Protein 2IJX (pdb70)

Foldseek 3Di:
DKFKAQFLLLVLLQLLLVLLFDQKWKWKQDDFWIWTWDAGPVNQKIKIKTGGSQRTPDHDDDPTAIFMDGSVVVNVVSVVDDDRWMWMWDDPDNQWIKIWTDDVDIDIDIDGRDDDDDDDDDDDDFDFQKKFKFFLVLVLVLLVQLVVPAQKWKWWDDPFWIWIANPPPRPRIRIQGVVNPGTDGMDGRDTAIFIFTSSSVNSNSSVSVQDRIWMWGHHHQGWIKTWDAHPSGIIMMMTGGTDD/DKFKAFFLVLVLLVLQLVLLFDFKWKWKQAPFWIWTWDAGPVNQKIKIKTGGSQNTPDHDDDHIAIAMDGSVVVSVVSPVDPDGWMWMWDDPDNQWIWIWTGDPDTDIDIDGGDDDDDDDDDDDDDDFQKKFKFFLVQVLQLLVVLLVPDQKWKWWDDPFWIFIDRPPDPDTSGITGVVRPGTDDMDGRDTAMFIFTSVSVNSNSSLSVFDRIWMWTHHHQGWIKTWGAHPRGMIMIMTGGTDD/DKWKAFFLLLVLLLLLLVLVFDQKWKWKQADFWIWTWDQGPVNFKIKIKTGTSQNTPDHDDDGMAIAMDGSVVVNVVSPPDPDTWMWMWDDPDNQWIWIWTDDPPTDIDIDTRDDDDDDDRDDDDPPFQKKFKFFLVLVLVLLVVLVVPDQKWKWWDDPFWIKIDHPDDPGRIDITGVVVPGTDDMDGRDTFMFIFTSVSVVSNSSLSVFARIWMWTHHHQGWIKTKGAHPSGMIMIMTGGTDD/DKWKAFFLLLVLLVLLLVLVFDQKWKWKAAPFWIWTWDQGPVNQKIKIKTGTSQNTPDRDADGIAIAMDGSVVVNVVSPPDPDTWMWMWDDPDNQWIWIFTGDPSGDIDIDTGDDDDDDDDDPDDADFQKKFKWFLVLVLVLLVQLVVPDQKWKWWDDPFWIKIHHPDDPPRIDIAGVVVPGTDDMDGRDTFMFIFTSVSVVSNSSLSVFARIWMWTHHHQGWIKIWGAGDSGMIMIMTGGTDD

InterPro domains:
  IPR000730 Proliferating cell nuclear antigen, PCNA [MF_00317] (1-244)
  IPR000730 Proliferating cell nuclear antigen, PCNA [PR00339] (9-28)
  IPR000730 Proliferating cell nuclear antigen, PCNA [PR00339] (33-51)
  IPR000730 Proliferating cell nuclear antigen, PCNA [PR00339] (55-79)
  IPR000730 Proliferating cell nuclear antigen, PCNA [PR00339] (230-244)
  IPR000730 Proliferating cell nuclear antigen, PCNA [PTHR11352] (9-243)
  IPR000730 Proliferating cell nuclear antigen, PCNA [TIGR00590] (8-244)
  IPR022648 Proliferating cell nuclear antigen, PCNA, N-terminal [PF00705] (7-108)
  IPR022649 Proliferating cell nuclear antigen, PCNA, C-terminal [PF02747] (126-243)
  IPR022659 Proliferating cell nuclear antigen, PCNA, conserved site [PS01251] (33-56)
  IPR046938 DNA clamp superfamily [SSF55979] (1-126)
  IPR046938 DNA clamp superfamily [SSF55979] (121-244)

CATH classification: 3.70.10.10

Secondary structure (DSSP, 8-state):
-EEEES-HHHHHHHHHHHHHH-SEEEEEE-SSEEEEEEE-TTSSEEEEEEEEGGG-SEEE-SS-EEEEEEHHHHHHHHTT--SS-EEEEEEEETTEEEEEEEESEEEEEEEEPP------PPP-----SEEEEEEHHHHHHHHHHHTTT-SEEEEEEETTEEEEEETT-TTSEEEEETTTT-EEEEEESS-EEEEEEHHHHHHTGGGGGG-SEEEEEEETTEEEEEEEE-GGG-EEEEEEPPP-/-EEEES-HHHHHHHHHHHHHH-SEEEEEE-SSEEEEEEE-TTSSEEEEEEEEGGG-SEEE-SS-EEEEEEHHHHHHHHTT-SS--EEEEEEEETTEEEEEEESSSEEEEEEEPB--PPPP--------SEEEEEEHHHHHHHHHHHHTT-SEEEEEEETTEEEEEETT-SS-SEEESTTTT-EEEEEESS-EEEEEEHHHHHHTGGGGGG-SEEEEEEETTEEEEEEEEPGGG-EEEEEEPPP-/-EEEES-HHHHHHHHHHHHTT-SEEEEEE-SSEEEEEEE-TTSSEEEEEEEEGGG-SEEE-SS-EEEEEEHHHHHHHHTS-SS--EEEEEEEETTEEEEEEESSS-EEEEEE-----PPPPP-B----SEEEEEEHHHHHHHHHHHHHH-SEEEEEE-SS-EEEEESSTT--EEEESTTTT-EEEEEESS-EEEEEEHHHHHTTGGGGGS-SEEEEEE-TT--EEEEEE-GGG-EEEEEEPPP-/-EEEES-HHHHHHHHHHHHTT-SEEEEEE-SSEEEEEEE-TTSSEEEEEEEEGGGSSEEE--S-EEEEEEHHHHHHHHHS-SS--EEEEEEEETTEEEEEEESTT-EEEEEEPP-----PPP-B----SEEEEEEHHHHHHHHHHHHTT-SEEEEEE-SSEEEEEESSTT--EEEEETTTT-EEEEEESS-EEEEEEHHHHHHTGGGGGS-SEEEEEEETTEEEEEEEE-TTS-EEEEEEPPP-

Sequence (976 aa):
MKVVYDDVRVLKDIIQALARLVDEAVLKFKQDSVELVALDRAHISLISVNLPREMFKEYDVNDEFKFGFNTQYLMKILKVAKRKEAIEIASESPDSVIINIIGSTNREFNVRNLEVSEQEIPEINNLQFDISATISSDGFKSAISEVSTVTDNVVVEGHEDRILIKAEGESEVEVEFSKDTGGLQDLEFSKESKNSYSAEYLDDVLSLTKLSSDYVKISFGNQKPLQLFFNMEGGGKKVTYLLAPKVMKVVYDDVRVLKDIIQALARLVDEAVLKFKQDSVELVALDRAHISLISVNLPREMFKEYDVNDEFKFGFNTQYLMKILKVAKRKEAIEIASESPDSVIINIIGSTNREFNVRNLEVSEQEIPEINLQFDISATISSDGFKKSAISSEVSTVTDNVVVEGHEDRILIKAEGESEVEVEFSKDTGGLQDLEFSKESSKNSYSAEYLDDVLSLTKLSDYVKISFGNQKPLQLFFNMEGGGKVTYLLAPKVMKVVYDDVRVLKDIIQALARLVDEAVLKFKQDSVELVALDRAHISLISVNLPREMMFKEYDVNDEFKFGFNTQYLMKILKVAKRKEAIEIASESPDSVIINIIGSTNREFNVRNLEVSEQEIPEINLQFDISATTISSDGFKSAISEVSTVTDNVVVEGHEDRILIKAEGESEVEVEFSKDTGGLQDLEFSKESKNSYSAEEYLDDVLSLTKLSDYVKISFGNQKPLQLFFNMEGGGKVTYLLAPKVMKVVYDDVRVLKDIIQALARLVDEAVLKFKQDSVELVALDRAHISLISVNLPREMFKEYDVNDEFKFGFNTQYLMKILKVAKRKEAIEIASESPDSVIINIIGSTNREFNVRNLEVSEQEIPEINLQFDISATISSDGFKSAISEVSTVTDNVVVEGHEDRILIKAEGESEVEVEFSKDTGGLQDLEFSKESKNSYSAEYLDDVLSLTKLSDYVKISFGNQKPLQLFFNMEGGGKVTYLLAPKV

Radius of gyration: 31.29 Å; Cα contacts (8 Å, |Δi|>4): 2439; chains: 4; bounding box: 83×84×73 Å

Solvent-accessible surface area: 43805 Å² total; per-residue (Å²): 38,82,4,6,30,66,12,0,108,30,18,26,17,5,0,58,0,0,36,145,16,28,109,64,4,15,5,57,2,72,91,108,12,3,60,3,73,11,30,4,210,35,23,42,0,10,0,35,4,49,11,19,96,124,17,26,135,79,25,83,12,118,127,86,29,91,1,1,8,51,3,142,102,7,32,118,4,0,132,43,1,152,114,136,15,14,4,24,10,6,6,150,46,110,89,30,0,23,0,13,5,66,31,97,104,78,114,108,50,108,16,177,24,39,183,25,115,104,87,150,49,97,165,42,116,23,43,29,3,2,20,2,28,0,26,2,95,18,0,64,52,0,0,55,94,0,36,110,85,21,111,9,0,8,0,14,0,27,54,26,72,0,28,0,22,0,28,73,57,49,165,14,88,38,69,3,6,94,132,79,63,9,11,102,48,32,26,64,24,40,94,3,94,14,16,0,12,4,122,36,0,39,15,1,22,19,0,11,140,20,29,118,102,0,88,0,1,0,0,62,12,35,3,1,33,2,40,0,80,17,168,43,30,0,90,0,33,0,6,1,10,3,23,22,46,78,3,10,22,65,16,0,83,33,15,32,16,3,1,47,0,0,25,127,2,24,89,77,5,11,6,39,3,66,117,108,11,4,51,2,56,10,22,1,137,39,28,34,0,16,0,34,7,51,12,25,94,142,22,28,157,76,24,81,10,125,122,84,25,102,3,0,9,60,1,118,107,4,12,115,6,0,88,43,1,170,179,120,37,26,3,35,8,7,7,148,49,104,74,26,0,26,0,16,1,64,29,130,86,90,117,105,43,107,13,163,3,56,141,31,118,85,85,166,57,100,160,56,84,46,54,45,15,2,15,3,26,0,22,4,120,16,1,76,62,0,0,37,96,3,30,98,115,33,37,24,0,7,1,21,0,12,4,28,36,0,11,0,23,6,38,75,84,98,122,68,72,35,63,2,7,144,154,68,52,9,11,86,80,7,52,10,61,85,70,2,117,12,12,0,10,0,105,47,0,46,31,1,10,12,0,11,124,24,23,123,77,0,45,1,3,0,0,78,22,44,0,1,44,1,39,0,85,12,147,38,41,0,105,0,39,0,11,1,7,3,12,19,32,75,2,6,6,64,16,0,85,23,20,32,18,5,6,66,0,2,13,134,2,12,98,78,6,33,18,57,3,48,101,95,11,2,40,4,72,4,13,3,130,46,89,52,3,28,1,36,7,12,7,32,96,123,15,25,151,66,37,86,14,141,120,80,30,105,2,0,10,61,0,112,94,7,14,95,2,3,101,23,2,149,184,120,14,21,2,33,11,17,8,174,47,111,94,39,0,55,0,32,0,67,38,123,57,101,99,106,10,94,26,186,29,49,161,26,95,131,74,83,55,49,44,36,12,24,101,31,9,2,16,0,21,0,24,3,118,17,2,90,56,0,0,49,77,0,46,112,85,31,55,44,0,5,2,29,0,29,128,78,84,0,20,0,55,6,86,55,175,59,153,29,87,30,65,2,9,138,148,90,52,10,12,102,67,37,72,82,79,122,94,4,126,29,23,0,10,2,81,40,0,63,16,1,18,10,0,14,126,20,20,122,83,0,32,1,1,0,0,59,73,22,12,1,12,0,44,1,59,13,128,40,31,0,28,1,38,0,14,0,38,31,61,105,47,73,3,8,15,54,15,0,84,19,20,36,12,5,6,72,0,0,18,145,2,12,96,79,5,17,20,45,4,51,104,47,4,3,40,2,24,6,21,3,121,32,76,69,4,15,0,18,2,13,6,0,105,90,22,23,140,72,32,77,20,126,92,87,29,93,1,2,5,60,0,113,87,7,14,105,1,3,99,27,3,147,181,123,16,19,2,34,13,17,9,174,46,106,108,46,1,71,0,43,2,83,29,106,48,123,103,108,11,101,23,178,26,47,175,25,100,71,64,61,68,37,50,69,51,32,69,50,13,1,18,2,26,0,27,1,104,21,3,76,55,0,0,49,79,0,41,111,85,29,58,39,0,12,1,18,0,34,126,91,78,0,12,0,53,5,85,56,177,57,155,40,88,30,68,3,8,141,145,74,62,9,13,94,73,36,82,80,87,103,90,6,128,22,21,0,12,0,93,42,0,54,19,2,18,11,0,3,129,6,20,123,97,0,34,1,2,0,0,46,84,26,28,1,34,0,13,1,56,10,102,52,12,0,11,0,26,0,39,1,40,32,68,133

Structure (mmCIF, N/CA/C/O backbone):
data_2IJX
#
_entry.id   2IJX
#
_cell.length_a   85.773
_cell.length_b   85.773
_cell.length_c   264.210
_cell.angle_alpha   90.00
_cell.angle_beta   90.00
_cell.angle_gamma   90.00
#
_symmetry.space_group_name_H-M   'P 41 21 2'
#
loop_
_entity.id
_entity.type
_entity.pdbx_description
1 polymer 'DNA polymerase sliding clamp A'
2 non-polymer 1,2-ETHANEDIOL
3 water water
#
loop_
_atom_site.group_PDB
_atom_site.id
_atom_site.type_symbol
_atom_site.label_atom_id
_atom_site.label_alt_id
_atom_site.label_comp_id
_atom_site.label_asym_id
_atom_site.label_entity_id
_atom_site.label_seq_id
_atom_site.pdbx_PDB_ins_code
_atom_site.Cartn_x
_atom_site.Cartn_y
_atom_site.Cartn_z
_atom_site.occupancy
_atom_site.B_iso_or_equiv
_atom_site.auth_seq_id
_atom_site.auth_comp_id
_atom_site.auth_asym_id
_atom_site.auth_atom_id
_atom_site.pdbx_PDB_model_num
ATOM 1 N N . MET A 1 1 ? 78.684 64.202 -410.651 1.00 40.24 1 MET A N 1
ATOM 2 C CA . MET A 1 1 ? 78.554 62.890 -411.356 1.00 40.55 1 MET A CA 1
ATOM 3 C C . MET A 1 1 ? 77.665 62.943 -412.572 1.00 39.64 1 MET A C 1
ATOM 4 O O . MET A 1 1 ? 76.862 63.848 -412.733 1.00 40.43 1 MET A O 1
ATOM 9 N N . LYS A 1 2 ? 77.850 61.971 -413.437 1.00 39.42 2 LYS A N 1
ATOM 10 C CA . LYS A 1 2 ? 77.174 61.944 -414.724 1.00 39.96 2 LYS A CA 1
ATOM 11 C C . LYS A 1 2 ? 77.244 60.540 -415.285 1.00 38.61 2 LYS A C 1
ATOM 12 O O . LYS A 1 2 ? 78.312 59.915 -415.323 1.00 37.98 2 LYS A O 1
ATOM 18 N N . VAL A 1 3 ? 76.081 59.993 -415.628 1.00 37.79 3 VAL A N 1
ATOM 19 C CA . VAL A 1 3 ? 76.049 58.777 -416.373 1.00 36.91 3 VAL A CA 1
ATOM 20 C C . VAL A 1 3 ? 75.117 58.970 -417.535 1.00 36.92 3 VAL A C 1
ATOM 21 O O . VAL A 1 3 ? 74.138 59.725 -417.506 1.00 36.15 3 VAL A O 1
ATOM 25 N N . VAL A 1 4 ? 75.488 58.321 -418.608 1.00 37.41 4 VAL A N 1
ATOM 26 C CA . VAL A 1 4 ? 74.655 58.310 -419.780 1.00 37.48 4 VAL A CA 1
ATOM 27 C C . VAL A 1 4 ? 74.391 56.869 -420.152 1.00 37.42 4 VAL A C 1
ATOM 28 O O . VAL A 1 4 ? 75.325 56.065 -420.373 1.00 36.32 4 VAL A O 1
ATOM 32 N N . TYR A 1 5 ? 73.109 56.532 -420.226 1.00 37.16 5 TYR A N 1
ATOM 33 C CA . TYR A 1 5 ? 72.702 55.203 -420.685 1.00 37.71 5 TYR A CA 1
ATOM 34 C C . TYR A 1 5 ? 71.926 55.338 -422.014 1.00 37.62 5 TYR A C 1
ATOM 35 O O . TYR A 1 5 ? 71.135 56.236 -422.225 1.00 36.49 5 TYR A O 1
ATOM 44 N N . ASP A 1 6 ? 72.188 54.419 -422.926 1.00 38.92 6 ASP A N 1
ATOM 45 C CA . ASP A 1 6 ? 71.678 54.532 -424.297 1.00 39.26 6 ASP A CA 1
ATOM 46 C C . ASP A 1 6 ? 70.224 54.116 -424.516 1.00 39.10 6 ASP A C 1
ATOM 47 O O . ASP A 1 6 ? 69.674 54.337 -425.583 1.00 38.14 6 ASP A O 1
ATOM 52 N N . ASP A 1 7 ? 69.558 53.549 -423.515 1.00 38.00 7 ASP A N 1
ATOM 53 C CA . ASP A 1 7 ? 68.134 53.216 -423.688 1.00 38.56 7 ASP A CA 1
ATOM 54 C C . ASP A 1 7 ? 67.327 53.459 -422.415 1.00 38.41 7 ASP A C 1
ATOM 55 O O . ASP A 1 7 ? 67.326 52.604 -421.542 1.00 36.06 7 ASP A O 1
ATOM 60 N N . VAL A 1 8 ? 66.662 54.607 -422.332 1.00 38.89 8 VAL A N 1
ATOM 61 C CA . VAL A 1 8 ? 65.872 54.956 -421.157 1.00 39.15 8 VAL A CA 1
ATOM 62 C C . VAL A 1 8 ? 64.817 53.898 -420.796 1.00 39.35 8 VAL A C 1
ATOM 63 O O . VAL A 1 8 ? 64.441 53.764 -419.632 1.00 39.48 8 VAL A O 1
ATOM 67 N N . ARG A 1 9 ? 64.319 53.161 -421.791 1.00 39.06 9 ARG A N 1
ATOM 68 C CA . ARG A 1 9 ? 63.235 52.195 -421.550 1.00 39.92 9 ARG A CA 1
ATOM 69 C C . ARG A 1 9 ? 63.665 51.119 -420.562 1.00 40.18 9 ARG A C 1
ATOM 70 O O . ARG A 1 9 ? 62.858 50.601 -419.766 1.00 39.58 9 ARG A O 1
ATOM 78 N N . VAL A 1 10 ? 64.952 50.789 -420.581 1.00 40.24 10 VAL A N 1
ATOM 79 C CA . VAL A 1 10 ? 65.491 49.779 -419.658 1.00 40.66 10 VAL A CA 1
ATOM 80 C C . VAL A 1 10 ? 65.356 50.247 -418.210 1.00 40.76 10 VAL A C 1
ATOM 81 O O . VAL A 1 10 ? 64.850 49.547 -417.318 1.00 41.19 10 VAL A O 1
ATOM 85 N N . LEU A 1 11 ? 65.788 51.464 -417.948 1.00 40.95 11 LEU A N 1
ATOM 86 C CA . LEU A 1 11 ? 65.583 52.044 -416.652 1.00 41.64 11 LEU A CA 1
ATOM 87 C C . LEU A 1 11 ? 64.099 52.220 -416.307 1.00 40.76 11 LEU A C 1
ATOM 88 O O . LEU A 1 11 ? 63.694 52.004 -415.159 1.00 41.11 11 LEU A O 1
ATOM 93 N N . LYS A 1 12 ? 63.283 52.614 -417.277 1.00 40.90 12 LYS A N 1
ATOM 94 C CA . LYS A 1 12 ? 61.825 52.690 -417.059 1.00 40.86 12 LYS A CA 1
ATOM 95 C C . LYS A 1 12 ? 61.282 51.336 -416.581 1.00 41.04 12 LYS A C 1
ATOM 96 O O . LYS A 1 12 ? 60.458 51.297 -415.658 1.00 40.36 12 LYS A O 1
ATOM 102 N N . ASP A 1 13 ? 61.697 50.244 -417.224 1.00 40.63 13 ASP A N 1
ATOM 103 C CA . ASP A 1 13 ? 61.219 48.919 -416.838 1.00 40.70 13 ASP A CA 1
ATOM 104 C C . ASP A 1 13 ? 61.499 48.612 -415.370 1.00 41.08 13 ASP A C 1
ATOM 105 O O . ASP A 1 13 ? 60.688 47.958 -414.713 1.00 41.21 13 ASP A O 1
ATOM 110 N N . ILE A 1 14 ? 62.676 49.020 -414.882 1.00 40.81 14 ILE A N 1
ATOM 111 C CA . ILE A 1 14 ? 63.059 48.779 -413.519 1.00 40.96 14 ILE A CA 1
ATOM 112 C C . ILE A 1 14 ? 62.254 49.717 -412.587 1.00 40.38 14 ILE A C 1
ATOM 113 O O . ILE A 1 14 ? 61.698 49.363 -411.538 1.00 40.33 14 ILE A O 1
ATOM 118 N N . ILE A 1 15 ? 62.230 50.983 -412.951 1.00 39.88 15 ILE A N 1
ATOM 119 C CA . ILE A 1 15 ? 61.519 51.961 -412.140 1.00 40.49 15 ILE A CA 1
ATOM 120 C C . ILE A 1 15 ? 60.005 51.707 -412.089 1.00 40.16 15 ILE A C 1
ATOM 121 O O . ILE A 1 15 ? 59.360 51.941 -411.060 1.00 39.84 15 ILE A O 1
ATOM 126 N N . GLN A 1 16 ? 59.441 51.182 -413.173 1.00 39.90 16 GLN A N 1
ATOM 127 C CA . GLN A 1 16 ? 58.047 50.779 -413.168 1.00 40.75 16 GLN A CA 1
ATOM 128 C C . GLN A 1 16 ? 57.721 49.740 -412.070 1.00 40.41 16 GLN A C 1
ATOM 129 O O . GLN A 1 16 ? 56.684 49.905 -411.399 1.00 39.63 16 GLN A O 1
ATOM 135 N N . ALA A 1 17 ? 58.573 48.720 -411.896 1.00 40.31 17 ALA A N 1
ATOM 136 C CA . ALA A 1 17 ? 58.460 47.733 -410.806 1.00 40.63 17 ALA A CA 1
ATOM 137 C C . ALA A 1 17 ? 58.557 48.436 -409.450 1.00 41.54 17 ALA A C 1
ATOM 138 O O . ALA A 1 17 ? 57.733 48.236 -408.575 1.00 41.09 17 ALA A O 1
ATOM 140 N N . LEU A 1 18 ? 59.567 49.276 -409.275 1.00 40.89 18 LEU A N 1
ATOM 141 C CA . LEU A 1 18 ? 59.757 49.943 -407.996 1.00 42.03 18 LEU A CA 1
ATOM 142 C C . LEU A 1 18 ? 58.552 50.795 -407.609 1.00 41.90 18 LEU A C 1
ATOM 143 O O . LEU A 1 18 ? 58.104 50.858 -406.441 1.00 42.16 18 LEU A O 1
ATOM 148 N N . ALA A 1 19 ? 57.963 51.453 -408.607 1.00 41.22 19 ALA A N 1
ATOM 149 C CA . ALA A 1 19 ? 56.843 52.362 -408.342 1.00 40.85 19 ALA A CA 1
ATOM 150 C C . ALA A 1 19 ? 55.587 51.653 -407.819 1.00 40.63 19 ALA A C 1
ATOM 151 O O . ALA A 1 19 ? 54.805 52.213 -407.082 1.00 38.34 19 ALA A O 1
ATOM 153 N N . ARG A 1 20 ? 55.408 50.395 -408.168 1.00 39.89 20 ARG A N 1
ATOM 154 C CA . ARG A 1 20 ? 54.363 49.601 -407.566 1.00 41.72 20 ARG A CA 1
ATOM 155 C C . ARG A 1 20 ? 54.688 49.072 -406.157 1.00 41.64 20 ARG A C 1
ATOM 156 O O . ARG A 1 20 ? 53.765 48.641 -405.455 1.00 42.64 20 ARG A O 1
ATOM 164 N N . LEU A 1 21 ? 55.947 49.127 -405.728 1.00 42.40 21 LEU A N 1
ATOM 165 C CA . LEU A 1 21 ? 56.403 48.539 -404.460 1.00 42.47 21 LEU A CA 1
ATOM 166 C C . LEU A 1 21 ? 56.697 49.495 -403.318 1.00 42.37 21 LEU A C 1
ATOM 167 O O . LEU A 1 21 ? 56.402 49.143 -402.165 1.00 40.94 21 LEU A O 1
ATOM 172 N N . VAL A 1 22 ? 57.228 50.680 -403.616 1.00 40.90 22 VAL A N 1
ATOM 173 C CA . VAL A 1 22 ? 57.720 51.559 -402.578 1.00 41.55 22 VAL A CA 1
ATOM 174 C C . VAL A 1 22 ? 57.525 53.025 -403.010 1.00 40.96 22 VAL A C 1
ATOM 175 O O . VAL A 1 22 ? 57.509 53.300 -404.220 1.00 39.82 22 VAL A O 1
ATOM 179 N N . ASP A 1 23 ? 57.318 53.924 -402.044 1.00 39.96 23 ASP A N 1
ATOM 180 C CA . ASP A 1 23 ? 57.089 55.338 -402.308 1.00 41.01 23 ASP A CA 1
ATOM 181 C C . ASP A 1 23 ? 58.359 56.052 -402.744 1.00 40.34 23 ASP A C 1
ATOM 182 O O . ASP A 1 23 ? 58.299 56.921 -403.595 1.00 39.87 23 ASP A O 1
ATOM 187 N N . GLU A 1 24 ? 59.493 55.685 -402.127 1.00 40.51 24 GLU A N 1
ATOM 188 C CA . GLU A 1 24 ? 60.772 56.362 -402.342 1.00 40.75 24 GLU A CA 1
ATOM 189 C C . GLU A 1 24 ? 61.883 55.326 -402.341 1.00 40.91 24 GLU A C 1
ATOM 190 O O . GLU A 1 24 ? 61.755 54.260 -401.710 1.00 40.35 24 GLU A O 1
ATOM 196 N N . ALA A 1 25 ? 62.956 55.621 -403.067 1.00 40.23 25 ALA A N 1
ATOM 197 C CA . ALA A 1 25 ? 64.079 54.702 -403.217 1.00 40.32 25 ALA A CA 1
ATOM 198 C C . ALA A 1 25 ? 65.344 55.493 -403.518 1.00 40.15 25 ALA A C 1
ATOM 199 O O . ALA A 1 25 ? 65.277 56.686 -403.724 1.00 40.15 25 ALA A O 1
ATOM 201 N N . VAL A 1 26 ? 66.493 54.809 -403.471 1.00 40.13 26 VAL A N 1
ATOM 202 C CA . VAL A 1 26 ? 67.790 55.450 -403.619 1.00 40.31 26 VAL A CA 1
ATOM 203 C C . VAL A 1 26 ? 68.603 54.680 -404.646 1.00 39.87 26 VAL A C 1
ATOM 204 O O . VAL A 1 26 ? 68.763 53.459 -404.517 1.00 40.63 26 VAL A O 1
ATOM 208 N N . LEU A 1 27 ? 69.086 55.377 -405.681 1.00 40.63 27 LEU A N 1
ATOM 209 C CA . LEU A 1 27 ? 70.098 54.875 -406.596 1.00 40.18 27 LEU A CA 1
ATOM 210 C C . LEU A 1 27 ? 71.466 55.360 -406.069 1.00 40.73 27 LEU A C 1
ATOM 211 O O . LEU A 1 27 ? 71.670 56.568 -405.874 1.00 39.47 27 LEU A O 1
ATOM 216 N N . LYS A 1 28 ? 72.355 54.406 -405.784 1.00 40.51 28 LYS A N 1
ATOM 217 C CA . LYS A 1 28 ? 73.684 54.659 -405.252 1.00 40.96 28 LYS A CA 1
ATOM 218 C C . LYS A 1 28 ? 74.710 54.504 -406.371 1.00 41.14 28 LYS A C 1
ATOM 219 O O . LYS A 1 28 ? 74.965 53.403 -406.844 1.00 41.23 28 LYS A O 1
ATOM 225 N N . PHE A 1 29 ? 75.258 55.627 -406.826 1.00 40.65 29 PHE A N 1
ATOM 226 C CA . PHE A 1 29 ? 76.249 55.618 -407.883 1.00 40.66 29 PHE A CA 1
ATOM 227 C C . PHE A 1 29 ? 77.602 55.418 -407.227 1.00 40.87 29 PHE A C 1
ATOM 228 O O . PHE A 1 29 ? 78.051 56.259 -406.431 1.00 41.03 29 PHE A O 1
ATOM 236 N N . LYS A 1 30 ? 78.254 54.313 -407.547 1.00 40.61 30 LYS A N 1
ATOM 237 C CA . LYS A 1 30 ? 79.585 54.037 -407.002 1.00 41.62 30 LYS A CA 1
ATOM 238 C C . LYS A 1 30 ? 80.598 53.986 -408.134 1.00 41.28 30 LYS A C 1
ATOM 239 O O . LYS A 1 30 ? 80.237 54.100 -409.317 1.00 40.84 30 LYS A O 1
ATOM 245 N N . GLN A 1 31 ? 81.876 53.839 -407.786 1.00 41.37 31 GLN A N 1
ATOM 246 C CA . GLN A 1 31 ? 82.915 53.862 -408.804 1.00 41.76 31 GLN A CA 1
ATOM 247 C C . GLN A 1 31 ? 82.707 52.828 -409.906 1.00 41.02 31 GLN A C 1
ATOM 248 O O . GLN A 1 31 ? 82.899 53.143 -411.068 1.00 41.14 31 GLN A O 1
ATOM 254 N N . ASP A 1 32 ? 82.330 51.609 -409.542 1.00 40.95 32 ASP A N 1
ATOM 255 C CA . ASP A 1 32 ? 82.296 50.475 -410.490 1.00 41.41 32 ASP A CA 1
ATOM 256 C C . ASP A 1 32 ? 80.890 50.148 -410.990 1.00 40.65 32 ASP A C 1
ATOM 257 O O . ASP A 1 32 ? 80.769 49.406 -411.952 1.00 39.77 32 ASP A O 1
ATOM 262 N N . SER A 1 33 ? 79.843 50.673 -410.340 1.00 40.38 33 SER A N 1
ATOM 263 C CA . SER A 1 33 ? 78.447 50.327 -410.659 1.00 40.82 33 SER A CA 1
ATOM 264 C C . SER A 1 33 ? 77.431 51.260 -409.992 1.00 40.31 33 SER A C 1
ATOM 265 O O . SER A 1 33 ? 77.760 51.968 -409.048 1.00 39.39 33 SER A O 1
ATOM 268 N N . VAL A 1 34 ? 76.177 51.195 -410.452 1.00 40.81 34 VAL A N 1
ATOM 269 C CA . VAL A 1 34 ? 75.044 51.846 -409.782 1.00 41.27 34 VAL A CA 1
ATOM 270 C C . VAL A 1 34 ? 74.247 50.734 -409.085 1.00 41.47 34 VAL A C 1
ATOM 271 O O . VAL A 1 34 ? 73.949 49.725 -409.700 1.00 40.83 34 VAL A O 1
ATOM 275 N N . GLU A 1 35 ? 73.932 50.934 -407.795 1.00 40.93 35 GLU A N 1
ATOM 276 C CA . GLU A 1 35 ? 73.265 49.949 -406.952 1.00 41.56 35 GLU A CA 1
ATOM 277 C C . GLU A 1 35 ? 71.921 50.460 -406.423 1.00 40.91 35 GLU A C 1
ATOM 278 O O . GLU A 1 35 ? 71.756 51.645 -406.145 1.00 40.39 35 GLU A O 1
ATOM 284 N N . LEU A 1 36 ? 70.940 49.564 -406.296 1.00 40.76 36 LEU A N 1
ATOM 285 C CA . LEU A 1 36 ? 69.712 49.926 -405.604 1.00 40.56 36 LEU A CA 1
ATOM 286 C C . LEU A 1 36 ? 69.225 48.697 -404.865 1.00 40.59 36 LEU A C 1
ATOM 287 O O . LEU A 1 36 ? 69.294 47.573 -405.383 1.00 39.90 36 LEU A O 1
ATOM 292 N N . VAL A 1 37 ? 68.771 48.915 -403.634 1.00 40.35 37 VAL A N 1
ATOM 293 C CA . VAL A 1 37 ? 68.013 47.912 -402.873 1.00 40.74 37 VAL A CA 1
ATOM 294 C C . VAL A 1 37 ? 66.800 48.582 -402.277 1.00 40.86 37 VAL A C 1
ATOM 295 O O . VAL A 1 37 ? 66.912 49.642 -401.663 1.00 39.99 37 VAL A O 1
ATOM 299 N N . ALA A 1 38 ? 65.633 47.989 -402.488 1.00 40.35 38 ALA A N 1
ATOM 300 C CA . ALA A 1 38 ? 64.380 48.496 -401.929 1.00 40.99 38 ALA A CA 1
ATOM 301 C C . ALA A 1 38 ? 63.453 47.387 -401.445 1.00 40.69 38 ALA A C 1
ATOM 302 O O . ALA A 1 38 ? 63.260 46.396 -402.130 1.00 39.99 38 ALA A O 1
ATOM 304 N N . LEU A 1 39 ? 62.876 47.588 -400.262 1.00 40.97 39 LEU A N 1
ATOM 305 C CA . LEU A 1 39 ? 61.890 46.691 -399.691 1.00 41.39 39 LEU A CA 1
ATOM 306 C C . LEU A 1 39 ? 60.569 47.346 -399.867 1.00 41.80 39 LEU A C 1
ATOM 307 O O . LEU A 1 39 ? 60.448 48.589 -399.667 1.00 41.66 39 LEU A O 1
ATOM 312 N N . ASP A 1 40 ? 59.547 46.555 -400.141 1.00 41.18 40 ASP A N 1
ATOM 313 C CA . ASP A 1 40 ? 58.214 47.130 -400.137 1.00 41.71 40 ASP A CA 1
ATOM 314 C C . ASP A 1 40 ? 57.819 47.533 -398.728 1.00 41.85 40 ASP A C 1
ATOM 315 O O . ASP A 1 40 ? 58.443 47.143 -397.727 1.00 39.46 40 ASP A O 1
ATOM 320 N N . ARG A 1 41 ? 56.753 48.326 -398.634 1.00 42.52 41 ARG A N 1
ATOM 321 C CA . ARG A 1 41 ? 56.350 48.816 -397.359 1.00 42.46 41 ARG A CA 1
ATOM 322 C C . ARG A 1 41 ? 56.076 47.712 -396.337 1.00 42.39 41 ARG A C 1
ATOM 323 O O . ARG A 1 41 ? 56.368 47.834 -395.151 1.00 41.50 41 ARG A O 1
ATOM 331 N N . ALA A 1 42 ? 55.486 46.605 -396.769 1.00 41.46 42 ALA A N 1
ATOM 332 C CA . ALA A 1 42 ? 55.205 45.567 -395.810 1.00 40.99 42 ALA A CA 1
ATOM 333 C C . ALA A 1 42 ? 56.435 44.630 -395.583 1.00 40.59 42 ALA A C 1
ATOM 334 O O . ALA A 1 42 ? 56.386 43.687 -394.815 1.00 40.21 42 ALA A O 1
ATOM 336 N N . HIS A 1 43 ? 57.527 44.893 -396.272 1.00 40.10 43 HIS A N 1
ATOM 337 C CA . HIS A 1 43 ? 58.730 44.036 -396.224 1.00 40.76 43 HIS A CA 1
ATOM 338 C C . HIS A 1 43 ? 58.402 42.598 -396.672 1.00 40.33 43 HIS A C 1
ATOM 339 O O . HIS A 1 43 ? 58.970 41.621 -396.155 1.00 41.48 43 HIS A O 1
ATOM 346 N N . ILE A 1 44 ? 57.462 42.467 -397.594 1.00 39.55 44 ILE A N 1
ATOM 347 C CA . ILE A 1 44 ? 57.085 41.174 -398.152 1.00 39.64 44 ILE A CA 1
ATOM 348 C C . ILE A 1 44 ? 58.031 40.830 -399.321 1.00 39.01 44 ILE A C 1
ATOM 349 O O . ILE A 1 44 ? 58.194 39.698 -399.696 1.00 37.48 44 ILE A O 1
ATOM 354 N N . SER A 1 45 ? 58.643 41.846 -399.902 1.00 38.19 45 SER A N 1
ATOM 355 C CA . SER A 1 45 ? 59.513 41.624 -401.054 1.00 38.88 45 SER A CA 1
ATOM 356 C C . SER A 1 45 ? 60.622 42.660 -401.128 1.00 38.74 45 SER A C 1
ATOM 357 O O . SER A 1 45 ? 60.567 43.717 -400.511 1.00 38.17 45 SER A O 1
ATOM 360 N N . LEU A 1 46 ? 61.603 42.340 -401.944 1.00 39.97 46 LEU A N 1
ATOM 361 C CA . LEU A 1 46 ? 62.838 43.082 -402.012 1.00 40.12 46 LEU A CA 1
ATOM 362 C C . LEU A 1 46 ? 63.310 43.078 -403.475 1.00 40.02 46 LEU A C 1
ATOM 363 O O . LEU A 1 46 ? 63.407 42.027 -404.095 1.00 39.25 46 LEU A O 1
ATOM 368 N N . ILE A 1 47 ? 63.620 44.260 -404.008 1.00 40.14 47 ILE A N 1
ATOM 369 C CA . ILE A 1 47 ? 64.229 44.356 -405.335 1.00 40.34 47 ILE A CA 1
ATOM 370 C C . ILE A 1 47 ? 65.673 44.822 -405.161 1.00 40.16 47 ILE A C 1
ATOM 371 O O . ILE A 1 47 ? 65.933 45.741 -404.364 1.00 40.75 47 ILE A O 1
ATOM 376 N N . SER A 1 48 ? 66.609 44.186 -405.884 1.00 40.22 48 SER A N 1
ATOM 377 C CA . SER A 1 48 ? 68.019 44.551 -405.843 1.00 40.53 48 SER A CA 1
ATOM 378 C C . SER A 1 48 ? 68.536 44.716 -407.277 1.00 40.34 48 SER A C 1
ATOM 379 O O . SER A 1 48 ? 68.287 43.884 -408.132 1.00 40.28 48 SER A O 1
ATOM 382 N N . VAL A 1 49 ? 69.265 45.802 -407.519 1.00 40.49 49 VAL A N 1
ATOM 383 C CA . VAL A 1 49 ? 69.720 46.141 -408.849 1.00 40.86 49 VAL A CA 1
ATOM 384 C C . VAL A 1 49 ? 71.208 46.447 -408.812 1.00 40.58 49 VAL A C 1
ATOM 385 O O . VAL A 1 49 ? 71.673 47.139 -407.886 1.00 39.65 49 VAL A O 1
ATOM 389 N N . ASN A 1 50 ? 71.959 45.905 -409.776 1.00 40.79 50 ASN A N 1
ATOM 390 C CA . ASN A 1 50 ? 73.369 46.280 -409.926 1.00 40.69 50 ASN A CA 1
ATOM 391 C C . ASN A 1 50 ? 73.654 46.534 -411.386 1.00 40.65 50 ASN A C 1
ATOM 392 O O . ASN A 1 50 ? 73.502 45.647 -412.205 1.00 41.09 50 ASN A O 1
ATOM 397 N N . LEU A 1 51 ? 74.057 47.753 -411.712 1.00 40.23 51 LEU A N 1
ATOM 398 C CA . LEU A 1 51 ? 74.328 48.111 -413.093 1.00 40.02 51 LEU A CA 1
ATOM 399 C C . LEU A 1 51 ? 75.814 48.487 -413.241 1.00 40.30 51 LEU A C 1
ATOM 400 O O . LEU A 1 51 ? 76.194 49.600 -412.860 1.00 39.68 51 LEU A O 1
ATOM 405 N N . PRO A 1 52 ? 76.665 47.547 -413.724 1.00 39.88 52 PRO A N 1
ATOM 406 C CA . PRO A 1 52 ? 78.070 47.858 -413.910 1.00 39.99 52 PRO A CA 1
ATOM 407 C C . PRO A 1 52 ? 78.393 49.038 -414.839 1.00 39.65 52 PRO A C 1
ATOM 408 O O . PRO A 1 52 ? 77.714 49.261 -415.826 1.00 38.70 52 PRO A O 1
ATOM 412 N N . ARG A 1 53 ? 79.466 49.757 -414.518 1.00 39.79 53 ARG A N 1
ATOM 413 C CA . ARG A 1 53 ? 79.846 50.939 -415.290 1.00 40.82 53 ARG A CA 1
ATOM 414 C C . ARG A 1 53 ? 79.977 50.642 -416.789 1.00 40.41 53 ARG A C 1
ATOM 415 O O . ARG A 1 53 ? 79.778 51.516 -417.641 1.00 40.08 53 ARG A O 1
ATOM 423 N N . GLU A 1 54 ? 80.326 49.404 -417.116 1.00 40.74 54 GLU A N 1
ATOM 424 C CA . GLU A 1 54 ? 80.506 49.005 -418.513 1.00 41.70 54 GLU A CA 1
ATOM 425 C C . GLU A 1 54 ? 79.239 49.051 -419.374 1.00 41.67 54 GLU A C 1
ATOM 426 O O . GLU A 1 54 ? 79.344 49.072 -420.595 1.00 42.01 54 GLU A O 1
ATOM 432 N N . MET A 1 55 ? 78.071 49.099 -418.746 1.00 41.72 55 MET A N 1
ATOM 433 C CA . MET A 1 55 ? 76.784 49.235 -419.431 1.00 42.73 55 MET A CA 1
ATOM 434 C C . MET A 1 55 ? 76.557 50.643 -420.018 1.00 41.76 55 MET A C 1
ATOM 435 O O . MET A 1 55 ? 75.733 50.822 -420.918 1.00 41.85 55 MET A O 1
ATOM 440 N N . PHE A 1 56 ? 77.287 51.625 -419.479 1.00 40.87 56 PHE A N 1
ATOM 441 C CA . PHE A 1 56 ? 77.030 53.041 -419.704 1.00 40.64 56 PHE A CA 1
ATOM 442 C C . PHE A 1 56 ? 77.937 53.624 -420.803 1.00 40.78 56 PHE A C 1
ATOM 443 O O . PHE A 1 56 ? 79.117 53.272 -420.902 1.00 39.70 56 PHE A O 1
ATOM 451 N N . LYS A 1 57 ? 77.353 54.498 -421.617 1.00 40.76 57 LYS A N 1
ATOM 452 C CA . LYS A 1 57 ? 78.049 55.263 -422.637 1.00 41.48 57 LYS A CA 1
ATOM 453 C C . LYS A 1 57 ? 79.048 56.234 -421.994 1.00 41.08 57 LYS A C 1
ATOM 454 O O . LYS A 1 57 ? 80.164 56.423 -422.509 1.00 40.12 57 LYS A O 1
ATOM 460 N N . GLU A 1 58 ? 78.657 56.850 -420.882 1.00 40.88 58 GLU A N 1
ATOM 461 C CA . GLU A 1 58 ? 79.549 57.714 -420.108 1.00 41.61 58 GLU A CA 1
ATOM 462 C C . GLU A 1 58 ? 79.309 57.442 -418.643 1.00 40.78 58 GLU A C 1
ATOM 463 O O . GLU A 1 58 ? 78.177 57.229 -418.242 1.00 39.99 58 GLU A O 1
ATOM 469 N N . TYR A 1 59 ? 80.370 57.433 -417.850 1.00 40.23 59 TYR A N 1
ATOM 470 C CA . TYR A 1 59 ? 80.224 57.110 -416.430 1.00 40.56 59 TYR A CA 1
ATOM 471 C C . TYR A 1 59 ? 81.290 57.844 -415.656 1.00 40.73 59 TYR A C 1
ATOM 472 O O . TYR A 1 59 ? 82.464 57.467 -415.686 1.00 41.50 59 TYR A O 1
ATOM 481 N N . ASP A 1 60 ? 80.875 58.904 -414.983 1.00 41.23 60 ASP A N 1
ATOM 482 C CA . ASP A 1 60 ? 81.788 59.782 -414.265 1.00 40.89 60 ASP A CA 1
ATOM 483 C C . ASP A 1 60 ? 81.262 59.869 -412.857 1.00 39.74 60 ASP A C 1
ATOM 484 O O . ASP A 1 60 ? 80.300 60.554 -412.610 1.00 39.79 60 ASP A O 1
ATOM 489 N N . VAL A 1 61 ? 81.874 59.133 -411.950 1.00 40.46 61 VAL A N 1
ATOM 490 C CA . VAL A 1 61 ? 81.558 59.201 -410.531 1.00 41.57 61 VAL A CA 1
ATOM 491 C C . VAL A 1 61 ? 82.864 59.456 -409.773 1.00 42.23 61 VAL A C 1
ATOM 492 O O . VAL A 1 61 ? 83.844 58.756 -409.989 1.00 42.32 61 VAL A O 1
ATOM 496 N N . ASN A 1 62 ? 82.876 60.449 -408.896 1.00 43.55 62 ASN A N 1
ATOM 497 C CA . ASN A 1 62 ? 83.998 60.616 -407.970 1.00 44.51 62 ASN A CA 1
ATOM 498 C C . ASN A 1 62 ? 83.572 60.157 -406.567 1.00 45.23 62 ASN A C 1
ATOM 499 O O . ASN A 1 62 ? 83.710 58.981 -406.258 1.00 45.07 62 ASN A O 1
ATOM 504 N N . ASP A 1 63 ? 83.018 61.025 -405.728 1.00 45.65 63 ASP A N 1
ATOM 505 C CA . ASP A 1 63 ? 82.388 60.512 -404.505 1.00 45.72 63 ASP A CA 1
ATOM 506 C C . ASP A 1 63 ? 81.111 59.694 -404.853 1.00 44.87 63 ASP A C 1
ATOM 507 O O . ASP A 1 63 ? 80.370 60.054 -405.767 1.00 45.31 63 ASP A O 1
ATOM 512 N N . GLU A 1 64 ? 80.851 58.626 -404.093 1.00 43.74 64 GLU A N 1
ATOM 513 C CA . GLU A 1 64 ? 79.596 57.893 -404.143 1.00 43.12 64 GLU A CA 1
ATOM 514 C C . GLU A 1 64 ? 78.487 58.925 -404.008 1.00 41.95 64 GLU A C 1
ATOM 515 O O . GLU A 1 64 ? 78.590 59.843 -403.181 1.00 41.29 64 GLU A O 1
ATOM 521 N N . PHE A 1 65 ? 77.464 58.806 -404.837 1.00 41.23 65 PHE A N 1
ATOM 522 C CA . PHE A 1 65 ? 76.352 59.738 -404.832 1.00 41.61 65 PHE A CA 1
ATOM 523 C C . PHE A 1 65 ? 75.051 58.987 -404.682 1.00 40.99 65 PHE A C 1
ATOM 524 O O . PHE A 1 65 ? 74.782 58.080 -405.464 1.00 40.85 65 PHE A O 1
ATOM 532 N N . LYS A 1 66 ? 74.266 59.355 -403.668 1.00 40.90 66 LYS A N 1
ATOM 533 C CA . LYS A 1 66 ? 72.954 58.764 -403.452 1.00 40.89 66 LYS A CA 1
ATOM 534 C C . LYS A 1 66 ? 71.838 59.690 -403.991 1.00 41.04 66 LYS A C 1
ATOM 535 O O . LYS A 1 66 ? 71.680 60.821 -403.542 1.00 40.80 66 LYS A O 1
ATOM 541 N N . PHE A 1 67 ? 71.117 59.215 -404.996 1.00 41.35 67 PHE A N 1
ATOM 542 C CA . PHE A 1 67 ? 69.977 59.913 -405.592 1.00 41.31 67 PHE A CA 1
ATOM 543 C C . PHE A 1 67 ? 68.741 59.290 -404.954 1.00 41.06 67 PHE A C 1
ATOM 544 O O . PHE A 1 67 ? 68.395 58.182 -405.276 1.00 41.20 67 PHE A O 1
ATOM 552 N N . GLY A 1 68 ? 68.131 59.992 -404.014 1.00 40.26 68 GLY A N 1
ATOM 553 C CA . GLY A 1 68 ? 66.883 59.552 -403.430 1.00 40.96 68 GLY A CA 1
ATOM 554 C C . GLY A 1 68 ? 65.743 60.173 -404.213 1.00 40.94 68 GLY A C 1
ATOM 555 O O . GLY A 1 68 ? 65.785 61.354 -404.551 1.00 40.13 68 GLY A O 1
ATOM 556 N N . PHE A 1 69 ? 64.690 59.384 -404.443 1.00 41.27 69 PHE A N 1
ATOM 557 C CA . PHE A 1 69 ? 63.572 59.848 -405.259 1.00 41.12 69 PHE A CA 1
ATOM 558 C C . PHE A 1 69 ? 62.238 59.205 -404.903 1.00 41.61 69 PHE A C 1
ATOM 559 O O . PHE A 1 69 ? 62.161 58.126 -404.300 1.00 40.60 69 PHE A O 1
ATOM 567 N N . ASN A 1 70 ? 61.198 59.951 -405.209 1.00 40.58 70 ASN A N 1
ATOM 568 C CA . ASN A 1 70 ? 59.830 59.481 -405.147 1.00 41.43 70 ASN A CA 1
ATOM 569 C C . ASN A 1 70 ? 59.562 58.678 -406.417 1.00 40.56 70 ASN A C 1
ATOM 570 O O . ASN A 1 70 ? 59.755 59.163 -407.510 1.00 41.48 70 ASN A O 1
ATOM 575 N N . THR A 1 71 ? 59.134 57.434 -406.266 1.00 41.14 71 THR A N 1
ATOM 576 C CA . THR A 1 71 ? 59.027 56.532 -407.405 1.00 40.67 71 THR A CA 1
ATOM 577 C C . THR A 1 71 ? 57.925 56.937 -408.376 1.00 40.55 71 THR A C 1
ATOM 578 O O . THR A 1 71 ? 58.087 56.863 -409.596 1.00 40.80 71 THR A O 1
ATOM 582 N N . GLN A 1 72 ? 56.814 57.440 -407.841 1.00 40.98 72 GLN A N 1
ATOM 583 C CA . GLN A 1 72 ? 55.693 57.957 -408.676 1.00 40.48 72 GLN A CA 1
ATOM 584 C C . GLN A 1 72 ? 56.180 59.120 -409.557 1.00 40.74 72 GLN A C 1
ATOM 585 O O . GLN A 1 72 ? 55.873 59.191 -410.730 1.00 41.19 72 GLN A O 1
ATOM 591 N N . TYR A 1 73 ? 56.928 60.039 -408.953 1.00 40.70 73 TYR A N 1
ATOM 592 C CA . TYR A 1 73 ? 57.403 61.220 -409.662 1.00 39.44 73 TYR A CA 1
ATOM 593 C C . TYR A 1 73 ? 58.438 60.837 -410.739 1.00 37.97 73 TYR A C 1
ATOM 594 O O . TYR A 1 73 ? 58.366 61.352 -411.864 1.00 38.73 73 TYR A O 1
ATOM 603 N N . LEU A 1 74 ? 59.398 59.984 -410.419 1.00 34.16 74 LEU A N 1
ATOM 604 C CA . LEU A 1 74 ? 60.347 59.570 -411.442 1.00 34.35 74 LEU A CA 1
ATOM 605 C C . LEU A 1 74 ? 59.598 58.849 -412.563 1.00 34.66 74 LEU A C 1
ATOM 606 O O . LEU A 1 74 ? 59.953 58.989 -413.727 1.00 31.79 74 LEU A O 1
ATOM 611 N N . MET A 1 75 ? 58.563 58.069 -412.222 1.00 34.38 75 MET A N 1
ATOM 612 C CA . MET A 1 75 ? 57.664 57.539 -413.281 1.00 36.71 75 MET A CA 1
ATOM 613 C C . MET A 1 75 ? 56.912 58.604 -414.089 1.00 36.72 75 MET A C 1
ATOM 614 O O . MET A 1 75 ? 56.730 58.404 -415.278 1.00 39.82 75 MET A O 1
ATOM 619 N N . LYS A 1 76 ? 56.465 59.699 -413.475 1.00 37.86 76 LYS A N 1
ATOM 620 C CA . LYS A 1 76 ? 55.803 60.809 -414.181 1.00 38.48 76 LYS A CA 1
ATOM 621 C C . LYS A 1 76 ? 56.755 61.317 -415.288 1.00 38.68 76 LYS A C 1
ATOM 622 O O . LYS A 1 76 ? 56.332 61.601 -416.424 1.00 37.44 76 LYS A O 1
ATOM 628 N N . ILE A 1 77 ? 58.043 61.346 -414.949 1.00 37.30 77 ILE A N 1
ATOM 629 C CA . ILE A 1 77 ? 59.092 61.779 -415.873 1.00 38.72 77 ILE A CA 1
ATOM 630 C C . ILE A 1 77 ? 59.396 60.750 -416.948 1.00 39.41 77 ILE A C 1
ATOM 631 O O . ILE A 1 77 ? 59.392 61.081 -418.129 1.00 40.03 77 ILE A O 1
ATOM 636 N N . LEU A 1 78 ? 59.677 59.514 -416.543 1.00 40.78 78 LEU A N 1
ATOM 637 C CA . LEU A 1 78 ? 60.088 58.478 -417.491 1.00 42.80 78 LEU A CA 1
ATOM 638 C C . LEU A 1 78 ? 58.937 58.032 -418.396 1.00 44.26 78 LEU A C 1
ATOM 639 O O . LEU A 1 78 ? 59.180 57.442 -419.438 1.00 45.69 78 LEU A O 1
ATOM 644 N N . LYS A 1 79 ? 57.705 58.339 -418.020 1.00 46.14 79 LYS A N 1
ATOM 645 C CA . LYS A 1 79 ? 56.563 58.040 -418.892 1.00 47.62 79 LYS A CA 1
ATOM 646 C C . LYS A 1 79 ? 56.541 58.897 -420.170 1.00 47.87 79 LYS A C 1
ATOM 647 O O . LYS A 1 79 ? 55.859 58.543 -421.123 1.00 48.01 79 LYS A O 1
ATOM 653 N N . VAL A 1 80 ? 57.298 59.999 -420.209 1.00 48.35 80 VAL A N 1
ATOM 654 C CA . VAL A 1 80 ? 57.369 60.807 -421.431 1.00 48.62 80 VAL A CA 1
ATOM 655 C C . VAL A 1 80 ? 58.240 60.104 -422.491 1.00 49.57 80 VAL A C 1
ATOM 656 O O . VAL A 1 80 ? 58.138 60.395 -423.692 1.00 49.56 80 VAL A O 1
ATOM 660 N N . ALA A 1 81 ? 59.050 59.149 -422.037 1.00 49.45 81 ALA A N 1
ATOM 661 C CA . ALA A 1 81 ? 59.949 58.382 -422.890 1.00 49.91 81 ALA A CA 1
ATOM 662 C C . ALA A 1 81 ? 59.242 57.138 -423.410 1.00 50.24 81 ALA A C 1
ATOM 663 O O . ALA A 1 81 ? 58.952 56.222 -422.644 1.00 51.08 81 ALA A O 1
ATOM 665 N N . LYS A 1 82 ? 58.968 57.124 -424.707 1.00 50.62 82 LYS A N 1
ATOM 666 C CA . LYS A 1 82 ? 58.301 56.003 -425.381 1.00 50.85 82 LYS A CA 1
ATOM 667 C C . LYS A 1 82 ? 59.237 55.167 -426.271 1.00 50.60 82 LYS A C 1
ATOM 668 O O . LYS A 1 82 ? 58.890 54.042 -426.648 1.00 51.58 82 LYS A O 1
ATOM 674 N N . ARG A 1 83 ? 60.426 55.689 -426.586 1.00 49.40 83 ARG A N 1
ATOM 675 C CA . ARG A 1 83 ? 61.282 55.100 -427.629 1.00 47.96 83 ARG A CA 1
ATOM 676 C C . ARG A 1 83 ? 62.642 54.641 -427.132 1.00 45.45 83 ARG A C 1
ATOM 677 O O . ARG A 1 83 ? 63.002 54.982 -425.971 1.00 45.79 83 ARG A O 1
ATOM 685 N N . LYS A 1 84 ? 63.422 53.909 -427.963 1.00 41.03 84 LYS A N 1
ATOM 686 C CA . LYS A 1 84 ? 64.801 53.719 -427.595 1.00 41.64 84 LYS A CA 1
ATOM 687 C C . LYS A 1 84 ? 65.467 55.092 -427.650 1.00 40.88 84 LYS A C 1
ATOM 688 O O . LYS A 1 84 ? 65.698 55.642 -428.724 1.00 41.00 84 LYS A O 1
ATOM 694 N N . GLU A 1 85 ? 65.750 55.640 -426.477 1.00 41.52 85 GLU A N 1
ATOM 695 C CA . GLU A 1 85 ? 66.311 56.980 -426.355 1.00 41.60 85 GLU A CA 1
ATOM 696 C C . GLU A 1 85 ? 67.267 56.960 -425.192 1.00 41.26 85 GLU A C 1
ATOM 697 O O . GLU A 1 85 ? 67.043 56.255 -424.212 1.00 41.53 85 GLU A O 1
ATOM 703 N N . ALA A 1 86 ? 68.346 57.725 -425.293 1.00 40.22 86 ALA A N 1
ATOM 704 C CA . ALA A 1 86 ? 69.325 57.710 -424.218 1.00 40.57 86 ALA A CA 1
ATOM 705 C C . ALA A 1 86 ? 68.804 58.509 -423.031 1.00 40.38 86 ALA A C 1
ATOM 706 O O . ALA A 1 86 ? 67.970 59.393 -423.186 1.00 39.76 86 ALA A O 1
ATOM 708 N N . ILE A 1 87 ? 69.291 58.162 -421.851 1.00 40.85 87 ILE A N 1
ATOM 709 C CA . ILE A 1 87 ? 68.988 58.907 -420.651 1.00 41.01 87 ILE A CA 1
ATOM 710 C C . ILE A 1 87 ? 70.316 59.302 -419.992 1.00 41.03 87 ILE A C 1
ATOM 711 O O . ILE A 1 87 ? 71.242 58.485 -419.915 1.00 40.08 87 ILE A O 1
ATOM 716 N N . GLU A 1 88 ? 70.379 60.564 -419.546 1.00 40.51 88 GLU A N 1
ATOM 717 C CA . GLU A 1 88 ? 71.481 61.077 -418.776 1.00 41.57 88 GLU A CA 1
ATOM 718 C C . GLU A 1 88 ? 70.970 61.359 -417.380 1.00 40.91 88 GLU A C 1
ATOM 719 O O . GLU A 1 88 ? 69.871 61.896 -417.212 1.00 42.12 88 GLU A O 1
ATOM 725 N N . ILE A 1 89 ? 71.706 60.911 -416.377 1.00 40.87 89 ILE A N 1
ATOM 726 C CA . ILE A 1 89 ? 71.456 61.323 -415.013 1.00 41.30 89 ILE A CA 1
ATOM 727 C C . ILE A 1 89 ? 72.713 61.961 -414.457 1.00 40.41 89 ILE A C 1
ATOM 728 O O . ILE A 1 89 ? 73.775 61.352 -414.490 1.00 40.03 89 ILE A O 1
ATOM 733 N N . ALA A 1 90 ? 72.594 63.203 -413.966 1.00 40.57 90 ALA A N 1
ATOM 734 C CA . ALA A 1 90 ? 73.755 63.975 -413.529 1.00 40.34 90 ALA A CA 1
ATOM 735 C C . ALA A 1 90 ? 73.462 64.765 -412.266 1.00 40.69 90 ALA A C 1
ATOM 736 O O . ALA A 1 90 ? 72.307 64.981 -411.925 1.00 41.42 90 ALA A O 1
ATOM 738 N N . SER A 1 91 ? 74.518 65.188 -411.578 1.00 40.44 91 SER A N 1
ATOM 739 C CA . SER A 1 91 ? 74.396 66.077 -410.408 1.00 40.30 91 SER A CA 1
ATOM 740 C C . SER A 1 91 ? 75.688 66.830 -410.183 1.00 40.37 91 SER A C 1
ATOM 741 O O . SER A 1 91 ? 76.753 66.230 -410.162 1.00 39.43 91 SER A O 1
ATOM 744 N N . GLU A 1 92 ? 75.574 68.154 -410.038 1.00 40.82 92 GLU A N 1
ATOM 745 C CA . GLU A 1 92 ? 76.699 69.009 -409.676 1.00 41.43 92 GLU A CA 1
ATOM 746 C C . GLU A 1 92 ? 76.493 69.609 -408.294 1.00 41.44 92 GLU A C 1
ATOM 747 O O . GLU A 1 92 ? 77.347 70.299 -407.801 1.00 41.30 92 GLU A O 1
ATOM 753 N N . SER A 1 93 ? 75.343 69.325 -407.674 1.00 41.65 93 SER A N 1
ATOM 754 C CA . SER A 1 93 ? 75.077 69.745 -406.311 1.00 42.30 93 SER A CA 1
ATOM 755 C C . SER A 1 93 ? 74.337 68.610 -405.622 1.00 41.98 93 SER A C 1
ATOM 756 O O . SER A 1 93 ? 73.455 68.027 -406.221 1.00 43.10 93 SER A O 1
ATOM 759 N N . PRO A 1 94 ? 74.686 68.304 -404.369 1.00 42.13 94 PRO A N 1
ATOM 760 C CA . PRO A 1 94 ? 74.037 67.196 -403.657 1.00 41.88 94 PRO A CA 1
ATOM 761 C C . PRO A 1 94 ? 72.512 67.302 -403.609 1.00 41.44 94 PRO A C 1
ATOM 762 O O . PRO A 1 94 ? 71.834 66.288 -403.573 1.00 42.35 94 PRO A O 1
ATOM 766 N N . ASP A 1 95 ? 71.969 68.521 -403.620 1.00 41.43 95 ASP A N 1
ATOM 767 C CA . ASP A 1 95 ? 70.507 68.717 -403.469 1.00 41.07 95 ASP A CA 1
ATOM 768 C C . ASP A 1 95 ? 69.690 68.643 -404.756 1.00 40.79 95 ASP A C 1
ATOM 769 O O . ASP A 1 95 ? 68.453 68.717 -404.693 1.00 39.63 95 ASP A O 1
ATOM 774 N N . SER A 1 96 ? 70.361 68.488 -405.899 1.00 40.41 96 SER A N 1
ATOM 775 C CA . SER A 1 96 ? 69.707 68.504 -407.212 1.00 40.84 96 SER A CA 1
ATOM 776 C C . SER A 1 96 ? 70.226 67.395 -408.110 1.00 40.70 96 SER A C 1
ATOM 777 O O . SER A 1 96 ? 71.410 67.087 -408.121 1.00 41.87 96 SER A O 1
ATOM 780 N N . VAL A 1 97 ? 69.321 66.801 -408.877 1.00 40.90 97 VAL A N 1
ATOM 781 C CA . VAL A 1 97 ? 69.671 65.791 -409.851 1.00 39.99 97 VAL A CA 1
ATOM 782 C C . VAL A 1 97 ? 68.979 66.189 -411.156 1.00 39.47 97 VAL A C 1
ATOM 783 O O . VAL A 1 97 ? 67.860 66.639 -411.128 1.00 38.97 97 VAL A O 1
ATOM 787 N N . ILE A 1 98 ? 69.715 66.101 -412.261 1.00 38.67 98 ILE A N 1
ATOM 788 C CA . ILE A 1 98 ? 69.246 66.447 -413.588 1.00 38.12 98 ILE A CA 1
ATOM 789 C C . ILE A 1 98 ? 69.021 65.143 -414.329 1.00 37.90 98 ILE A C 1
ATOM 790 O O . ILE A 1 98 ? 69.922 64.282 -414.363 1.00 37.14 98 ILE A O 1
ATOM 795 N N . ILE A 1 99 ? 67.855 65.002 -414.947 1.00 36.59 99 ILE A N 1
ATOM 796 C CA . ILE A 1 99 ? 67.569 63.850 -415.787 1.00 36.42 99 ILE A CA 1
ATOM 797 C C . ILE A 1 99 ? 67.210 64.383 -417.151 1.00 35.72 99 ILE A C 1
ATOM 798 O O . ILE A 1 99 ? 66.345 65.220 -417.263 1.00 34.41 99 ILE A O 1
ATOM 803 N N . ASN A 1 100 ? 67.870 63.852 -418.157 1.00 35.73 100 ASN A N 1
ATOM 804 C CA . ASN A 1 100 ? 67.795 64.347 -419.526 1.00 36.83 100 ASN A CA 1
ATOM 805 C C . ASN A 1 100 ? 67.414 63.141 -420.361 1.00 35.65 100 ASN A C 1
ATOM 806 O O . ASN A 1 100 ? 68.126 62.148 -420.322 1.00 34.74 100 ASN A O 1
ATOM 811 N N . ILE A 1 101 ? 66.275 63.211 -421.048 1.00 35.51 101 ILE A N 1
ATOM 812 C CA . ILE A 1 101 ? 65.862 62.207 -422.015 1.00 38.15 101 ILE A CA 1
ATOM 813 C C . ILE A 1 101 ? 66.135 62.844 -423.389 1.00 38.84 101 ILE A C 1
ATOM 814 O O . ILE A 1 101 ? 65.552 63.860 -423.718 1.00 37.57 101 ILE A O 1
ATOM 819 N N . ILE A 1 102 ? 67.036 62.255 -424.147 1.00 41.95 102 ILE A N 1
ATOM 820 C CA . ILE A 1 102 ? 67.598 62.916 -425.308 1.00 44.27 102 ILE A CA 1
ATOM 821 C C . ILE A 1 102 ? 67.011 62.236 -426.513 1.00 45.90 102 ILE A C 1
ATOM 822 O O . ILE A 1 102 ? 67.613 61.342 -427.044 1.00 47.79 102 ILE A O 1
ATOM 827 N N . GLY A 1 103 ? 65.815 62.635 -426.926 1.00 47.51 103 GLY A N 1
ATOM 828 C CA . GLY A 1 103 ? 65.225 62.079 -428.147 1.00 48.76 103 GLY A CA 1
ATOM 829 C C . GLY A 1 103 ? 65.085 63.117 -429.253 1.00 50.56 103 GLY A C 1
ATOM 830 O O . GLY A 1 103 ? 65.980 63.952 -429.487 1.00 50.87 103 GLY A O 1
ATOM 831 N N . SER A 1 104 ? 63.970 63.002 -429.958 1.00 52.01 104 SER A N 1
ATOM 832 C CA . SER A 1 104 ? 63.293 64.142 -430.543 1.00 52.87 104 SER A CA 1
ATOM 833 C C . SER A 1 104 ? 62.775 64.929 -429.372 1.00 52.52 104 SER A C 1
ATOM 834 O O . SER A 1 104 ? 62.117 64.371 -428.497 1.00 54.70 104 SER A O 1
ATOM 837 N N . THR A 1 105 ? 63.073 66.229 -429.385 1.00 51.55 105 THR A N 1
ATOM 838 C CA . THR A 1 105 ? 63.167 67.093 -428.216 1.00 50.17 105 THR A CA 1
ATOM 839 C C . THR A 1 105 ? 63.895 66.476 -427.017 1.00 47.67 105 THR A C 1
ATOM 840 O O . THR A 1 105 ? 63.529 65.440 -426.461 1.00 47.70 105 THR A O 1
ATOM 844 N N . ASN A 1 106 ? 64.970 67.149 -426.665 1.00 44.67 106 ASN A N 1
ATOM 845 C CA . ASN A 1 106 ? 65.713 66.839 -425.499 1.00 41.38 106 ASN A CA 1
ATOM 846 C C . ASN A 1 106 ? 64.848 67.410 -424.359 1.00 39.54 106 ASN A C 1
ATOM 847 O O . ASN A 1 106 ? 64.486 68.598 -424.395 1.00 37.61 106 ASN A O 1
ATOM 852 N N . ARG A 1 107 ? 64.431 66.575 -423.390 1.00 36.02 107 ARG A N 1
ATOM 853 C CA . ARG A 1 107 ? 63.664 67.101 -422.281 1.00 35.04 107 ARG A CA 1
ATOM 854 C C . ARG A 1 107 ? 64.437 66.833 -421.001 1.00 32.63 107 ARG A C 1
ATOM 855 O O . ARG A 1 107 ? 64.796 65.683 -420.735 1.00 31.30 107 ARG A O 1
ATOM 863 N N . GLU A 1 108 ? 64.663 67.898 -420.233 1.00 30.85 108 GLU A N 1
ATOM 864 C CA . GLU A 1 108 ? 65.430 67.856 -419.007 1.00 31.36 108 GLU A CA 1
ATOM 865 C C . GLU A 1 108 ? 64.531 68.221 -417.816 1.00 30.74 108 GLU A C 1
ATOM 866 O O . GLU A 1 108 ? 63.616 69.054 -417.909 1.00 27.42 108 GLU A O 1
ATOM 872 N N . PHE A 1 109 ? 64.799 67.556 -416.690 1.00 30.93 109 PHE A N 1
ATOM 873 C CA . PHE A 1 109 ? 64.103 67.769 -415.481 1.00 31.00 109 PHE A CA 1
ATOM 874 C C . PHE A 1 109 ? 65.169 67.980 -414.389 1.00 30.48 109 PHE A C 1
ATOM 875 O O . PHE A 1 109 ? 66.118 67.198 -414.284 1.00 31.23 109 PHE A O 1
ATOM 883 N N . ASN A 1 110 ? 65.049 69.061 -413.641 1.00 31.34 110 ASN A N 1
ATOM 884 C CA . ASN A 1 110 ? 65.962 69.337 -412.513 1.00 31.32 110 ASN A CA 1
ATOM 885 C C . ASN A 1 110 ? 65.155 69.028 -411.246 1.00 30.82 110 ASN A C 1
ATOM 886 O O . ASN A 1 110 ? 64.272 69.818 -410.863 1.00 30.51 110 ASN A O 1
ATOM 891 N N . VAL A 1 111 ? 65.403 67.878 -410.627 1.00 33.11 111 VAL A N 1
ATOM 892 C CA . VAL A 1 111 ? 64.561 67.467 -409.465 1.00 33.66 111 VAL A CA 1
ATOM 893 C C . VAL A 1 111 ? 65.300 67.618 -408.131 1.00 34.26 111 VAL A C 1
ATOM 894 O O . VAL A 1 111 ? 66.514 67.501 -408.080 1.00 32.94 111 VAL A O 1
ATOM 898 N N . ARG A 1 112 ? 64.551 67.871 -407.062 1.00 34.75 112 ARG A N 1
ATOM 899 C CA . ARG A 1 112 ? 65.176 67.959 -405.739 1.00 35.22 112 ARG A CA 1
ATOM 900 C C . ARG A 1 112 ? 65.589 66.582 -405.323 1.00 33.97 112 ARG A C 1
ATOM 901 O O . ARG A 1 112 ? 64.781 65.647 -405.414 1.00 33.47 112 ARG A O 1
ATOM 909 N N . ASN A 1 113 ? 66.841 66.449 -404.905 1.00 33.83 113 ASN A N 1
ATOM 910 C CA . ASN A 1 113 ? 67.356 65.176 -404.383 1.00 34.47 113 ASN A CA 1
ATOM 911 C C . ASN A 1 113 ? 66.731 64.996 -402.980 1.00 35.11 113 ASN A C 1
ATOM 912 O O . ASN A 1 113 ? 66.754 65.920 -402.168 1.00 33.75 113 ASN A O 1
ATOM 917 N N . LEU A 1 114 ? 66.140 63.830 -402.729 1.00 35.85 114 LEU A N 1
ATOM 918 C CA . LEU A 1 114 ? 65.508 63.533 -401.428 1.00 36.47 114 LEU A CA 1
ATOM 919 C C . LEU A 1 114 ? 66.417 62.766 -400.517 1.00 37.82 114 LEU A C 1
ATOM 920 O O . LEU A 1 114 ? 67.192 61.922 -400.955 1.00 36.05 114 LEU A O 1
ATOM 925 N N . GLU A 1 115 ? 66.302 63.041 -399.219 1.00 40.37 115 GLU A N 1
ATOM 926 C CA . GLU A 1 115 ? 66.911 62.151 -398.235 1.00 43.27 115 GLU A CA 1
ATOM 927 C C . GLU A 1 115 ? 65.883 61.091 -397.837 1.00 43.23 115 GLU A C 1
ATOM 928 O O . GLU A 1 115 ? 64.843 61.395 -397.264 1.00 44.19 115 GLU A O 1
ATOM 934 N N . VAL A 1 116 ? 66.180 59.860 -398.206 1.00 43.68 116 VAL A N 1
ATOM 935 C CA . VAL A 1 116 ? 65.278 58.761 -398.050 1.00 44.61 116 VAL A CA 1
ATOM 936 C C . VAL A 1 116 ? 65.892 57.905 -396.971 1.00 45.42 116 VAL A C 1
ATOM 937 O O . VAL A 1 116 ? 67.087 57.737 -396.945 1.00 44.46 116 VAL A O 1
ATOM 941 N N . SER A 1 117 ? 65.047 57.326 -396.131 1.00 47.56 117 SER A N 1
ATOM 942 C CA . SER A 1 117 ? 65.501 56.493 -395.013 1.00 49.64 117 SER A CA 1
ATOM 943 C C . SER A 1 117 ? 65.945 55.154 -395.543 1.00 50.64 117 SER A C 1
ATOM 944 O O . SER A 1 117 ? 65.225 54.520 -396.313 1.00 51.86 117 SER A O 1
ATOM 947 N N . GLU A 1 118 ? 67.137 54.731 -395.160 1.00 52.08 118 GLU A N 1
ATOM 948 C CA . GLU A 1 118 ? 67.676 53.459 -395.605 1.00 53.71 118 GLU A CA 1
ATOM 949 C C . GLU A 1 118 ? 67.872 52.529 -394.405 1.00 55.52 118 GLU A C 1
ATOM 950 O O . GLU A 1 118 ? 67.799 52.973 -393.258 1.00 55.63 118 GLU A O 1
ATOM 956 N N . GLN A 1 119 ? 68.140 51.256 -394.683 1.00 57.44 119 GLN A N 1
ATOM 957 C CA . GLN A 1 119 ? 68.269 50.231 -393.650 1.00 58.84 119 GLN A CA 1
ATOM 958 C C . GLN A 1 119 ? 69.352 49.213 -394.030 1.00 60.15 119 GLN A C 1
ATOM 959 O O . GLN A 1 119 ? 69.537 48.925 -395.227 1.00 59.91 119 GLN A O 1
ATOM 965 N N . GLU A 1 120 ? 70.098 48.728 -393.019 1.00 61.69 120 GLU A N 1
ATOM 966 C CA . GLU A 1 120 ? 70.834 47.440 -393.074 1.00 62.69 120 GLU A CA 1
ATOM 967 C C . GLU A 1 120 ? 69.707 46.537 -393.483 1.00 63.14 120 GLU A C 1
ATOM 968 O O . GLU A 1 120 ? 68.907 46.120 -392.654 1.00 64.27 120 GLU A O 1
ATOM 974 N N . ILE A 1 121 ? 69.649 46.173 -394.748 1.00 63.64 121 ILE A N 1
ATOM 975 C CA . ILE A 1 121 ? 70.011 44.871 -395.311 1.00 63.72 121 ILE A CA 1
ATOM 976 C C . ILE A 1 121 ? 71.438 44.387 -395.630 1.00 63.98 121 ILE A C 1
ATOM 977 O O . ILE A 1 121 ? 72.171 45.025 -396.405 1.00 64.46 121 ILE A O 1
ATOM 982 N N . PRO A 1 122 ? 71.801 43.206 -395.080 1.00 63.76 122 PRO A N 1
ATOM 983 C CA . PRO A 1 122 ? 73.031 42.477 -395.401 1.00 63.53 122 PRO A CA 1
ATOM 984 C C . PRO A 1 122 ? 72.810 41.442 -396.514 1.00 63.33 122 PRO A C 1
ATOM 985 O O . PRO A 1 122 ? 71.658 41.128 -396.856 1.00 63.40 122 PRO A O 1
ATOM 989 N N . GLU A 1 123 ? 73.906 40.919 -397.065 1.00 62.90 123 GLU A N 1
ATOM 990 C CA . GLU A 1 123 ? 73.837 39.861 -398.084 1.00 62.49 123 GLU A CA 1
ATOM 991 C C . GLU A 1 123 ? 73.030 38.660 -397.589 1.00 61.87 123 GLU A C 1
ATOM 992 O O . GLU A 1 123 ? 73.193 38.219 -396.448 1.00 62.17 123 GLU A O 1
ATOM 998 N N . ILE A 1 124 ? 72.178 38.135 -398.466 1.00 60.89 124 ILE A N 1
ATOM 999 C CA . ILE A 1 124 ? 71.285 37.028 -398.134 1.00 60.34 124 ILE A CA 1
ATOM 1000 C C . ILE A 1 124 ? 71.740 35.764 -398.852 1.00 59.70 124 ILE A C 1
ATOM 1001 O O . ILE A 1 124 ? 71.712 35.702 -400.083 1.00 60.09 124 ILE A O 1
ATOM 1006 N N . ASN A 1 125 ? 72.166 34.771 -398.074 1.00 59.27 125 ASN A N 1
ATOM 1007 C CA A ASN A 1 125 ? 72.450 33.436 -398.602 0.50 58.66 125 ASN A CA 1
ATOM 1008 C CA B ASN A 1 125 ? 72.450 33.456 -398.608 0.50 58.78 125 ASN A CA 1
ATOM 1009 C C . ASN A 1 125 ? 71.154 32.652 -398.600 1.00 58.26 125 ASN A C 1
ATOM 1010 O O . ASN A 1 125 ? 70.623 32.314 -397.545 1.00 58.77 125 ASN A O 1
ATOM 1019 N N . LEU A 1 126 ? 70.633 32.388 -399.784 1.00 56.99 126 LEU A N 1
ATOM 1020 C CA . LEU A 1 126 ? 69.369 31.709 -399.922 1.00 55.78 126 LEU A CA 1
ATOM 1021 C C . LEU A 1 126 ? 69.653 30.308 -400.395 1.00 54.08 126 LEU A C 1
ATOM 1022 O O . LEU A 1 126 ? 70.510 30.116 -401.252 1.00 52.93 126 LEU A O 1
ATOM 1027 N N . GLN A 1 127 ? 68.909 29.348 -399.855 1.00 52.51 127 GLN A N 1
ATOM 1028 C CA . GLN A 1 127 ? 68.867 27.999 -400.398 1.00 51.62 127 GLN A CA 1
ATOM 1029 C C . GLN A 1 127 ? 67.499 27.706 -400.970 1.00 48.66 127 GLN A C 1
ATOM 1030 O O . GLN A 1 127 ? 66.447 28.126 -400.451 1.00 49.36 127 GLN A O 1
ATOM 1036 N N . PHE A 1 128 ? 67.524 27.032 -402.098 1.00 43.94 128 PHE A N 1
ATOM 1037 C CA . PHE A 1 128 ? 66.324 26.678 -402.813 1.00 42.21 128 PHE A CA 1
ATOM 1038 C C . PHE A 1 128 ? 66.257 25.192 -403.128 1.00 41.46 128 PHE A C 1
ATOM 1039 O O . PHE A 1 128 ? 67.277 24.506 -403.148 1.00 41.45 128 PHE A O 1
ATOM 1047 N N . ASP A 1 129 ? 65.041 24.709 -403.363 1.00 40.88 129 ASP A N 1
ATOM 1048 C CA . ASP A 1 129 ? 64.785 23.321 -403.732 1.00 41.50 129 ASP A CA 1
ATOM 1049 C C . ASP A 1 129 ? 64.902 23.162 -405.232 1.00 41.00 129 ASP A C 1
ATOM 1050 O O . ASP A 1 129 ? 65.298 22.100 -405.726 1.00 40.05 129 ASP A O 1
ATOM 1055 N N . ILE A 1 130 ? 64.522 24.225 -405.948 1.00 40.84 130 ILE A N 1
ATOM 1056 C CA . ILE A 1 130 ? 64.537 24.248 -407.397 1.00 41.55 130 ILE A CA 1
ATOM 1057 C C . ILE A 1 130 ? 65.075 25.594 -407.899 1.00 41.42 130 ILE A C 1
ATOM 1058 O O . ILE A 1 130 ? 64.710 26.652 -407.361 1.00 40.07 130 ILE A O 1
ATOM 1063 N N . SER A 1 131 ? 65.903 25.555 -408.949 1.00 41.31 131 SER A N 1
ATOM 1064 C CA . SER A 1 131 ? 66.172 26.753 -409.769 1.00 41.75 131 SER A CA 1
ATOM 1065 C C . SER A 1 131 ? 66.016 26.387 -411.234 1.00 41.56 131 SER A C 1
ATOM 1066 O O . SER A 1 131 ? 66.388 25.303 -411.657 1.00 42.29 131 SER A O 1
ATOM 1069 N N . ALA A 1 132 ? 65.498 27.314 -412.017 1.00 41.11 132 ALA A N 1
ATOM 1070 C CA . ALA A 1 132 ? 65.278 27.048 -413.428 1.00 41.13 132 ALA A CA 1
ATOM 1071 C C . ALA A 1 132 ? 65.360 28.330 -414.191 1.00 40.79 132 ALA A C 1
ATOM 1072 O O . ALA A 1 132 ? 64.963 29.381 -413.681 1.00 41.26 132 ALA A O 1
ATOM 1074 N N . THR A 1 133 ? 65.863 28.248 -415.418 1.00 40.84 133 THR A N 1
ATOM 1075 C CA . THR A 1 133 ? 65.847 29.369 -416.322 1.00 40.88 133 THR A CA 1
ATOM 1076 C C . THR A 1 133 ? 64.738 29.118 -417.322 1.00 40.89 133 THR A C 1
ATOM 1077 O O . THR A 1 133 ? 64.737 28.104 -418.033 1.00 41.00 133 THR A O 1
ATOM 1081 N N . ILE A 1 134 ? 63.793 30.046 -417.361 1.00 40.75 134 ILE A N 1
ATOM 1082 C CA . ILE A 1 134 ? 62.629 29.945 -418.211 1.00 40.98 134 ILE A CA 1
ATOM 1083 C C . ILE A 1 134 ? 62.400 31.190 -419.048 1.00 40.77 134 ILE A C 1
ATOM 1084 O O . ILE A 1 134 ? 62.952 32.254 -418.769 1.00 41.12 134 ILE A O 1
ATOM 1089 N N . SER A 1 135 ? 61.570 31.041 -420.076 1.00 41.14 135 SER A N 1
ATOM 1090 C CA . SER A 1 135 ? 61.174 32.161 -420.932 1.00 40.71 135 SER A CA 1
ATOM 1091 C C . SER A 1 135 ? 60.527 33.301 -420.145 1.00 40.52 135 SER A C 1
ATOM 1092 O O . SER A 1 135 ? 59.542 33.066 -419.457 1.00 40.93 135 SER A O 1
ATOM 1095 N N . SER A 1 136 ? 61.035 34.523 -420.302 1.00 40.60 136 SER A N 1
ATOM 1096 C CA . SER A 1 136 ? 60.462 35.707 -419.623 1.00 41.16 136 SER A CA 1
ATOM 1097 C C . SER A 1 136 ? 59.080 36.048 -420.149 1.00 40.96 136 SER A C 1
ATOM 1098 O O . SER A 1 136 ? 58.224 36.460 -419.376 1.00 40.85 136 SER A O 1
ATOM 1101 N N . ASP A 1 137 ? 58.866 35.878 -421.448 1.00 41.07 137 ASP A N 1
ATOM 1102 C CA . ASP A 1 137 ? 57.551 36.104 -422.018 1.00 41.32 137 ASP A CA 1
ATOM 1103 C C . ASP A 1 137 ? 56.547 35.063 -421.538 1.00 41.28 137 ASP A C 1
ATOM 1104 O O . ASP A 1 137 ? 55.399 35.405 -421.235 1.00 41.57 137 ASP A O 1
ATOM 1109 N N . GLY A 1 138 ? 56.967 33.799 -421.486 1.00 41.13 138 GLY A N 1
ATOM 1110 C CA . GLY A 1 138 ? 56.116 32.745 -420.987 1.00 40.98 138 GLY A CA 1
ATOM 1111 C C . GLY A 1 138 ? 55.724 33.050 -419.561 1.00 40.93 138 GLY A C 1
ATOM 1112 O O . GLY A 1 138 ? 54.565 32.911 -419.206 1.00 41.35 138 GLY A O 1
ATOM 1113 N N . PHE A 1 139 ? 56.694 33.482 -418.756 1.00 41.02 139 PHE A N 1
ATOM 1114 C CA . PHE A 1 139 ? 56.461 33.804 -417.340 1.00 41.35 139 PHE A CA 1
ATOM 1115 C C . PHE A 1 139 ? 55.493 34.981 -417.183 1.00 41.20 139 PHE A C 1
ATOM 1116 O O . PHE A 1 139 ? 54.529 34.900 -416.426 1.00 40.43 139 PHE A O 1
ATOM 1124 N N . LYS A 1 140 ? 55.725 36.052 -417.931 1.00 40.84 140 LYS A N 1
ATOM 1125 C CA . LYS A 1 140 ? 54.818 37.185 -417.904 1.00 41.29 140 LYS A CA 1
ATOM 1126 C C . LYS A 1 140 ? 53.393 36.766 -418.286 1.00 40.91 140 LYS A C 1
ATOM 1127 O O . LYS A 1 140 ? 52.437 37.166 -417.637 1.00 40.63 140 LYS A O 1
ATOM 1133 N N . SER A 1 141 ? 53.252 35.983 -419.350 1.00 41.11 141 SER A N 1
ATOM 1134 C CA . SER A 1 141 ? 51.941 35.504 -419.786 1.00 41.12 141 SER A CA 1
ATOM 1135 C C . SER A 1 141 ? 51.244 34.660 -418.707 1.00 40.82 141 SER A C 1
ATOM 1136 O O . SER A 1 141 ? 50.050 34.827 -418.446 1.00 40.45 141 SER A O 1
ATOM 1139 N N . ALA A 1 142 ? 52.005 33.783 -418.068 1.00 40.95 142 ALA A N 1
ATOM 1140 C CA . ALA A 1 142 ? 51.478 32.919 -417.005 1.00 41.34 142 ALA A CA 1
ATOM 1141 C C . ALA A 1 142 ? 50.961 33.742 -415.838 1.00 40.99 142 ALA A C 1
ATOM 1142 O O . ALA A 1 142 ? 49.866 33.508 -415.354 1.00 41.23 142 ALA A O 1
ATOM 1144 N N . ILE A 1 143 ? 51.743 34.721 -415.398 1.00 41.46 143 ILE A N 1
ATOM 1145 C CA . ILE A 1 143 ? 51.365 35.507 -414.228 1.00 41.12 143 ILE A CA 1
ATOM 1146 C C . ILE A 1 143 ? 50.152 36.354 -414.575 1.00 41.30 143 ILE A C 1
ATOM 1147 O O . ILE A 1 143 ? 49.192 36.395 -413.822 1.00 41.31 143 ILE A O 1
ATOM 1152 N N . SER A 1 144 ? 50.165 36.989 -415.747 1.00 41.41 144 SER A N 1
ATOM 1153 C CA . SER A 1 144 ? 49.026 37.768 -416.157 1.00 42.77 144 SER A CA 1
ATOM 1154 C C . SER A 1 144 ? 47.778 36.891 -416.251 1.00 42.23 144 SER A C 1
ATOM 1155 O O . SER A 1 144 ? 46.708 37.322 -415.831 1.00 41.48 144 SER A O 1
ATOM 1158 N N . GLU A 1 145 ? 47.924 35.655 -416.758 1.00 46.39 145 GLU A N 1
ATOM 1159 C CA . GLU A 1 145 ? 46.766 34.738 -416.925 1.00 47.35 145 GLU A CA 1
ATOM 1160 C C . GLU A 1 145 ? 46.234 34.243 -415.561 1.00 48.11 145 GLU A C 1
ATOM 1161 O O . GLU A 1 145 ? 45.045 34.405 -415.240 1.00 47.97 145 GLU A O 1
ATOM 1167 N N . VAL A 1 146 ? 47.130 33.677 -414.748 1.00 47.94 146 VAL A N 1
ATOM 1168 C CA . VAL A 1 146 ? 46.756 33.186 -413.409 1.00 47.20 146 VAL A CA 1
ATOM 1169 C C . VAL A 1 146 ? 46.165 34.301 -412.553 1.00 46.57 146 VAL A C 1
ATOM 1170 O O . VAL A 1 146 ? 45.208 34.075 -411.809 1.00 46.06 146 VAL A O 1
ATOM 1174 N N . SER A 1 147 ? 46.701 35.513 -412.681 1.00 45.84 147 SER A N 1
ATOM 1175 C CA . SER A 1 147 ? 46.249 36.625 -411.858 1.00 45.43 147 SER A CA 1
ATOM 1176 C C . SER A 1 147 ? 44.814 37.075 -412.134 1.00 44.87 147 SER A C 1
ATOM 1177 O O . SER A 1 147 ? 44.260 37.863 -411.361 1.00 44.11 147 SER A O 1
ATOM 1180 N N . THR A 1 148 ? 44.229 36.610 -413.228 1.00 43.78 148 THR A N 1
ATOM 1181 C CA . THR A 1 148 ? 42.850 36.984 -413.558 1.00 43.83 148 THR A CA 1
ATOM 1182 C C . THR A 1 148 ? 41.797 36.043 -412.941 1.00 43.43 148 THR A C 1
ATOM 1183 O O . THR A 1 148 ? 40.599 36.316 -413.030 1.00 43.06 148 THR A O 1
ATOM 1187 N N . VAL A 1 149 ? 42.244 34.943 -412.321 1.00 43.25 149 VAL A N 1
ATOM 1188 C CA . VAL A 1 149 ? 41.325 33.971 -411.692 1.00 42.92 149 VAL A CA 1
ATOM 1189 C C . VAL A 1 149 ? 41.629 33.727 -410.195 1.00 42.81 149 VAL A C 1
ATOM 1190 O O . VAL A 1 149 ? 40.732 33.345 -409.433 1.00 42.74 149 VAL A O 1
ATOM 1194 N N . THR A 1 150 ? 42.877 33.951 -409.776 1.00 42.06 150 THR A N 1
ATOM 1195 C CA . THR A 1 150 ? 43.263 33.770 -408.368 1.00 42.22 150 THR A CA 1
ATOM 1196 C C . THR A 1 150 ? 44.227 34.834 -407.858 1.00 41.76 150 THR A C 1
ATOM 1197 O O . THR A 1 150 ? 44.961 35.444 -408.628 1.00 41.62 150 THR A O 1
ATOM 1201 N N . ASP A 1 151 ? 44.210 35.025 -406.540 1.00 41.12 151 ASP A N 1
ATOM 1202 C CA . ASP A 1 151 ? 45.229 35.791 -405.818 1.00 40.79 151 ASP A CA 1
ATOM 1203 C C . ASP A 1 151 ? 46.546 35.031 -405.561 1.00 39.77 151 ASP A C 1
ATOM 1204 O O . ASP A 1 151 ? 47.543 35.639 -405.225 1.00 38.81 151 ASP A O 1
ATOM 1209 N N . ASN A 1 152 ? 46.524 33.711 -405.669 1.00 39.39 152 ASN A N 1
ATOM 1210 C CA . ASN A 1 152 ? 47.684 32.881 -405.352 1.00 39.50 152 ASN A CA 1
ATOM 1211 C C . ASN A 1 152 ? 48.185 32.070 -406.511 1.00 39.78 152 ASN A C 1
ATOM 1212 O O . ASN A 1 152 ? 47.465 31.226 -407.050 1.00 40.25 152 ASN A O 1
ATOM 1217 N N . VAL A 1 153 ? 49.432 32.344 -406.880 1.00 37.58 153 VAL A N 1
ATOM 1218 C CA . VAL A 1 153 ? 50.097 31.631 -407.922 1.00 38.94 153 VAL A CA 1
ATOM 1219 C C . VAL A 1 153 ? 50.845 30.459 -407.275 1.00 37.99 153 VAL A C 1
ATOM 1220 O O . VAL A 1 153 ? 51.610 30.651 -406.320 1.00 37.51 153 VAL A O 1
ATOM 1224 N N . VAL A 1 154 ? 50.581 29.256 -407.779 1.00 38.08 154 VAL A N 1
ATOM 1225 C CA . VAL A 1 154 ? 51.256 28.059 -407.336 1.00 37.87 154 VAL A CA 1
ATOM 1226 C C . VAL A 1 154 ? 52.432 27.913 -408.254 1.00 38.10 154 VAL A C 1
ATOM 1227 O O . VAL A 1 154 ? 52.257 27.868 -409.460 1.00 37.67 154 VAL A O 1
ATOM 1231 N N . VAL A 1 155 ? 53.632 27.805 -407.703 1.00 38.33 155 VAL A N 1
ATOM 1232 C CA . VAL A 1 155 ? 54.781 27.425 -408.540 1.00 39.69 155 VAL A CA 1
ATOM 1233 C C . VAL A 1 155 ? 55.206 26.021 -408.112 1.00 39.62 155 VAL A C 1
ATOM 1234 O O . VAL A 1 155 ? 55.363 25.746 -406.922 1.00 39.81 155 VAL A O 1
ATOM 1238 N N . GLU A 1 156 ? 55.317 25.104 -409.061 1.00 40.68 156 GLU A N 1
ATOM 1239 C CA . GLU A 1 156 ? 55.849 23.780 -408.738 1.00 41.02 156 GLU A CA 1
ATOM 1240 C C . GLU A 1 156 ? 56.965 23.323 -409.663 1.00 41.85 156 GLU A C 1
ATOM 1241 O O . GLU A 1 156 ? 56.959 23.620 -410.848 1.00 41.81 156 GLU A O 1
ATOM 1247 N N . GLY A 1 157 ? 57.940 22.650 -409.069 1.00 40.85 157 GLY A N 1
ATOM 1248 C CA . GLY A 1 157 ? 59.114 22.198 -409.775 1.00 41.27 157 GLY A CA 1
ATOM 1249 C C . GLY A 1 157 ? 59.122 20.693 -409.697 1.00 41.32 157 GLY A C 1
ATOM 1250 O O . GLY A 1 157 ? 58.758 20.106 -408.671 1.00 39.96 157 GLY A O 1
ATOM 1251 N N . HIS A 1 158 ? 59.470 20.089 -410.818 1.00 42.03 158 HIS A N 1
ATOM 1252 C CA . HIS A 1 158 ? 59.756 18.675 -410.900 1.00 43.02 158 HIS A CA 1
ATOM 1253 C C . HIS A 1 158 ? 61.083 18.579 -411.630 1.00 43.29 158 HIS A C 1
ATOM 1254 O O . HIS A 1 158 ? 61.669 19.597 -412.002 1.00 44.04 158 HIS A O 1
ATOM 1261 N N . GLU A 1 159 ? 61.539 17.357 -411.872 1.00 43.56 159 GLU A N 1
ATOM 1262 C CA . GLU A 1 159 ? 62.872 17.123 -412.421 1.00 43.37 159 GLU A CA 1
ATOM 1263 C C . GLU A 1 159 ? 63.006 17.660 -413.837 1.00 42.88 159 GLU A C 1
ATOM 1264 O O . GLU A 1 159 ? 64.099 18.079 -414.238 1.00 43.09 159 GLU A O 1
ATOM 1270 N N . ASP A 1 160 ? 61.906 17.640 -414.594 1.00 42.60 160 ASP A N 1
ATOM 1271 C CA . ASP A 1 160 ? 61.944 18.016 -416.015 1.00 42.76 160 ASP A CA 1
ATOM 1272 C C . ASP A 1 160 ? 60.990 19.154 -416.399 1.00 42.52 160 ASP A C 1
ATOM 1273 O O . ASP A 1 160 ? 60.795 19.400 -417.591 1.00 41.99 160 ASP A O 1
ATOM 1278 N N . ARG A 1 161 ? 60.397 19.841 -415.416 1.00 42.05 161 ARG A N 1
ATOM 1279 C CA . ARG A 1 161 ? 59.433 20.898 -415.728 1.00 42.43 161 ARG A CA 1
ATOM 1280 C C . ARG A 1 161 ? 59.133 21.859 -414.586 1.00 42.21 161 ARG A C 1
ATOM 1281 O O . ARG A 1 161 ? 59.280 21.521 -413.413 1.00 41.86 161 ARG A O 1
ATOM 1289 N N . ILE A 1 162 ? 58.684 23.049 -414.974 1.00 41.94 162 ILE A N 1
ATOM 1290 C CA . ILE A 1 162 ? 58.159 24.061 -414.058 1.00 41.65 162 ILE A CA 1
ATOM 1291 C C . ILE A 1 162 ? 56.696 24.294 -414.452 1.00 41.32 162 ILE A C 1
ATOM 1292 O O . ILE A 1 162 ? 56.386 24.498 -415.639 1.00 39.51 162 ILE A O 1
ATOM 1297 N N . LEU A 1 163 ? 55.795 24.230 -413.467 1.00 40.96 163 LEU A N 1
ATOM 1298 C CA . LEU A 1 163 ? 54.397 24.526 -413.713 1.00 41.94 163 LEU A CA 1
ATOM 1299 C C . LEU A 1 163 ? 54.011 25.787 -412.965 1.00 42.14 163 LEU A C 1
ATOM 1300 O O . LEU A 1 163 ? 54.325 25.929 -411.793 1.00 42.23 163 LEU A O 1
ATOM 1305 N N . ILE A 1 164 ? 53.289 26.670 -413.635 1.00 42.51 164 ILE A N 1
ATOM 1306 C CA . ILE A 1 164 ? 52.713 27.829 -412.984 1.00 42.47 164 ILE A CA 1
ATOM 1307 C C . ILE A 1 164 ? 51.234 27.694 -413.147 1.00 42.30 164 ILE A C 1
ATOM 1308 O O . ILE A 1 164 ? 50.723 27.507 -414.262 1.00 42.33 164 ILE A O 1
ATOM 1313 N N . LYS A 1 165 ? 50.530 27.717 -412.029 1.00 42.37 165 LYS A N 1
ATOM 1314 C CA . LYS A 1 165 ? 49.101 27.523 -412.092 1.00 42.81 165 LYS A CA 1
ATOM 1315 C C . LYS A 1 165 ? 48.344 28.268 -411.053 1.00 42.28 165 LYS A C 1
ATOM 1316 O O . LYS A 1 165 ? 48.889 28.662 -410.030 1.00 40.58 165 LYS A O 1
ATOM 1322 N N . ALA A 1 166 ? 47.063 28.433 -411.338 1.00 42.76 166 ALA A N 1
ATOM 1323 C CA . ALA A 1 166 ? 46.171 29.105 -410.442 1.00 43.45 166 ALA A CA 1
ATOM 1324 C C . ALA A 1 166 ? 45.904 28.170 -409.292 1.00 43.89 166 ALA A C 1
ATOM 1325 O O . ALA A 1 166 ? 45.473 27.037 -409.488 1.00 42.33 166 ALA A O 1
ATOM 1327 N N . GLU A 1 167 ? 46.177 28.645 -408.080 1.00 45.04 167 GLU A N 1
ATOM 1328 C CA . GLU A 1 167 ? 45.908 27.859 -406.905 1.00 46.35 167 GLU A CA 1
ATOM 1329 C C . GLU A 1 167 ? 44.465 27.411 -406.893 1.00 47.47 167 GLU A C 1
ATOM 1330 O O . GLU A 1 167 ? 43.593 28.118 -407.385 1.00 47.42 167 GLU A O 1
ATOM 1336 N N . GLY A 1 168 ? 44.251 26.260 -406.259 1.00 49.46 168 GLY A N 1
ATOM 1337 C CA . GLY A 1 168 ? 42.979 25.490 -406.252 1.00 50.76 168 GLY A CA 1
ATOM 1338 C C . GLY A 1 168 ? 42.047 25.480 -407.469 1.00 53.46 168 GLY A C 1
ATOM 1339 O O . GLY A 1 168 ? 40.944 24.921 -407.394 1.00 53.59 168 GLY A O 1
ATOM 1340 N N . GLU A 1 169 ? 42.470 26.063 -408.588 1.00 56.02 169 GLU A N 1
ATOM 1341 C CA . GLU A 1 169 ? 41.792 25.807 -409.843 1.00 58.44 169 GLU A CA 1
ATOM 1342 C C . GLU A 1 169 ? 42.823 25.732 -410.937 1.00 59.83 169 GLU A C 1
ATOM 1343 O O . GLU A 1 169 ? 43.305 26.727 -411.457 1.00 60.00 169 GLU A O 1
ATOM 1349 N N . SER A 1 170 ? 43.145 24.509 -411.299 1.00 61.92 170 SER A N 1
ATOM 1350 C CA . SER A 1 170 ? 44.376 24.252 -411.985 1.00 63.24 170 SER A CA 1
ATOM 1351 C C . SER A 1 170 ? 44.085 23.934 -413.446 1.00 63.49 170 SER A C 1
ATOM 1352 O O . SER A 1 170 ? 44.764 23.126 -414.080 1.00 64.37 170 SER A O 1
ATOM 1355 N N . GLU A 1 171 ? 43.052 24.612 -413.959 1.00 63.64 171 GLU A N 1
ATOM 1356 C CA . GLU A 1 171 ? 42.754 24.695 -415.386 1.00 62.89 171 GLU A CA 1
ATOM 1357 C C . GLU A 1 171 ? 43.412 25.958 -415.979 1.00 62.15 171 GLU A C 1
ATOM 1358 O O . GLU A 1 171 ? 43.297 26.247 -417.181 1.00 62.71 171 GLU A O 1
ATOM 1364 N N . VAL A 1 172 ? 44.091 26.718 -415.127 1.00 60.53 172 VAL A N 1
ATOM 1365 C CA . VAL A 1 172 ? 45.050 27.705 -415.601 1.00 59.00 172 VAL A CA 1
ATOM 1366 C C . VAL A 1 172 ? 46.435 27.153 -415.259 1.00 57.30 172 VAL A C 1
ATOM 1367 O O . VAL A 1 172 ? 46.806 27.078 -414.095 1.00 57.77 172 VAL A O 1
ATOM 1371 N N . GLU A 1 173 ? 47.174 26.716 -416.276 1.00 54.75 173 GLU A N 1
ATOM 1372 C CA . GLU A 1 173 ? 48.461 26.059 -416.058 1.00 52.40 173 GLU A CA 1
ATOM 1373 C C . GLU A 1 173 ? 49.375 26.264 -417.248 1.00 49.56 173 GLU A C 1
ATOM 1374 O O . GLU A 1 173 ? 49.077 25.782 -418.363 1.00 49.82 173 GLU A O 1
ATOM 1380 N N . VAL A 1 174 ? 50.465 26.982 -417.015 1.00 43.19 174 VAL A N 1
ATOM 1381 C CA . VAL A 1 174 ? 51.488 27.127 -418.021 1.00 42.74 174 VAL A CA 1
ATOM 1382 C C . VAL A 1 174 ? 52.625 26.191 -417.622 1.00 40.96 174 VAL A C 1
ATOM 1383 O O . VAL A 1 174 ? 53.080 26.216 -416.491 1.00 40.19 174 VAL A O 1
ATOM 1387 N N . GLU A 1 175 ? 53.029 25.325 -418.551 1.00 40.98 175 GLU A N 1
ATOM 1388 C CA . GLU A 1 175 ? 54.137 24.391 -418.331 1.00 41.14 175 GLU A CA 1
ATOM 1389 C C . GLU A 1 175 ? 55.373 24.932 -419.039 1.00 40.96 175 GLU A C 1
ATOM 1390 O O . GLU A 1 175 ? 55.286 25.360 -420.190 1.00 40.46 175 GLU A O 1
ATOM 1396 N N . PHE A 1 176 ? 56.508 24.925 -418.341 1.00 40.39 176 PHE A N 1
ATOM 1397 C CA . PHE A 1 176 ? 57.809 25.193 -418.935 1.00 40.35 176 PHE A CA 1
ATOM 1398 C C . PHE A 1 176 ? 58.619 23.907 -418.924 1.00 40.34 176 PHE A C 1
ATOM 1399 O O . PHE A 1 176 ? 58.967 23.397 -417.864 1.00 39.61 176 PHE A O 1
ATOM 1407 N N . SER A 1 177 ? 58.902 23.380 -420.113 1.00 40.30 177 SER A N 1
ATOM 1408 C CA . SER A 1 177 ? 59.630 22.129 -420.259 1.00 40.86 177 SER A CA 1
ATOM 1409 C C . SER A 1 177 ? 60.342 22.157 -421.599 1.00 41.21 177 SER A C 1
ATOM 1410 O O . SER A 1 177 ? 60.163 23.080 -422.380 1.00 41.20 177 SER A O 1
ATOM 1413 N N . LYS A 1 178 ? 61.143 21.146 -421.868 1.00 41.92 178 LYS A N 1
ATOM 1414 C CA . LYS A 1 178 ? 61.801 21.076 -423.163 1.00 42.68 178 LYS A CA 1
ATOM 1415 C C . LYS A 1 178 ? 60.768 20.789 -424.252 1.00 42.73 178 LYS A C 1
ATOM 1416 O O . LYS A 1 178 ? 60.888 21.295 -425.360 1.00 43.48 178 LYS A O 1
ATOM 1422 N N . ASP A 1 179 ? 59.726 20.037 -423.901 1.00 42.84 179 ASP A N 1
ATOM 1423 C CA . ASP A 1 179 ? 58.584 19.760 -424.790 1.00 43.27 179 ASP A CA 1
ATOM 1424 C C . ASP A 1 179 ? 57.855 21.051 -425.204 1.00 43.06 179 ASP A C 1
ATOM 1425 O O . ASP A 1 179 ? 57.525 21.256 -426.368 1.00 43.51 179 ASP A O 1
ATOM 1430 N N . THR A 1 180 ? 57.614 21.915 -424.231 1.00 43.43 180 THR A N 1
ATOM 1431 C CA . THR A 1 180 ? 56.959 23.212 -424.453 1.00 43.58 180 THR A CA 1
ATOM 1432 C C . THR A 1 180 ? 57.916 24.282 -425.003 1.00 43.89 180 THR A C 1
ATOM 1433 O O . THR A 1 180 ? 57.473 25.250 -425.635 1.00 44.89 180 THR A O 1
ATOM 1437 N N . GLY A 1 181 ? 59.217 24.122 -424.749 1.00 43.83 181 GLY A N 1
ATOM 1438 C CA . GLY A 1 181 ? 60.235 25.051 -425.240 1.00 43.24 181 GLY A CA 1
ATOM 1439 C C . GLY A 1 181 ? 60.457 26.276 -424.387 1.00 43.31 181 GLY A C 1
ATOM 1440 O O . GLY A 1 181 ? 61.215 27.171 -424.791 1.00 44.59 181 GLY A O 1
ATOM 1441 N N . GLY A 1 182 ? 59.814 26.313 -423.214 1.00 42.41 182 GLY A N 1
ATOM 1442 C CA . GLY A 1 182 ? 59.914 27.407 -422.277 1.00 42.10 182 GLY A CA 1
ATOM 1443 C C . GLY A 1 182 ? 60.997 27.272 -421.216 1.00 41.31 182 GLY A C 1
ATOM 1444 O O . GLY A 1 182 ? 61.210 28.217 -420.449 1.00 41.25 182 GLY A O 1
ATOM 1445 N N . LEU A 1 183 ? 61.707 26.139 -421.227 1.00 40.99 183 LEU A N 1
ATOM 1446 C CA . LEU A 1 183 ? 62.661 25.750 -420.187 1.00 41.20 183 LEU A CA 1
ATOM 1447 C C . LEU A 1 183 ? 64.068 25.640 -420.773 1.00 40.80 183 LEU A C 1
ATOM 1448 O O . LEU A 1 183 ? 64.327 24.798 -421.633 1.00 40.23 183 LEU A O 1
ATOM 1453 N N . GLN A 1 184 ? 64.978 26.485 -420.309 1.00 41.40 184 GLN A N 1
ATOM 1454 C CA . GLN A 1 184 ? 66.339 26.520 -420.839 1.00 42.03 184 GLN A CA 1
ATOM 1455 C C . GLN A 1 184 ? 67.270 25.665 -419.990 1.00 41.77 184 GLN A C 1
ATOM 1456 O O . GLN A 1 184 ? 68.178 25.039 -420.513 1.00 42.54 184 GLN A O 1
ATOM 1462 N N . ASP A 1 185 ? 67.026 25.619 -418.688 1.00 41.96 185 ASP A N 1
ATOM 1463 C CA . ASP A 1 185 ? 67.918 24.946 -417.755 1.00 42.23 185 ASP A CA 1
ATOM 1464 C C . ASP A 1 185 ? 67.142 24.669 -416.461 1.00 41.76 185 ASP A C 1
ATOM 1465 O O . ASP A 1 185 ? 66.305 25.480 -416.087 1.00 40.65 185 ASP A O 1
ATOM 1470 N N . LEU A 1 186 ? 67.382 23.532 -415.798 1.00 41.61 186 LEU A N 1
ATOM 1471 C CA . LEU A 1 186 ? 66.701 23.258 -414.513 1.00 41.48 186 LEU A CA 1
ATOM 1472 C C . LEU A 1 186 ? 67.635 22.547 -413.528 1.00 41.14 186 LEU A C 1
ATOM 1473 O O . LEU A 1 186 ? 68.212 21.513 -413.847 1.00 40.49 186 LEU A O 1
ATOM 1478 N N . GLU A 1 187 ? 67.818 23.135 -412.346 1.00 40.88 187 GLU A N 1
ATOM 1479 C CA . GLU A 1 187 ? 68.604 22.508 -411.276 1.00 41.42 187 GLU A CA 1
ATOM 1480 C C . GLU A 1 187 ? 67.646 21.991 -410.203 1.00 41.17 187 GLU A C 1
ATOM 1481 O O . GLU A 1 187 ? 66.891 22.777 -409.599 1.00 39.64 187 GLU A O 1
ATOM 1487 N N . PHE A 1 188 ? 67.692 20.687 -409.962 1.00 40.48 188 PHE A N 1
ATOM 1488 C CA . PHE A 1 188 ? 66.695 20.025 -409.114 1.00 40.74 188 PHE A CA 1
ATOM 1489 C C . PHE A 1 188 ? 67.332 19.467 -407.846 1.00 40.83 188 PHE A C 1
ATOM 1490 O O . PHE A 1 188 ? 68.197 18.592 -407.903 1.00 39.65 188 PHE A O 1
ATOM 1498 N N . SER A 1 189 ? 66.896 19.965 -406.693 1.00 40.63 189 SER A N 1
ATOM 1499 C CA . SER A 1 189 ? 67.333 19.408 -405.406 1.00 41.37 189 SER A CA 1
ATOM 1500 C C . SER A 1 189 ? 66.229 18.539 -404.798 1.00 41.38 189 SER A C 1
ATOM 1501 O O . SER A 1 189 ? 66.468 17.420 -404.338 1.00 40.84 189 SER A O 1
ATOM 1504 N N . LYS A 1 190 ? 65.012 19.078 -404.780 1.00 41.45 190 LYS A N 1
ATOM 1505 C CA . LYS A 1 190 ? 63.854 18.332 -404.302 1.00 42.08 190 LYS A CA 1
ATOM 1506 C C . LYS A 1 190 ? 62.576 18.862 -404.903 1.00 41.55 190 LYS A C 1
ATOM 1507 O O . LYS A 1 190 ? 62.460 20.054 -405.226 1.00 41.12 190 LYS A O 1
ATOM 1513 N N . GLU A 1 191 ? 61.612 17.969 -405.048 1.00 41.60 191 GLU A N 1
ATOM 1514 C CA . GLU A 1 191 ? 60.270 18.313 -405.491 1.00 42.27 191 GLU A CA 1
ATOM 1515 C C . GLU A 1 191 ? 59.701 19.461 -404.652 1.00 41.95 191 GLU A C 1
ATOM 1516 O O . GLU A 1 191 ? 59.766 19.409 -403.428 1.00 41.51 191 GLU A O 1
ATOM 1522 N N . SER A 1 192 ? 59.137 20.474 -405.295 1.00 41.59 192 SER A N 1
ATOM 1523 C CA . SER A 1 192 ? 58.614 21.632 -404.585 1.00 42.81 192 SER A CA 1
ATOM 1524 C C . SER A 1 192 ? 57.326 22.141 -405.169 1.00 42.08 192 SER A C 1
ATOM 1525 O O . SER A 1 192 ? 57.112 22.092 -406.375 1.00 41.94 192 SER A O 1
ATOM 1528 N N . LYS A 1 193 ? 56.506 22.693 -404.284 1.00 42.00 193 LYS A N 1
ATOM 1529 C CA . LYS A 1 193 ? 55.265 23.312 -404.635 1.00 41.60 193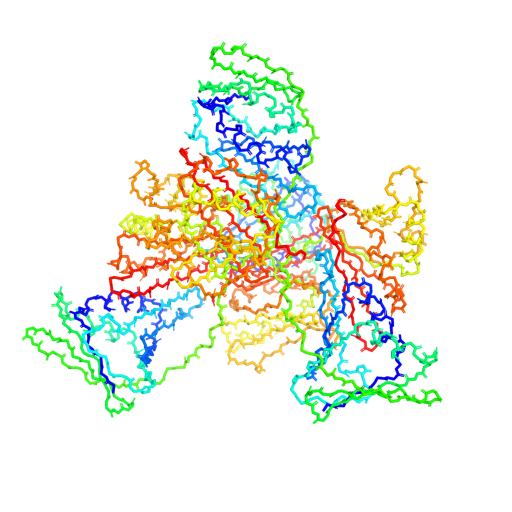 LYS A CA 1
ATOM 1530 C C . LYS A 1 193 ? 54.984 24.341 -403.546 1.00 41.94 193 LYS A C 1
ATOM 1531 O O . LYS A 1 193 ? 54.850 23.977 -402.369 1.00 41.33 193 LYS A O 1
ATOM 1537 N N . ASN A 1 194 ? 54.898 25.612 -403.923 1.00 40.99 194 ASN A N 1
ATOM 1538 C CA . ASN A 1 194 ? 54.564 26.649 -402.960 1.00 40.07 194 ASN A CA 1
ATOM 1539 C C . ASN A 1 194 ? 53.754 27.726 -403.642 1.00 40.36 194 ASN A C 1
ATOM 1540 O O . ASN A 1 194 ? 53.867 27.906 -404.877 1.00 40.02 194 ASN A O 1
ATOM 1545 N N . SER A 1 195 ? 52.932 28.428 -402.871 1.00 39.33 195 SER A N 1
ATOM 1546 C CA . SER A 1 195 ? 52.186 29.578 -403.416 1.00 39.76 195 SER A CA 1
ATOM 1547 C C . SER A 1 195 ? 52.851 30.902 -403.090 1.00 39.57 195 SER A C 1
ATOM 1548 O O . SER A 1 195 ? 53.541 31.023 -402.054 1.00 38.37 195 SER A O 1
ATOM 1551 N N . TYR A 1 196 ? 52.609 31.886 -403.973 1.00 39.00 196 TYR A N 1
ATOM 1552 C CA . TYR A 1 196 ? 53.155 33.236 -403.887 1.00 38.91 196 TYR A CA 1
ATOM 1553 C C . TYR A 1 196 ? 52.076 34.239 -404.345 1.00 39.38 196 TYR A C 1
ATOM 1554 O O . TYR A 1 196 ? 51.120 33.865 -405.023 1.00 38.23 196 TYR A O 1
ATOM 1563 N N . SER A 1 197 ? 52.196 35.483 -403.898 1.00 39.78 197 SER A N 1
ATOM 1564 C CA . SER A 1 197 ? 51.165 36.469 -404.197 1.00 39.50 197 SER A CA 1
ATOM 1565 C C . SER A 1 197 ? 51.183 36.860 -405.675 1.00 39.65 197 SER A C 1
ATOM 1566 O O . SER A 1 197 ? 52.175 37.375 -406.150 1.00 38.70 197 SER A O 1
ATOM 1569 N N . ALA A 1 198 ? 50.047 36.699 -406.355 1.00 40.52 198 ALA A N 1
ATOM 1570 C CA . ALA A 1 198 ? 49.912 37.159 -407.747 1.00 40.69 198 ALA A CA 1
ATOM 1571 C C . ALA A 1 198 ? 49.965 38.675 -407.836 1.00 41.00 198 ALA A C 1
ATOM 1572 O O . ALA A 1 198 ? 50.489 39.201 -408.807 1.00 41.14 198 ALA A O 1
ATOM 1574 N N . GLU A 1 199 ? 49.426 39.370 -406.828 1.00 41.18 199 GLU A N 1
ATOM 1575 C CA . GLU A 1 199 ? 49.498 40.845 -406.740 1.00 42.02 199 GLU A CA 1
ATOM 1576 C C . GLU A 1 199 ? 50.917 41.370 -406.863 1.00 41.20 199 GLU A C 1
ATOM 1577 O O . GLU A 1 199 ? 51.202 42.270 -407.656 1.00 40.15 199 GLU A O 1
ATOM 1583 N N . TYR A 1 200 ? 51.787 40.826 -406.017 1.00 40.20 200 TYR A N 1
ATOM 1584 C CA . TYR A 1 200 ? 53.196 41.216 -405.960 1.00 40.87 200 TYR A CA 1
ATOM 1585 C C . TYR A 1 200 ? 53.965 40.843 -407.225 1.00 41.05 200 TYR A C 1
ATOM 1586 O O . TYR A 1 200 ? 54.803 41.622 -407.708 1.00 41.26 200 TYR A O 1
ATOM 1595 N N . LEU A 1 201 ? 53.636 39.715 -407.820 1.00 39.62 201 LEU A N 1
ATOM 1596 C CA . LEU A 1 201 ? 54.329 39.291 -409.044 1.00 40.43 201 LEU A CA 1
ATOM 1597 C C . LEU A 1 201 ? 53.858 40.162 -410.206 1.00 40.29 201 LEU A C 1
ATOM 1598 O O . LEU A 1 201 ? 54.662 40.577 -411.059 1.00 40.83 201 LEU A O 1
ATOM 1603 N N . ASP A 1 202 ? 52.566 40.471 -410.219 1.00 40.98 202 ASP A N 1
ATOM 1604 C CA . ASP A 1 202 ? 52.030 41.443 -411.188 1.00 41.51 202 ASP A CA 1
ATOM 1605 C C . ASP A 1 202 ? 52.677 42.815 -411.116 1.00 41.53 202 ASP A C 1
ATOM 1606 O O . ASP A 1 202 ? 52.944 43.419 -412.132 1.00 41.36 202 ASP A O 1
ATOM 1611 N N . ASP A 1 203 ? 52.970 43.262 -409.913 1.00 41.63 203 ASP A N 1
ATOM 1612 C CA . ASP A 1 203 ? 53.687 44.508 -409.665 1.00 41.71 203 ASP A CA 1
ATOM 1613 C C . ASP A 1 203 ? 55.021 44.633 -410.386 1.00 41.32 203 ASP A C 1
ATOM 1614 O O . ASP A 1 203 ? 55.424 45.737 -410.726 1.00 41.72 203 ASP A O 1
ATOM 1619 N N . VAL A 1 204 ? 55.723 43.528 -410.581 1.00 41.00 204 VAL A N 1
ATOM 1620 C CA . VAL A 1 204 ? 57.076 43.574 -411.129 1.00 41.55 204 VAL A CA 1
ATOM 1621 C C . VAL A 1 204 ? 57.202 42.996 -412.528 1.00 41.62 204 VAL A C 1
ATOM 1622 O O . VAL A 1 204 ? 58.308 42.681 -412.983 1.00 41.97 204 VAL A O 1
ATOM 1626 N N . LEU A 1 205 ? 56.091 42.806 -413.219 1.00 41.34 205 LEU A N 1
ATOM 1627 C CA . LEU A 1 205 ? 56.198 42.179 -414.555 1.00 40.93 205 LEU A CA 1
ATOM 1628 C C . LEU A 1 205 ? 56.936 43.036 -415.564 1.00 40.89 205 LEU A C 1
ATOM 1629 O O . LEU A 1 205 ? 57.369 42.525 -416.616 1.00 41.05 205 LEU A O 1
ATOM 1634 N N . SER A 1 206 ? 57.093 44.332 -415.308 1.00 39.58 206 SER A N 1
ATOM 1635 C CA . SER A 1 206 ? 57.926 45.117 -416.229 1.00 40.31 206 SER A CA 1
ATOM 1636 C C . SER A 1 206 ? 59.379 44.614 -416.247 1.00 40.01 206 SER A C 1
ATOM 1637 O O . SER A 1 206 ? 60.094 44.876 -417.208 1.00 39.57 206 SER A O 1
ATOM 1640 N N . LEU A 1 207 ? 59.801 43.916 -415.194 1.00 40.25 207 LEU A N 1
ATOM 1641 C CA . LEU A 1 207 ? 61.160 43.349 -415.140 1.00 40.78 207 LEU A CA 1
ATOM 1642 C C . LEU A 1 207 ? 61.403 42.286 -416.201 1.00 40.90 207 LEU A C 1
ATOM 1643 O O . LEU A 1 207 ? 62.542 42.145 -416.695 1.00 41.22 207 LEU A O 1
ATOM 1648 N N . THR A 1 208 ? 60.325 41.647 -416.665 1.00 41.09 208 THR A N 1
ATOM 1649 C CA . THR A 1 208 ? 60.416 40.624 -417.744 1.00 40.82 208 THR A CA 1
ATOM 1650 C C . THR A 1 208 ? 60.871 41.186 -419.065 1.00 40.43 208 THR A C 1
ATOM 1651 O O . THR A 1 208 ? 61.300 40.426 -419.964 1.00 40.34 208 THR A O 1
ATOM 1655 N N . LYS A 1 209 ? 60.808 42.510 -419.204 1.00 40.36 209 LYS A N 1
ATOM 1656 C CA . LYS A 1 209 ? 61.260 43.186 -420.423 1.00 40.84 209 LYS A CA 1
ATOM 1657 C C . LYS A 1 209 ? 62.775 43.332 -420.472 1.00 40.17 209 LYS A C 1
ATOM 1658 O O . LYS A 1 209 ? 63.356 43.725 -421.498 1.00 40.08 209 LYS A O 1
ATOM 1664 N N . LEU A 1 210 ? 63.426 43.003 -419.369 1.00 39.59 210 LEU A N 1
ATOM 1665 C CA . LEU A 1 210 ? 64.861 43.165 -419.235 1.00 40.40 210 LEU A CA 1
ATOM 1666 C C . LEU A 1 210 ? 65.685 42.064 -419.901 1.00 40.38 210 LEU A C 1
ATOM 1667 O O . LEU A 1 210 ? 66.814 42.314 -420.273 1.00 40.49 210 LEU A O 1
ATOM 1672 N N . SER A 1 211 ? 65.123 40.869 -420.036 1.00 40.25 211 SER A N 1
ATOM 1673 C CA A SER A 1 211 ? 65.846 39.732 -420.622 0.50 40.62 211 SER A CA 1
ATOM 1674 C CA B SER A 1 211 ? 65.838 39.776 -420.676 0.50 40.62 211 SER A CA 1
ATOM 1675 C C . SER A 1 211 ? 64.855 38.716 -421.161 1.00 40.37 211 SER A C 1
ATOM 1676 O O . SER A 1 211 ? 63.724 38.667 -420.719 1.00 40.21 211 SER A O 1
ATOM 1681 N N . ASP A 1 212 ? 65.306 37.889 -422.103 1.00 40.42 212 ASP A N 1
ATOM 1682 C CA . ASP A 1 212 ? 64.441 36.891 -422.734 1.00 40.89 212 ASP A CA 1
ATOM 1683 C C . ASP A 1 212 ? 64.105 35.746 -421.800 1.00 40.59 212 ASP A C 1
ATOM 1684 O O . ASP A 1 212 ? 63.114 35.033 -422.016 1.00 40.36 212 ASP A O 1
ATOM 1689 N N . TYR A 1 213 ? 64.976 35.551 -420.807 1.00 40.39 213 TYR A N 1
ATOM 1690 C CA . TYR A 1 213 ? 64.848 34.507 -419.812 1.00 40.88 213 TYR A CA 1
ATOM 1691 C C . TYR A 1 213 ? 64.904 35.074 -418.413 1.00 40.73 213 TYR A C 1
ATOM 1692 O O . TYR A 1 213 ? 65.541 36.117 -418.185 1.00 40.95 213 TYR A O 1
ATOM 1701 N N . VAL A 1 214 ? 64.235 34.390 -417.482 1.00 40.18 214 VAL A N 1
ATOM 1702 C CA . VAL A 1 214 ? 64.286 34.729 -416.092 1.00 40.46 214 VAL A CA 1
ATOM 1703 C C . VAL A 1 214 ? 64.748 33.477 -415.335 1.00 40.96 214 VAL A C 1
ATOM 1704 O O . VAL A 1 214 ? 64.298 32.363 -415.623 1.00 41.43 214 VAL A O 1
ATOM 1708 N N . LYS A 1 215 ? 65.689 33.620 -414.408 1.00 41.10 215 LYS A N 1
ATOM 1709 C CA . LYS A 1 215 ? 66.005 32.475 -413.524 1.00 41.67 215 LYS A CA 1
ATOM 1710 C C . LYS A 1 215 ? 65.102 32.592 -412.275 1.00 41.15 215 LYS A C 1
ATOM 1711 O O . LYS A 1 215 ? 65.077 33.625 -411.598 1.00 40.67 215 LYS A O 1
ATOM 1717 N N . ILE A 1 216 ? 64.338 31.539 -412.018 1.00 40.93 216 ILE A N 1
ATOM 1718 C CA . ILE A 1 216 ? 63.401 31.463 -410.903 1.00 42.12 216 ILE A CA 1
ATOM 1719 C C . ILE A 1 216 ? 63.877 30.391 -409.927 1.00 41.77 216 ILE A C 1
ATOM 1720 O O . ILE A 1 216 ? 64.316 29.299 -410.345 1.00 41.29 216 ILE A O 1
ATOM 1725 N N . SER A 1 217 ? 63.878 30.731 -408.651 1.00 41.24 217 SER A N 1
ATOM 1726 C CA . SER A 1 217 ? 64.334 29.849 -407.602 1.00 40.72 217 SER A CA 1
ATOM 1727 C C . SER A 1 217 ? 63.292 29.889 -406.473 1.00 40.65 217 SER A C 1
ATOM 1728 O O . SER A 1 217 ? 62.743 30.959 -406.173 1.00 39.63 217 SER A O 1
ATOM 1731 N N . PHE A 1 218 ? 62.990 28.732 -405.887 1.00 40.27 218 PHE A N 1
ATOM 1732 C CA . PHE A 1 218 ? 61.946 28.608 -404.876 1.00 40.41 218 PHE A CA 1
ATOM 1733 C C . PHE A 1 218 ? 62.083 27.300 -404.106 1.00 40.41 218 PHE A C 1
ATOM 1734 O O . PHE A 1 218 ? 62.999 26.509 -404.333 1.00 40.23 218 PHE A O 1
ATOM 1742 N N . GLY A 1 219 ? 61.186 27.083 -403.159 1.00 40.59 219 GLY A N 1
ATOM 1743 C CA . GLY A 1 219 ? 61.147 25.837 -402.460 1.00 40.16 219 GLY A CA 1
ATOM 1744 C C . GLY A 1 219 ? 59.978 25.859 -401.510 1.00 40.50 219 GLY A C 1
ATOM 1745 O O . GLY A 1 219 ? 59.337 26.924 -401.341 1.00 39.43 219 GLY A O 1
ATOM 1746 N N . ASN A 1 220 ? 59.724 24.706 -400.889 1.00 40.80 220 ASN A N 1
ATOM 1747 C CA . ASN A 1 220 ? 58.650 24.603 -399.931 1.00 41.48 220 ASN A CA 1
ATOM 1748 C C . ASN A 1 220 ? 58.945 25.488 -398.719 1.00 41.56 220 ASN A C 1
ATOM 1749 O O . ASN A 1 220 ? 59.972 25.351 -398.070 1.00 40.28 220 ASN A O 1
ATOM 1754 N N . GLN A 1 221 ? 58.013 26.404 -398.451 1.00 41.72 221 GLN A N 1
ATOM 1755 C CA . GLN A 1 221 ? 58.095 27.392 -397.362 1.00 41.55 221 GLN A CA 1
ATOM 1756 C C . GLN A 1 221 ? 59.315 28.305 -397.496 1.00 41.54 221 GLN A C 1
ATOM 1757 O O . GLN A 1 221 ? 59.816 28.852 -396.493 1.00 40.97 221 GLN A O 1
ATOM 1763 N N . LYS A 1 222 ? 59.774 28.467 -398.737 1.00 40.49 222 LYS A N 1
ATOM 1764 C CA . LYS A 1 222 ? 60.885 29.342 -399.044 1.00 41.08 222 LYS A CA 1
ATOM 1765 C C . LYS A 1 222 ? 60.456 30.478 -399.957 1.00 40.14 222 LYS A C 1
ATOM 1766 O O . LYS A 1 222 ? 59.556 30.330 -400.781 1.00 40.12 222 LYS A O 1
ATOM 1772 N N . PRO A 1 223 ? 61.155 31.607 -399.866 1.00 40.38 223 PRO A N 1
ATOM 1773 C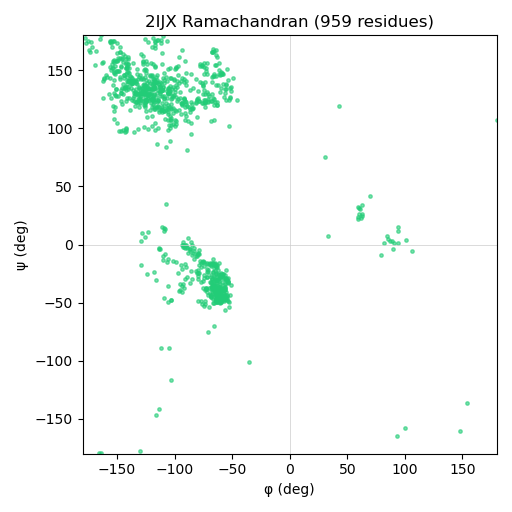 CA . PRO A 1 223 ? 60.847 32.713 -400.770 1.00 40.17 223 PRO A CA 1
ATOM 1774 C C . PRO A 1 223 ? 61.114 32.320 -402.203 1.00 40.50 223 PRO A C 1
ATOM 1775 O O . PRO A 1 223 ? 61.874 31.383 -402.454 1.00 40.32 223 PRO A O 1
ATOM 1779 N N . LEU A 1 224 ? 60.520 33.071 -403.111 1.00 40.54 224 LEU A N 1
ATOM 1780 C CA . LEU A 1 224 ? 60.712 32.919 -404.537 1.00 40.24 224 LEU A CA 1
ATOM 1781 C C . LEU A 1 224 ? 61.625 34.055 -404.994 1.00 40.71 224 LEU A C 1
ATOM 1782 O O . LEU A 1 224 ? 61.413 35.211 -404.644 1.00 41.26 224 LEU A O 1
ATOM 1787 N N . GLN A 1 225 ? 62.663 33.697 -405.738 1.00 40.11 225 GLN A N 1
ATOM 1788 C CA . GLN A 1 225 ? 63.558 34.665 -406.333 1.00 40.73 225 GLN A CA 1
ATOM 1789 C C . GLN A 1 225 ? 63.419 34.670 -407.858 1.00 40.53 225 GLN A C 1
ATOM 1790 O O . GLN A 1 225 ? 63.466 33.639 -408.503 1.00 40.08 225 GLN A O 1
ATOM 1796 N N . LEU A 1 226 ? 63.287 35.875 -408.421 1.00 40.55 226 LEU A N 1
ATOM 1797 C CA . LEU A 1 226 ? 63.469 36.100 -409.847 1.00 40.27 226 LEU A CA 1
ATOM 1798 C C . LEU A 1 226 ? 64.799 36.804 -410.090 1.00 40.49 226 LEU A C 1
ATOM 1799 O O . LEU A 1 226 ? 65.154 37.761 -409.388 1.00 40.77 226 LEU A O 1
ATOM 1804 N N . PHE A 1 227 ? 65.553 36.332 -411.081 1.00 40.07 227 PHE A N 1
ATOM 1805 C CA . PHE A 1 227 ? 66.846 36.954 -411.410 1.00 40.00 227 PHE A CA 1
ATOM 1806 C C . PHE A 1 227 ? 66.900 37.222 -412.890 1.00 39.88 227 PHE A C 1
ATOM 1807 O O . PHE A 1 227 ? 66.678 36.298 -413.693 1.00 39.56 227 PHE A O 1
ATOM 1815 N N . PHE A 1 228 ? 67.246 38.463 -413.260 1.00 39.61 228 PHE A N 1
ATOM 1816 C CA . PHE A 1 228 ? 67.405 38.848 -414.648 1.00 39.52 228 PHE A CA 1
ATOM 1817 C C . PHE A 1 228 ? 68.850 39.299 -414.906 1.00 39.81 228 PHE A C 1
ATOM 1818 O O . PHE A 1 228 ? 69.358 40.179 -414.228 1.00 38.46 228 PHE A O 1
ATOM 1826 N N . ASN A 1 229 ? 69.541 38.616 -415.832 1.00 40.58 229 ASN A N 1
ATOM 1827 C CA . ASN A 1 229 ? 70.843 39.088 -416.350 1.00 42.27 229 ASN A CA 1
ATOM 1828 C C . ASN A 1 229 ? 70.619 40.040 -417.504 1.00 42.50 229 ASN A C 1
ATOM 1829 O O . ASN A 1 229 ? 69.868 39.723 -418.415 1.00 42.53 229 ASN A O 1
ATOM 1834 N N . MET A 1 230 ? 71.306 41.173 -417.494 1.00 42.33 230 MET A N 1
ATOM 1835 C CA . MET A 1 230 ? 71.189 42.154 -418.575 1.00 43.95 230 MET A CA 1
ATOM 1836 C C . MET A 1 230 ? 72.471 42.233 -419.392 1.00 44.34 230 MET A C 1
ATOM 1837 O O . MET A 1 230 ? 73.543 41.876 -418.896 1.00 44.61 230 MET A O 1
ATOM 1842 N N . GLU A 1 231 ? 72.354 42.673 -420.651 1.00 44.40 231 GLU A N 1
ATOM 1843 C CA . GLU A 1 231 ? 73.521 42.999 -421.486 1.00 44.90 231 GLU A CA 1
ATOM 1844 C C . GLU A 1 231 ? 74.415 43.992 -420.756 1.00 45.07 231 GLU A C 1
ATOM 1845 O O . GLU A 1 231 ? 73.901 44.892 -420.072 1.00 46.55 231 GLU A O 1
ATOM 1851 N N . GLY A 1 232 ? 75.733 43.820 -420.890 1.00 44.69 232 GLY A N 1
ATOM 1852 C CA . GLY A 1 232 ? 76.721 44.630 -420.166 1.00 44.15 232 GLY A CA 1
ATOM 1853 C C . GLY A 1 232 ? 77.004 44.200 -418.733 1.00 44.18 232 GLY A C 1
ATOM 1854 O O . GLY A 1 232 ? 77.790 44.831 -418.032 1.00 44.73 232 GLY A O 1
ATOM 1855 N N . GLY A 1 233 ? 76.361 43.132 -418.275 1.00 43.81 233 GLY A N 1
ATOM 1856 C CA . GLY A 1 233 ? 76.622 42.594 -416.930 1.00 43.23 233 GLY A CA 1
ATOM 1857 C C . GLY A 1 233 ? 75.688 43.113 -415.863 1.00 42.44 233 GLY A C 1
ATOM 1858 O O . GLY A 1 233 ? 75.916 42.894 -414.665 1.00 42.87 233 GLY A O 1
ATOM 1859 N N . GLY A 1 234 ? 74.621 43.789 -416.276 1.00 41.72 234 GLY A N 1
ATOM 1860 C CA . GLY A 1 234 ? 73.606 44.239 -415.332 1.00 41.04 234 GLY A CA 1
ATOM 1861 C C . GLY A 1 234 ? 72.869 43.086 -414.681 1.00 40.90 234 GLY A C 1
ATOM 1862 O O . GLY A 1 234 ? 72.649 42.042 -415.308 1.00 39.37 234 GLY A O 1
ATOM 1863 N N . LYS A 1 235 ? 72.511 43.263 -413.415 1.00 40.23 235 LYS A N 1
ATOM 1864 C CA A LYS A 1 235 ? 71.788 42.222 -412.685 0.50 40.61 235 LYS A CA 1
ATOM 1865 C CA B LYS A 1 235 ? 71.783 42.224 -412.692 0.50 40.64 235 LYS A CA 1
ATOM 1866 C C . LYS A 1 235 ? 70.627 42.830 -411.898 1.00 40.14 235 LYS A C 1
ATOM 1867 O O . LYS A 1 235 ? 70.779 43.857 -411.218 1.00 40.10 235 LYS A O 1
ATOM 1878 N N . VAL A 1 236 ? 69.465 42.183 -411.971 1.00 40.34 236 VAL A N 1
ATOM 1879 C CA . VAL A 1 236 ? 68.310 42.581 -411.173 1.00 40.50 236 VAL A CA 1
ATOM 1880 C C . VAL A 1 236 ? 67.686 41.335 -410.549 1.00 41.24 236 VAL A C 1
ATOM 1881 O O . VAL A 1 236 ? 67.483 40.306 -411.228 1.00 40.21 236 VAL A O 1
ATOM 1885 N N . THR A 1 237 ? 67.429 41.418 -409.238 1.00 42.15 237 THR A N 1
ATOM 1886 C CA . THR A 1 237 ? 66.796 40.318 -408.528 1.00 42.37 237 THR A CA 1
ATOM 1887 C C . THR A 1 237 ? 65.550 40.887 -407.823 1.00 42.49 237 THR A C 1
ATOM 1888 O O . THR A 1 237 ? 65.511 42.047 -407.404 1.00 42.98 237 THR A O 1
ATOM 1892 N N . TYR A 1 238 ? 64.512 40.052 -407.784 1.00 42.12 238 TYR A N 1
ATOM 1893 C CA . TYR A 1 238 ? 63.335 40.260 -406.975 1.00 41.21 238 TYR A CA 1
ATOM 1894 C C . TYR A 1 238 ? 63.127 39.045 -406.056 1.00 41.04 238 TYR A C 1
ATOM 1895 O O . TYR A 1 238 ? 63.102 37.914 -406.514 1.00 41.78 238 TYR A O 1
ATOM 1904 N N . LEU A 1 239 ? 62.948 39.292 -404.750 1.00 42.41 239 LEU A N 1
ATOM 1905 C CA . LEU A 1 239 ? 62.755 38.218 -403.769 1.00 41.51 239 LEU A CA 1
ATOM 1906 C C . LEU A 1 239 ? 61.404 38.451 -403.064 1.00 40.92 239 LEU A C 1
ATOM 1907 O O . LEU A 1 239 ? 61.130 39.552 -402.595 1.00 41.30 239 LEU A O 1
ATOM 1912 N N . LEU A 1 240 ? 60.578 37.407 -403.012 1.00 41.44 240 LEU A N 1
ATOM 1913 C CA . LEU A 1 240 ? 59.162 37.505 -402.603 1.00 40.77 240 LEU A CA 1
ATOM 1914 C C . LEU A 1 240 ? 58.903 36.446 -401.526 1.00 40.59 240 LEU A C 1
ATOM 1915 O O . LEU A 1 240 ? 59.178 35.269 -401.707 1.00 39.94 240 LEU A O 1
ATOM 1920 N N . ALA A 1 241 ? 58.419 36.873 -400.376 1.00 40.96 241 ALA A N 1
ATOM 1921 C CA . ALA A 1 241 ? 58.171 35.968 -399.257 1.00 40.22 241 ALA A CA 1
ATOM 1922 C C . ALA A 1 241 ? 57.160 34.858 -399.643 1.00 39.98 241 ALA A C 1
ATOM 1923 O O . ALA A 1 241 ? 56.252 35.104 -400.442 1.00 40.03 241 ALA A O 1
ATOM 1925 N N . PRO A 1 242 ? 57.293 33.669 -399.061 1.00 40.19 242 PRO A N 1
ATOM 1926 C CA . PRO A 1 242 ? 56.337 32.594 -399.396 1.00 39.92 242 PRO A CA 1
ATOM 1927 C C . PRO A 1 242 ? 54.975 32.758 -398.720 1.00 40.15 242 PRO A C 1
ATOM 1928 O O . PRO A 1 242 ? 54.873 33.360 -397.645 1.00 40.22 242 PRO A O 1
ATOM 1932 N N . LYS A 1 243 ? 53.933 32.213 -399.337 1.00 39.93 243 LYS A N 1
ATOM 1933 C CA . LYS A 1 243 ? 52.733 31.843 -398.582 1.00 40.62 243 LYS A CA 1
ATOM 1934 C C . LYS A 1 243 ? 53.045 30.570 -397.791 1.00 40.98 243 LYS A C 1
ATOM 1935 O O . LYS A 1 243 ? 53.825 29.739 -398.252 1.00 40.00 243 LYS A O 1
ATOM 1941 N N . VAL A 1 244 ? 52.454 30.418 -396.612 1.00 42.96 244 VAL A N 1
ATOM 1942 C CA . VAL A 1 244 ? 52.573 29.165 -395.846 1.00 44.74 244 VAL A CA 1
ATOM 1943 C C . VAL A 1 244 ? 51.637 28.061 -396.331 1.00 46.20 244 VAL A C 1
ATOM 1944 O O . VAL A 1 244 ? 50.840 28.234 -397.247 1.00 48.03 244 VAL A O 1
ATOM 1949 N N . MET B 1 1 ? 26.805 13.280 -381.913 1.00 38.61 1 MET B N 1
ATOM 1950 C CA . MET B 1 1 ? 28.130 13.647 -381.309 1.00 38.54 1 MET B CA 1
ATOM 1951 C C . MET B 1 1 ? 27.918 14.615 -380.131 1.00 36.66 1 MET B C 1
ATOM 1952 O O . MET B 1 1 ? 26.979 15.419 -380.134 1.00 33.93 1 MET B O 1
ATOM 1957 N N . LYS B 1 2 ? 28.751 14.498 -379.090 1.00 36.27 2 LYS B N 1
ATOM 1958 C CA . LYS B 1 2 ? 28.640 15.363 -377.921 1.00 35.85 2 LYS B CA 1
ATOM 1959 C C . LYS B 1 2 ? 29.993 15.439 -377.216 1.00 34.64 2 LYS B C 1
ATOM 1960 O O . LYS B 1 2 ? 30.593 14.403 -376.946 1.00 33.64 2 LYS B O 1
ATOM 1966 N N . VAL B 1 3 ? 30.490 16.645 -376.998 1.00 33.76 3 VAL B N 1
ATOM 1967 C CA . VAL B 1 3 ? 31.643 16.813 -376.125 1.00 34.07 3 VAL B CA 1
ATOM 1968 C C . VAL B 1 3 ? 31.294 17.847 -375.072 1.00 34.16 3 VAL B C 1
ATOM 1969 O O . VAL B 1 3 ? 30.515 18.789 -375.317 1.00 32.00 3 VAL B O 1
ATOM 1973 N N . VAL B 1 4 ? 31.911 17.696 -373.898 1.00 36.04 4 VAL B N 1
ATOM 1974 C CA . VAL B 1 4 ? 31.791 18.663 -372.820 1.00 36.00 4 VAL B CA 1
ATOM 1975 C C . VAL B 1 4 ? 33.190 19.012 -372.311 1.00 36.26 4 VAL B C 1
ATOM 1976 O O . VAL B 1 4 ? 33.972 18.122 -371.967 1.00 34.15 4 VAL B O 1
ATOM 1980 N N . TYR B 1 5 ? 33.486 20.298 -372.306 1.00 35.13 5 TYR B N 1
ATOM 1981 C CA . TYR B 1 5 ? 34.770 20.787 -371.810 1.00 36.23 5 TYR B CA 1
ATOM 1982 C C . TYR B 1 5 ? 34.499 21.708 -370.622 1.00 36.65 5 TYR B C 1
ATOM 1983 O O . TYR B 1 5 ? 33.595 22.530 -370.644 1.00 33.92 5 TYR B O 1
ATOM 1992 N N . ASP B 1 6 ? 35.294 21.559 -369.579 1.00 37.58 6 ASP B N 1
ATOM 1993 C CA . ASP B 1 6 ? 34.985 22.227 -368.317 1.00 37.94 6 ASP B CA 1
ATOM 1994 C C . ASP B 1 6 ? 35.337 23.717 -368.206 1.00 37.88 6 ASP B C 1
ATOM 1995 O O . ASP B 1 6 ? 34.969 24.332 -367.223 1.00 36.07 6 ASP B O 1
ATOM 2000 N N . ASP B 1 7 ? 35.991 24.306 -369.209 1.00 36.53 7 ASP B N 1
ATOM 2001 C CA . ASP B 1 7 ? 36.262 25.756 -369.167 1.00 37.06 7 ASP B CA 1
ATOM 2002 C C . ASP B 1 7 ? 36.199 26.426 -370.548 1.00 37.22 7 ASP B C 1
ATOM 2003 O O . ASP B 1 7 ? 37.135 26.385 -371.303 1.00 34.12 7 ASP B O 1
ATOM 2008 N N . VAL B 1 8 ? 35.068 27.050 -370.838 1.00 38.57 8 VAL B N 1
ATOM 2009 C CA . VAL B 1 8 ? 34.821 27.655 -372.141 1.00 38.58 8 VAL B CA 1
ATOM 2010 C C . VAL B 1 8 ? 35.877 28.742 -372.450 1.00 39.31 8 VAL B C 1
ATOM 2011 O O . VAL B 1 8 ? 36.109 29.076 -373.612 1.00 39.53 8 VAL B O 1
ATOM 2015 N N . ARG B 1 9 ? 36.474 29.326 -371.413 1.00 38.39 9 ARG B N 1
ATOM 2016 C CA . ARG B 1 9 ? 37.442 30.411 -371.657 1.00 39.14 9 ARG B CA 1
ATOM 2017 C C . ARG B 1 9 ? 38.644 29.953 -372.446 1.00 40.09 9 ARG B C 1
ATOM 2018 O O . ARG B 1 9 ? 39.273 30.746 -373.178 1.00 38.80 9 ARG B O 1
ATOM 2026 N N . VAL B 1 10 ? 38.984 28.675 -372.286 1.00 39.22 10 VAL B N 1
ATOM 2027 C CA . VAL B 1 10 ? 40.118 28.114 -372.956 1.00 40.33 10 VAL B CA 1
ATOM 2028 C C . VAL B 1 10 ? 39.870 28.115 -374.451 1.00 40.87 10 VAL B C 1
ATOM 2029 O O . VAL B 1 10 ? 40.705 28.566 -375.208 1.00 40.45 10 VAL B O 1
ATOM 2033 N N . LEU B 1 11 ? 38.703 27.596 -374.851 1.00 40.83 11 LEU B N 1
ATOM 2034 C CA . LEU B 1 11 ? 38.329 27.604 -376.255 1.00 41.96 11 LEU B CA 1
ATOM 2035 C C . LEU B 1 11 ? 38.171 29.042 -376.792 1.00 40.84 11 LEU B C 1
ATOM 2036 O O . LEU B 1 11 ? 38.565 29.339 -377.941 1.00 40.83 11 LEU B O 1
ATOM 2041 N N . LYS B 1 12 ? 37.620 29.925 -375.967 1.00 40.76 12 LYS B N 1
ATOM 2042 C CA . LYS B 1 12 ? 37.531 31.343 -376.319 1.00 40.76 12 LYS B CA 1
ATOM 2043 C C . LYS B 1 12 ? 38.894 31.905 -376.689 1.00 40.85 12 LYS B C 1
ATOM 2044 O O . LYS B 1 12 ? 39.010 32.653 -377.684 1.00 41.23 12 LYS B O 1
ATOM 2050 N N . ASP B 1 13 ? 39.925 31.583 -375.905 1.00 40.67 13 ASP B N 1
ATOM 2051 C CA . ASP B 1 13 ? 41.271 32.118 -376.176 1.00 41.33 13 ASP B CA 1
ATOM 2052 C C . ASP B 1 13 ? 41.798 31.632 -377.537 1.00 41.08 13 ASP B C 1
ATOM 2053 O O . ASP B 1 13 ? 42.502 32.376 -378.236 1.00 41.39 13 ASP B O 1
ATOM 2058 N N . ILE B 1 14 ? 41.427 30.420 -377.922 1.00 41.06 14 ILE B N 1
ATOM 2059 C CA . ILE B 1 14 ? 41.872 29.859 -379.186 1.00 41.57 14 ILE B CA 1
ATOM 2060 C C . ILE B 1 14 ? 41.068 30.489 -380.330 1.00 41.11 14 ILE B C 1
ATOM 2061 O O . ILE B 1 14 ? 41.610 30.945 -381.330 1.00 41.19 14 ILE B O 1
ATOM 2066 N N . ILE B 1 15 ? 39.764 30.523 -380.173 1.00 40.66 15 ILE B N 1
ATOM 2067 C CA . ILE B 1 15 ? 38.906 31.036 -381.210 1.00 41.12 15 ILE B CA 1
ATOM 2068 C C . ILE B 1 15 ? 39.092 32.542 -381.417 1.00 40.42 15 ILE B C 1
ATOM 2069 O O . ILE B 1 15 ? 38.964 33.029 -382.551 1.00 41.02 15 ILE B O 1
ATOM 2074 N N . GLN B 1 16 ? 39.456 33.272 -380.367 1.00 40.39 16 GLN B N 1
ATOM 2075 C CA . GLN B 1 16 ? 39.747 34.682 -380.498 1.00 40.97 16 GLN B CA 1
ATOM 2076 C C . GLN B 1 16 ? 40.912 34.976 -381.466 1.00 40.62 16 GLN B C 1
ATOM 2077 O O . GLN B 1 16 ? 40.789 35.904 -382.260 1.00 39.52 16 GLN B O 1
ATOM 2083 N N . ALA B 1 17 ? 41.984 34.189 -381.407 1.00 40.29 17 ALA B N 1
ATOM 2084 C CA . ALA B 1 17 ? 43.083 34.278 -382.366 1.00 40.82 17 ALA B CA 1
ATOM 2085 C C . ALA B 1 17 ? 42.579 33.922 -383.780 1.00 41.53 17 ALA B C 1
ATOM 2086 O O . ALA B 1 17 ? 42.858 34.632 -384.730 1.00 41.30 17 ALA B O 1
ATOM 2088 N N . LEU B 1 18 ? 41.820 32.841 -383.911 1.00 41.25 18 LEU B N 1
ATOM 2089 C CA . LEU B 1 18 ? 41.339 32.374 -385.206 1.00 42.15 18 LEU B CA 1
ATOM 2090 C C . LEU B 1 18 ? 40.470 33.417 -385.879 1.00 41.46 18 LEU B C 1
ATOM 2091 O O . LEU B 1 18 ? 40.600 33.630 -387.093 1.00 41.51 18 LEU B O 1
ATOM 2096 N N . ALA B 1 19 ? 39.665 34.119 -385.091 1.00 41.53 19 ALA B N 1
ATOM 2097 C CA . ALA B 1 19 ? 38.714 35.120 -385.586 1.00 40.92 19 ALA B CA 1
ATOM 2098 C C . ALA B 1 19 ? 39.387 36.329 -386.263 1.00 41.09 19 ALA B C 1
ATOM 2099 O O . ALA B 1 19 ? 38.819 36.940 -387.175 1.00 38.32 19 ALA B O 1
ATOM 2101 N N . ARG B 1 20 ? 40.582 36.680 -385.814 1.00 40.41 20 ARG B N 1
ATOM 2102 C CA . ARG B 1 20 ? 41.370 37.731 -386.471 1.00 41.37 20 ARG B CA 1
ATOM 2103 C C . ARG B 1 20 ? 42.035 37.254 -387.757 1.00 41.50 20 ARG B C 1
ATOM 2104 O O . ARG B 1 20 ? 42.487 38.052 -388.580 1.00 42.25 20 ARG B O 1
ATOM 2112 N N . LEU B 1 21 ? 42.103 35.949 -387.946 1.00 41.73 21 LEU B N 1
ATOM 2113 C CA . LEU B 1 21 ? 42.814 35.376 -389.069 1.00 41.94 21 LEU B CA 1
ATOM 2114 C C . LEU B 1 21 ? 41.956 35.025 -390.281 1.00 41.72 21 LEU B C 1
ATOM 2115 O O . LEU B 1 21 ? 42.428 35.210 -391.405 1.00 40.63 21 LEU B O 1
ATOM 2120 N N . VAL B 1 22 ? 40.752 34.484 -390.067 1.00 40.72 22 VAL B N 1
ATOM 2121 C CA . VAL B 1 22 ? 39.966 33.910 -391.130 1.00 41.61 22 VAL B CA 1
ATOM 2122 C C . VAL B 1 22 ? 38.479 34.042 -390.785 1.00 40.92 22 VAL B C 1
ATOM 2123 O O . VAL B 1 22 ? 38.155 34.030 -389.595 1.00 40.26 22 VAL B O 1
ATOM 2127 N N . ASP B 1 23 ? 37.612 34.175 -391.796 1.00 39.96 23 ASP B N 1
ATOM 2128 C CA . ASP B 1 23 ? 36.162 34.391 -391.568 1.00 41.05 23 ASP B CA 1
ATOM 2129 C C . ASP B 1 23 ? 35.391 33.116 -391.156 1.00 40.34 23 ASP B C 1
ATOM 2130 O O . ASP B 1 23 ? 34.400 33.205 -390.436 1.00 39.78 23 ASP B O 1
ATOM 2135 N N . GLU B 1 24 ? 35.825 31.963 -391.656 1.00 40.81 24 GLU B N 1
ATOM 2136 C CA . GLU B 1 24 ? 35.169 30.695 -391.421 1.00 41.02 24 GLU B CA 1
ATOM 2137 C C . GLU B 1 24 ? 36.224 29.612 -391.192 1.00 40.91 24 GLU B C 1
ATOM 2138 O O . GLU B 1 24 ? 37.325 29.663 -391.787 1.00 41.07 24 GLU B O 1
ATOM 2144 N N . ALA B 1 25 ? 35.891 28.633 -390.365 1.00 40.26 25 ALA B N 1
ATOM 2145 C CA . ALA B 1 25 ? 36.808 27.541 -390.048 1.00 40.31 25 ALA B CA 1
ATOM 2146 C C . ALA B 1 25 ? 36.023 26.288 -389.732 1.00 39.98 25 ALA B C 1
ATOM 2147 O O . ALA B 1 25 ? 34.799 26.316 -389.658 1.00 40.08 25 ALA B O 1
ATOM 2149 N N . VAL B 1 26 ? 36.733 25.183 -389.551 1.00 40.36 26 VAL B N 1
ATOM 2150 C CA . VAL B 1 26 ? 36.135 23.895 -389.268 1.00 40.51 26 VAL B CA 1
ATOM 2151 C C . VAL B 1 26 ? 36.836 23.230 -388.068 1.00 39.89 26 VAL B C 1
ATOM 2152 O O . VAL B 1 26 ? 38.033 23.033 -388.083 1.00 41.03 26 VAL B O 1
ATOM 2156 N N . LEU B 1 27 ? 36.063 22.859 -387.058 1.00 40.69 27 LEU B N 1
ATOM 2157 C CA . LEU B 1 27 ? 36.479 21.940 -386.019 1.00 40.81 27 LEU B CA 1
ATOM 2158 C C . LEU B 1 27 ? 36.113 20.525 -386.453 1.00 40.85 27 LEU B C 1
ATOM 2159 O O . LEU B 1 27 ? 34.913 20.229 -386.715 1.00 40.07 27 LEU B O 1
ATOM 2164 N N . LYS B 1 28 ? 37.120 19.644 -386.520 1.00 40.47 28 LYS B N 1
ATOM 2165 C CA . LYS B 1 28 ? 36.899 18.242 -386.895 1.00 41.82 28 LYS B CA 1
ATOM 2166 C C . LYS B 1 28 ? 36.959 17.375 -385.637 1.00 41.30 28 LYS B C 1
ATOM 2167 O O . LYS B 1 28 ? 38.018 17.255 -385.000 1.00 41.63 28 LYS B O 1
ATOM 2173 N N . PHE B 1 29 ? 35.819 16.833 -385.246 1.00 40.46 29 PHE B N 1
ATOM 2174 C CA . PHE B 1 29 ? 35.700 15.954 -384.095 1.00 40.78 29 PHE B CA 1
ATOM 2175 C C . PHE B 1 29 ? 35.999 14.541 -384.576 1.00 41.02 29 PHE B C 1
ATOM 2176 O O . PHE B 1 29 ? 35.273 14.009 -385.431 1.00 40.75 29 PHE B O 1
ATOM 2184 N N . LYS B 1 30 ? 37.100 13.964 -384.103 1.00 40.45 30 LYS B N 1
ATOM 2185 C CA . LYS B 1 30 ? 37.460 12.603 -384.485 1.00 41.67 30 LYS B CA 1
ATOM 2186 C C . LYS B 1 30 ? 37.417 11.726 -383.251 1.00 41.23 30 LYS B C 1
ATOM 2187 O O . LYS B 1 30 ? 37.186 12.221 -382.127 1.00 40.13 30 LYS B O 1
ATOM 2193 N N . GLN B 1 31 ? 37.645 10.437 -383.448 1.00 41.03 31 GLN B N 1
ATOM 2194 C CA . GLN B 1 31 ? 37.534 9.478 -382.338 1.00 41.79 31 GLN B CA 1
ATOM 2195 C C . GLN B 1 31 ? 38.471 9.798 -381.160 1.00 40.82 31 GLN B C 1
ATOM 2196 O O . GLN B 1 31 ? 38.073 9.637 -380.026 1.00 41.13 31 GLN B O 1
ATOM 2202 N N . ASP B 1 32 ? 39.687 10.263 -381.439 1.00 40.57 32 ASP B N 1
ATOM 2203 C CA . ASP B 1 32 ? 40.728 10.444 -380.417 1.00 41.33 32 ASP B CA 1
ATOM 2204 C C . ASP B 1 32 ? 40.978 11.911 -380.035 1.00 40.72 32 ASP B C 1
ATOM 2205 O O . ASP B 1 32 ? 41.672 12.204 -379.040 1.00 39.66 32 ASP B O 1
ATOM 2210 N N . SER B 1 33 ? 40.445 12.842 -380.819 1.00 39.76 33 SER B N 1
ATOM 2211 C CA . SER B 1 33 ? 40.725 14.250 -380.591 1.00 40.61 33 SER B CA 1
ATOM 2212 C C . SER B 1 33 ? 39.901 15.146 -381.519 1.00 40.40 33 SER B C 1
ATOM 2213 O O . SER B 1 33 ? 39.328 14.685 -382.523 1.00 39.14 33 SER B O 1
ATOM 2216 N N . VAL B 1 34 ? 39.908 16.430 -381.185 1.00 40.30 34 VAL B N 1
ATOM 2217 C CA . VAL B 1 34 ? 39.323 17.460 -382.003 1.00 41.05 34 VAL B CA 1
ATOM 2218 C C . VAL B 1 34 ? 40.464 18.233 -382.655 1.00 41.04 34 VAL B C 1
ATOM 2219 O O . VAL B 1 34 ? 41.419 18.648 -381.972 1.00 40.34 34 VAL B O 1
ATOM 2223 N N . GLU B 1 35 ? 40.374 18.411 -383.971 1.00 41.00 35 GLU B N 1
ATOM 2224 C CA . GLU B 1 35 ? 41.440 19.042 -384.761 1.00 41.57 35 GLU B CA 1
ATOM 2225 C C . GLU B 1 35 ? 40.927 20.292 -385.487 1.00 40.69 35 GLU B C 1
ATOM 2226 O O . GLU B 1 35 ? 39.789 20.331 -385.938 1.00 39.84 35 GLU B O 1
ATOM 2232 N N . LEU B 1 36 ? 41.784 21.291 -385.640 1.00 40.50 36 LEU B N 1
ATOM 2233 C CA . LEU B 1 36 ? 41.480 22.438 -386.505 1.00 40.44 36 LEU B CA 1
ATOM 2234 C C . LEU B 1 36 ? 42.751 22.866 -387.186 1.00 40.64 36 LEU B C 1
ATOM 2235 O O . LEU B 1 36 ? 43.810 22.952 -386.571 1.00 40.57 36 LEU B O 1
ATOM 2240 N N . VAL B 1 37 ? 42.655 23.131 -388.475 1.00 40.11 37 VAL B N 1
ATOM 2241 C CA . VAL B 1 37 ? 43.770 23.775 -389.191 1.00 40.52 37 VAL B CA 1
ATOM 2242 C C . VAL B 1 37 ? 43.195 24.893 -390.051 1.00 40.80 37 VAL B C 1
ATOM 2243 O O . VAL B 1 37 ? 42.213 24.661 -390.759 1.00 40.14 37 VAL B O 1
ATOM 2247 N N . ALA B 1 38 ? 43.756 26.109 -389.963 1.00 40.54 38 ALA B N 1
ATOM 2248 C CA . ALA B 1 38 ? 43.258 27.230 -390.778 1.00 40.99 38 ALA B CA 1
ATOM 2249 C C . ALA B 1 38 ? 44.354 28.142 -391.241 1.00 40.80 38 ALA B C 1
ATOM 2250 O O . ALA B 1 38 ? 45.183 28.526 -390.470 1.00 40.04 38 ALA B O 1
ATOM 2252 N N . LEU B 1 39 ? 44.301 28.506 -392.535 1.00 40.96 39 LEU B N 1
ATOM 2253 C CA . LEU B 1 39 ? 45.225 29.488 -393.113 1.00 41.45 39 LEU B CA 1
ATOM 2254 C C . LEU B 1 39 ? 44.512 30.795 -392.964 1.00 41.44 39 LEU B C 1
ATOM 2255 O O . LEU B 1 39 ? 43.272 30.848 -393.121 1.00 41.93 39 LEU B O 1
ATOM 2260 N N . ASP B 1 40 ? 45.226 31.862 -392.662 1.00 40.88 40 ASP B N 1
ATOM 2261 C CA . ASP B 1 40 ? 44.593 33.144 -392.725 1.00 41.90 40 ASP B CA 1
ATOM 2262 C C . ASP B 1 40 ? 44.219 33.456 -394.157 1.00 41.28 40 ASP B C 1
ATOM 2263 O O . ASP B 1 40 ? 44.654 32.790 -395.117 1.00 39.81 40 ASP B O 1
ATOM 2268 N N . ARG B 1 41 ? 43.384 34.477 -394.331 1.00 42.92 41 ARG B N 1
ATOM 2269 C CA . ARG B 1 41 ? 42.896 34.835 -395.646 1.00 42.70 41 ARG B CA 1
ATOM 2270 C C . ARG B 1 41 ? 43.965 35.129 -396.707 1.00 42.52 41 ARG B C 1
ATOM 2271 O O . ARG B 1 41 ? 43.753 34.807 -397.866 1.00 41.24 41 ARG B O 1
ATOM 2279 N N . ALA B 1 42 ? 45.121 35.709 -396.322 1.00 41.49 42 ALA B N 1
ATOM 2280 C CA . ALA B 1 42 ? 46.198 35.996 -397.270 1.00 40.78 42 ALA B CA 1
ATOM 2281 C C . ALA B 1 42 ? 47.198 34.835 -397.363 1.00 40.39 42 ALA B C 1
ATOM 2282 O O . ALA B 1 42 ? 48.146 34.922 -398.119 1.00 39.83 42 ALA B O 1
ATOM 2284 N N . HIS B 1 43 ? 46.965 33.762 -396.589 1.00 39.62 43 HIS B N 1
ATOM 2285 C CA . HIS B 1 43 ? 47.844 32.574 -396.559 1.00 40.98 43 HIS B CA 1
ATOM 2286 C C . HIS B 1 43 ? 49.280 32.930 -396.122 1.00 40.30 43 HIS B C 1
ATOM 2287 O O . HIS B 1 43 ? 50.258 32.276 -396.518 1.00 42.20 43 HIS B O 1
ATOM 2294 N N . ILE B 1 44 ? 49.403 33.946 -395.267 1.00 40.04 44 ILE B N 1
ATOM 2295 C CA . ILE B 1 44 ? 50.696 34.375 -394.680 1.00 40.00 44 ILE B CA 1
ATOM 2296 C C . ILE B 1 44 ? 50.930 33.618 -393.368 1.00 39.24 44 ILE B C 1
ATOM 2297 O O . ILE B 1 44 ? 52.072 33.523 -392.888 1.00 37.60 44 ILE B O 1
ATOM 2302 N N . SER B 1 45 ? 49.850 33.075 -392.792 1.00 38.68 45 SER B N 1
ATOM 2303 C CA . SER B 1 45 ? 49.967 32.327 -391.551 1.00 39.07 45 SER B CA 1
ATOM 2304 C C . SER B 1 45 ? 48.952 31.174 -391.440 1.00 38.78 45 SER B C 1
ATOM 2305 O O . SER B 1 45 ? 48.004 31.085 -392.232 1.00 38.26 45 SER B O 1
ATOM 2308 N N . LEU B 1 46 ? 49.220 30.297 -390.475 1.00 39.69 46 LEU B N 1
ATOM 2309 C CA . LEU B 1 46 ? 48.524 29.008 -390.316 1.00 40.17 46 LEU B CA 1
ATOM 2310 C C . LEU B 1 46 ? 48.450 28.704 -388.822 1.00 39.81 46 LEU B C 1
ATOM 2311 O O . LEU B 1 46 ? 49.444 28.738 -388.120 1.00 39.58 46 LEU B O 1
ATOM 2316 N N . ILE B 1 47 ? 47.263 28.368 -388.362 1.00 40.24 47 ILE B N 1
ATOM 2317 C CA . ILE B 1 47 ? 47.060 27.956 -387.020 1.00 40.13 47 ILE B CA 1
ATOM 2318 C C . ILE B 1 47 ? 46.590 26.500 -387.031 1.00 40.25 47 ILE B C 1
ATOM 2319 O O . ILE B 1 47 ? 45.793 26.104 -387.887 1.00 40.35 47 ILE B O 1
ATOM 2324 N N . SER B 1 48 ? 47.124 25.705 -386.103 1.00 40.42 48 SER B N 1
ATOM 2325 C CA . SER B 1 48 ? 46.805 24.282 -385.996 1.00 40.60 48 SER B CA 1
ATOM 2326 C C . SER B 1 48 ? 46.526 23.928 -384.536 1.00 40.26 48 SER B C 1
ATOM 2327 O O . SER B 1 48 ? 47.292 24.281 -383.642 1.00 40.19 48 SER B O 1
ATOM 2330 N N . VAL B 1 49 ? 45.409 23.254 -384.297 1.00 40.51 49 VAL B N 1
ATOM 2331 C CA . VAL B 1 49 ? 44.971 22.903 -382.929 1.00 40.72 49 VAL B CA 1
ATOM 2332 C C . VAL B 1 49 ? 44.668 21.404 -382.838 1.00 40.07 49 VAL B C 1
ATOM 2333 O O . VAL B 1 49 ? 43.997 20.824 -383.719 1.00 39.90 49 VAL B O 1
ATOM 2337 N N . ASN B 1 50 ? 45.158 20.769 -381.775 1.00 40.38 50 ASN B N 1
ATOM 2338 C CA . ASN B 1 50 ? 44.756 19.395 -381.478 1.00 40.07 50 ASN B CA 1
ATOM 2339 C C . ASN B 1 50 ? 44.376 19.277 -380.014 1.00 40.47 50 ASN B C 1
ATOM 2340 O O . ASN B 1 50 ? 45.191 19.562 -379.126 1.00 40.43 50 ASN B O 1
ATOM 2345 N N . LEU B 1 51 ? 43.147 18.847 -379.776 1.00 39.40 51 LEU B N 1
ATOM 2346 C CA . LEU B 1 51 ? 42.616 18.711 -378.423 1.00 39.64 51 LEU B CA 1
ATOM 2347 C C . LEU B 1 51 ? 42.256 17.252 -378.206 1.00 39.93 51 LEU B C 1
ATOM 2348 O O . LEU B 1 51 ? 41.190 16.781 -378.673 1.00 39.10 51 LEU B O 1
ATOM 2353 N N . PRO B 1 52 ? 43.110 16.523 -377.496 1.00 40.17 52 PRO B N 1
ATOM 2354 C CA . PRO B 1 52 ? 42.871 15.114 -377.190 1.00 39.93 52 PRO B CA 1
ATOM 2355 C C . PRO B 1 52 ? 41.603 14.844 -376.409 1.00 39.54 52 PRO B C 1
ATOM 2356 O O . PRO B 1 52 ? 41.217 15.618 -375.520 1.00 39.05 52 PRO B O 1
ATOM 2360 N N . ARG B 1 53 ? 40.989 13.706 -376.673 1.00 39.35 53 ARG B N 1
ATOM 2361 C CA . ARG B 1 53 ? 39.750 13.371 -375.977 1.00 40.68 53 ARG B CA 1
ATOM 2362 C C . ARG B 1 53 ? 39.915 13.385 -374.461 1.00 40.08 53 ARG B C 1
ATOM 2363 O O . ARG B 1 53 ? 39.001 13.717 -373.713 1.00 39.38 53 ARG B O 1
ATOM 2371 N N . GLU B 1 54 ? 41.112 13.080 -373.996 1.00 40.35 54 GLU B N 1
ATOM 2372 C CA . GLU B 1 54 ? 41.368 13.051 -372.552 1.00 41.44 54 GLU B CA 1
ATOM 2373 C C . GLU B 1 54 ? 41.209 14.385 -371.805 1.00 41.49 54 GLU B C 1
ATOM 2374 O O . GLU B 1 54 ? 41.037 14.389 -370.582 1.00 41.67 54 GLU B O 1
ATOM 2380 N N . MET B 1 55 ? 41.238 15.512 -372.507 1.00 41.35 55 MET B N 1
ATOM 2381 C CA . MET B 1 55 ? 40.998 16.794 -371.831 1.00 42.67 55 MET B CA 1
ATOM 2382 C C . MET B 1 55 ? 39.507 17.128 -371.595 1.00 41.57 55 MET B C 1
ATOM 2383 O O . MET B 1 55 ? 39.201 18.087 -370.878 1.00 42.07 55 MET B O 1
ATOM 2388 N N . PHE B 1 56 ? 38.603 16.330 -372.156 1.00 40.92 56 PHE B N 1
ATOM 2389 C CA . PHE B 1 56 ? 37.155 16.547 -372.061 1.00 40.10 56 PHE B CA 1
ATOM 2390 C C . PHE B 1 56 ? 36.518 15.792 -370.909 1.00 40.48 56 PHE B C 1
ATOM 2391 O O . PHE B 1 56 ? 36.915 14.666 -370.581 1.00 39.99 56 PHE B O 1
ATOM 2399 N N . LYS B 1 57 ? 35.536 16.418 -370.282 1.00 40.52 57 LYS B N 1
ATOM 2400 C CA . LYS B 1 57 ? 34.709 15.760 -369.267 1.00 41.70 57 LYS B CA 1
ATOM 2401 C C . LYS B 1 57 ? 33.836 14.638 -369.883 1.00 41.24 57 LYS B C 1
ATOM 2402 O O . LYS B 1 57 ? 33.635 13.583 -369.252 1.00 40.05 57 LYS B O 1
ATOM 2408 N N . GLU B 1 58 ? 33.306 14.891 -371.085 1.00 41.12 58 GLU B N 1
ATOM 2409 C CA . GLU B 1 58 ? 32.532 13.899 -371.856 1.00 41.61 58 GLU B CA 1
ATOM 2410 C C . GLU B 1 58 ? 32.987 14.000 -373.299 1.00 40.90 58 GLU B C 1
ATOM 2411 O O . GLU B 1 58 ? 33.264 15.088 -373.778 1.00 39.91 58 GLU B O 1
ATOM 2417 N N . TYR B 1 59 ? 33.058 12.863 -373.980 1.00 40.28 59 TYR B N 1
ATOM 2418 C CA . TYR B 1 59 ? 33.480 12.853 -375.370 1.00 40.45 59 TYR B CA 1
ATOM 2419 C C . TYR B 1 59 ? 32.844 11.665 -376.044 1.00 40.89 59 TYR B C 1
ATOM 2420 O O . TYR B 1 59 ? 33.223 10.520 -375.780 1.00 40.76 59 TYR B O 1
ATOM 2429 N N . ASP B 1 60 ? 31.872 11.957 -376.898 1.00 40.83 60 ASP B N 1
ATOM 2430 C CA . ASP B 1 60 ? 31.141 10.924 -377.582 1.00 41.23 60 ASP B CA 1
ATOM 2431 C C . ASP B 1 60 ? 31.084 11.299 -379.065 1.00 40.62 60 ASP B C 1
ATOM 2432 O O . ASP B 1 60 ? 30.296 12.132 -379.442 1.00 37.47 60 ASP B O 1
ATOM 2437 N N . VAL B 1 61 ? 31.971 10.693 -379.847 1.00 41.97 61 VAL B N 1
ATOM 2438 C CA . VAL B 1 61 ? 32.104 10.946 -381.290 1.00 44.08 61 VAL B CA 1
ATOM 2439 C C . VAL B 1 61 ? 32.234 9.593 -382.028 1.00 46.19 61 VAL B C 1
ATOM 2440 O O . VAL B 1 61 ? 33.345 9.032 -382.102 1.00 48.01 61 VAL B O 1
ATOM 2444 N N . ASN B 1 62 ? 31.125 9.077 -382.561 1.00 47.04 62 ASN B N 1
ATOM 2445 C CA . ASN B 1 62 ? 31.155 7.787 -383.285 1.00 48.16 62 ASN B CA 1
ATOM 2446 C C . ASN B 1 62 ? 31.983 7.893 -384.572 1.00 48.87 62 ASN B C 1
ATOM 2447 O O . ASN B 1 62 ? 33.091 7.355 -384.642 1.00 51.43 62 ASN B O 1
ATOM 2452 N N . ASP B 1 63 ? 31.485 8.606 -385.576 1.00 48.48 63 ASP B N 1
ATOM 2453 C CA . ASP B 1 63 ? 32.300 8.876 -386.768 1.00 47.54 63 ASP B CA 1
ATOM 2454 C C . ASP B 1 63 ? 32.545 10.371 -386.932 1.00 45.85 63 ASP B C 1
ATOM 2455 O O . ASP B 1 63 ? 31.930 11.185 -386.259 1.00 45.27 63 ASP B O 1
ATOM 2460 N N . GLU B 1 64 ? 33.401 10.721 -387.873 1.00 43.74 64 GLU B N 1
ATOM 2461 C CA . GLU B 1 64 ? 33.970 12.060 -387.899 1.00 43.35 64 GLU B CA 1
ATOM 2462 C C . GLU B 1 64 ? 32.861 13.082 -388.129 1.00 42.14 64 GLU B C 1
ATOM 2463 O O . GLU B 1 64 ? 31.956 12.844 -388.904 1.00 41.05 64 GLU B O 1
ATOM 2469 N N . PHE B 1 65 ? 32.899 14.183 -387.390 1.00 41.25 65 PHE B N 1
ATOM 2470 C CA . PHE B 1 65 ? 31.912 15.260 -387.571 1.00 41.32 65 PHE B CA 1
ATOM 2471 C C . PHE B 1 65 ? 32.636 16.555 -387.837 1.00 40.82 65 PHE B C 1
ATOM 2472 O O . PHE B 1 65 ? 33.486 16.954 -387.052 1.00 40.85 65 PHE B O 1
ATOM 2480 N N . LYS B 1 66 ? 32.305 17.206 -388.947 1.00 40.69 66 LYS B N 1
ATOM 2481 C CA . LYS B 1 66 ? 32.881 18.513 -389.261 1.00 40.84 66 LYS B CA 1
ATOM 2482 C C . LYS B 1 66 ? 31.929 19.648 -388.891 1.00 41.14 66 LYS B C 1
ATOM 2483 O O . LYS B 1 66 ? 30.834 19.750 -389.430 1.00 41.13 66 LYS B O 1
ATOM 2489 N N . PHE B 1 67 ? 32.348 20.460 -387.933 1.00 41.20 67 PHE B N 1
ATOM 2490 C CA . PHE B 1 67 ? 31.603 21.644 -387.524 1.00 41.09 67 PHE B CA 1
ATOM 2491 C C . PHE B 1 67 ? 32.218 22.850 -388.202 1.00 41.32 67 PHE B C 1
ATOM 2492 O O . PHE B 1 67 ? 33.283 23.325 -387.832 1.00 41.71 67 PHE B O 1
ATOM 2500 N N . GLY B 1 68 ? 31.516 23.361 -389.187 1.00 40.96 68 GLY B N 1
ATOM 2501 C CA . GLY B 1 68 ? 31.961 24.524 -389.936 1.00 41.58 68 GLY B CA 1
ATOM 2502 C C . GLY B 1 68 ? 31.269 25.727 -389.354 1.00 40.89 68 GLY B C 1
ATOM 2503 O O . GLY B 1 68 ? 30.047 25.709 -389.173 1.00 41.94 68 GLY B O 1
ATOM 2504 N N . PHE B 1 69 ? 32.010 26.795 -389.153 1.00 41.07 69 PHE B N 1
ATOM 2505 C CA . PHE B 1 69 ? 31.460 27.990 -388.525 1.00 41.63 69 PHE B CA 1
ATOM 2506 C C . PHE B 1 69 ? 32.065 29.318 -388.969 1.00 41.31 69 PHE B C 1
ATOM 2507 O O . PHE B 1 69 ? 33.185 29.397 -389.437 1.00 40.77 69 PHE B O 1
ATOM 2515 N N . ASN B 1 70 ? 31.289 30.379 -388.749 1.00 41.43 70 ASN B N 1
ATOM 2516 C CA . ASN B 1 70 ? 31.752 31.749 -388.870 1.00 41.16 70 ASN B CA 1
ATOM 2517 C C . ASN B 1 70 ? 32.514 32.049 -387.598 1.00 41.37 70 ASN B C 1
ATOM 2518 O O . ASN B 1 70 ? 31.938 31.932 -386.505 1.00 41.59 70 ASN B O 1
ATOM 2523 N N . THR B 1 71 ? 33.775 32.451 -387.736 1.00 40.50 71 THR B N 1
ATOM 2524 C CA . THR B 1 71 ? 34.652 32.620 -386.567 1.00 40.83 71 THR B CA 1
ATOM 2525 C C . THR B 1 71 ? 34.210 33.770 -385.644 1.00 40.09 71 THR B C 1
ATOM 2526 O O . THR B 1 71 ? 34.274 33.624 -384.428 1.00 41.10 71 THR B O 1
ATOM 2530 N N . GLN B 1 72 ? 33.736 34.874 -386.200 1.00 40.99 72 GLN B N 1
ATOM 2531 C CA . GLN B 1 72 ? 33.254 35.997 -385.378 1.00 40.60 72 GLN B CA 1
ATOM 2532 C C . GLN B 1 72 ? 31.992 35.610 -384.599 1.00 40.55 72 GLN B C 1
ATOM 2533 O O . GLN B 1 72 ? 31.784 36.050 -383.443 1.00 41.17 72 GLN B O 1
ATOM 2539 N N . TYR B 1 73 ? 31.116 34.837 -385.232 1.00 40.17 73 TYR B N 1
ATOM 2540 C CA . TYR B 1 73 ? 29.893 34.402 -384.568 1.00 39.60 73 TYR B CA 1
ATOM 2541 C C . TYR B 1 73 ? 30.249 33.470 -383.416 1.00 37.87 73 TYR B C 1
ATOM 2542 O O . TYR B 1 73 ? 29.736 33.648 -382.301 1.00 39.18 73 TYR B O 1
ATOM 2551 N N . LEU B 1 74 ? 31.072 32.461 -383.670 1.00 35.15 74 LEU B N 1
ATOM 2552 C CA . LEU B 1 74 ? 31.466 31.545 -382.587 1.00 34.83 74 LEU B CA 1
ATOM 2553 C C . LEU B 1 74 ? 32.136 32.338 -381.456 1.00 35.22 74 LEU B C 1
ATOM 2554 O O . LEU B 1 74 ? 31.824 32.155 -380.250 1.00 32.55 74 LEU B O 1
ATOM 2559 N N . MET B 1 75 ? 33.037 33.261 -381.831 1.00 34.75 75 MET B N 1
ATOM 2560 C CA . MET B 1 75 ? 33.708 34.048 -380.825 1.00 35.69 75 MET B CA 1
ATOM 2561 C C . MET B 1 75 ? 32.758 34.746 -379.905 1.00 36.31 75 MET B C 1
ATOM 2562 O O . MET B 1 75 ? 32.970 34.749 -378.682 1.00 36.54 75 MET B O 1
ATOM 2570 N N . LYS B 1 76 ? 31.732 35.367 -380.483 1.00 36.75 76 LYS B N 1
ATOM 2571 C CA . LYS B 1 76 ? 30.754 36.119 -379.749 1.00 37.48 76 LYS B CA 1
ATOM 2572 C C . LYS B 1 76 ? 29.955 35.229 -378.743 1.00 37.47 76 LYS B C 1
ATOM 2573 O O . LYS B 1 76 ? 29.668 35.655 -377.628 1.00 39.07 76 LYS B O 1
ATOM 2579 N N . ILE B 1 77 ? 29.635 34.011 -379.150 1.00 36.28 77 ILE B N 1
ATOM 2580 C CA . ILE B 1 77 ? 28.989 33.038 -378.248 1.00 36.08 77 ILE B CA 1
ATOM 2581 C C . ILE B 1 77 ? 29.934 32.654 -377.079 1.00 36.29 77 ILE B C 1
ATOM 2582 O O . ILE B 1 77 ? 29.538 32.615 -375.882 1.00 36.70 77 ILE B O 1
ATOM 2587 N N . LEU B 1 78 ? 31.178 32.347 -377.422 1.00 35.17 78 LEU B N 1
ATOM 2588 C CA . LEU B 1 78 ? 32.171 31.902 -376.405 1.00 35.92 78 LEU B CA 1
ATOM 2589 C C . LEU B 1 78 ? 32.539 32.985 -375.425 1.00 35.69 78 LEU B C 1
ATOM 2590 O O . LEU B 1 78 ? 32.950 32.698 -374.293 1.00 36.31 78 LEU B O 1
ATOM 2595 N N . LYS B 1 79 ? 32.372 34.233 -375.833 1.00 36.39 79 LYS B N 1
ATOM 2596 C CA . LYS B 1 79 ? 32.754 35.358 -375.014 1.00 38.86 79 LYS B CA 1
ATOM 2597 C C . LYS B 1 79 ? 31.759 35.748 -373.936 1.00 39.02 79 LYS B C 1
ATOM 2598 O O . LYS B 1 79 ? 32.087 36.553 -373.081 1.00 40.26 79 LYS B O 1
ATOM 2604 N N . VAL B 1 80 ? 30.564 35.171 -373.964 1.00 38.85 80 VAL B N 1
ATOM 2605 C CA . VAL B 1 80 ? 29.538 35.418 -372.923 1.00 39.48 80 VAL B CA 1
ATOM 2606 C C . VAL B 1 80 ? 29.993 34.998 -371.498 1.00 39.33 80 VAL B C 1
ATOM 2607 O O . VAL B 1 80 ? 29.507 35.571 -370.520 1.00 40.93 80 VAL B O 1
ATOM 2611 N N . ALA B 1 81 ? 30.891 34.018 -371.390 1.00 38.28 81 ALA B N 1
ATOM 2612 C CA . ALA B 1 81 ? 31.441 33.569 -370.087 1.00 37.72 81 ALA B CA 1
ATOM 2613 C C . ALA B 1 81 ? 32.678 34.384 -369.666 1.00 37.29 81 ALA B C 1
ATOM 2614 O O . ALA B 1 81 ? 33.706 34.395 -370.356 1.00 36.45 81 ALA B O 1
ATOM 2616 N N . LYS B 1 82 ? 32.580 35.066 -368.537 1.00 37.48 82 LYS B N 1
ATOM 2617 C CA . LYS B 1 82 ? 33.735 35.756 -367.962 1.00 38.41 82 LYS B CA 1
ATOM 2618 C C . LYS B 1 82 ? 34.386 34.938 -366.834 1.00 38.41 82 LYS B C 1
ATOM 2619 O O . LYS B 1 82 ? 35.549 35.172 -366.471 1.00 38.69 82 LYS B O 1
ATOM 2625 N N . ARG B 1 83 ? 33.674 33.935 -366.335 1.00 36.57 83 ARG B N 1
ATOM 2626 C CA . ARG B 1 83 ? 34.204 33.040 -365.333 1.00 36.94 83 ARG B CA 1
ATOM 2627 C C . ARG B 1 83 ? 34.269 31.632 -365.856 1.00 37.74 83 ARG B C 1
ATOM 2628 O O . ARG B 1 83 ? 33.758 31.350 -366.936 1.00 35.37 83 ARG B O 1
ATOM 2636 N N . LYS B 1 84 ? 34.863 30.731 -365.062 1.00 39.38 84 LYS B N 1
ATOM 2637 C CA . LYS B 1 84 ? 34.949 29.330 -365.476 1.00 40.63 84 LYS B CA 1
ATOM 2638 C C . LYS B 1 84 ? 33.563 28.711 -365.606 1.00 41.06 84 LYS B C 1
ATOM 2639 O O . LYS B 1 84 ? 32.802 28.691 -364.624 1.00 41.37 84 LYS B O 1
ATOM 2645 N N . GLU B 1 85 ? 33.230 28.235 -366.817 1.00 41.49 85 GLU B N 1
ATOM 2646 C CA . GLU B 1 85 ? 31.915 27.650 -367.111 1.00 41.39 85 GLU B CA 1
ATOM 2647 C C . GLU B 1 85 ? 32.128 26.580 -368.131 1.00 40.70 85 GLU B C 1
ATOM 2648 O O . GLU B 1 85 ? 32.961 26.762 -369.027 1.00 41.25 85 GLU B O 1
ATOM 2654 N N . ALA B 1 86 ? 31.392 25.468 -368.028 1.00 40.28 86 ALA B N 1
ATOM 2655 C CA . ALA B 1 86 ? 31.536 24.392 -368.999 1.00 40.39 86 ALA B CA 1
ATOM 2656 C C . ALA B 1 86 ? 30.936 24.806 -370.346 1.00 41.08 86 ALA B C 1
ATOM 2657 O O . ALA B 1 86 ? 30.006 25.630 -370.410 1.00 39.91 86 ALA B O 1
ATOM 2659 N N . ILE B 1 87 ? 31.420 24.173 -371.399 1.00 41.24 87 ILE B N 1
ATOM 2660 C CA . ILE B 1 87 ? 30.757 24.287 -372.714 1.00 41.70 87 ILE B CA 1
ATOM 2661 C C . ILE B 1 87 ? 30.426 22.886 -373.207 1.00 41.36 87 ILE B C 1
ATOM 2662 O O . ILE B 1 87 ? 31.244 21.959 -373.088 1.00 40.81 87 ILE B O 1
ATOM 2667 N N . GLU B 1 88 ? 29.212 22.714 -373.723 1.00 40.87 88 GLU B N 1
ATOM 2668 C CA . GLU B 1 88 ? 28.852 21.480 -374.389 1.00 41.29 88 GLU B CA 1
ATOM 2669 C C . GLU B 1 88 ? 28.714 21.828 -375.860 1.00 40.88 88 GLU B C 1
ATOM 2670 O O . GLU B 1 88 ? 28.069 22.829 -376.203 1.00 41.38 88 GLU B O 1
ATOM 2676 N N . ILE B 1 89 ? 29.302 21.025 -376.721 1.00 40.88 89 ILE B N 1
ATOM 2677 C CA . ILE B 1 89 ? 28.996 21.083 -378.176 1.00 41.02 89 ILE B CA 1
ATOM 2678 C C . ILE B 1 89 ? 28.437 19.740 -378.634 1.00 40.65 89 ILE B C 1
ATOM 2679 O O . ILE B 1 89 ? 29.075 18.687 -378.407 1.00 40.00 89 ILE B O 1
ATOM 2684 N N . ALA B 1 90 ? 27.256 19.768 -379.270 1.00 40.33 90 ALA B N 1
ATOM 2685 C CA . ALA B 1 90 ? 26.569 18.569 -379.692 1.00 40.28 90 ALA B CA 1
ATOM 2686 C C . ALA B 1 90 ? 25.866 18.727 -381.051 1.00 40.32 90 ALA B C 1
ATOM 2687 O O . ALA B 1 90 ? 25.585 19.835 -381.497 1.00 40.13 90 ALA B O 1
ATOM 2689 N N . SER B 1 91 ? 25.599 17.591 -381.682 1.00 39.70 91 SER B N 1
ATOM 2690 C CA . SER B 1 91 ? 24.832 17.568 -382.932 1.00 40.07 91 SER B CA 1
ATOM 2691 C C . SER B 1 91 ? 24.124 16.236 -383.069 1.00 40.28 91 SER B C 1
ATOM 2692 O O . SER B 1 91 ? 24.739 15.193 -382.930 1.00 39.35 91 SER B O 1
ATOM 2695 N N . GLU B 1 92 ? 22.821 16.293 -383.358 1.00 41.08 92 GLU B N 1
ATOM 2696 C CA . GLU B 1 92 ? 22.038 15.121 -383.697 1.00 41.61 92 GLU B CA 1
ATOM 2697 C C . GLU B 1 92 ? 21.663 15.110 -385.170 1.00 41.57 92 GLU B C 1
ATOM 2698 O O . GLU B 1 92 ? 21.125 14.120 -385.655 1.00 41.95 92 GLU B O 1
ATOM 2704 N N . SER B 1 93 ? 21.939 16.203 -385.888 1.00 41.80 93 SER B N 1
ATOM 2705 C CA . SER B 1 93 ? 21.702 16.282 -387.332 1.00 42.56 93 SER B CA 1
ATOM 2706 C C . SER B 1 93 ? 22.857 17.033 -387.968 1.00 42.20 93 SER B C 1
ATOM 2707 O O . SER B 1 93 ? 23.365 18.001 -387.385 1.00 43.33 93 SER B O 1
ATOM 2710 N N . PRO B 1 94 ? 23.305 16.597 -389.159 1.00 42.15 94 PRO B N 1
ATOM 2711 C CA . PRO B 1 94 ? 24.526 17.218 -389.690 1.00 41.89 94 PRO B CA 1
ATOM 2712 C C . PRO B 1 94 ? 24.362 18.718 -389.995 1.00 41.65 94 PRO B C 1
ATOM 2713 O O . PRO B 1 94 ? 25.364 19.435 -390.052 1.00 42.26 94 PRO B O 1
ATOM 2717 N N . ASP B 1 95 ? 23.121 19.197 -390.116 1.00 41.20 95 ASP B N 1
ATOM 2718 C CA . ASP B 1 95 ? 22.867 20.611 -390.409 1.00 41.31 95 ASP B CA 1
ATOM 2719 C C . ASP B 1 95 ? 22.855 21.549 -389.200 1.00 40.36 95 ASP B C 1
ATOM 2720 O O . ASP B 1 95 ? 22.815 22.761 -389.368 1.00 39.46 95 ASP B O 1
ATOM 2725 N N . SER B 1 96 ? 22.885 21.004 -387.994 1.00 40.47 96 SER B N 1
ATOM 2726 C CA . SER B 1 96 ? 22.727 21.818 -386.773 1.00 40.92 96 SER B CA 1
ATOM 2727 C C . SER B 1 96 ? 23.714 21.440 -385.659 1.00 40.93 96 SER B C 1
ATOM 2728 O O . SER B 1 96 ? 24.027 20.259 -385.435 1.00 41.77 96 SER B O 1
ATOM 2731 N N . VAL B 1 97 ? 24.243 22.450 -384.984 1.00 40.56 97 VAL B N 1
ATOM 2732 C CA . VAL B 1 97 ? 25.142 22.242 -383.864 1.00 40.12 97 VAL B CA 1
ATOM 2733 C C . VAL B 1 97 ? 24.582 23.039 -382.690 1.00 39.75 97 VAL B C 1
ATOM 2734 O O . VAL B 1 97 ? 24.128 24.161 -382.874 1.00 39.42 97 VAL B O 1
ATOM 2738 N N . ILE B 1 98 ? 24.508 22.384 -381.538 1.00 38.59 98 ILE B N 1
ATOM 2739 C CA . ILE B 1 98 ? 23.932 22.935 -380.346 1.00 38.15 98 ILE B CA 1
ATOM 2740 C C . ILE B 1 98 ? 25.122 23.251 -379.444 1.00 37.77 98 ILE B C 1
ATOM 2741 O O . ILE B 1 98 ? 25.964 22.360 -379.159 1.00 37.01 98 ILE B O 1
ATOM 2746 N N . ILE B 1 99 ? 25.196 24.480 -378.984 1.00 36.55 99 ILE B N 1
ATOM 2747 C CA . ILE B 1 99 ? 26.243 24.854 -378.036 1.00 36.28 99 ILE B CA 1
ATOM 2748 C C . ILE B 1 99 ? 25.596 25.356 -376.773 1.00 35.33 99 ILE B C 1
ATOM 2749 O O . ILE B 1 99 ? 24.789 26.263 -376.848 1.00 34.58 99 ILE B O 1
ATOM 2754 N N . ASN B 1 100 ? 26.021 24.836 -375.621 1.00 33.31 100 ASN B N 1
ATOM 2755 C CA . ASN B 1 100 ? 25.507 25.284 -374.346 1.00 32.93 100 ASN B CA 1
ATOM 2756 C C . ASN B 1 100 ? 26.668 25.858 -373.522 1.00 31.75 100 ASN B C 1
ATOM 2757 O O . ASN B 1 100 ? 27.708 25.183 -373.391 1.00 30.81 100 ASN B O 1
ATOM 2762 N N . ILE B 1 101 ? 26.492 27.067 -373.022 1.00 31.13 101 ILE B N 1
ATOM 2763 C CA . ILE B 1 101 ? 27.447 27.692 -372.096 1.00 32.65 101 ILE B CA 1
ATOM 2764 C C . ILE B 1 101 ? 26.771 27.617 -370.737 1.00 33.11 101 ILE B C 1
ATOM 2765 O O . ILE B 1 101 ? 25.760 28.276 -370.503 1.00 32.61 101 ILE B O 1
ATOM 2770 N N . ILE B 1 102 ? 27.331 26.812 -369.842 1.00 35.25 102 ILE B N 1
ATOM 2771 C CA . ILE B 1 102 ? 26.605 26.379 -368.686 1.00 37.21 102 ILE B CA 1
ATOM 2772 C C . ILE B 1 102 ? 27.116 27.173 -367.498 1.00 37.90 102 ILE B C 1
ATOM 2773 O O . ILE B 1 102 ? 28.125 26.811 -366.869 1.00 37.58 102 ILE B O 1
ATOM 2778 N N . GLY B 1 103 ? 26.467 28.317 -367.300 1.00 38.64 103 GLY B N 1
ATOM 2779 C CA . GLY B 1 103 ? 26.773 29.254 -366.231 1.00 40.40 103 GLY B CA 1
ATOM 2780 C C . GLY B 1 103 ? 25.614 29.390 -365.268 1.00 41.31 103 GLY B C 1
ATOM 2781 O O . GLY B 1 103 ? 24.883 28.412 -365.022 1.00 41.34 103 GLY B O 1
ATOM 2782 N N . SER B 1 104 ? 25.451 30.596 -364.711 1.00 42.81 104 SER B N 1
ATOM 2783 C CA . SER B 1 104 ? 24.296 30.908 -363.834 1.00 43.11 104 SER B CA 1
ATOM 2784 C C . SER B 1 104 ? 23.000 30.659 -364.584 1.00 43.60 104 SER B C 1
ATOM 2785 O O . SER B 1 104 ? 21.987 30.227 -363.999 1.00 44.03 104 SER B O 1
ATOM 2788 N N . THR B 1 105 ? 23.036 30.929 -365.889 1.00 42.33 105 THR B N 1
ATOM 2789 C CA . THR B 1 105 ? 22.005 30.476 -366.800 1.00 42.78 105 THR B CA 1
ATOM 2790 C C . THR B 1 105 ? 22.729 29.531 -367.712 1.00 40.85 105 THR B C 1
ATOM 2791 O O . THR B 1 105 ? 23.918 29.716 -368.001 1.00 41.42 105 THR B O 1
ATOM 2795 N N . ASN B 1 106 ? 22.036 28.513 -368.140 1.00 38.77 106 ASN B N 1
ATOM 2796 C CA . ASN B 1 106 ? 22.496 27.678 -369.210 1.00 37.46 106 ASN B CA 1
ATOM 2797 C C . ASN B 1 106 ? 22.050 28.333 -370.530 1.00 37.53 106 ASN B C 1
ATOM 2798 O O . ASN B 1 106 ? 20.856 28.277 -370.878 1.00 37.44 106 ASN B O 1
ATOM 2803 N N . ARG B 1 107 ? 22.987 28.967 -371.248 1.00 34.39 107 ARG B N 1
ATOM 2804 C CA . ARG B 1 107 ? 22.680 29.628 -372.514 1.00 34.56 107 ARG B CA 1
ATOM 2805 C C . ARG B 1 107 ? 22.962 28.681 -373.673 1.00 32.94 107 ARG B C 1
ATOM 2806 O O . ARG B 1 107 ? 24.079 28.170 -373.835 1.00 30.21 107 ARG B O 1
ATOM 2814 N N . GLU B 1 108 ? 21.927 28.408 -374.478 1.00 31.60 108 GLU B N 1
ATOM 2815 C CA . GLU B 1 108 ? 22.048 27.460 -375.563 1.00 32.12 108 GLU B CA 1
ATOM 2816 C C . GLU B 1 108 ? 21.866 28.208 -376.888 1.00 31.61 108 GLU B C 1
ATOM 2817 O O . GLU B 1 108 ? 21.063 29.122 -376.979 1.00 30.99 108 GLU B O 1
ATOM 2823 N N . PHE B 1 109 ? 22.647 27.802 -377.871 1.00 31.21 109 PHE B N 1
ATOM 2824 C CA . PHE B 1 109 ? 22.599 28.352 -379.211 1.00 32.66 109 PHE B CA 1
ATOM 2825 C C . PHE B 1 109 ? 22.444 27.207 -380.168 1.00 32.63 109 PHE B C 1
ATOM 2826 O O . PHE B 1 109 ? 23.266 26.308 -380.155 1.00 35.65 109 PHE B O 1
ATOM 2834 N N . ASN B 1 110 ? 21.399 27.207 -381.008 1.00 33.11 110 ASN B N 1
ATOM 2835 C CA . ASN B 1 110 ? 21.247 26.173 -382.017 1.00 32.89 110 ASN B CA 1
ATOM 2836 C C . ASN B 1 110 ? 21.742 26.759 -383.363 1.00 34.19 110 ASN B C 1
ATOM 2837 O O . ASN B 1 110 ? 21.018 27.499 -383.987 1.00 32.84 110 ASN B O 1
ATOM 2842 N N . VAL B 1 111 ? 22.967 26.409 -383.794 1.00 33.76 111 VAL B N 1
ATOM 2843 C CA . VAL B 1 111 ? 23.591 27.095 -384.938 1.00 34.86 111 VAL B CA 1
ATOM 2844 C C . VAL B 1 111 ? 23.523 26.260 -386.212 1.00 34.50 111 VAL B C 1
ATOM 2845 O O . VAL B 1 111 ? 23.650 25.043 -386.169 1.00 35.04 111 VAL B O 1
ATOM 2849 N N . ARG B 1 112 ? 23.334 26.912 -387.352 1.00 36.73 112 ARG B N 1
ATOM 2850 C CA . ARG B 1 112 ? 23.402 26.216 -388.621 1.00 37.64 112 ARG B CA 1
ATOM 2851 C C . ARG B 1 112 ? 24.834 25.775 -388.865 1.00 36.87 112 ARG B C 1
ATOM 2852 O O . ARG B 1 112 ? 25.733 26.607 -388.840 1.00 37.59 112 ARG B O 1
ATOM 2860 N N . ASN B 1 113 ? 25.033 24.480 -389.070 1.00 36.96 113 ASN B N 1
ATOM 2861 C CA . ASN B 1 113 ? 26.336 23.932 -389.396 1.00 37.58 113 ASN B CA 1
ATOM 2862 C C . ASN B 1 113 ? 26.698 24.259 -390.840 1.00 39.29 113 ASN B C 1
ATOM 2863 O O . ASN B 1 113 ? 25.938 23.917 -391.776 1.00 39.59 113 ASN B O 1
ATOM 2868 N N . LEU B 1 114 ? 27.845 24.896 -391.021 1.00 39.59 114 LEU B N 1
ATOM 2869 C CA . LEU B 1 114 ? 28.338 25.260 -392.340 1.00 40.23 114 LEU B CA 1
ATOM 2870 C C . LEU B 1 114 ? 29.200 24.176 -392.945 1.00 42.63 114 LEU B C 1
ATOM 2871 O O . LEU B 1 114 ? 29.967 23.469 -392.271 1.00 41.43 114 LEU B O 1
ATOM 2876 N N . GLU B 1 115 ? 29.010 23.993 -394.245 1.00 45.40 115 GLU B N 1
ATOM 2877 C CA . GLU B 1 115 ? 29.895 23.169 -395.020 1.00 47.83 115 GLU B CA 1
ATOM 2878 C C . GLU B 1 115 ? 30.885 24.200 -395.576 1.00 48.65 115 GLU B C 1
ATOM 2879 O O . GLU B 1 115 ? 30.494 25.091 -396.360 1.00 49.25 115 GLU B O 1
ATOM 2885 N N . VAL B 1 116 ? 32.145 24.118 -395.116 1.00 48.54 116 VAL B N 1
ATOM 2886 C CA . VAL B 1 116 ? 33.188 25.126 -395.375 1.00 49.16 116 VAL B CA 1
ATOM 2887 C C . VAL B 1 116 ? 34.219 24.429 -396.269 1.00 50.07 116 VAL B C 1
ATOM 2888 O O . VAL B 1 116 ? 34.607 23.297 -395.997 1.00 49.57 116 VAL B O 1
ATOM 2892 N N . SER B 1 117 ? 34.629 25.071 -397.356 1.00 52.01 117 SER B N 1
ATOM 2893 C CA . SER B 1 117 ? 35.511 24.393 -398.333 1.00 53.01 117 SER B CA 1
ATOM 2894 C C . SER B 1 117 ? 36.911 24.465 -397.795 1.00 54.18 117 SER B C 1
ATOM 2895 O O . SER B 1 117 ? 37.388 25.551 -397.480 1.00 54.64 117 SER B O 1
ATOM 2898 N N . GLU B 1 118 ? 37.545 23.300 -397.676 1.00 55.21 118 GLU B N 1
ATOM 2899 C CA . GLU B 1 118 ? 38.825 23.153 -396.985 1.00 56.01 118 GLU B CA 1
ATOM 2900 C C . GLU B 1 118 ? 39.975 23.093 -397.991 1.00 57.01 118 GLU B C 1
ATOM 2901 O O . GLU B 1 118 ? 39.821 22.544 -399.080 1.00 56.98 118 GLU B O 1
ATOM 2907 N N . GLN B 1 119 ? 41.107 23.698 -397.649 1.00 57.74 119 GLN B N 1
ATOM 2908 C CA . GLN B 1 119 ? 42.323 23.531 -398.433 1.00 59.09 119 GLN B CA 1
ATOM 2909 C C . GLN B 1 119 ? 43.019 22.229 -398.051 1.00 59.59 119 GLN B C 1
ATOM 2910 O O . GLN B 1 119 ? 43.058 21.831 -396.891 1.00 58.44 119 GLN B O 1
ATOM 2916 N N . GLU B 1 120 ? 43.587 21.580 -399.056 1.00 60.59 120 GLU B N 1
ATOM 2917 C CA . GLU B 1 120 ? 44.470 20.455 -398.838 1.00 61.26 120 GLU B CA 1
ATOM 2918 C C . GLU B 1 120 ? 45.710 21.141 -398.328 1.00 61.77 120 GLU B C 1
ATOM 2919 O O . GLU B 1 120 ? 46.237 22.035 -398.995 1.00 62.31 120 GLU B O 1
ATOM 2925 N N . ILE B 1 121 ? 46.152 20.793 -397.130 1.00 62.07 121 ILE B N 1
ATOM 2926 C CA . ILE B 1 121 ? 47.344 21.441 -396.576 1.00 62.01 121 ILE B CA 1
ATOM 2927 C C . ILE B 1 121 ? 48.438 20.397 -396.474 1.00 62.14 121 ILE B C 1
ATOM 2928 O O . ILE B 1 121 ? 48.330 19.458 -395.686 1.00 62.08 121 ILE B O 1
ATOM 2933 N N . PRO B 1 122 ? 49.519 20.568 -397.256 1.00 62.57 122 PRO B N 1
ATOM 2934 C CA . PRO B 1 122 ? 50.511 19.502 -397.339 1.00 62.48 122 PRO B CA 1
ATOM 2935 C C . PRO B 1 122 ? 51.408 19.508 -396.106 1.00 62.54 122 PRO B C 1
ATOM 2936 O O . PRO B 1 122 ? 51.577 20.552 -395.461 1.00 62.26 122 PRO B O 1
ATOM 2940 N N . GLU B 1 123 ? 51.959 18.347 -395.766 1.00 62.44 123 GLU B N 1
ATOM 2941 C CA . GLU B 1 123 ? 52.612 18.174 -394.469 1.00 62.11 123 GLU B CA 1
ATOM 2942 C C . GLU B 1 123 ? 53.901 18.996 -394.403 1.00 61.61 123 GLU B C 1
ATOM 2943 O O . GLU B 1 123 ? 54.910 18.646 -395.024 1.00 62.03 123 GLU B O 1
ATOM 2949 N N . ILE B 1 124 ? 53.843 20.091 -393.641 1.00 60.24 124 ILE B N 1
ATOM 2950 C CA . ILE B 1 124 ? 54.964 21.012 -393.491 1.00 59.37 124 ILE B CA 1
ATOM 2951 C C . ILE B 1 124 ? 56.081 20.385 -392.653 1.00 58.83 124 ILE B C 1
ATOM 2952 O O . ILE B 1 124 ? 55.859 19.948 -391.517 1.00 58.60 124 ILE B O 1
ATOM 2957 N N . ASN B 1 125 ? 57.276 20.360 -393.231 1.00 57.96 125 ASN B N 1
ATOM 2958 C CA . ASN B 1 125 ? 58.460 19.852 -392.572 1.00 57.38 125 ASN B CA 1
ATOM 2959 C C . ASN B 1 125 ? 59.498 20.960 -392.597 1.00 56.53 125 ASN B C 1
ATOM 2960 O O . ASN B 1 125 ? 60.012 21.286 -393.681 1.00 57.25 125 ASN B O 1
ATOM 2965 N N . LEU B 1 126 ? 59.818 21.559 -391.455 1.00 54.78 126 LEU B N 1
ATOM 2966 C CA . LEU B 1 126 ? 60.829 22.621 -391.489 1.00 54.18 126 LEU B CA 1
ATOM 2967 C C . LEU B 1 126 ? 61.985 22.414 -390.555 1.00 51.82 126 LEU B C 1
ATOM 2968 O O . LEU B 1 126 ? 61.827 21.840 -389.466 1.00 51.17 126 LEU B O 1
ATOM 2973 N N . GLN B 1 127 ? 63.153 22.894 -390.993 1.00 49.61 127 GLN B N 1
ATOM 2974 C CA . GLN B 1 127 ? 64.313 22.988 -390.123 1.00 48.18 127 GLN B CA 1
ATOM 2975 C C . GLN B 1 127 ? 64.548 24.458 -389.792 1.00 46.08 127 GLN B C 1
ATOM 2976 O O . GLN B 1 127 ? 64.732 25.307 -390.652 1.00 47.23 127 GLN B O 1
ATOM 2982 N N . PHE B 1 128 ? 64.529 24.728 -388.511 1.00 43.54 128 PHE B N 1
ATOM 2983 C CA . PHE B 1 128 ? 64.760 26.056 -387.992 1.00 42.38 128 PHE B CA 1
ATOM 2984 C C . PHE B 1 128 ? 66.207 26.224 -387.582 1.00 41.34 128 PHE B C 1
ATOM 2985 O O . PHE B 1 128 ? 66.912 25.254 -387.358 1.00 41.37 128 PHE B O 1
ATOM 2993 N N . ASP B 1 129 ? 66.631 27.474 -387.464 1.00 40.66 129 ASP B N 1
ATOM 2994 C CA . ASP B 1 129 ? 68.012 27.790 -387.049 1.00 40.89 129 ASP B CA 1
ATOM 2995 C C . ASP B 1 129 ? 68.116 27.951 -385.541 1.00 40.46 129 ASP B C 1
ATOM 2996 O O . ASP B 1 129 ? 69.198 27.724 -384.984 1.00 39.97 129 ASP B O 1
ATOM 3001 N N . ILE B 1 130 ? 67.023 28.393 -384.909 1.00 40.66 130 ILE B N 1
ATOM 3002 C CA . ILE B 1 130 ? 66.920 28.586 -383.474 1.00 41.42 130 ILE B CA 1
ATOM 3003 C C . ILE B 1 130 ? 65.551 28.090 -382.964 1.00 41.16 130 ILE B C 1
ATOM 3004 O O . ILE B 1 130 ? 64.513 28.241 -383.646 1.00 40.20 130 ILE B O 1
ATOM 3009 N N . SER B 1 131 ? 65.567 27.464 -381.793 1.00 40.74 131 SER B N 1
ATOM 3010 C CA . SER B 1 131 ? 64.361 27.281 -380.992 1.00 41.64 131 SER B CA 1
ATOM 3011 C C . SER B 1 131 ? 64.654 27.659 -379.558 1.00 41.14 131 SER B C 1
ATOM 3012 O O . SER B 1 131 ? 65.736 27.457 -379.084 1.00 42.44 131 SER B O 1
ATOM 3015 N N . ALA B 1 132 ? 63.662 28.192 -378.882 1.00 40.67 132 ALA B N 1
ATOM 3016 C CA . ALA B 1 132 ? 63.795 28.626 -377.514 1.00 40.70 132 ALA B CA 1
ATOM 3017 C C . ALA B 1 132 ? 62.455 28.545 -376.828 1.00 40.84 132 ALA B C 1
ATOM 3018 O O . ALA B 1 132 ? 61.414 28.781 -377.461 1.00 41.83 132 ALA B O 1
ATOM 3020 N N . THR B 1 133 ? 62.472 28.267 -375.531 1.00 40.43 133 THR B N 1
ATOM 3021 C CA . THR B 1 133 ? 61.252 28.327 -374.736 1.00 41.30 133 THR B CA 1
ATOM 3022 C C . THR B 1 133 ? 61.387 29.595 -373.861 1.00 40.88 133 THR B C 1
ATOM 3023 O O . THR B 1 133 ? 62.312 29.715 -373.062 1.00 40.65 133 THR B O 1
ATOM 3027 N N . ILE B 1 134 ? 60.492 30.553 -374.102 1.00 40.24 134 ILE B N 1
ATOM 3028 C CA . ILE B 1 134 ? 60.559 31.909 -373.491 1.00 40.96 134 ILE B CA 1
ATOM 3029 C C . ILE B 1 134 ? 59.283 32.274 -372.758 1.00 41.14 134 ILE B C 1
ATOM 3030 O O . ILE B 1 134 ? 58.194 31.681 -373.009 1.00 40.35 134 ILE B O 1
ATOM 3035 N N . SER B 1 135 ? 59.411 33.220 -371.823 1.00 41.14 135 SER B N 1
ATOM 3036 C CA . SER B 1 135 ? 58.271 33.745 -371.071 1.00 40.99 135 SER B CA 1
ATOM 3037 C C . SER B 1 135 ? 57.131 34.243 -371.939 1.00 40.79 135 SER B C 1
ATOM 3038 O O . SER B 1 135 ? 57.343 35.161 -372.749 1.00 41.15 135 SER B O 1
ATOM 3041 N N . SER B 1 136 ? 55.923 33.718 -371.729 1.00 40.47 136 SER B N 1
ATOM 3042 C CA . SER B 1 136 ? 54.773 34.179 -372.501 1.00 40.59 136 SER B CA 1
ATOM 3043 C C . SER B 1 136 ? 54.400 35.629 -372.134 1.00 40.42 136 SER B C 1
ATOM 3044 O O . SER B 1 136 ? 53.993 36.384 -372.983 1.00 41.08 136 SER B O 1
ATOM 3049 N N . ASP B 1 137 ? 54.619 36.012 -370.880 1.00 41.01 137 ASP B N 1
ATOM 3050 C CA . ASP B 1 137 ? 54.414 37.380 -370.402 1.00 41.57 137 ASP B CA 1
ATOM 3051 C C . ASP B 1 137 ? 55.324 38.345 -371.113 1.00 41.40 137 ASP B C 1
ATOM 3052 O O . ASP B 1 137 ? 54.921 39.435 -371.573 1.00 41.78 137 ASP B O 1
ATOM 3057 N N . GLY B 1 138 ? 56.589 37.930 -371.195 1.00 41.21 138 GLY B N 1
ATOM 3058 C CA . GLY B 1 138 ? 57.633 38.709 -371.839 1.00 41.39 138 GLY B CA 1
ATOM 3059 C C . GLY B 1 138 ? 57.344 38.856 -373.335 1.00 40.99 138 GLY B C 1
ATOM 3060 O O . GLY B 1 138 ? 57.448 39.951 -373.886 1.00 40.96 138 GLY B O 1
ATOM 3061 N N . PHE B 1 139 ? 56.936 37.767 -373.966 1.00 41.11 139 PHE B N 1
ATOM 3062 C CA . PHE B 1 139 ? 56.617 37.769 -375.390 1.00 40.98 139 PHE B CA 1
ATOM 3063 C C . PHE B 1 139 ? 55.396 38.683 -375.695 1.00 41.05 139 PHE B C 1
ATOM 3064 O O . PHE B 1 139 ? 55.469 39.558 -376.600 1.00 40.69 139 PHE B O 1
ATOM 3072 N N . LYS B 1 140 ? 54.309 38.517 -374.947 1.00 40.90 140 LYS B N 1
ATOM 3073 C CA A LYS B 1 140 ? 53.113 39.351 -375.123 0.50 41.08 140 LYS B CA 1
ATOM 3074 C CA B LYS B 1 140 ? 53.098 39.377 -375.088 0.50 41.04 140 LYS B CA 1
ATOM 3075 C C . LYS B 1 140 ? 53.436 40.840 -374.935 1.00 41.00 140 LYS B C 1
ATOM 3076 O O . LYS B 1 140 ? 53.028 41.671 -375.746 1.00 40.27 140 LYS B O 1
ATOM 3087 N N . SER B 1 141 ? 54.187 41.165 -373.881 1.00 41.13 141 SER B N 1
ATOM 3088 C CA . SER B 1 141 ? 54.652 42.530 -373.652 1.00 41.56 141 SER B CA 1
ATOM 3089 C C . SER B 1 141 ? 55.415 43.129 -374.827 1.00 40.89 141 SER B C 1
ATOM 3090 O O . SER B 1 141 ? 55.109 44.253 -375.257 1.00 40.61 141 SER B O 1
ATOM 3093 N N . ALA B 1 142 ? 56.356 42.367 -375.355 1.00 40.90 142 ALA B N 1
ATOM 3094 C CA . ALA B 1 142 ? 57.200 42.806 -376.452 1.00 41.38 142 ALA B CA 1
ATOM 3095 C C . ALA B 1 142 ? 56.374 43.045 -377.714 1.00 40.51 142 ALA B C 1
ATOM 3096 O O . ALA B 1 142 ? 56.489 44.077 -378.374 1.00 40.35 142 ALA B O 1
ATOM 3098 N N . ILE B 1 143 ? 55.519 42.103 -378.046 1.00 41.36 143 ILE B N 1
ATOM 3099 C CA . ILE B 1 143 ? 54.766 42.197 -379.286 1.00 41.24 143 ILE B CA 1
ATOM 3100 C C . ILE B 1 143 ? 53.741 43.335 -379.186 1.00 40.70 143 ILE B C 1
ATOM 3101 O O . ILE B 1 143 ? 53.566 44.127 -380.118 1.00 41.94 143 ILE B O 1
ATOM 3106 N N . SER B 1 144 ? 53.062 43.432 -378.044 1.00 40.50 144 SER B N 1
ATOM 3107 C CA A SER B 1 144 ? 52.043 44.453 -377.883 0.50 39.89 144 SER B CA 1
ATOM 3108 C CA B SER B 1 144 ? 52.046 44.457 -377.853 0.50 39.58 144 SER B CA 1
ATOM 3109 C C . SER B 1 144 ? 52.698 45.839 -377.981 1.00 40.15 144 SER B C 1
ATOM 3110 O O . SER B 1 144 ? 52.207 46.732 -378.711 1.00 40.00 144 SER B O 1
ATOM 3115 N N . GLU B 1 145 ? 53.782 46.051 -377.269 1.00 37.58 145 GLU B N 1
ATOM 3116 C CA . GLU B 1 145 ? 54.461 47.333 -377.381 1.00 37.00 145 GLU B CA 1
ATOM 3117 C C . GLU B 1 145 ? 54.946 47.686 -378.785 1.00 35.35 145 GLU B C 1
ATOM 3118 O O . GLU B 1 145 ? 54.667 48.789 -379.295 1.00 34.12 145 GLU B O 1
ATOM 3124 N N . VAL B 1 146 ? 55.643 46.752 -379.422 1.00 33.44 146 VAL B N 1
ATOM 3125 C CA . VAL B 1 146 ? 56.189 46.991 -380.746 1.00 33.26 146 VAL B CA 1
ATOM 3126 C C . VAL B 1 146 ? 55.071 47.260 -381.749 1.00 33.53 146 VAL B C 1
ATOM 3127 O O . VAL B 1 146 ? 55.190 48.182 -382.555 1.00 32.93 146 VAL B O 1
ATOM 3131 N N . SER B 1 147 ? 53.989 46.478 -381.685 1.00 33.71 147 SER B N 1
ATOM 3132 C CA . SER B 1 147 ? 52.878 46.611 -382.639 1.00 34.59 147 SER B CA 1
ATOM 3133 C C . SER B 1 147 ? 52.176 47.992 -382.608 1.00 35.75 147 SER B C 1
ATOM 3134 O O . SER B 1 147 ? 51.466 48.288 -383.546 1.00 35.61 147 SER B O 1
ATOM 3137 N N . THR B 1 148 ? 52.378 48.800 -381.555 1.00 37.28 148 THR B N 1
ATOM 3138 C CA . THR B 1 148 ? 51.800 50.137 -381.429 1.00 39.81 148 THR B CA 1
ATOM 3139 C C . THR B 1 148 ? 52.572 51.220 -382.192 1.00 41.28 148 THR B C 1
ATOM 3140 O O . THR B 1 148 ? 52.096 52.327 -382.346 1.00 41.48 148 THR B O 1
ATOM 3144 N N . VAL B 1 149 ? 53.767 50.899 -382.708 1.00 41.36 149 VAL B N 1
ATOM 3145 C CA . VAL B 1 149 ? 54.522 51.875 -383.510 1.00 40.85 149 VAL B CA 1
ATOM 3146 C C . VAL B 1 149 ? 55.012 51.327 -384.862 1.00 40.19 149 VAL B C 1
ATOM 3147 O O . VAL B 1 149 ? 55.367 52.106 -385.722 1.00 40.61 149 VAL B O 1
ATOM 3151 N N . THR B 1 150 ? 55.047 50.006 -385.030 1.00 39.89 150 THR B N 1
ATOM 3152 C CA . THR B 1 150 ? 55.464 49.373 -386.303 1.00 39.96 150 THR B CA 1
ATOM 3153 C C . THR B 1 150 ? 54.878 47.984 -386.538 1.00 39.77 150 THR B C 1
ATOM 3154 O O . THR B 1 150 ? 54.580 47.248 -385.588 1.00 40.36 150 THR B O 1
ATOM 3158 N N . ASP B 1 151 ? 54.716 47.609 -387.812 1.00 40.52 151 ASP B N 1
ATOM 3159 C CA . ASP B 1 151 ? 54.445 46.218 -388.167 1.00 40.09 151 ASP B CA 1
ATOM 3160 C C . ASP B 1 151 ? 55.714 45.337 -388.260 1.00 39.94 151 ASP B C 1
ATOM 3161 O O . ASP B 1 151 ? 55.589 44.148 -388.483 1.00 41.92 151 ASP B O 1
ATOM 3166 N N . ASN B 1 152 ? 56.901 45.902 -388.088 1.00 39.82 152 ASN B N 1
ATOM 3167 C CA . ASN B 1 152 ? 58.169 45.168 -388.300 1.00 40.09 152 ASN B CA 1
ATOM 3168 C C . ASN B 1 152 ? 58.785 44.843 -386.955 1.00 39.36 152 ASN B C 1
ATOM 3169 O O . ASN B 1 152 ? 59.431 45.702 -386.341 1.00 39.03 152 ASN B O 1
ATOM 3174 N N . VAL B 1 153 ? 58.588 43.622 -386.464 1.00 38.43 153 VAL B N 1
ATOM 3175 C CA . VAL B 1 153 ? 59.235 43.200 -385.236 1.00 39.35 153 VAL B CA 1
ATOM 3176 C C . VAL B 1 153 ? 60.390 42.251 -385.596 1.00 39.98 153 VAL B C 1
ATOM 3177 O O . VAL B 1 153 ? 60.255 41.368 -386.433 1.00 38.69 153 VAL B O 1
ATOM 3181 N N . VAL B 1 154 ? 61.531 42.487 -384.960 1.00 39.97 154 VAL B N 1
ATOM 3182 C CA . VAL B 1 154 ? 62.726 41.731 -385.232 1.00 39.98 154 VAL B CA 1
ATOM 3183 C C . VAL B 1 154 ? 62.864 40.741 -384.114 1.00 39.93 154 VAL B C 1
ATOM 3184 O O . VAL B 1 154 ? 62.819 41.144 -382.950 1.00 40.67 154 VAL B O 1
ATOM 3188 N N . VAL B 1 155 ? 63.021 39.473 -384.473 1.00 39.66 155 VAL B N 1
ATOM 3189 C CA . VAL B 1 155 ? 63.415 38.412 -383.538 1.00 41.01 155 VAL B CA 1
ATOM 3190 C C . VAL B 1 155 ? 64.866 37.974 -383.853 1.00 40.75 155 VAL B C 1
ATOM 3191 O O . VAL B 1 155 ? 65.217 37.582 -384.998 1.00 39.48 155 VAL B O 1
ATOM 3195 N N . GLU B 1 156 ? 65.704 38.033 -382.823 1.00 40.44 156 GLU B N 1
ATOM 3196 C CA . GLU B 1 156 ? 67.118 37.761 -382.931 1.00 40.73 156 GLU B CA 1
ATOM 3197 C C . GLU B 1 156 ? 67.463 36.596 -381.964 1.00 39.73 156 GLU B C 1
ATOM 3198 O O . GLU B 1 156 ? 67.055 36.593 -380.771 1.00 41.03 156 GLU B O 1
ATOM 3204 N N . GLY B 1 157 ? 68.142 35.604 -382.506 1.00 38.07 157 GLY B N 1
ATOM 3205 C CA . GLY B 1 157 ? 68.684 34.471 -381.746 1.00 38.70 157 GLY B CA 1
ATOM 3206 C C . GLY B 1 157 ? 70.212 34.356 -381.734 1.00 37.83 157 GLY B C 1
ATOM 3207 O O . GLY B 1 157 ? 70.873 34.191 -382.771 1.00 36.53 157 GLY B O 1
ATOM 3208 N N . HIS B 1 158 ? 70.767 34.451 -380.536 1.00 38.63 158 HIS B N 1
ATOM 3209 C CA . HIS B 1 158 ? 72.191 34.293 -380.272 1.00 39.03 158 HIS B CA 1
ATOM 3210 C C . HIS B 1 158 ? 72.403 33.007 -379.471 1.00 38.77 158 HIS B C 1
ATOM 3211 O O . HIS B 1 158 ? 71.418 32.404 -379.083 1.00 38.57 158 HIS B O 1
ATOM 3218 N N . GLU B 1 159 ? 73.654 32.608 -379.234 1.00 38.90 159 GLU B N 1
ATOM 3219 C CA . GLU B 1 159 ? 74.001 31.412 -378.410 1.00 39.71 159 GLU B CA 1
ATOM 3220 C C . GLU B 1 159 ? 73.315 31.376 -377.046 1.00 40.00 159 GLU B C 1
ATOM 3221 O O . GLU B 1 159 ? 72.967 30.299 -376.532 1.00 41.81 159 GLU B O 1
ATOM 3227 N N . ASP B 1 160 ? 73.123 32.537 -376.444 1.00 39.09 160 ASP B N 1
ATOM 3228 C CA . ASP B 1 160 ? 72.719 32.619 -375.047 1.00 39.55 160 ASP B CA 1
ATOM 3229 C C . ASP B 1 160 ? 71.480 33.491 -374.731 1.00 39.75 160 ASP B C 1
ATOM 3230 O O . ASP B 1 160 ? 71.195 33.732 -373.571 1.00 39.17 160 ASP B O 1
ATOM 3235 N N . ARG B 1 161 ? 70.743 33.949 -375.745 1.00 39.87 161 ARG B N 1
ATOM 3236 C CA . ARG B 1 161 ? 69.638 34.865 -375.524 1.00 40.09 161 ARG B CA 1
ATOM 3237 C C . ARG B 1 161 ? 68.815 35.019 -376.775 1.00 39.94 161 ARG B C 1
ATOM 3238 O O . ARG B 1 161 ? 69.311 34.802 -377.885 1.00 40.21 161 ARG B O 1
ATOM 3246 N N . ILE B 1 162 ? 67.553 35.375 -376.557 1.00 39.92 162 ILE B N 1
ATOM 3247 C CA . ILE B 1 162 ? 66.653 35.822 -377.612 1.00 39.52 162 ILE B CA 1
ATOM 3248 C C . ILE B 1 162 ? 66.374 37.280 -377.342 1.00 39.32 162 ILE B C 1
ATOM 3249 O O . ILE B 1 162 ? 66.141 37.664 -376.173 1.00 39.17 162 ILE B O 1
ATOM 3254 N N . LEU B 1 163 ? 66.397 38.098 -378.396 1.00 40.19 163 LEU B N 1
ATOM 3255 C CA . LEU B 1 163 ? 66.094 39.510 -378.289 1.00 40.44 163 LEU B CA 1
ATOM 3256 C C . LEU B 1 163 ? 64.891 39.809 -379.161 1.00 41.20 163 LEU B C 1
ATOM 3257 O O . LEU B 1 163 ? 64.768 39.307 -380.281 1.00 42.03 163 LEU B O 1
ATOM 3262 N N . ILE B 1 164 ? 63.984 40.627 -378.660 1.00 40.92 164 ILE B N 1
ATOM 3263 C CA . ILE B 1 164 ? 62.936 41.132 -379.535 1.00 42.01 164 ILE B CA 1
ATOM 3264 C C . ILE B 1 164 ? 63.076 42.648 -379.621 1.00 41.07 164 ILE B C 1
ATOM 3265 O O . ILE B 1 164 ? 63.286 43.322 -378.628 1.00 42.73 164 ILE B O 1
ATOM 3270 N N . LYS B 1 165 ? 62.997 43.184 -380.813 1.00 41.28 165 LYS B N 1
ATOM 3271 C CA . LYS B 1 165 ? 62.962 44.626 -380.929 1.00 41.82 165 LYS B CA 1
ATOM 3272 C C . LYS B 1 165 ? 62.160 45.138 -382.072 1.00 41.26 165 LYS B C 1
ATOM 3273 O O . LYS B 1 165 ? 61.777 44.404 -382.981 1.00 40.78 165 LYS B O 1
ATOM 3279 N N . ALA B 1 166 ? 61.959 46.437 -382.038 1.00 40.83 166 ALA B N 1
ATOM 3280 C CA . ALA B 1 166 ? 61.309 47.114 -383.139 1.00 42.26 166 ALA B CA 1
ATOM 3281 C C . ALA B 1 166 ? 62.370 47.295 -384.223 1.00 43.31 166 ALA B C 1
ATOM 3282 O O . ALA B 1 166 ? 63.511 47.698 -383.941 1.00 42.82 166 ALA B O 1
ATOM 3284 N N . GLU B 1 167 ? 62.023 46.947 -385.451 1.00 44.32 167 GLU B N 1
ATOM 3285 C CA . GLU B 1 167 ? 62.933 47.157 -386.560 1.00 45.12 167 GLU B CA 1
ATOM 3286 C C . GLU B 1 167 ? 63.390 48.622 -386.699 1.00 44.79 167 GLU B C 1
ATOM 3287 O O . GLU B 1 167 ? 62.574 49.543 -386.692 1.00 45.46 167 GLU B O 1
ATOM 3293 N N . GLY B 1 168 ? 64.695 48.808 -386.819 1.00 44.23 168 GLY B N 1
ATOM 3294 C CA . GLY B 1 168 ? 65.298 50.126 -386.969 1.00 43.89 168 GLY B CA 1
ATOM 3295 C C . GLY B 1 168 ? 65.759 50.750 -385.659 1.00 43.11 168 GLY B C 1
ATOM 3296 O O . GLY B 1 168 ? 66.243 51.875 -385.656 1.00 42.55 168 GLY B O 1
ATOM 3297 N N . GLU B 1 169 ? 65.590 50.028 -384.547 1.00 41.47 169 GLU B N 1
ATOM 3298 C CA . GLU B 1 169 ? 66.078 50.492 -383.248 1.00 41.67 169 GLU B CA 1
ATOM 3299 C C . GLU B 1 169 ? 67.217 49.597 -382.789 1.00 41.02 169 GLU B C 1
ATOM 3300 O O . GLU B 1 169 ? 67.122 48.372 -382.890 1.00 41.23 169 GLU B O 1
ATOM 3306 N N . SER B 1 170 ? 68.255 50.189 -382.226 1.00 40.41 170 SER B N 1
ATOM 3307 C CA . SER B 1 170 ? 69.287 49.365 -381.574 1.00 40.96 170 SER B CA 1
ATOM 3308 C C . SER B 1 170 ? 68.831 48.896 -380.186 1.00 40.37 170 SER B C 1
ATOM 3309 O O . SER B 1 170 ? 69.298 47.889 -379.685 1.00 38.72 170 SER B O 1
ATOM 3312 N N . GLU B 1 171 ? 67.913 49.634 -379.572 1.00 40.20 171 GLU B N 1
ATOM 3313 C CA . GLU B 1 171 ? 67.482 49.318 -378.225 1.00 40.76 171 GLU B CA 1
ATOM 3314 C C . GLU B 1 171 ? 66.729 47.992 -378.285 1.00 40.37 171 GLU B C 1
ATOM 3315 O O . GLU B 1 171 ? 65.950 47.780 -379.209 1.00 40.51 171 GLU B O 1
ATOM 3321 N N . VAL B 1 172 ? 66.924 47.115 -377.305 1.00 39.66 172 VAL B N 1
ATOM 3322 C CA . VAL B 1 172 ? 66.111 45.898 -377.222 1.00 39.78 172 VAL B CA 1
ATOM 3323 C C . VAL B 1 172 ? 64.785 46.158 -376.507 1.00 39.00 172 VAL B C 1
ATOM 3324 O O . VAL B 1 172 ? 64.748 46.777 -375.436 1.00 38.34 172 VAL B O 1
ATOM 3328 N N . GLU B 1 173 ? 63.691 45.657 -377.071 1.00 38.44 173 GLU B N 1
ATOM 3329 C CA . GLU B 1 173 ? 62.398 45.786 -376.404 1.00 38.81 173 GLU B CA 1
ATOM 3330 C C . GLU B 1 173 ? 62.365 44.828 -375.232 1.00 38.50 173 GLU B C 1
ATOM 3331 O O . GLU B 1 173 ? 62.030 45.215 -374.095 1.00 35.79 173 GLU B O 1
ATOM 3337 N N . VAL B 1 174 ? 62.706 43.567 -375.512 1.00 40.58 174 VAL B N 1
ATOM 3338 C CA . VAL B 1 174 ? 62.798 42.556 -374.434 1.00 40.67 174 VAL B CA 1
ATOM 3339 C C . VAL B 1 174 ? 63.889 41.560 -374.730 1.00 40.12 174 VAL B C 1
ATOM 3340 O O . VAL B 1 174 ? 63.995 41.133 -375.855 1.00 39.10 174 VAL B O 1
ATOM 3344 N N . GLU B 1 175 ? 64.730 41.271 -373.718 1.00 40.75 175 GLU B N 1
ATOM 3345 C CA . GLU B 1 175 ? 65.767 40.212 -373.782 1.00 40.94 175 GLU B CA 1
ATOM 3346 C C . GLU B 1 175 ? 65.298 39.008 -372.955 1.00 40.60 175 GLU B C 1
ATOM 3347 O O . GLU B 1 175 ? 64.829 39.185 -371.820 1.00 39.92 175 GLU B O 1
ATOM 3353 N N . PHE B 1 176 ? 65.405 37.809 -373.528 1.00 39.78 176 PHE B N 1
ATOM 3354 C CA . PHE B 1 176 ? 65.145 36.574 -372.773 1.00 40.16 176 PHE B CA 1
ATOM 3355 C C . PHE B 1 176 ? 66.460 35.832 -372.622 1.00 39.97 176 PHE B C 1
ATOM 3356 O O . PHE B 1 176 ? 67.050 35.387 -373.602 1.00 38.97 176 PHE B O 1
ATOM 3364 N N . SER B 1 177 ? 66.901 35.695 -371.376 1.00 40.24 177 SER B N 1
ATOM 3365 C CA . SER B 1 177 ? 68.154 35.077 -371.083 1.00 40.53 177 SER B CA 1
ATOM 3366 C C . SER B 1 177 ? 68.104 34.515 -369.657 1.00 40.93 177 SER B C 1
ATOM 3367 O O . SER B 1 177 ? 67.124 34.685 -368.950 1.00 41.17 177 SER B O 1
ATOM 3370 N N . LYS B 1 178 ? 69.127 33.787 -369.265 1.00 42.02 178 LYS B N 1
ATOM 3371 C CA . LYS B 1 178 ? 69.159 33.259 -367.905 1.00 42.47 178 LYS B CA 1
ATOM 3372 C C . LYS B 1 178 ? 69.296 34.396 -366.922 1.00 42.86 178 LYS B C 1
ATOM 3373 O O . LYS B 1 178 ? 68.687 34.353 -365.857 1.00 43.62 178 LYS B O 1
ATOM 3379 N N . ASP B 1 179 ? 70.046 35.434 -367.306 1.00 42.82 179 ASP B N 1
ATOM 3380 C CA . ASP B 1 179 ? 70.184 36.642 -366.479 1.00 43.59 179 ASP B CA 1
ATOM 3381 C C . ASP B 1 179 ? 68.854 37.415 -366.322 1.00 43.15 179 ASP B C 1
ATOM 3382 O O . ASP B 1 179 ? 68.587 37.934 -365.234 1.00 44.10 179 ASP B O 1
ATOM 3387 N N . THR B 1 180 ? 68.046 37.494 -367.374 1.00 43.79 180 THR B N 1
ATOM 3388 C CA . THR B 1 180 ? 66.661 38.076 -367.318 1.00 43.67 180 THR B CA 1
ATOM 3389 C C . THR B 1 180 ? 65.619 37.189 -366.668 1.00 43.97 180 THR B C 1
ATOM 3390 O O . THR B 1 180 ? 64.625 37.695 -366.134 1.00 44.86 180 THR B O 1
ATOM 3394 N N . GLY B 1 181 ? 65.784 35.872 -366.791 1.00 43.81 181 GLY B N 1
ATOM 3395 C CA . GLY B 1 181 ? 64.815 34.900 -366.256 1.00 43.12 181 GLY B CA 1
ATOM 3396 C C . GLY B 1 181 ? 63.692 34.515 -367.217 1.00 43.63 181 GLY B C 1
ATOM 3397 O O . GLY B 1 181 ? 62.778 33.755 -366.838 1.00 45.55 181 GLY B O 1
ATOM 3398 N N . GLY B 1 182 ? 63.727 35.034 -368.435 1.00 41.95 182 GLY B N 1
ATOM 3399 C CA . GLY B 1 182 ? 62.686 34.750 -369.424 1.00 41.93 182 GLY B CA 1
ATOM 3400 C C . GLY B 1 182 ? 62.981 33.576 -370.349 1.00 40.93 182 GLY B C 1
ATOM 3401 O O . GLY B 1 182 ? 62.179 33.272 -371.226 1.00 40.46 182 GLY B O 1
ATOM 3402 N N . LEU B 1 183 ? 64.114 32.897 -370.139 1.00 40.44 183 LEU B N 1
ATOM 3403 C CA . LEU B 1 183 ? 64.568 31.844 -371.054 1.00 40.89 183 LEU B CA 1
ATOM 3404 C C . LEU B 1 183 ? 64.708 30.514 -370.317 1.00 40.92 183 LEU B C 1
ATOM 3405 O O . LEU B 1 183 ? 65.555 30.363 -369.444 1.00 39.32 183 LEU B O 1
ATOM 3410 N N . GLN B 1 184 ? 63.883 29.542 -370.710 1.00 41.29 184 GLN B N 1
ATOM 3411 C CA . GLN B 1 184 ? 63.837 28.234 -370.051 1.00 41.88 184 GLN B CA 1
ATOM 3412 C C . GLN B 1 184 ? 64.777 27.260 -370.730 1.00 41.56 184 GLN B C 1
ATOM 3413 O O . GLN B 1 184 ? 65.448 26.511 -370.053 1.00 42.94 184 GLN B O 1
ATOM 3419 N N . ASP B 1 185 ? 64.886 27.314 -372.056 1.00 41.72 185 ASP B N 1
ATOM 3420 C CA . ASP B 1 185 ? 65.749 26.389 -372.820 1.00 42.27 185 ASP B CA 1
ATOM 3421 C C . ASP B 1 185 ? 66.030 27.057 -374.188 1.00 41.71 185 ASP B C 1
ATOM 3422 O O . ASP B 1 185 ? 65.168 27.790 -374.685 1.00 40.11 185 ASP B O 1
ATOM 3427 N N . LEU B 1 186 ? 67.234 26.848 -374.743 1.00 41.10 186 LEU B N 1
ATOM 3428 C CA . LEU B 1 186 ? 67.609 27.359 -376.076 1.00 41.52 186 LEU B CA 1
ATOM 3429 C C . LEU B 1 186 ? 68.357 26.302 -376.838 1.00 40.93 186 LEU B C 1
ATOM 3430 O O . LEU B 1 186 ? 69.378 25.795 -376.363 1.00 39.92 186 LEU B O 1
ATOM 3435 N N . GLU B 1 187 ? 67.856 25.983 -378.019 1.00 41.02 187 GLU B N 1
ATOM 3436 C CA . GLU B 1 187 ? 68.529 25.088 -378.963 1.00 41.79 187 GLU B CA 1
ATOM 3437 C C . GLU B 1 187 ? 69.104 25.884 -380.142 1.00 41.05 187 GLU B C 1
ATOM 3438 O O . GLU B 1 187 ? 68.375 26.534 -380.911 1.00 40.14 187 GLU B O 1
ATOM 3444 N N . PHE B 1 188 ? 70.417 25.853 -380.284 1.00 40.25 188 PHE B N 1
ATOM 3445 C CA . PHE B 1 188 ? 71.093 26.761 -381.202 1.00 40.48 188 PHE B CA 1
ATOM 3446 C C . PHE B 1 188 ? 71.741 25.949 -382.308 1.00 40.63 188 PHE B C 1
ATOM 3447 O O . PHE B 1 188 ? 72.519 25.050 -382.039 1.00 39.91 188 PHE B O 1
ATOM 3455 N N . SER B 1 189 ? 71.369 26.266 -383.547 1.00 40.87 189 SER B N 1
ATOM 3456 C CA . SER B 1 189 ? 72.039 25.740 -384.718 1.00 41.37 189 SER B CA 1
ATOM 3457 C C . SER B 1 189 ? 72.914 26.829 -385.368 1.00 41.31 189 SER B C 1
ATOM 3458 O O . SER B 1 189 ? 74.089 26.585 -385.678 1.00 40.31 189 SER B O 1
ATOM 3461 N N . LYS B 1 190 ? 72.334 28.008 -385.595 1.00 41.08 190 LYS B N 1
ATOM 3462 C CA . LYS B 1 190 ? 73.085 29.151 -386.096 1.00 42.16 190 LYS B CA 1
ATOM 3463 C C . LYS B 1 190 ? 72.458 30.475 -385.769 1.00 41.46 190 LYS B C 1
ATOM 3464 O O . LYS B 1 190 ? 71.248 30.568 -385.615 1.00 41.03 190 LYS B O 1
ATOM 3470 N N . GLU B 1 191 ? 73.288 31.506 -385.678 1.00 41.73 191 GLU B N 1
ATOM 3471 C CA . GLU B 1 191 ? 72.794 32.840 -385.333 1.00 42.09 191 GLU B CA 1
ATOM 3472 C C . GLU B 1 191 ? 71.740 33.260 -386.356 1.00 41.78 191 GLU B C 1
ATOM 3473 O O . GLU B 1 191 ? 71.899 33.019 -387.563 1.00 41.47 191 GLU B O 1
ATOM 3479 N N . SER B 1 192 ? 70.675 33.869 -385.869 1.00 40.99 192 SER B N 1
ATOM 3480 C CA A SER B 1 192 ? 69.566 34.322 -386.725 0.50 41.59 192 SER B CA 1
ATOM 3481 C CA B SER B 1 192 ? 69.548 34.302 -386.705 0.50 41.53 192 SER B CA 1
ATOM 3482 C C . SER B 1 192 ? 69.002 35.646 -386.293 1.00 42.04 192 SER B C 1
ATOM 3483 O O . SER B 1 192 ? 68.973 35.982 -385.086 1.00 42.20 192 SER B O 1
ATOM 3488 N N . LYS B 1 193 ? 68.512 36.374 -387.293 1.00 42.07 193 LYS B N 1
ATOM 3489 C CA . LYS B 1 193 ? 67.841 37.639 -387.129 1.00 41.77 193 LYS B CA 1
ATOM 3490 C C . LYS B 1 193 ? 66.870 37.734 -388.314 1.00 41.94 193 LYS B C 1
ATOM 3491 O O . LYS B 1 193 ? 67.288 37.708 -389.481 1.00 42.26 193 LYS B O 1
ATOM 3497 N N . ASN B 1 194 ? 65.591 37.801 -388.027 1.00 41.05 194 ASN B N 1
ATOM 3498 C CA . ASN B 1 194 ? 64.607 37.981 -389.081 1.00 40.44 194 ASN B CA 1
ATOM 3499 C C . ASN B 1 194 ? 63.461 38.806 -388.562 1.00 40.38 194 ASN B C 1
ATOM 3500 O O . ASN B 1 194 ? 63.183 38.794 -387.330 1.00 39.49 194 ASN B O 1
ATOM 3505 N N . SER B 1 195 ? 62.788 39.524 -389.480 1.00 39.54 195 SER B N 1
ATOM 3506 C CA . SER B 1 195 ? 61.612 40.294 -389.107 1.00 39.99 195 SER B CA 1
ATOM 3507 C C . SER B 1 195 ? 60.322 39.541 -389.447 1.00 39.69 195 SER B C 1
ATOM 3508 O O . SER B 1 195 ? 60.317 38.743 -390.367 1.00 37.49 195 SER B O 1
ATOM 3511 N N . TYR B 1 196 ? 59.272 39.833 -388.671 1.00 39.20 196 TYR B N 1
ATOM 3512 C CA . TYR B 1 196 ? 57.948 39.229 -388.773 1.00 38.97 196 TYR B CA 1
ATOM 3513 C C . TYR B 1 196 ? 56.882 40.304 -388.488 1.00 39.41 196 TYR B C 1
ATOM 3514 O O . TYR B 1 196 ? 57.193 41.364 -387.961 1.00 39.34 196 TYR B O 1
ATOM 3523 N N . SER B 1 197 ? 55.643 40.041 -388.892 1.00 39.82 197 SER B N 1
ATOM 3524 C CA . SER B 1 197 ? 54.560 41.023 -388.795 1.00 39.52 197 SER B CA 1
ATOM 3525 C C . SER B 1 197 ? 54.160 41.149 -387.333 1.00 39.38 197 SER B C 1
ATOM 3526 O O . SER B 1 197 ? 53.667 40.178 -386.758 1.00 39.66 197 SER B O 1
ATOM 3529 N N . ALA B 1 198 ? 54.306 42.339 -386.769 1.00 40.29 198 ALA B N 1
ATOM 3530 C CA . ALA B 1 198 ? 53.863 42.620 -385.416 1.00 40.78 198 ALA B CA 1
ATOM 3531 C C . ALA B 1 198 ? 52.333 42.668 -385.367 1.00 40.17 198 ALA B C 1
ATOM 3532 O O . ALA B 1 198 ? 51.789 42.329 -384.340 1.00 40.67 198 ALA B O 1
ATOM 3534 N N . GLU B 1 199 ? 51.672 43.020 -386.460 1.00 40.86 199 GLU B N 1
ATOM 3535 C CA . GLU B 1 199 ? 50.226 42.967 -386.519 1.00 41.63 199 GLU B CA 1
ATOM 3536 C C . GLU B 1 199 ? 49.631 41.571 -386.443 1.00 40.94 199 GLU B C 1
ATOM 3537 O O . GLU B 1 199 ? 48.669 41.348 -385.693 1.00 40.78 199 GLU B O 1
ATOM 3543 N N . TYR B 1 200 ? 50.173 40.638 -387.228 1.00 40.61 200 TYR B N 1
ATOM 3544 C CA . TYR B 1 200 ? 49.762 39.211 -387.160 1.00 40.79 200 TYR B CA 1
ATOM 3545 C C . TYR B 1 200 ? 50.071 38.596 -385.792 1.00 41.19 200 TYR B C 1
ATOM 3546 O O . TYR B 1 200 ? 49.249 37.842 -385.237 1.00 42.06 200 TYR B O 1
ATOM 3555 N N . LEU B 1 201 ? 51.188 38.963 -385.195 1.00 39.89 201 LEU B N 1
ATOM 3556 C CA . LEU B 1 201 ? 51.527 38.400 -383.903 1.00 40.53 201 LEU B CA 1
ATOM 3557 C C . LEU B 1 201 ? 50.617 38.963 -382.843 1.00 39.97 201 LEU B C 1
ATOM 3558 O O . LEU B 1 201 ? 50.179 38.239 -381.930 1.00 41.18 201 LEU B O 1
ATOM 3563 N N . ASP B 1 202 ? 50.339 40.249 -382.930 1.00 40.45 202 ASP B N 1
ATOM 3564 C CA . ASP B 1 202 ? 49.355 40.866 -382.025 1.00 40.94 202 ASP B CA 1
ATOM 3565 C C . ASP B 1 202 ? 47.967 40.202 -382.118 1.00 41.50 202 ASP B C 1
ATOM 3566 O O . ASP B 1 202 ? 47.331 39.964 -381.075 1.00 40.76 202 ASP B O 1
ATOM 3571 N N . ASP B 1 203 ? 47.551 39.841 -383.331 1.00 41.50 203 ASP B N 1
ATOM 3572 C CA . ASP B 1 203 ? 46.300 39.152 -383.583 1.00 41.49 203 ASP B CA 1
ATOM 3573 C C . ASP B 1 203 ? 46.134 37.852 -382.833 1.00 41.22 203 ASP B C 1
ATOM 3574 O O . ASP B 1 203 ? 44.983 37.478 -382.560 1.00 41.54 203 ASP B O 1
ATOM 3579 N N . VAL B 1 204 ? 47.231 37.172 -382.530 1.00 40.92 204 VAL B N 1
ATOM 3580 C CA . VAL B 1 204 ? 47.189 35.866 -381.905 1.00 41.87 204 VAL B CA 1
ATOM 3581 C C . VAL B 1 204 ? 47.651 35.873 -380.441 1.00 41.62 204 VAL B C 1
ATOM 3582 O O . VAL B 1 204 ? 47.908 34.830 -379.862 1.00 42.18 204 VAL B O 1
ATOM 3586 N N . LEU B 1 205 ? 47.753 37.056 -379.825 1.00 41.76 205 LEU B N 1
ATOM 3587 C CA . LEU B 1 205 ? 48.326 37.097 -378.450 1.00 41.04 205 LEU B CA 1
ATOM 3588 C C . LEU B 1 205 ? 47.419 36.442 -377.414 1.00 40.92 205 LEU B C 1
ATOM 3589 O O . LEU B 1 205 ? 47.879 36.079 -376.320 1.00 40.64 205 LEU B O 1
ATOM 3594 N N . SER B 1 206 ? 46.128 36.260 -377.716 1.00 40.01 206 SER B N 1
ATOM 3595 C CA . SER B 1 206 ? 45.291 35.468 -376.774 1.00 40.08 206 SER B CA 1
ATOM 3596 C C . SER B 1 206 ? 45.862 34.032 -376.554 1.00 39.59 206 SER B C 1
ATOM 3597 O O . SER B 1 206 ? 45.618 33.426 -375.538 1.00 39.18 206 SER B O 1
ATOM 3600 N N . LEU B 1 207 ? 46.608 33.515 -377.511 1.00 40.14 207 LEU B N 1
ATOM 3601 C CA . LEU B 1 207 ? 47.258 32.192 -377.383 1.00 40.43 207 LEU B CA 1
ATOM 3602 C C . LEU B 1 207 ? 48.249 32.134 -376.233 1.00 40.62 207 LEU B C 1
ATOM 3603 O O . LEU B 1 207 ? 48.444 31.037 -375.654 1.00 40.97 207 LEU B O 1
ATOM 3608 N N . THR B 1 208 ? 48.846 33.287 -375.868 1.00 40.43 208 THR B N 1
ATOM 3609 C CA . THR B 1 208 ? 49.805 33.368 -374.765 1.00 40.51 208 THR B CA 1
ATOM 3610 C C . THR B 1 208 ? 49.169 33.083 -373.399 1.00 40.16 208 THR B C 1
ATOM 3611 O O . THR B 1 208 ? 49.873 32.794 -372.449 1.00 40.62 208 THR B O 1
ATOM 3615 N N . LYS B 1 209 ? 47.840 33.124 -373.314 1.00 39.73 209 LYS B N 1
ATOM 3616 C CA . LYS B 1 209 ? 47.103 32.743 -372.111 1.00 40.49 209 LYS B CA 1
ATOM 3617 C C . LYS B 1 209 ? 47.114 31.236 -371.843 1.00 39.68 209 LYS B C 1
ATOM 3618 O O . LYS B 1 209 ? 46.829 30.795 -370.742 1.00 39.53 209 LYS B O 1
ATOM 3624 N N . LEU B 1 210 ? 47.458 30.451 -372.850 1.00 39.41 210 LEU B N 1
ATOM 3625 C CA . LEU B 1 210 ? 47.395 28.985 -372.758 1.00 39.99 210 LEU B CA 1
ATOM 3626 C C . LEU B 1 210 ? 48.512 28.375 -371.908 1.00 40.45 210 LEU B C 1
ATOM 3627 O O . LEU B 1 210 ? 48.338 27.300 -371.350 1.00 39.99 210 LEU B O 1
ATOM 3632 N N . SER B 1 211 ? 49.678 29.035 -371.856 1.00 40.14 211 SER B N 1
ATOM 3633 C CA . SER B 1 211 ? 50.834 28.504 -371.143 1.00 40.56 211 SER B CA 1
ATOM 3634 C C . SER B 1 211 ? 51.781 29.570 -370.667 1.00 40.33 211 SER B C 1
ATOM 3635 O O . SER B 1 211 ? 51.911 30.596 -371.307 1.00 40.19 211 SER B O 1
ATOM 3638 N N . ASP B 1 212 ? 52.492 29.287 -369.591 1.00 39.48 212 ASP B N 1
ATOM 3639 C CA . ASP B 1 212 ? 53.431 30.257 -369.040 1.00 40.04 212 ASP B CA 1
ATOM 3640 C C . ASP B 1 212 ? 54.627 30.470 -369.956 1.00 40.14 212 ASP B C 1
ATOM 3641 O O . ASP B 1 212 ? 55.236 31.540 -369.961 1.00 39.31 212 ASP B O 1
ATOM 3646 N N . TYR B 1 213 ? 54.937 29.457 -370.743 1.00 39.64 213 TYR B N 1
ATOM 3647 C CA . TYR B 1 213 ? 56.019 29.557 -371.711 1.00 41.23 213 TYR B CA 1
ATOM 3648 C C . TYR B 1 213 ? 55.516 29.231 -373.099 1.00 40.42 213 TYR B C 1
ATOM 3649 O O . TYR B 1 213 ? 54.570 28.449 -373.262 1.00 41.00 213 TYR B O 1
ATOM 3658 N N . VAL B 1 214 ? 56.155 29.844 -374.105 1.00 39.96 214 VAL B N 1
ATOM 3659 C CA . VAL B 1 214 ? 55.920 29.567 -375.484 1.00 40.40 214 VAL B CA 1
ATOM 3660 C C . VAL B 1 214 ? 57.236 29.068 -376.134 1.00 40.78 214 VAL B C 1
ATOM 3661 O O . VAL B 1 214 ? 58.302 29.640 -375.885 1.00 40.24 214 VAL B O 1
ATOM 3665 N N . LYS B 1 215 ? 57.175 27.994 -376.915 1.00 40.46 215 LYS B N 1
ATOM 3666 C CA . LYS B 1 215 ? 58.336 27.556 -377.686 1.00 41.16 215 LYS B CA 1
ATOM 3667 C C . LYS B 1 215 ? 58.286 28.270 -379.016 1.00 40.82 215 LYS B C 1
ATOM 3668 O O . LYS B 1 215 ? 57.307 28.110 -379.778 1.00 40.65 215 LYS B O 1
ATOM 3674 N N . ILE B 1 216 ? 59.318 29.075 -379.304 1.00 40.94 216 ILE B N 1
ATOM 3675 C CA . ILE B 1 216 ? 59.430 29.778 -380.544 1.00 42.10 216 ILE B CA 1
ATOM 3676 C C . ILE B 1 216 ? 60.556 29.168 -381.381 1.00 41.53 216 ILE B C 1
ATOM 3677 O O . ILE B 1 216 ? 61.590 28.752 -380.855 1.00 40.80 216 ILE B O 1
ATOM 3682 N N . SER B 1 217 ? 60.345 29.089 -382.699 1.00 41.20 217 SER B N 1
ATOM 3683 C CA . SER B 1 217 ? 61.373 28.586 -383.594 1.00 40.68 217 SER B CA 1
ATOM 3684 C C . SER B 1 217 ? 61.380 29.468 -384.824 1.00 40.72 217 SER B C 1
ATOM 3685 O O . SER B 1 217 ? 60.282 29.835 -385.297 1.00 39.69 217 SER B O 1
ATOM 3688 N N . PHE B 1 218 ? 62.572 29.767 -385.354 1.00 40.09 218 PHE B N 1
ATOM 3689 C CA . PHE B 1 218 ? 62.723 30.724 -386.466 1.00 40.40 218 PHE B CA 1
ATOM 3690 C C . PHE B 1 218 ? 64.114 30.574 -387.106 1.00 40.14 218 PHE B C 1
ATOM 3691 O O . PHE B 1 218 ? 64.930 29.767 -386.679 1.00 40.13 218 PHE B O 1
ATOM 3699 N N . GLY B 1 219 ? 64.363 31.336 -388.156 1.00 40.01 219 GLY B N 1
ATOM 3700 C CA . GLY B 1 219 ? 65.701 31.333 -388.770 1.00 40.33 219 GLY B CA 1
ATOM 3701 C C . GLY B 1 219 ? 65.704 32.420 -389.807 1.00 40.62 219 GLY B C 1
ATOM 3702 O O . GLY B 1 219 ? 64.641 33.002 -390.058 1.00 39.95 219 GLY B O 1
ATOM 3703 N N . ASN B 1 220 ? 66.879 32.678 -390.409 1.00 40.87 220 ASN B N 1
ATOM 3704 C CA . ASN B 1 220 ? 66.974 33.661 -391.476 1.00 41.30 220 ASN B CA 1
ATOM 3705 C C . ASN B 1 220 ? 66.207 33.180 -392.702 1.00 41.60 220 ASN B C 1
ATOM 3706 O O . ASN B 1 220 ? 66.397 32.070 -393.200 1.00 40.69 220 ASN B O 1
ATOM 3711 N N . GLN B 1 221 ? 65.300 34.046 -393.152 1.00 41.58 221 GLN B N 1
ATOM 3712 C CA . GLN B 1 221 ? 64.393 33.783 -394.274 1.00 41.54 221 GLN B CA 1
ATOM 3713 C C . GLN B 1 221 ? 63.490 32.572 -394.039 1.00 41.50 221 GLN B C 1
ATOM 3714 O O . GLN B 1 221 ? 63.004 31.971 -394.990 1.00 41.38 221 GLN B O 1
ATOM 3720 N N . LYS B 1 222 ? 63.273 32.228 -392.779 1.00 40.45 222 LYS B N 1
ATOM 3721 C CA . LYS B 1 222 ? 62.427 31.094 -392.421 1.00 41.11 222 LYS B CA 1
ATOM 3722 C C . LYS B 1 222 ? 61.202 31.587 -391.627 1.00 39.84 222 LYS B C 1
ATOM 3723 O O . LYS B 1 222 ? 61.255 32.623 -390.941 1.00 39.60 222 LYS B O 1
ATOM 3729 N N . PRO B 1 223 ? 60.097 30.836 -391.686 1.00 40.47 223 PRO B N 1
ATOM 3730 C CA . PRO B 1 223 ? 58.946 31.250 -390.902 1.00 40.07 223 PRO B CA 1
ATOM 3731 C C . PRO B 1 223 ? 59.215 31.210 -389.394 1.00 40.33 223 PRO B C 1
ATOM 3732 O O . PRO B 1 223 ? 60.183 30.562 -388.963 1.00 40.65 223 PRO B O 1
ATOM 3736 N N . LEU B 1 224 ? 58.369 31.893 -388.634 1.00 40.12 224 LEU B N 1
ATOM 3737 C CA . LEU B 1 224 ? 58.371 31.864 -387.179 1.00 39.82 224 LEU B CA 1
ATOM 3738 C C . LEU B 1 224 ? 57.266 30.926 -386.738 1.00 40.64 224 LEU B C 1
ATOM 3739 O O . LEU B 1 224 ? 56.104 31.072 -387.127 1.00 40.80 224 LEU B O 1
ATOM 3744 N N . GLN B 1 225 ? 57.612 29.986 -385.880 1.00 39.98 225 GLN B N 1
ATOM 3745 C CA . GLN B 1 225 ? 56.620 29.122 -385.290 1.00 40.89 225 GLN B CA 1
ATOM 3746 C C . GLN B 1 225 ? 56.534 29.352 -383.771 1.00 41.08 225 GLN B C 1
ATOM 3747 O O . GLN B 1 225 ? 57.562 29.346 -383.066 1.00 41.19 225 GLN B O 1
ATOM 3753 N N . LEU B 1 226 ? 55.311 29.537 -383.299 1.00 40.37 226 LEU B N 1
ATOM 3754 C CA . LEU B 1 226 ? 54.981 29.552 -381.896 1.00 40.26 226 LEU B CA 1
ATOM 3755 C C . LEU B 1 226 ? 54.297 28.220 -381.536 1.00 40.33 226 LEU B C 1
ATOM 3756 O O . LEU B 1 226 ? 53.359 27.770 -382.244 1.00 40.66 226 LEU B O 1
ATOM 3761 N N . PHE B 1 227 ? 54.674 27.613 -380.411 1.00 39.12 227 PHE B N 1
ATOM 3762 C CA . PHE B 1 227 ? 54.067 26.342 -379.986 1.00 39.42 227 PHE B CA 1
ATOM 3763 C C . PHE B 1 227 ? 53.663 26.453 -378.522 1.00 39.21 227 PHE B C 1
ATOM 3764 O O . PHE B 1 227 ? 54.456 26.842 -377.687 1.00 38.42 227 PHE B O 1
ATOM 3772 N N . PHE B 1 228 ? 52.410 26.101 -378.239 1.00 39.69 228 PHE B N 1
ATOM 3773 C CA . PHE B 1 228 ? 51.826 26.137 -376.885 1.00 39.40 228 PHE B CA 1
ATOM 3774 C C . PHE B 1 228 ? 51.347 24.760 -376.457 1.00 39.65 228 PHE B C 1
ATOM 3775 O O . PHE B 1 228 ? 50.582 24.082 -377.201 1.00 38.42 228 PHE B O 1
ATOM 3783 N N . ASN B 1 229 ? 51.826 24.291 -375.301 1.00 36.84 229 ASN B N 1
ATOM 3784 C CA . ASN B 1 229 ? 51.338 23.060 -374.664 1.00 38.67 229 ASN B CA 1
ATOM 3785 C C . ASN B 1 229 ? 50.283 23.489 -373.646 1.00 38.68 229 ASN B C 1
ATOM 3786 O O . ASN B 1 229 ? 50.561 24.290 -372.781 1.00 38.30 229 ASN B O 1
ATOM 3791 N N . MET B 1 230 ? 49.102 22.926 -373.720 1.00 40.47 230 MET B N 1
ATOM 3792 C CA . MET B 1 230 ? 47.984 23.286 -372.827 1.00 41.94 230 MET B CA 1
ATOM 3793 C C . MET B 1 230 ? 47.748 22.282 -371.770 1.00 41.79 230 MET B C 1
ATOM 3794 O O . MET B 1 230 ? 47.970 21.078 -371.996 1.00 42.52 230 MET B O 1
ATOM 3799 N N . GLU B 1 231 ? 47.210 22.753 -370.629 1.00 40.63 231 GLU B N 1
ATOM 3800 C CA . GLU B 1 231 ? 46.820 21.886 -369.554 1.00 40.67 231 GLU B CA 1
ATOM 3801 C C . GLU B 1 231 ? 45.937 20.828 -370.170 1.00 40.50 231 GLU B C 1
ATOM 3802 O O . GLU B 1 231 ? 45.080 21.169 -371.026 1.00 40.02 231 GLU B O 1
ATOM 3808 N N . GLY B 1 232 ? 46.184 19.577 -369.791 1.00 38.81 232 GLY B N 1
ATOM 3809 C CA . GLY B 1 232 ? 45.405 18.429 -370.243 1.00 40.91 232 GLY B CA 1
ATOM 3810 C C . GLY B 1 232 ? 45.861 17.722 -371.518 1.00 41.65 232 GLY B C 1
ATOM 3811 O O . GLY B 1 232 ? 45.256 16.713 -371.928 1.00 42.87 232 GLY B O 1
ATOM 3812 N N . GLY B 1 233 ? 46.887 18.246 -372.164 1.00 42.37 233 GLY B N 1
ATOM 3813 C CA . GLY B 1 233 ? 47.426 17.626 -373.397 1.00 42.29 233 GLY B CA 1
ATOM 3814 C C . GLY B 1 233 ? 47.153 18.281 -374.738 1.00 42.08 233 GLY B C 1
ATOM 3815 O O . GLY B 1 233 ? 47.676 17.838 -375.781 1.00 42.09 233 GLY B O 1
ATOM 3816 N N . GLY B 1 234 ? 46.340 19.341 -374.765 1.00 41.80 234 GLY B N 1
ATOM 3817 C CA . GLY B 1 234 ? 46.128 20.069 -376.015 1.00 40.89 234 GLY B CA 1
ATOM 3818 C C . GLY B 1 234 ? 47.406 20.695 -376.577 1.00 40.39 234 GLY B C 1
ATOM 3819 O O . GLY B 1 234 ? 48.369 20.972 -375.840 1.00 41.69 234 GLY B O 1
ATOM 3820 N N . LYS B 1 235 ? 47.431 20.926 -377.872 1.00 39.12 235 LYS B N 1
ATOM 3821 C CA . LYS B 1 235 ? 48.555 21.633 -378.494 1.00 39.98 235 LYS B CA 1
ATOM 3822 C C . LYS B 1 235 ? 48.063 22.660 -379.525 1.00 39.85 235 LYS B C 1
ATOM 3823 O O . LYS B 1 235 ? 47.150 22.394 -380.281 1.00 39.21 235 LYS B O 1
ATOM 3829 N N . VAL B 1 236 ? 48.692 23.829 -379.530 1.00 39.28 236 VAL B N 1
ATOM 3830 C CA . VAL B 1 236 ? 48.448 24.849 -380.536 1.00 40.09 236 VAL B CA 1
ATOM 3831 C C . VAL B 1 236 ? 49.755 25.266 -381.181 1.00 40.33 236 VAL B C 1
ATOM 3832 O O . VAL B 1 236 ? 50.747 25.516 -380.501 1.00 42.37 236 VAL B O 1
ATOM 3836 N N . THR B 1 237 ? 49.785 25.270 -382.505 1.00 41.25 237 THR B N 1
ATOM 3837 C CA . THR B 1 237 ? 50.898 25.879 -383.228 1.00 40.79 237 THR B CA 1
ATOM 3838 C C . THR B 1 237 ? 50.407 27.050 -384.092 1.00 40.89 237 THR B C 1
ATOM 3839 O O . THR B 1 237 ? 49.283 27.034 -384.638 1.00 41.77 237 THR B O 1
ATOM 3846 N N . TYR B 1 238 ? 51.216 28.092 -384.156 1.00 41.27 238 TYR B N 1
ATOM 3847 C CA . TYR B 1 238 ? 51.010 29.192 -385.121 1.00 41.00 238 TYR B CA 1
ATOM 3848 C C . TYR B 1 238 ? 52.262 29.365 -385.966 1.00 40.67 238 TYR B C 1
ATOM 3849 O O . TYR B 1 238 ? 53.362 29.405 -385.427 1.00 42.02 238 TYR B O 1
ATOM 3858 N N . LEU B 1 239 ? 52.113 29.408 -387.271 1.00 41.26 239 LEU B N 1
ATOM 3859 C CA . LEU B 1 239 ? 53.265 29.483 -388.163 1.00 41.07 239 LEU B CA 1
ATOM 3860 C C . LEU B 1 239 ? 53.073 30.745 -389.015 1.00 40.30 239 LEU B C 1
ATOM 3861 O O . LEU B 1 239 ? 52.002 30.937 -389.539 1.00 40.83 239 LEU B O 1
ATOM 3866 N N . LEU B 1 240 ? 54.092 31.610 -389.086 1.00 40.99 240 LEU B N 1
ATOM 3867 C CA . LEU B 1 240 ? 53.980 32.930 -389.731 1.00 40.36 240 LEU B CA 1
ATOM 3868 C C . LEU B 1 240 ? 55.130 33.078 -390.723 1.00 39.55 240 LEU B C 1
ATOM 3869 O O . LEU B 1 240 ? 56.302 32.874 -390.360 1.00 40.22 240 LEU B O 1
ATOM 3874 N N . ALA B 1 241 ? 54.790 33.419 -391.973 1.00 39.19 241 ALA B N 1
ATOM 3875 C CA . ALA B 1 241 ? 55.789 33.626 -393.020 1.00 39.58 241 ALA B CA 1
ATOM 3876 C C . ALA B 1 241 ? 56.808 34.747 -392.662 1.00 40.11 241 ALA B C 1
ATOM 3877 O O . ALA B 1 241 ? 56.449 35.749 -392.001 1.00 41.23 241 ALA B O 1
ATOM 3879 N N . PRO B 1 242 ? 58.074 34.600 -393.111 1.00 40.20 242 PRO B N 1
ATOM 3880 C CA . PRO B 1 242 ? 59.065 35.637 -392.837 1.00 40.70 242 PRO B CA 1
ATOM 3881 C C . PRO B 1 242 ? 58.863 36.906 -393.661 1.00 41.24 242 PRO B C 1
ATOM 3882 O O . PRO B 1 242 ? 58.375 36.848 -394.785 1.00 41.93 242 PRO B O 1
ATOM 3886 N N . LYS B 1 243 ? 59.241 38.049 -393.106 1.00 41.54 243 LYS B N 1
ATOM 3887 C CA . LYS B 1 243 ? 59.528 39.186 -393.959 1.00 40.48 243 LYS B CA 1
ATOM 3888 C C . LYS B 1 243 ? 60.909 38.975 -394.569 1.00 41.93 243 LYS B C 1
ATOM 3889 O O . LYS B 1 243 ? 61.768 38.256 -394.021 1.00 41.82 243 LYS B O 1
ATOM 3895 N N . VAL B 1 244 ? 61.135 39.602 -395.712 1.00 41.70 244 VAL B N 1
ATOM 3896 C CA . VAL B 1 244 ? 62.425 39.506 -396.366 1.00 43.94 244 VAL B CA 1
ATOM 3897 C C . VAL B 1 244 ? 63.351 40.621 -395.881 1.00 45.13 244 VAL B C 1
ATOM 3898 O O . VAL B 1 244 ? 62.977 41.468 -395.059 1.00 45.25 244 VAL B O 1
ATOM 3903 N N . MET C 1 1 ? 51.003 -3.786 -417.446 1.00 44.38 1 MET C N 1
ATOM 3904 C CA . MET C 1 1 ? 52.280 -3.079 -417.775 1.00 43.27 1 MET C CA 1
ATOM 3905 C C . MET C 1 1 ? 52.840 -3.692 -419.032 1.00 41.88 1 MET C C 1
ATOM 3906 O O . MET C 1 1 ? 53.082 -4.904 -419.061 1.00 41.11 1 MET C O 1
ATOM 3911 N N . LYS C 1 2 ? 53.005 -2.875 -420.079 1.00 41.15 2 LYS C N 1
ATOM 3912 C CA . LYS C 1 2 ? 53.830 -3.244 -421.247 1.00 40.49 2 LYS C CA 1
ATOM 3913 C C . LYS C 1 2 ? 54.512 -1.998 -421.820 1.00 39.47 2 LYS C C 1
ATOM 3914 O O . LYS C 1 2 ? 53.852 -1.008 -422.140 1.00 39.39 2 LYS C O 1
ATOM 3920 N N . VAL C 1 3 ? 55.834 -2.043 -421.910 1.00 37.64 3 VAL C N 1
ATOM 3921 C CA . VAL C 1 3 ? 56.620 -0.938 -422.441 1.00 37.12 3 VAL C CA 1
ATOM 3922 C C . VAL C 1 3 ? 57.592 -1.542 -423.469 1.00 36.53 3 VAL C C 1
ATOM 3923 O O . VAL C 1 3 ? 58.104 -2.667 -423.229 1.00 34.26 3 VAL C O 1
ATOM 3927 N N . VAL C 1 4 ? 57.844 -0.822 -424.576 1.00 36.86 4 VAL C N 1
ATOM 3928 C CA . VAL C 1 4 ? 58.769 -1.276 -425.638 1.00 36.43 4 VAL C CA 1
ATOM 3929 C C . VAL C 1 4 ? 59.645 -0.101 -426.053 1.00 36.80 4 VAL C C 1
ATOM 3930 O O . VAL C 1 4 ? 59.102 0.960 -426.371 1.00 35.08 4 VAL C O 1
ATOM 3934 N N . TYR C 1 5 ? 60.974 -0.299 -426.006 1.00 36.22 5 TYR C N 1
ATOM 3935 C CA . TYR C 1 5 ? 61.958 0.666 -426.459 1.00 36.53 5 TYR C CA 1
ATOM 3936 C C . TYR C 1 5 ? 62.741 0.038 -427.609 1.00 37.32 5 TYR C C 1
ATOM 3937 O O . TYR C 1 5 ? 63.046 -1.170 -427.563 1.00 34.65 5 TYR C O 1
ATOM 3946 N N . ASP C 1 6 ? 63.055 0.843 -428.632 1.00 37.59 6 ASP C N 1
ATOM 3947 C CA . ASP C 1 6 ? 63.611 0.278 -429.865 1.00 38.31 6 ASP C CA 1
ATOM 3948 C C . ASP C 1 6 ? 65.104 0.007 -429.877 1.00 38.10 6 ASP C C 1
ATOM 3949 O O . ASP C 1 6 ? 65.594 -0.531 -430.851 1.00 36.44 6 ASP C O 1
ATOM 3954 N N . ASP C 1 7 ? 65.836 0.396 -428.832 1.00 36.95 7 ASP C N 1
ATOM 3955 C CA . ASP C 1 7 ? 67.267 0.106 -428.802 1.00 37.62 7 ASP C CA 1
ATOM 3956 C C . ASP C 1 7 ? 67.751 -0.233 -427.398 1.00 37.13 7 ASP C C 1
ATOM 3957 O O . ASP C 1 7 ? 68.053 0.638 -426.620 1.00 34.45 7 ASP C O 1
ATOM 3962 N N . VAL C 1 8 ? 67.844 -1.528 -427.117 1.00 38.88 8 VAL C N 1
ATOM 3963 C CA . VAL C 1 8 ? 68.278 -1.984 -425.782 1.00 39.08 8 VAL C CA 1
ATOM 3964 C C . VAL C 1 8 ? 69.674 -1.446 -425.388 1.00 39.28 8 VAL C C 1
ATOM 3965 O O . VAL C 1 8 ? 69.970 -1.361 -424.199 1.00 39.40 8 VAL C O 1
ATOM 3969 N N . ARG C 1 9 ? 70.524 -1.125 -426.366 1.00 38.68 9 ARG C N 1
ATOM 3970 C CA . ARG C 1 9 ? 71.919 -0.691 -426.072 1.00 39.82 9 ARG C CA 1
ATOM 3971 C C . ARG C 1 9 ? 71.939 0.632 -425.318 1.00 39.77 9 ARG C C 1
ATOM 3972 O O . ARG C 1 9 ? 72.851 0.918 -424.521 1.00 38.72 9 ARG C O 1
ATOM 3980 N N . VAL C 1 10 ? 70.926 1.468 -425.563 1.00 40.32 10 VAL C N 1
ATOM 3981 C CA . VAL C 1 10 ? 70.811 2.755 -424.848 1.00 40.29 10 VAL C CA 1
ATOM 3982 C C . VAL C 1 10 ? 70.632 2.471 -423.352 1.00 40.46 10 VAL C C 1
ATOM 3983 O O . VAL C 1 10 ? 71.307 3.059 -422.512 1.00 40.58 10 VAL C O 1
ATOM 3987 N N . LEU C 1 11 ? 69.709 1.591 -423.027 1.00 40.83 11 LEU C N 1
ATOM 3988 C CA . LEU C 1 11 ? 69.473 1.206 -421.631 1.00 41.13 11 LEU C CA 1
ATOM 3989 C C . LEU C 1 11 ? 70.702 0.539 -421.048 1.00 40.59 11 LEU C C 1
ATOM 3990 O O . LEU C 1 11 ? 71.039 0.798 -419.919 1.00 41.07 11 LEU C O 1
ATOM 3995 N N . LYS C 1 12 ? 71.394 -0.287 -421.834 1.00 40.64 12 LYS C N 1
ATOM 3996 C CA . LYS C 1 12 ? 72.655 -0.922 -421.377 1.00 40.52 12 LYS C CA 1
ATOM 3997 C C . LYS C 1 12 ? 73.657 0.157 -420.962 1.00 41.46 12 LYS C C 1
ATOM 3998 O O . LYS C 1 12 ? 74.285 0.092 -419.893 1.00 40.89 12 LYS C O 1
ATOM 4004 N N . ASP C 1 13 ? 73.772 1.207 -421.789 1.00 39.91 13 ASP C N 1
ATOM 4005 C CA . ASP C 1 13 ? 74.718 2.284 -421.495 1.00 41.55 13 ASP C CA 1
ATOM 4006 C C . ASP C 1 13 ? 74.382 3.067 -420.189 1.00 40.93 13 ASP C C 1
ATOM 4007 O O . ASP C 1 13 ? 75.284 3.536 -419.483 1.00 41.57 13 ASP C O 1
ATOM 4012 N N . ILE C 1 14 ? 73.098 3.176 -419.843 1.00 41.39 14 ILE C N 1
ATOM 4013 C CA . ILE C 1 14 ? 72.653 3.872 -418.646 1.00 41.71 14 ILE C CA 1
ATOM 4014 C C . ILE C 1 14 ? 72.848 2.945 -417.445 1.00 40.82 14 ILE C C 1
ATOM 4015 O O . ILE C 1 14 ? 73.474 3.394 -416.463 1.00 40.89 14 ILE C O 1
ATOM 4020 N N . ILE C 1 15 ? 72.396 1.686 -417.526 1.00 40.44 15 ILE C N 1
ATOM 4021 C CA . ILE C 1 15 ? 72.500 0.731 -416.413 1.00 41.21 15 ILE C CA 1
ATOM 4022 C C . ILE C 1 15 ? 73.961 0.321 -416.108 1.00 40.76 15 ILE C C 1
ATOM 4023 O O . ILE C 1 15 ? 74.301 0.043 -414.946 1.00 40.66 15 ILE C O 1
ATOM 4028 N N . GLN C 1 16 ? 74.838 0.317 -417.108 1.00 40.24 16 GLN C N 1
ATOM 4029 C CA . GLN C 1 16 ? 76.260 0.046 -416.854 1.00 40.55 16 GLN C CA 1
ATOM 4030 C C . GLN C 1 16 ? 76.836 0.992 -415.812 1.00 40.57 16 GLN C C 1
ATOM 4031 O O . GLN C 1 16 ? 77.657 0.617 -414.983 1.00 40.77 16 GLN C O 1
ATOM 4037 N N . ALA C 1 17 ? 76.443 2.253 -415.909 1.00 40.99 17 ALA C N 1
ATOM 4038 C CA . ALA C 1 17 ? 76.837 3.251 -414.914 1.00 41.41 17 ALA C CA 1
ATOM 4039 C C . ALA C 1 17 ? 76.282 2.909 -413.527 1.00 42.02 17 ALA C C 1
ATOM 4040 O O . ALA C 1 17 ? 76.995 3.007 -412.554 1.00 43.58 17 ALA C O 1
ATOM 4042 N N . LEU C 1 18 ? 75.035 2.499 -413.451 1.00 41.63 18 LEU C N 1
ATOM 4043 C CA . LEU C 1 18 ? 74.419 2.086 -412.176 1.00 42.64 18 LEU C CA 1
ATOM 4044 C C . LEU C 1 18 ? 75.076 0.823 -411.570 1.00 42.01 18 LEU C C 1
ATOM 4045 O O . LEU C 1 18 ? 75.194 0.701 -410.349 1.00 41.46 18 LEU C O 1
ATOM 4050 N N . ALA C 1 19 ? 75.514 -0.128 -412.409 1.00 42.58 19 ALA C N 1
ATOM 4051 C CA . ALA C 1 19 ? 76.048 -1.422 -411.931 1.00 41.19 19 ALA C CA 1
ATOM 4052 C C . ALA C 1 19 ? 77.267 -1.320 -411.048 1.00 41.13 19 ALA C C 1
ATOM 4053 O O . ALA C 1 19 ? 77.428 -2.130 -410.133 1.00 38.22 19 ALA C O 1
ATOM 4055 N N . ARG C 1 20 ? 78.162 -0.355 -411.322 1.00 40.65 20 ARG C N 1
ATOM 4056 C CA . ARG C 1 20 ? 79.299 -0.152 -410.419 1.00 41.53 20 ARG C CA 1
ATOM 4057 C C . ARG C 1 20 ? 78.926 0.539 -409.114 1.00 41.94 20 ARG C C 1
ATOM 4058 O O . ARG C 1 20 ? 79.707 0.524 -408.152 1.00 42.29 20 ARG C O 1
ATOM 4066 N N . LEU C 1 21 ? 77.742 1.156 -409.048 1.00 41.97 21 LEU C N 1
ATOM 4067 C CA . LEU C 1 21 ? 77.389 1.965 -407.880 1.00 41.30 21 LEU C CA 1
ATOM 4068 C C . LEU C 1 21 ? 76.575 1.268 -406.811 1.00 41.58 21 LEU C C 1
ATOM 4069 O O . LEU C 1 21 ? 76.795 1.479 -405.627 1.00 40.32 21 LEU C O 1
ATOM 4074 N N . VAL C 1 22 ? 75.613 0.432 -407.223 1.00 40.75 22 VAL C N 1
ATOM 4075 C CA . VAL C 1 22 ? 74.663 -0.172 -406.278 1.00 41.01 22 VAL C CA 1
ATOM 4076 C C . VAL C 1 22 ? 74.331 -1.611 -406.622 1.00 40.75 22 VAL C C 1
ATOM 4077 O O . VAL C 1 22 ? 74.365 -1.977 -407.785 1.00 41.24 22 VAL C O 1
ATOM 4081 N N . ASP C 1 23 ? 73.979 -2.393 -405.619 1.00 40.82 23 ASP C N 1
ATOM 4082 C CA . ASP C 1 23 ? 73.588 -3.792 -405.796 1.00 41.21 23 ASP C CA 1
ATOM 4083 C C . ASP C 1 23 ? 72.194 -3.961 -406.430 1.00 40.36 23 ASP C C 1
ATOM 4084 O O . ASP C 1 23 ? 71.985 -4.875 -407.193 1.00 39.91 23 ASP C O 1
ATOM 4089 N N . GLU C 1 24 ? 71.261 -3.101 -406.041 1.00 40.39 24 GLU C N 1
ATOM 4090 C CA . GLU C 1 24 ? 69.864 -3.174 -406.453 1.00 40.86 24 GLU C CA 1
ATOM 4091 C C . GLU C 1 24 ? 69.299 -1.800 -406.683 1.00 40.69 24 GLU C C 1
ATOM 4092 O O . GLU C 1 24 ? 69.786 -0.812 -406.133 1.00 40.59 24 GLU C O 1
ATOM 4098 N N . ALA C 1 25 ? 68.302 -1.713 -407.568 1.00 39.70 25 ALA C N 1
ATOM 4099 C CA . ALA C 1 25 ? 67.716 -0.418 -407.887 1.00 40.33 25 ALA C CA 1
ATOM 4100 C C . ALA C 1 25 ? 66.309 -0.595 -408.410 1.00 40.28 25 ALA C C 1
ATOM 4101 O O . ALA C 1 25 ? 65.835 -1.716 -408.622 1.00 39.84 25 ALA C O 1
ATOM 4103 N N . VAL C 1 26 ? 65.640 0.521 -408.623 1.00 40.33 26 VAL C N 1
ATOM 4104 C CA . VAL C 1 26 ? 64.235 0.498 -408.964 1.00 40.64 26 VAL C CA 1
ATOM 4105 C C . VAL C 1 26 ? 63.978 1.383 -410.156 1.00 40.52 26 VAL C C 1
ATOM 4106 O O . VAL C 1 26 ? 64.366 2.545 -410.168 1.00 40.72 26 VAL C O 1
ATOM 4110 N N . LEU C 1 27 ? 63.399 0.824 -411.210 1.00 41.09 27 LEU C N 1
ATOM 4111 C CA . LEU C 1 27 ? 62.833 1.639 -412.298 1.00 40.63 27 LEU C CA 1
ATOM 4112 C C . LEU C 1 27 ? 61.359 1.842 -411.998 1.00 40.80 27 LEU C C 1
ATOM 4113 O O . LEU C 1 27 ? 60.612 0.861 -411.840 1.00 40.27 27 LEU C O 1
ATOM 4118 N N . LYS C 1 28 ? 60.952 3.100 -411.876 1.00 40.66 28 LYS C N 1
ATOM 4119 C CA . LYS C 1 28 ? 59.565 3.449 -411.559 1.00 41.62 28 LYS C CA 1
ATOM 4120 C C . LYS C 1 28 ? 58.902 3.915 -412.842 1.00 41.12 28 LYS C C 1
ATOM 4121 O O . LYS C 1 28 ? 59.231 4.983 -413.393 1.00 40.27 28 LYS C O 1
ATOM 4127 N N . PHE C 1 29 ? 58.006 3.081 -413.340 1.00 40.80 29 PHE C N 1
ATOM 4128 C CA . PHE C 1 29 ? 57.217 3.421 -414.529 1.00 40.99 29 PHE C CA 1
ATOM 4129 C C . PHE C 1 29 ? 56.016 4.225 -414.096 1.00 40.85 29 PHE C C 1
ATOM 4130 O O . PHE C 1 29 ? 55.190 3.752 -413.345 1.00 41.34 29 PHE C O 1
ATOM 4138 N N . LYS C 1 30 ? 55.949 5.472 -414.548 1.00 41.21 30 LYS C N 1
ATOM 4139 C CA . LYS C 1 30 ? 54.832 6.353 -414.245 1.00 41.80 30 LYS C CA 1
ATOM 4140 C C . LYS C 1 30 ? 54.065 6.691 -415.523 1.00 41.14 30 LYS C C 1
ATOM 4141 O O . LYS C 1 30 ? 54.447 6.314 -416.620 1.00 40.32 30 LYS C O 1
ATOM 4147 N N . GLN C 1 31 ? 52.973 7.416 -415.370 1.00 41.28 31 GLN C N 1
ATOM 4148 C CA . GLN C 1 31 ? 52.138 7.762 -416.497 1.00 41.48 31 GLN C CA 1
ATOM 4149 C C . GLN C 1 31 ? 52.885 8.397 -417.658 1.00 40.93 31 GLN C C 1
ATOM 4150 O O . GLN C 1 31 ? 52.626 8.072 -418.814 1.00 40.80 31 GLN C O 1
ATOM 4156 N N . ASP C 1 32 ? 53.796 9.324 -417.347 1.00 40.94 32 ASP C N 1
ATOM 4157 C CA . ASP C 1 32 ? 54.444 10.144 -418.404 1.00 41.31 32 ASP C CA 1
ATOM 4158 C C . ASP C 1 32 ? 55.949 9.906 -418.615 1.00 41.35 32 ASP C C 1
ATOM 4159 O O . ASP C 1 32 ? 56.551 10.482 -419.532 1.00 40.05 32 ASP C O 1
ATOM 4164 N N . SER C 1 33 ? 56.556 9.057 -417.787 1.00 40.43 33 SER C N 1
ATOM 4165 C CA . SER C 1 33 ? 57.965 8.745 -417.895 1.00 41.14 33 SER C CA 1
ATOM 4166 C C . SER C 1 33 ? 58.361 7.610 -416.961 1.00 40.55 33 SER C C 1
ATOM 4167 O O . SER C 1 33 ? 57.595 7.210 -416.097 1.00 40.56 33 SER C O 1
ATOM 4170 N N . VAL C 1 34 ? 59.582 7.150 -417.161 1.00 40.92 34 VAL C N 1
ATOM 4171 C CA . VAL C 1 34 ? 60.247 6.147 -416.324 1.00 41.23 34 VAL C CA 1
ATOM 4172 C C . VAL C 1 34 ? 61.348 6.871 -415.551 1.00 41.57 34 VAL C C 1
ATOM 4173 O O . VAL C 1 34 ? 62.170 7.627 -416.132 1.00 40.77 34 VAL C O 1
ATOM 4177 N N . GLU C 1 35 ? 61.345 6.688 -414.235 1.00 41.39 35 GLU C N 1
ATOM 4178 C CA . GLU C 1 35 ? 62.293 7.378 -413.362 1.00 41.75 35 GLU C CA 1
ATOM 4179 C C . GLU C 1 35 ? 63.174 6.390 -412.605 1.00 40.89 35 GLU C C 1
ATOM 4180 O O . GLU C 1 35 ? 62.716 5.336 -412.233 1.00 40.87 35 GLU C O 1
ATOM 4186 N N . LEU C 1 36 ? 64.431 6.753 -412.348 1.00 40.45 36 LEU C N 1
ATOM 4187 C CA . LEU C 1 36 ? 65.294 5.991 -411.445 1.00 40.50 36 LEU C CA 1
ATOM 4188 C C . LEU C 1 36 ? 66.165 6.971 -410.667 1.00 40.48 36 LEU C C 1
ATOM 4189 O O . LEU C 1 36 ? 66.707 7.907 -411.237 1.00 39.60 36 LEU C O 1
ATOM 4194 N N . VAL C 1 37 ? 66.282 6.772 -409.358 1.00 40.07 37 VAL C N 1
ATOM 4195 C CA . VAL C 1 37 ? 67.272 7.513 -408.580 1.00 40.64 37 VAL C CA 1
ATOM 4196 C C . VAL C 1 37 ? 68.000 6.530 -407.678 1.00 40.94 37 VAL C C 1
ATOM 4197 O O . VAL C 1 37 ? 67.358 5.696 -407.043 1.00 39.26 37 VAL C O 1
ATOM 4201 N N . ALA C 1 38 ? 69.329 6.624 -407.633 1.00 40.20 38 ALA C N 1
ATOM 4202 C CA . ALA C 1 38 ? 70.115 5.727 -406.808 1.00 40.93 38 ALA C CA 1
ATOM 4203 C C . ALA C 1 38 ? 71.331 6.437 -406.242 1.00 40.48 38 ALA C C 1
ATOM 4204 O O . ALA C 1 38 ? 72.066 7.093 -406.965 1.00 39.82 38 ALA C O 1
ATOM 4206 N N . LEU C 1 39 ? 71.546 6.223 -404.951 1.00 40.84 39 LEU C N 1
ATOM 4207 C CA . LEU C 1 39 ? 72.742 6.690 -404.229 1.00 41.23 39 LEU C CA 1
ATOM 4208 C C . LEU C 1 39 ? 73.661 5.507 -404.144 1.00 41.61 39 LEU C C 1
ATOM 4209 O O . LEU C 1 39 ? 73.178 4.415 -403.807 1.00 41.73 39 LEU C O 1
ATOM 4214 N N . ASP C 1 40 ? 74.949 5.678 -404.434 1.00 40.61 40 ASP C N 1
ATOM 4215 C CA . ASP C 1 40 ? 75.841 4.548 -404.374 1.00 41.97 40 ASP C CA 1
ATOM 4216 C C . ASP C 1 40 ? 75.928 4.027 -402.938 1.00 41.07 40 ASP C C 1
ATOM 4217 O O . ASP C 1 40 ? 75.465 4.638 -401.973 1.00 40.00 40 ASP C O 1
ATOM 4222 N N . ARG C 1 41 ? 76.508 2.853 -402.793 1.00 42.45 41 ARG C N 1
ATOM 4223 C CA . ARG C 1 41 ? 76.510 2.199 -401.515 1.00 42.29 41 ARG C CA 1
ATOM 4224 C C . ARG C 1 41 ? 77.250 2.982 -400.415 1.00 42.03 41 ARG C C 1
ATOM 4225 O O . ARG C 1 41 ? 76.926 2.829 -399.255 1.00 42.04 41 ARG C O 1
ATOM 4233 N N . ALA C 1 42 ? 78.202 3.842 -400.777 1.00 41.11 42 ALA C N 1
ATOM 4234 C CA . ALA C 1 42 ? 78.884 4.692 -399.818 1.00 40.98 42 ALA C CA 1
ATOM 4235 C C . ALA C 1 42 ? 78.274 6.065 -399.642 1.00 40.53 42 ALA C C 1
ATOM 4236 O O . ALA C 1 42 ? 78.768 6.816 -398.804 1.00 40.36 42 ALA C O 1
ATOM 4238 N N . HIS C 1 43 ? 77.220 6.369 -400.410 1.00 40.57 43 HIS C N 1
ATOM 4239 C CA . HIS C 1 43 ? 76.516 7.640 -400.341 1.00 41.04 43 HIS C CA 1
ATOM 4240 C C . HIS C 1 43 ? 77.451 8.789 -400.738 1.00 41.06 43 HIS C C 1
ATOM 4241 O O . HIS C 1 43 ? 77.343 9.902 -400.210 1.00 42.62 43 HIS C O 1
ATOM 4248 N N . ILE C 1 44 ? 78.362 8.523 -401.680 1.00 40.57 44 ILE C N 1
ATOM 4249 C CA . ILE C 1 44 ? 79.287 9.505 -402.225 1.00 39.65 44 ILE C CA 1
ATOM 4250 C C . ILE C 1 44 ? 78.774 10.087 -403.537 1.00 38.95 44 ILE C C 1
ATOM 4251 O O . ILE C 1 44 ? 79.152 11.183 -403.893 1.00 37.89 44 ILE C O 1
ATOM 4256 N N . SER C 1 45 ? 77.916 9.358 -404.244 1.00 38.64 45 SER C N 1
ATOM 4257 C CA . SER C 1 45 ? 77.407 9.819 -405.535 1.00 38.70 45 SER C CA 1
ATOM 4258 C C . SER C 1 45 ? 75.955 9.385 -405.724 1.00 38.58 45 SER C C 1
ATOM 4259 O O . SER C 1 45 ? 75.432 8.492 -405.008 1.00 38.32 45 SER C O 1
ATOM 4262 N N . LEU C 1 46 ? 75.313 10.016 -406.690 1.00 39.36 46 LEU C N 1
ATOM 4263 C CA . LEU C 1 46 ? 73.884 9.867 -406.921 1.00 39.78 46 LEU C CA 1
ATOM 4264 C C . LEU C 1 46 ? 73.623 9.980 -408.409 1.00 39.69 46 LEU C C 1
ATOM 4265 O O . LEU C 1 46 ? 74.062 10.951 -409.043 1.00 37.87 46 LEU C O 1
ATOM 4270 N N . ILE C 1 47 ? 72.877 9.022 -408.935 1.00 39.50 47 ILE C N 1
ATOM 4271 C CA . ILE C 1 47 ? 72.492 8.999 -410.327 1.00 40.03 47 ILE C CA 1
ATOM 4272 C C . ILE C 1 47 ? 70.936 9.135 -410.402 1.00 39.88 47 ILE C C 1
ATOM 4273 O O . ILE C 1 47 ? 70.192 8.591 -409.571 1.00 39.80 47 ILE C O 1
ATOM 4278 N N . SER C 1 48 ? 70.469 9.913 -411.366 1.00 40.49 48 SER C N 1
ATOM 4279 C CA . SER C 1 48 ? 69.056 10.144 -411.589 1.00 40.98 48 SER C CA 1
ATOM 4280 C C . SER C 1 48 ? 68.778 10.042 -413.089 1.00 40.54 48 SER C C 1
ATOM 4281 O O . SER C 1 48 ? 69.492 10.625 -413.894 1.00 40.50 48 SER C O 1
ATOM 4284 N N . VAL C 1 49 ? 67.762 9.267 -413.436 1.00 40.25 49 VAL C N 1
ATOM 4285 C CA . VAL C 1 49 ? 67.408 9.012 -414.820 1.00 40.35 49 VAL C CA 1
ATOM 4286 C C . VAL C 1 49 ? 65.935 9.354 -415.037 1.00 39.97 49 VAL C C 1
ATOM 4287 O O . VAL C 1 49 ? 65.078 8.998 -414.208 1.00 39.79 49 VAL C O 1
ATOM 4291 N N . ASN C 1 50 ? 65.642 10.019 -416.153 1.00 40.19 50 ASN C N 1
ATOM 4292 C CA . ASN C 1 50 ? 64.261 10.249 -416.542 1.00 40.51 50 ASN C CA 1
ATOM 4293 C C . ASN C 1 50 ? 64.128 9.922 -418.006 1.00 40.68 50 ASN C C 1
ATOM 4294 O O . ASN C 1 50 ? 64.781 10.556 -418.842 1.00 41.13 50 ASN C O 1
ATOM 4299 N N . LEU C 1 51 ? 63.238 8.996 -418.318 1.00 40.08 51 LEU C N 1
ATOM 4300 C CA . LEU C 1 51 ? 62.965 8.607 -419.682 1.00 39.99 51 LEU C CA 1
ATOM 4301 C C . LEU C 1 51 ? 61.515 8.923 -420.047 1.00 40.15 51 LEU C C 1
ATOM 4302 O O . LEU C 1 51 ? 60.649 8.214 -419.609 1.00 40.03 51 LEU C O 1
ATOM 4307 N N . PRO C 1 52 ? 61.262 9.993 -420.841 1.00 40.46 52 PRO C N 1
ATOM 4308 C CA . PRO C 1 52 ? 59.885 10.406 -421.196 1.00 40.13 52 PRO C CA 1
ATOM 4309 C C . PRO C 1 52 ? 59.144 9.364 -422.023 1.00 39.90 52 PRO C C 1
ATOM 4310 O O . PRO C 1 52 ? 59.789 8.656 -422.830 1.00 38.66 52 PRO C O 1
ATOM 4314 N N . ARG C 1 53 ? 57.829 9.249 -421.812 1.00 39.69 53 ARG C N 1
ATOM 4315 C CA . ARG C 1 53 ? 57.024 8.263 -422.506 1.00 40.80 53 ARG C CA 1
ATOM 4316 C C . ARG C 1 53 ? 57.194 8.364 -424.013 1.00 40.40 53 ARG C C 1
ATOM 4317 O O . ARG C 1 53 ? 57.163 7.362 -424.695 1.00 40.12 53 ARG C O 1
ATOM 4325 N N . GLU C 1 54 ? 57.415 9.573 -424.512 1.00 40.54 54 GLU C N 1
ATOM 4326 C CA . GLU C 1 54 ? 57.565 9.786 -425.956 1.00 41.34 54 GLU C CA 1
ATOM 4327 C C . GLU C 1 54 ? 58.767 9.091 -426.640 1.00 41.48 54 GLU C C 1
ATOM 4328 O O . GLU C 1 54 ? 58.763 8.938 -427.868 1.00 41.84 54 GLU C O 1
ATOM 4334 N N . MET C 1 55 ? 59.774 8.659 -425.872 1.00 40.94 55 MET C N 1
ATOM 4335 C CA A MET C 1 55 ? 60.914 7.852 -426.348 0.50 41.10 55 MET C CA 1
ATOM 4336 C CA B MET C 1 55 ? 60.875 7.919 -426.491 0.50 40.85 55 MET C CA 1
ATOM 4337 C C . MET C 1 55 ? 60.542 6.434 -426.723 1.00 41.10 55 MET C C 1
ATOM 4338 O O . MET C 1 55 ? 61.285 5.745 -427.396 1.00 41.51 55 MET C O 1
ATOM 4347 N N . PHE C 1 56 ? 59.424 5.957 -426.190 1.00 40.81 56 PHE C N 1
ATOM 4348 C CA . PHE C 1 56 ? 59.064 4.554 -426.308 1.00 40.49 56 PHE C CA 1
ATOM 4349 C C . PHE C 1 56 ? 58.133 4.261 -427.479 1.00 40.81 56 PHE C C 1
ATOM 4350 O O . PHE C 1 56 ? 57.226 5.050 -427.764 1.00 40.20 56 PHE C O 1
ATOM 4358 N N . LYS C 1 57 ? 58.367 3.138 -428.142 1.00 40.82 57 LYS C N 1
ATOM 4359 C CA . LYS C 1 57 ? 57.499 2.648 -429.218 1.00 41.54 57 LYS C CA 1
ATOM 4360 C C . LYS C 1 57 ? 56.096 2.311 -428.704 1.00 41.30 57 LYS C C 1
ATOM 4361 O O . LYS C 1 57 ? 55.079 2.593 -429.347 1.00 40.25 57 LYS C O 1
ATOM 4367 N N . GLU C 1 58 ? 56.051 1.687 -427.537 1.00 41.28 58 GLU C N 1
ATOM 4368 C CA . GLU C 1 58 ? 54.795 1.372 -426.869 1.00 41.40 58 GLU C CA 1
ATOM 4369 C C . GLU C 1 58 ? 54.932 1.662 -425.381 1.00 40.77 58 GLU C C 1
ATOM 4370 O O . GLU C 1 58 ? 55.955 1.363 -424.783 1.00 39.96 58 GLU C O 1
ATOM 4376 N N . TYR C 1 59 ? 53.906 2.251 -424.781 1.00 39.92 59 TYR C N 1
ATOM 4377 C CA . TYR C 1 59 ? 53.970 2.628 -423.373 1.00 40.15 59 TYR C CA 1
ATOM 4378 C C . TYR C 1 59 ? 52.585 2.480 -422.736 1.00 40.92 59 TYR C C 1
ATOM 4379 O O . TYR C 1 59 ? 51.724 3.348 -422.898 1.00 40.87 59 TYR C O 1
ATOM 4388 N N . ASP C 1 60 ? 52.366 1.350 -422.060 1.00 41.58 60 ASP C N 1
ATOM 4389 C CA . ASP C 1 60 ? 51.086 0.982 -421.419 1.00 42.13 60 ASP C CA 1
ATOM 4390 C C . ASP C 1 60 ? 51.330 0.711 -419.931 1.00 42.36 60 ASP C C 1
ATOM 4391 O O . ASP C 1 60 ? 51.764 -0.375 -419.552 1.00 41.28 60 ASP C O 1
ATOM 4396 N N . VAL C 1 61 ? 51.032 1.709 -419.112 1.00 42.81 61 VAL C N 1
ATOM 4397 C CA . VAL C 1 61 ? 51.304 1.697 -417.674 1.00 44.18 61 VAL C CA 1
ATOM 4398 C C . VAL C 1 61 ? 50.043 2.216 -417.011 1.00 46.14 61 VAL C C 1
ATOM 4399 O O . VAL C 1 61 ? 49.612 3.317 -417.331 1.00 46.33 61 VAL C O 1
ATOM 4403 N N . ASN C 1 62 ? 49.459 1.438 -416.100 1.00 47.59 62 ASN C N 1
ATOM 4404 C CA . ASN C 1 62 ? 48.217 1.856 -415.435 1.00 48.50 62 ASN C CA 1
ATOM 4405 C C . ASN C 1 62 ? 48.504 3.006 -414.466 1.00 49.28 62 ASN C C 1
ATOM 4406 O O . ASN C 1 62 ? 48.224 4.163 -414.773 1.00 50.72 62 ASN C O 1
ATOM 4411 N N . ASP C 1 63 ? 49.097 2.763 -413.314 1.00 48.42 63 ASP C N 1
ATOM 4412 C CA . ASP C 1 63 ? 49.279 3.928 -412.460 1.00 48.50 63 ASP C CA 1
ATOM 4413 C C . ASP C 1 63 ? 50.750 4.288 -412.331 1.00 46.77 63 ASP C C 1
ATOM 4414 O O . ASP C 1 63 ? 51.275 5.178 -413.042 1.00 46.55 63 ASP C O 1
ATOM 4419 N N . GLU C 1 64 ? 51.353 3.675 -411.335 1.00 44.21 64 GLU C N 1
ATOM 4420 C CA . GLU C 1 64 ? 52.774 3.509 -411.238 1.00 43.17 64 GLU C CA 1
ATOM 4421 C C . GLU C 1 64 ? 53.149 2.052 -411.063 1.00 42.23 64 GLU C C 1
ATOM 4422 O O . GLU C 1 64 ? 52.445 1.305 -410.369 1.00 41.90 64 GLU C O 1
ATOM 4428 N N . PHE C 1 65 ? 54.244 1.657 -411.703 1.00 41.27 65 PHE C N 1
ATOM 4429 C CA . PHE C 1 65 ? 54.813 0.330 -411.542 1.00 41.24 65 PHE C CA 1
ATOM 4430 C C . PHE C 1 65 ? 56.293 0.403 -411.171 1.00 41.10 65 PHE C C 1
ATOM 4431 O O . PHE C 1 65 ? 57.128 0.901 -411.974 1.00 40.47 65 PHE C O 1
ATOM 4439 N N . LYS C 1 66 ? 56.639 -0.148 -410.006 1.00 40.41 66 LYS C N 1
ATOM 4440 C CA . LYS C 1 66 ? 58.009 -0.164 -409.542 1.00 40.74 66 LYS C CA 1
ATOM 4441 C C . LYS C 1 66 ? 58.666 -1.504 -409.891 1.00 41.05 66 LYS C C 1
ATOM 4442 O O . LYS C 1 66 ? 58.244 -2.564 -409.422 1.00 40.97 66 LYS C O 1
ATOM 4448 N N . PHE C 1 67 ? 59.676 -1.441 -410.749 1.00 41.15 67 PHE C N 1
ATOM 4449 C CA . PHE C 1 67 ? 60.417 -2.623 -411.179 1.00 41.07 67 PHE C CA 1
ATOM 4450 C C . PHE C 1 67 ? 61.733 -2.649 -410.398 1.00 41.62 67 PHE C C 1
ATOM 4451 O O . PHE C 1 67 ? 62.661 -1.869 -410.678 1.00 41.15 67 PHE C O 1
ATOM 4459 N N . GLY C 1 68 ? 61.802 -3.530 -409.396 1.00 40.72 68 GLY C N 1
ATOM 4460 C CA . GLY C 1 68 ? 63.014 -3.635 -408.592 1.00 41.18 68 GLY C CA 1
ATOM 4461 C C . GLY C 1 68 ? 63.872 -4.760 -409.125 1.00 41.09 68 GLY C C 1
ATOM 4462 O O . GLY C 1 68 ? 63.354 -5.866 -409.421 1.00 41.93 68 GLY C O 1
ATOM 4463 N N . PHE C 1 69 ? 65.179 -4.548 -409.191 1.00 40.90 69 PHE C N 1
ATOM 4464 C CA . PHE C 1 69 ? 66.084 -5.520 -409.842 1.00 41.50 69 PHE C CA 1
ATOM 4465 C C . PHE C 1 69 ? 67.510 -5.534 -409.273 1.00 41.51 69 PHE C C 1
ATOM 4466 O O . PHE C 1 69 ? 67.969 -4.602 -408.652 1.00 40.28 69 PHE C O 1
ATOM 4474 N N . ASN C 1 70 ? 68.177 -6.659 -409.493 1.00 41.55 70 ASN C N 1
ATOM 4475 C CA . ASN C 1 70 ? 69.584 -6.809 -409.238 1.00 41.15 70 ASN C CA 1
ATOM 4476 C C . ASN C 1 70 ? 70.335 -6.218 -410.419 1.00 41.38 70 ASN C C 1
ATOM 4477 O O . ASN C 1 70 ? 70.100 -6.575 -411.600 1.00 41.23 70 ASN C O 1
ATOM 4482 N N . THR C 1 71 ? 71.206 -5.247 -410.127 1.00 40.71 71 THR C N 1
ATOM 4483 C CA . THR C 1 71 ? 71.848 -4.498 -411.196 1.00 40.90 71 THR C CA 1
ATOM 4484 C C . THR C 1 71 ? 72.776 -5.363 -412.089 1.00 40.72 71 THR C C 1
ATOM 4485 O O . THR C 1 71 ? 72.830 -5.160 -413.305 1.00 41.27 71 THR C O 1
ATOM 4492 N N . GLN C 1 72 ? 73.535 -6.272 -411.489 1.00 41.10 72 GLN C N 1
ATOM 4493 C CA . GLN C 1 72 ? 74.412 -7.148 -412.271 1.00 40.59 72 GLN C CA 1
ATOM 4494 C C . GLN C 1 72 ? 73.576 -8.007 -413.212 1.00 40.62 72 GLN C C 1
ATOM 4495 O O . GLN C 1 72 ? 73.952 -8.210 -414.354 1.00 41.29 72 GLN C O 1
ATOM 4501 N N . TYR C 1 73 ? 72.442 -8.507 -412.729 1.00 40.46 73 TYR C N 1
ATOM 4502 C CA . TYR C 1 73 ? 71.582 -9.363 -413.562 1.00 39.56 73 TYR C CA 1
ATOM 4503 C C . TYR C 1 73 ? 70.959 -8.582 -414.674 1.00 38.26 73 TYR C C 1
ATOM 4504 O O . TYR C 1 73 ? 70.916 -9.059 -415.832 1.00 39.66 73 TYR C O 1
ATOM 4513 N N . LEU C 1 74 ? 70.426 -7.389 -414.388 1.00 33.98 74 LEU C N 1
ATOM 4514 C CA . LEU C 1 74 ? 69.887 -6.581 -415.498 1.00 32.62 74 LEU C CA 1
ATOM 4515 C C . LEU C 1 74 ? 70.996 -6.247 -416.541 1.00 30.81 74 LEU C C 1
ATOM 4516 O O . LEU C 1 74 ? 70.735 -6.213 -417.745 1.00 28.44 74 LEU C O 1
ATOM 4521 N N . MET C 1 75 ? 72.230 -6.055 -416.095 1.00 30.31 75 MET C N 1
ATOM 4522 C CA . MET C 1 75 ? 73.335 -5.838 -417.069 1.00 30.45 75 MET C CA 1
ATOM 4523 C C . MET C 1 75 ? 73.523 -7.032 -417.986 1.00 30.03 75 MET C C 1
ATOM 4524 O O . MET C 1 75 ? 73.746 -6.894 -419.204 1.00 30.20 75 MET C O 1
ATOM 4529 N N . LYS C 1 76 ? 73.410 -8.244 -417.446 1.00 29.70 76 LYS C N 1
ATOM 4530 C CA . LYS C 1 76 ? 73.456 -9.431 -418.292 1.00 29.33 76 L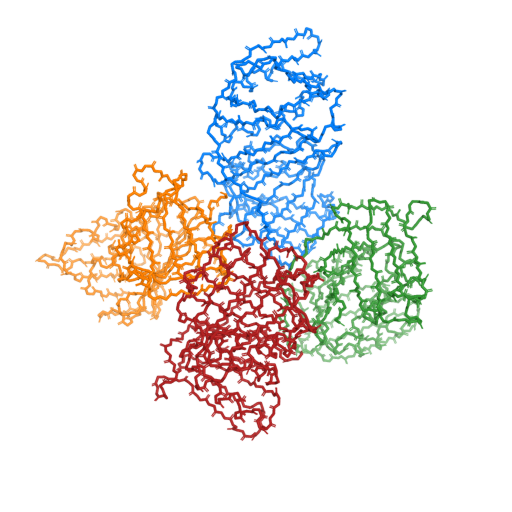YS C CA 1
ATOM 4531 C C . LYS C 1 76 ? 72.398 -9.404 -419.405 1.00 29.49 76 LYS C C 1
ATOM 4532 O O . LYS C 1 76 ? 72.662 -9.755 -420.584 1.00 30.16 76 LYS C O 1
ATOM 4538 N N . ILE C 1 77 ? 71.175 -9.066 -419.006 1.00 28.46 77 ILE C N 1
ATOM 4539 C CA . ILE C 1 77 ? 70.068 -9.015 -419.924 1.00 29.39 77 ILE C CA 1
ATOM 4540 C C . ILE C 1 77 ? 70.327 -7.940 -420.978 1.00 29.13 77 ILE C C 1
ATOM 4541 O O . ILE C 1 77 ? 70.159 -8.192 -422.175 1.00 30.33 77 ILE C O 1
ATOM 4546 N N . LEU C 1 78 ? 70.732 -6.762 -420.528 1.00 30.79 78 LEU C N 1
ATOM 4547 C CA . LEU C 1 78 ? 70.916 -5.602 -421.461 1.00 32.25 78 LEU C CA 1
ATOM 4548 C C . LEU C 1 78 ? 72.125 -5.755 -422.380 1.00 33.99 78 LEU C C 1
ATOM 4549 O O . LEU C 1 78 ? 72.198 -5.121 -423.454 1.00 32.91 78 LEU C O 1
ATOM 4554 N N . LYS C 1 79 ? 73.084 -6.594 -421.968 1.00 35.78 79 LYS C N 1
ATOM 4555 C CA . LYS C 1 79 ? 74.258 -6.918 -422.801 1.00 37.03 79 LYS C CA 1
ATOM 4556 C C . LYS C 1 79 ? 74.089 -8.017 -423.841 1.00 37.49 79 LYS C C 1
ATOM 4557 O O . LYS C 1 79 ? 75.042 -8.251 -424.627 1.00 38.65 79 LYS C O 1
ATOM 4563 N N . VAL C 1 80 ? 72.960 -8.726 -423.859 1.00 37.03 80 VAL C N 1
ATOM 4564 C CA . VAL C 1 80 ? 72.823 -9.885 -424.768 1.00 38.27 80 VAL C CA 1
ATOM 4565 C C . VAL C 1 80 ? 72.823 -9.539 -426.266 1.00 39.75 80 VAL C C 1
ATOM 4566 O O . VAL C 1 80 ? 73.348 -10.303 -427.075 1.00 38.67 80 VAL C O 1
ATOM 4570 N N . ALA C 1 81 ? 72.197 -8.417 -426.616 1.00 39.20 81 ALA C N 1
ATOM 4571 C CA . ALA C 1 81 ? 72.175 -7.943 -428.005 1.00 39.22 81 ALA C CA 1
ATOM 4572 C C . ALA C 1 81 ? 73.359 -6.978 -428.235 1.00 38.59 81 ALA C C 1
ATOM 4573 O O . ALA C 1 81 ? 73.580 -5.993 -427.522 1.00 40.84 81 ALA C O 1
ATOM 4575 N N . LYS C 1 82 ? 74.162 -7.277 -429.235 1.00 39.26 82 LYS C N 1
ATOM 4576 C CA . LYS C 1 82 ? 75.293 -6.417 -429.562 1.00 39.00 82 LYS C CA 1
ATOM 4577 C C . LYS C 1 82 ? 74.907 -5.340 -430.598 1.00 38.36 82 LYS C C 1
ATOM 4578 O O . LYS C 1 82 ? 75.603 -4.329 -430.734 1.00 38.83 82 LYS C O 1
ATOM 4584 N N . ARG C 1 83 ? 73.788 -5.537 -431.289 1.00 35.52 83 ARG C N 1
ATOM 4585 C CA . ARG C 1 83 ? 73.314 -4.637 -432.331 1.00 36.07 83 ARG C CA 1
ATOM 4586 C C . ARG C 1 83 ? 71.957 -4.086 -431.917 1.00 36.75 83 ARG C C 1
ATOM 4587 O O . ARG C 1 83 ? 71.433 -4.450 -430.896 1.00 35.72 83 ARG C O 1
ATOM 4595 N N . LYS C 1 84 ? 71.381 -3.207 -432.713 1.00 38.66 84 LYS C N 1
ATOM 4596 C CA . LYS C 1 84 ? 70.080 -2.624 -432.342 1.00 40.17 84 LYS C CA 1
ATOM 4597 C C . LYS C 1 84 ? 68.978 -3.675 -432.277 1.00 40.51 84 LYS C C 1
ATOM 4598 O O . LYS C 1 84 ? 68.687 -4.335 -433.286 1.00 40.41 84 LYS C O 1
ATOM 4604 N N . GLU C 1 85 ? 68.373 -3.813 -431.104 1.00 41.45 85 GLU C N 1
ATOM 4605 C CA . GLU C 1 85 ? 67.274 -4.778 -430.880 1.00 41.51 85 GLU C CA 1
ATOM 4606 C C . GLU C 1 85 ? 66.305 -4.144 -429.921 1.00 41.39 85 GLU C C 1
ATOM 4607 O O . GLU C 1 85 ? 66.721 -3.439 -429.023 1.00 41.70 85 GLU C O 1
ATOM 4613 N N . ALA C 1 86 ? 65.017 -4.431 -430.089 1.00 40.14 86 ALA C N 1
ATOM 4614 C CA . ALA C 1 86 ? 64.021 -3.918 -429.194 1.00 40.40 86 ALA C CA 1
ATOM 4615 C C . ALA C 1 86 ? 64.061 -4.646 -427.855 1.00 40.48 86 ALA C C 1
ATOM 4616 O O . ALA C 1 86 ? 64.454 -5.805 -427.763 1.00 40.75 86 ALA C O 1
ATOM 4618 N N . ILE C 1 87 ? 63.642 -3.943 -426.826 1.00 40.64 87 ILE C N 1
ATOM 4619 C CA . ILE C 1 87 ? 63.354 -4.555 -425.539 1.00 41.21 87 ILE C CA 1
ATOM 4620 C C . ILE C 1 87 ? 61.919 -4.278 -425.141 1.00 41.08 87 ILE C C 1
ATOM 4621 O O . ILE C 1 87 ? 61.429 -3.131 -425.253 1.00 40.65 87 ILE C O 1
ATOM 4626 N N . GLU C 1 88 ? 61.251 -5.340 -424.692 1.00 40.70 88 GLU C N 1
ATOM 4627 C CA . GLU C 1 88 ? 59.904 -5.267 -424.165 1.00 41.07 88 GLU C CA 1
ATOM 4628 C C . GLU C 1 88 ? 60.015 -5.587 -422.684 1.00 40.57 88 GLU C C 1
ATOM 4629 O O . GLU C 1 88 ? 60.681 -6.549 -422.301 1.00 41.60 88 GLU C O 1
ATOM 4635 N N . ILE C 1 89 ? 59.412 -4.749 -421.866 1.00 41.00 89 ILE C N 1
ATOM 4636 C CA . ILE C 1 89 ? 59.255 -5.018 -420.429 1.00 40.88 89 ILE C CA 1
ATOM 4637 C C . ILE C 1 89 ? 57.766 -5.055 -420.110 1.00 40.86 89 ILE C C 1
ATOM 4638 O O . ILE C 1 89 ? 57.031 -4.111 -420.393 1.00 40.64 89 ILE C O 1
ATOM 4643 N N . ALA C 1 90 ? 57.316 -6.156 -419.516 1.00 40.37 90 ALA C N 1
ATOM 4644 C CA . ALA C 1 90 ? 55.900 -6.351 -419.242 1.00 40.28 90 ALA C CA 1
ATOM 4645 C C . ALA C 1 90 ? 55.671 -7.053 -417.903 1.00 40.36 90 ALA C C 1
ATOM 4646 O O . ALA C 1 90 ? 56.558 -7.737 -417.372 1.00 41.11 90 ALA C O 1
ATOM 4648 N N . SER C 1 91 ? 54.500 -6.832 -417.337 1.00 40.30 91 SER C N 1
ATOM 4649 C CA . SER C 1 91 ? 54.074 -7.531 -416.117 1.00 40.21 91 SER C CA 1
ATOM 4650 C C . SER C 1 91 ? 52.559 -7.670 -416.085 1.00 40.54 91 SER C C 1
ATOM 4651 O O . SER C 1 91 ? 51.845 -6.716 -416.342 1.00 40.28 91 SER C O 1
ATOM 4654 N N . GLU C 1 92 ? 52.073 -8.866 -415.758 1.00 40.97 92 GLU C N 1
ATOM 4655 C CA . GLU C 1 92 ? 50.651 -9.072 -415.490 1.00 41.67 92 GLU C CA 1
ATOM 4656 C C . GLU C 1 92 ? 50.409 -9.447 -414.023 1.00 41.40 92 GLU C C 1
ATOM 4657 O O . GLU C 1 92 ? 49.257 -9.554 -413.608 1.00 41.68 92 GLU C O 1
ATOM 4663 N N . SER C 1 93 ? 51.477 -9.603 -413.239 1.00 41.42 93 SER C N 1
ATOM 4664 C CA . SER C 1 93 ? 51.375 -9.817 -411.788 1.00 42.40 93 SER C CA 1
ATOM 4665 C C . SER C 1 93 ? 52.446 -8.972 -411.098 1.00 42.25 93 SER C C 1
ATOM 4666 O O . SER C 1 93 ? 53.595 -8.974 -411.539 1.00 42.52 93 SER C O 1
ATOM 4669 N N . PRO C 1 94 ? 52.094 -8.252 -410.012 1.00 41.84 94 PRO C N 1
ATOM 4670 C CA . PRO C 1 94 ? 53.154 -7.430 -409.382 1.00 41.93 94 PRO C CA 1
ATOM 4671 C C . PRO C 1 94 ? 54.449 -8.136 -408.957 1.00 41.53 94 PRO C C 1
ATOM 4672 O O . PRO C 1 94 ? 55.515 -7.485 -408.901 1.00 42.30 94 PRO C O 1
ATOM 4676 N N . ASP C 1 95 ? 54.411 -9.439 -408.748 1.00 41.18 95 ASP C N 1
ATOM 4677 C CA . ASP C 1 95 ? 55.602 -10.139 -408.287 1.00 41.23 95 ASP C CA 1
ATOM 4678 C C . ASP C 1 95 ? 56.538 -10.587 -409.413 1.00 40.61 95 ASP C C 1
ATOM 4679 O O . ASP C 1 95 ? 57.615 -11.077 -409.127 1.00 39.37 95 ASP C O 1
ATOM 4684 N N . SER C 1 96 ? 56.149 -10.406 -410.678 1.00 40.44 96 SER C N 1
ATOM 4685 C CA . SER C 1 96 ? 56.950 -10.912 -411.788 1.00 41.07 96 SER C CA 1
ATOM 4686 C C . SER C 1 96 ? 57.024 -9.919 -412.938 1.00 40.83 96 SER C C 1
ATOM 4687 O O . SER C 1 96 ? 56.059 -9.226 -413.237 1.00 41.74 96 SER C O 1
ATOM 4690 N N . VAL C 1 97 ? 58.172 -9.891 -413.595 1.00 40.36 97 VAL C N 1
ATOM 4691 C CA . VAL C 1 97 ? 58.363 -9.093 -414.781 1.00 40.14 97 VAL C CA 1
ATOM 4692 C C . VAL C 1 97 ? 58.901 -10.034 -415.860 1.00 39.78 97 VAL C C 1
ATOM 4693 O O . VAL C 1 97 ? 59.646 -10.974 -415.557 1.00 38.28 97 VAL C O 1
ATOM 4697 N N . ILE C 1 98 ? 58.454 -9.809 -417.105 1.00 38.60 98 ILE C N 1
ATOM 4698 C CA . ILE C 1 98 ? 58.946 -10.543 -418.244 1.00 38.26 98 ILE C CA 1
ATOM 4699 C C . ILE C 1 98 ? 59.646 -9.536 -419.170 1.00 37.64 98 ILE C C 1
ATOM 4700 O O . ILE C 1 98 ? 59.075 -8.509 -419.485 1.00 36.53 98 ILE C O 1
ATOM 4705 N N . ILE C 1 99 ? 60.893 -9.835 -419.526 1.00 36.65 99 ILE C N 1
ATOM 4706 C CA . ILE C 1 99 ? 61.679 -8.988 -420.411 1.00 36.00 99 ILE C CA 1
ATOM 4707 C C . ILE C 1 99 ? 62.013 -9.793 -421.658 1.00 35.31 99 ILE C C 1
ATOM 4708 O O . ILE C 1 99 ? 62.591 -10.869 -421.554 1.00 33.94 99 ILE C O 1
ATOM 4713 N N . ASN C 1 100 ? 61.651 -9.247 -422.814 1.00 33.31 100 ASN C N 1
ATOM 4714 C CA . ASN C 1 100 ? 61.962 -9.858 -424.107 1.00 33.14 100 ASN C CA 1
ATOM 4715 C C . ASN C 1 100 ? 62.969 -8.980 -424.868 1.00 33.12 100 ASN C C 1
ATOM 4716 O O . ASN C 1 100 ? 62.778 -7.754 -424.953 1.00 31.71 100 ASN C O 1
ATOM 4721 N N . ILE C 1 101 ? 64.064 -9.603 -425.328 1.00 32.83 101 ILE C N 1
ATOM 4722 C CA . ILE C 1 101 ? 65.031 -8.951 -426.214 1.00 33.37 101 ILE C CA 1
ATOM 4723 C C . ILE C 1 101 ? 64.712 -9.529 -427.578 1.00 35.34 101 ILE C C 1
ATOM 4724 O O . ILE C 1 101 ? 64.798 -10.772 -427.809 1.00 34.66 101 ILE C O 1
ATOM 4729 N N . ILE C 1 102 ? 64.300 -8.631 -428.469 1.00 36.88 102 ILE C N 1
ATOM 4730 C CA . ILE C 1 102 ? 63.579 -9.002 -429.649 1.00 38.96 102 ILE C CA 1
ATOM 4731 C C . ILE C 1 102 ? 64.367 -8.722 -430.893 1.00 41.32 102 ILE C C 1
ATOM 4732 O O . ILE C 1 102 ? 64.732 -7.573 -431.178 1.00 41.18 102 ILE C O 1
ATOM 4737 N N . GLY C 1 103 ? 64.623 -9.797 -431.626 1.00 43.28 103 GLY C N 1
ATOM 4738 C CA . GLY C 1 103 ? 65.098 -9.688 -432.979 1.00 44.76 103 GLY C CA 1
ATOM 4739 C C . GLY C 1 103 ? 65.873 -10.925 -433.335 1.00 44.64 103 GLY C C 1
ATOM 4740 O O . GLY C 1 103 ? 65.469 -12.035 -433.012 1.00 43.41 103 GLY C O 1
ATOM 4741 N N . SER C 1 104 ? 67.006 -10.714 -433.988 1.00 46.28 104 SER C N 1
ATOM 4742 C CA . SER C 1 104 ? 67.864 -11.790 -434.418 1.00 46.92 104 SER C CA 1
ATOM 4743 C C . SER C 1 104 ? 68.222 -12.600 -433.194 1.00 47.88 104 SER C C 1
ATOM 4744 O O . SER C 1 104 ? 67.966 -13.803 -433.139 1.00 49.14 104 SER C O 1
ATOM 4747 N N . THR C 1 105 ? 68.794 -11.941 -432.189 1.00 47.89 105 THR C N 1
ATOM 4748 C CA . THR C 1 105 ? 68.971 -12.574 -430.874 1.00 46.88 105 THR C CA 1
ATOM 4749 C C . THR C 1 105 ? 67.712 -12.411 -430.013 1.00 47.25 105 THR C C 1
ATOM 4750 O O . THR C 1 105 ? 67.555 -11.401 -429.326 1.00 49.19 105 THR C O 1
ATOM 4754 N N . ASN C 1 106 ? 66.848 -13.439 -430.042 1.00 46.28 106 ASN C N 1
ATOM 4755 C CA . ASN C 1 106 ? 65.530 -13.446 -429.392 1.00 43.91 106 ASN C CA 1
ATOM 4756 C C . ASN C 1 106 ? 65.612 -14.166 -428.024 1.00 42.05 106 ASN C C 1
ATOM 4757 O O . ASN C 1 106 ? 66.038 -15.331 -427.957 1.00 42.65 106 ASN C O 1
ATOM 4762 N N . ARG C 1 107 ? 65.226 -13.496 -426.951 1.00 38.58 107 ARG C N 1
ATOM 4763 C CA . ARG C 1 107 ? 65.545 -13.999 -425.600 1.00 37.74 107 ARG C CA 1
ATOM 4764 C C . ARG C 1 107 ? 64.456 -13.513 -424.658 1.00 35.69 107 ARG C C 1
ATOM 4765 O O . ARG C 1 107 ? 64.145 -12.333 -424.653 1.00 34.04 107 ARG C O 1
ATOM 4773 N N . GLU C 1 108 ? 63.860 -14.435 -423.899 1.00 33.68 108 GLU C N 1
ATOM 4774 C CA . GLU C 1 108 ? 62.872 -14.087 -422.894 1.00 32.93 108 GLU C CA 1
ATOM 4775 C C . GLU C 1 108 ? 63.502 -14.337 -421.511 1.00 31.27 108 GLU C C 1
ATOM 4776 O O . GLU C 1 108 ? 64.227 -15.337 -421.320 1.00 29.92 108 GLU C O 1
ATOM 4782 N N . PHE C 1 109 ? 63.304 -13.382 -420.602 1.00 29.73 109 PHE C N 1
ATOM 4783 C CA . PHE C 1 109 ? 63.855 -13.440 -419.253 1.00 30.24 109 PHE C CA 1
ATOM 4784 C C . PHE C 1 109 ? 62.686 -13.293 -418.314 1.00 29.06 109 PHE C C 1
ATOM 4785 O O . PHE C 1 109 ? 61.940 -12.310 -418.402 1.00 29.95 109 PHE C O 1
ATOM 4793 N N . ASN C 1 110 ? 62.522 -14.264 -417.414 1.00 30.03 110 ASN C N 1
ATOM 4794 C CA . ASN C 1 110 ? 61.422 -14.246 -416.471 1.00 30.88 110 ASN C CA 1
ATOM 4795 C C . ASN C 1 110 ? 62.040 -14.003 -415.112 1.00 31.25 110 ASN C C 1
ATOM 4796 O O . ASN C 1 110 ? 62.876 -14.795 -414.701 1.00 30.82 110 ASN C O 1
ATOM 4801 N N . VAL C 1 111 ? 61.681 -12.912 -414.465 1.00 32.61 111 VAL C N 1
ATOM 4802 C CA . VAL C 1 111 ? 62.325 -12.492 -413.220 1.00 34.57 111 VAL C CA 1
ATOM 4803 C C . VAL C 1 111 ? 61.282 -12.125 -412.185 1.00 35.20 111 VAL C C 1
ATOM 4804 O O . VAL C 1 111 ? 60.177 -11.665 -412.505 1.00 35.51 111 VAL C O 1
ATOM 4808 N N . ARG C 1 112 ? 61.644 -12.317 -410.924 1.00 36.68 112 ARG C N 1
ATOM 4809 C CA . ARG C 1 112 ? 60.847 -11.760 -409.835 1.00 36.77 112 ARG C CA 1
ATOM 4810 C C . ARG C 1 112 ? 61.078 -10.264 -409.623 1.00 35.95 112 ARG C C 1
ATOM 4811 O O . ARG C 1 112 ? 62.213 -9.735 -409.713 1.00 36.43 112 ARG C O 1
ATOM 4819 N N . ASN C 1 113 ? 59.991 -9.579 -409.366 1.00 35.21 113 ASN C N 1
ATOM 4820 C CA . ASN C 1 113 ? 60.028 -8.159 -409.149 1.00 37.34 113 ASN C CA 1
ATOM 4821 C C . ASN C 1 113 ? 60.456 -7.915 -407.719 1.00 38.85 113 ASN C C 1
ATOM 4822 O O . ASN C 1 113 ? 59.708 -8.241 -406.795 1.00 40.54 113 ASN C O 1
ATOM 4827 N N . LEU C 1 114 ? 61.668 -7.398 -407.517 1.00 39.22 114 LEU C N 1
ATOM 4828 C CA . LEU C 1 114 ? 62.192 -7.235 -406.156 1.00 39.40 114 LEU C CA 1
ATOM 4829 C C . LEU C 1 114 ? 61.528 -6.079 -405.410 1.00 40.34 114 LEU C C 1
ATOM 4830 O O . LEU C 1 114 ? 61.205 -5.043 -405.997 1.00 39.81 114 LEU C O 1
ATOM 4835 N N . GLU C 1 115 ? 61.259 -6.298 -404.119 1.00 41.24 115 GLU C N 1
ATOM 4836 C CA . GLU C 1 115 ? 60.872 -5.226 -403.229 1.00 42.31 115 GLU C CA 1
ATOM 4837 C C . GLU C 1 115 ? 62.145 -4.637 -402.666 1.00 42.33 115 GLU C C 1
ATOM 4838 O O . GLU C 1 115 ? 62.806 -5.265 -401.842 1.00 42.99 115 GLU C O 1
ATOM 4844 N N . VAL C 1 116 ? 62.510 -3.446 -403.132 1.00 42.23 116 VAL C N 1
ATOM 4845 C CA . VAL C 1 116 ? 63.783 -2.830 -402.730 1.00 42.44 116 VAL C CA 1
ATOM 4846 C C . VAL C 1 116 ? 63.495 -1.709 -401.753 1.00 42.85 116 VAL C C 1
ATOM 4847 O O . VAL C 1 116 ? 62.671 -0.851 -402.007 1.00 42.21 116 VAL C O 1
ATOM 4851 N N . SER C 1 117 ? 64.179 -1.724 -400.627 1.00 44.73 117 SER C N 1
ATOM 4852 C CA . SER C 1 117 ? 64.065 -0.642 -399.638 1.00 45.99 117 SER C CA 1
ATOM 4853 C C . SER C 1 117 ? 64.118 0.765 -400.235 1.00 46.52 117 SER C C 1
ATOM 4854 O O . SER C 1 117 ? 65.048 1.088 -400.938 1.00 46.91 117 SER C O 1
ATOM 4857 N N . GLU C 1 118 ? 63.098 1.582 -399.969 1.00 47.93 118 GLU C N 1
ATOM 4858 C CA . GLU C 1 118 ? 63.088 2.978 -400.435 1.00 48.62 118 GLU C CA 1
ATOM 4859 C C . GLU C 1 118 ? 64.179 3.768 -399.703 1.00 48.46 118 GLU C C 1
ATOM 4860 O O . GLU C 1 118 ? 64.198 3.846 -398.467 1.00 47.57 118 GLU C O 1
ATOM 4866 N N . GLN C 1 119 ? 65.057 4.374 -400.494 1.00 48.21 119 GLN C N 1
ATOM 4867 C CA . GLN C 1 119 ? 66.266 5.032 -400.028 1.00 48.24 119 GLN C CA 1
ATOM 4868 C C . GLN C 1 119 ? 65.999 6.499 -399.728 1.00 47.72 119 GLN C C 1
ATOM 4869 O O . GLN C 1 119 ? 65.316 7.176 -400.477 1.00 47.40 119 GLN C O 1
ATOM 4875 N N . GLU C 1 120 ? 66.537 6.992 -398.626 1.00 47.89 120 GLU C N 1
ATOM 4876 C CA . GLU C 1 120 ? 66.363 8.387 -398.256 1.00 47.59 120 GLU C CA 1
ATOM 4877 C C . GLU C 1 120 ? 67.420 9.182 -399.013 1.00 46.98 120 GLU C C 1
ATOM 4878 O O . GLU C 1 120 ? 68.614 8.949 -398.854 1.00 46.52 120 GLU C O 1
ATOM 4884 N N . ILE C 1 121 ? 66.967 10.077 -399.879 1.00 46.05 121 ILE C N 1
ATOM 4885 C CA . ILE C 1 121 ? 67.863 10.811 -400.741 1.00 46.12 121 ILE C CA 1
ATOM 4886 C C . ILE C 1 121 ? 68.088 12.167 -400.100 1.00 45.72 121 ILE C C 1
ATOM 4887 O O . ILE C 1 121 ? 67.134 12.857 -399.743 1.00 44.54 121 ILE C O 1
ATOM 4892 N N . PRO C 1 122 ? 69.357 12.539 -399.906 1.00 47.07 122 PRO C N 1
ATOM 4893 C CA . PRO C 1 122 ? 69.644 13.841 -399.322 1.00 48.05 122 PRO C CA 1
ATOM 4894 C C . PRO C 1 122 ? 69.122 14.993 -400.162 1.00 48.81 122 PRO C C 1
ATOM 4895 O O . PRO C 1 122 ? 68.986 14.881 -401.390 1.00 47.83 122 PRO C O 1
ATOM 4899 N N . GLU C 1 123 ? 68.776 16.078 -399.481 1.00 49.28 123 GLU C N 1
ATOM 4900 C CA . GLU C 1 123 ? 68.262 17.256 -400.155 1.00 50.64 123 GLU C CA 1
ATOM 4901 C C . GLU C 1 123 ? 69.308 18.319 -399.929 1.00 51.11 123 GLU C C 1
ATOM 4902 O O . GLU C 1 123 ? 69.346 18.880 -398.849 1.00 50.01 123 GLU C O 1
ATOM 4908 N N . ILE C 1 124 ? 70.153 18.558 -400.947 1.00 52.10 124 ILE C N 1
ATOM 4909 C CA . ILE C 1 124 ? 71.422 19.304 -400.812 1.00 52.87 124 ILE C CA 1
ATOM 4910 C C . ILE C 1 124 ? 71.574 20.522 -401.712 1.00 53.31 124 ILE C C 1
ATOM 4911 O O . ILE C 1 124 ? 70.779 20.764 -402.619 1.00 53.18 124 ILE C O 1
ATOM 4916 N N . ASN C 1 125 ? 72.682 21.228 -401.457 1.00 54.36 125 ASN C N 1
ATOM 4917 C CA . ASN C 1 125 ? 73.027 22.524 -402.051 1.00 53.90 125 ASN C CA 1
ATOM 4918 C C . ASN C 1 125 ? 72.613 22.741 -403.510 1.00 53.58 125 ASN C C 1
ATOM 4919 O O . ASN C 1 125 ? 71.443 23.059 -403.791 1.00 54.64 125 ASN C O 1
ATOM 4924 N N . LEU C 1 126 ? 73.558 22.599 -404.431 1.00 52.29 126 LEU C N 1
ATOM 4925 C CA . LEU C 1 126 ? 73.339 22.822 -405.863 1.00 51.32 126 LEU C CA 1
ATOM 4926 C C . LEU C 1 126 ? 73.097 24.286 -406.306 1.00 50.55 126 LEU C C 1
ATOM 4927 O O . LEU C 1 126 ? 72.263 24.569 -407.183 1.00 50.62 126 LEU C O 1
ATOM 4932 N N . GLN C 1 127 ? 73.879 25.184 -405.719 1.00 48.79 127 GLN C N 1
ATOM 4933 C CA . GLN C 1 127 ? 74.164 26.503 -406.283 1.00 48.14 127 GLN C CA 1
ATOM 4934 C C . GLN C 1 127 ? 75.594 26.389 -406.790 1.00 45.97 127 GLN C C 1
ATOM 4935 O O . GLN C 1 127 ? 76.495 26.309 -405.985 1.00 47.37 127 GLN C O 1
ATOM 4941 N N . PHE C 1 128 ? 75.813 26.328 -408.103 1.00 43.56 128 PHE C N 1
ATOM 4942 C CA . PHE C 1 128 ? 77.159 26.078 -408.637 1.00 42.36 128 PHE C CA 1
ATOM 4943 C C . PHE C 1 128 ? 77.824 27.406 -409.006 1.00 41.27 128 PHE C C 1
ATOM 4944 O O . PHE C 1 128 ? 77.144 28.400 -409.292 1.00 40.32 128 PHE C O 1
ATOM 4952 N N . ASP C 1 129 ? 79.149 27.408 -408.975 1.00 40.60 129 ASP C N 1
ATOM 4953 C CA . ASP C 1 129 ? 79.938 28.590 -409.360 1.00 41.41 129 ASP C CA 1
ATOM 4954 C C . ASP C 1 129 ? 80.166 28.651 -410.861 1.00 41.02 129 ASP C C 1
ATOM 4955 O O . ASP C 1 129 ? 80.365 29.749 -411.414 1.00 40.78 129 ASP C O 1
ATOM 4960 N N . ILE C 1 130 ? 80.212 27.483 -411.503 1.00 41.42 130 ILE C N 1
ATOM 4961 C CA . ILE C 1 130 ? 80.442 27.350 -412.939 1.00 41.75 130 ILE C CA 1
ATOM 4962 C C . ILE C 1 130 ? 79.567 26.242 -413.516 1.00 41.44 130 ILE C C 1
ATOM 4963 O O . ILE C 1 130 ? 79.297 25.214 -412.864 1.00 40.25 130 ILE C O 1
ATOM 4968 N N . SER C 1 131 ? 79.108 26.476 -414.745 1.00 41.48 131 SER C N 1
ATOM 4969 C CA . SER C 1 131 ? 78.443 25.438 -415.531 1.00 41.78 131 SER C CA 1
ATOM 4970 C C . SER C 1 131 ? 78.952 25.618 -416.950 1.00 41.65 131 SER C C 1
ATOM 4971 O O . SER C 1 131 ? 79.201 26.762 -417.391 1.00 42.48 131 SER C O 1
ATOM 4974 N N . ALA C 1 132 ? 79.189 24.497 -417.630 1.00 41.14 132 ALA C N 1
ATOM 4975 C CA . ALA C 1 132 ? 79.738 24.500 -418.952 1.00 41.12 132 ALA C CA 1
ATOM 4976 C C . ALA C 1 132 ? 79.289 23.268 -419.709 1.00 40.93 132 ALA C C 1
ATOM 4977 O O . ALA C 1 132 ? 79.057 22.192 -419.138 1.00 41.90 132 ALA C O 1
ATOM 4979 N N . THR C 1 133 ? 79.133 23.433 -421.006 1.00 40.99 133 THR C N 1
ATOM 4980 C CA A THR C 1 133 ? 78.785 22.353 -421.904 0.50 40.93 133 THR C CA 1
ATOM 4981 C CA B THR C 1 133 ? 78.798 22.300 -421.844 0.50 41.45 133 THR C CA 1
ATOM 4982 C C . THR C 1 133 ? 80.042 22.001 -422.682 1.00 40.85 133 THR C C 1
ATOM 4983 O O . THR C 1 133 ? 80.531 22.817 -423.439 1.00 41.31 133 THR C O 1
ATOM 4990 N N . ILE C 1 134 ? 80.585 20.801 -422.463 1.00 40.69 134 ILE C N 1
ATOM 4991 C CA . ILE C 1 134 ? 81.882 20.402 -423.026 1.00 41.19 134 ILE C CA 1
ATOM 4992 C C . ILE C 1 134 ? 81.814 19.062 -423.781 1.00 40.95 134 ILE C C 1
ATOM 4993 O O . ILE C 1 134 ? 80.886 18.272 -423.597 1.00 40.79 134 ILE C O 1
ATOM 4998 N N . SER C 1 135 ? 82.762 18.868 -424.695 1.00 40.96 135 SER C N 1
ATOM 4999 C CA . SER C 1 135 ? 82.859 17.655 -425.491 1.00 40.73 135 SER C CA 1
ATOM 5000 C C . SER C 1 135 ? 82.847 16.406 -424.632 1.00 40.56 135 SER C C 1
ATOM 5001 O O . SER C 1 135 ? 83.667 16.278 -423.729 1.00 40.67 135 SER C O 1
ATOM 5004 N N . SER C 1 136 ? 81.942 15.482 -424.925 1.00 40.37 136 SER C N 1
ATOM 5005 C CA . SER C 1 136 ? 81.876 14.198 -424.216 1.00 40.95 136 SER C CA 1
ATOM 5006 C C . SER C 1 136 ? 83.121 13.364 -424.504 1.00 40.68 136 SER C C 1
ATOM 5007 O O . SER C 1 136 ? 83.643 12.702 -423.606 1.00 41.50 136 SER C O 1
ATOM 5010 N N . ASP C 1 137 ? 83.603 13.409 -425.744 1.00 41.04 137 ASP C N 1
ATOM 5011 C CA . ASP C 1 137 ? 84.817 12.671 -426.143 1.00 41.19 137 ASP C CA 1
ATOM 5012 C C . ASP C 1 137 ? 86.016 13.209 -425.376 1.00 41.18 137 ASP C C 1
ATOM 5013 O O . ASP C 1 137 ? 86.853 12.443 -424.873 1.00 41.25 137 ASP C O 1
ATOM 5018 N N . GLY C 1 138 ? 86.099 14.538 -425.303 1.00 40.82 138 GLY C N 1
ATOM 5019 C CA . GLY C 1 138 ? 87.152 15.204 -424.571 1.00 40.84 138 GLY C CA 1
ATOM 5020 C C . GLY C 1 138 ? 87.119 14.860 -423.101 1.00 40.95 138 GLY C C 1
ATOM 5021 O O . GLY C 1 138 ? 88.164 14.634 -422.489 1.00 40.77 138 GLY C O 1
ATOM 5022 N N . PHE C 1 139 ? 85.914 14.862 -422.526 1.00 40.75 139 PHE C N 1
ATOM 5023 C CA . PHE C 1 139 ? 85.738 14.551 -421.109 1.00 41.11 139 PHE C CA 1
ATOM 5024 C C . PHE C 1 139 ? 86.201 13.119 -420.802 1.00 41.11 139 PHE C C 1
ATOM 5025 O O . PHE C 1 139 ? 86.993 12.901 -419.884 1.00 40.35 139 PHE C O 1
ATOM 5033 N N . LYS C 1 140 ? 85.727 12.162 -421.595 1.00 40.95 140 LYS C N 1
ATOM 5034 C CA . LYS C 1 140 ? 86.148 10.758 -421.502 1.00 41.20 140 LYS C CA 1
ATOM 5035 C C . LYS C 1 140 ? 87.663 10.611 -421.583 1.00 41.16 140 LYS C C 1
ATOM 5036 O O . LYS C 1 140 ? 88.294 9.935 -420.754 1.00 40.84 140 LYS C O 1
ATOM 5042 N N . SER C 1 141 ? 88.262 11.260 -422.567 1.00 41.16 141 SER C N 1
ATOM 5043 C CA . SER C 1 141 ? 89.713 11.241 -422.723 1.00 41.41 141 SER C CA 1
ATOM 5044 C C . SER C 1 141 ? 90.476 11.776 -421.506 1.00 40.97 141 SER C C 1
ATOM 5045 O O . SER C 1 141 ? 91.457 11.181 -421.060 1.00 40.25 141 SER C O 1
ATOM 5048 N N . ALA C 1 142 ? 89.986 12.878 -420.960 1.00 41.03 142 ALA C N 1
ATOM 5049 C CA . ALA C 1 142 ? 90.585 13.498 -419.787 1.00 41.65 142 ALA C CA 1
ATOM 5050 C C . ALA C 1 142 ? 90.499 12.592 -418.582 1.00 41.03 142 ALA C C 1
ATOM 5051 O O . ALA C 1 142 ? 91.461 12.383 -417.897 1.00 41.12 142 ALA C O 1
ATOM 5053 N N . ILE C 1 143 ? 89.329 12.039 -418.310 1.00 41.25 143 ILE C N 1
ATOM 5054 C CA . ILE C 1 143 ? 89.184 11.203 -417.128 1.00 41.19 143 ILE C CA 1
ATOM 5055 C C . ILE C 1 143 ? 90.052 9.949 -417.267 1.00 40.86 143 ILE C C 1
ATOM 5056 O O . ILE C 1 143 ? 90.735 9.539 -416.330 1.00 41.51 143 ILE C O 1
ATOM 5061 N N . SER C 1 144 ? 90.055 9.351 -418.450 1.00 40.50 144 SER C N 1
ATOM 5062 C CA . SER C 1 144 ? 90.908 8.189 -418.697 1.00 40.15 144 SER C CA 1
ATOM 5063 C C . SER C 1 144 ? 92.382 8.450 -418.472 1.00 40.56 144 SER C C 1
ATOM 5064 O O . SER C 1 144 ? 93.070 7.631 -417.815 1.00 40.42 144 SER C O 1
ATOM 5067 N N . GLU C 1 145 ? 92.914 9.566 -418.989 1.00 38.38 145 GLU C N 1
ATOM 5068 C CA . GLU C 1 145 ? 94.353 9.820 -418.824 1.00 38.66 145 GLU C CA 1
ATOM 5069 C C . GLU C 1 145 ? 94.682 10.157 -417.390 1.00 36.58 145 GLU C C 1
ATOM 5070 O O . GLU C 1 145 ? 95.698 9.682 -416.857 1.00 35.35 145 GLU C O 1
ATOM 5076 N N . VAL C 1 146 ? 93.860 10.991 -416.757 1.00 34.62 146 VAL C N 1
ATOM 5077 C CA . VAL C 1 146 ? 94.105 11.303 -415.376 1.00 34.89 146 VAL C CA 1
ATOM 5078 C C . VAL C 1 146 ? 94.111 9.998 -414.583 1.00 34.45 146 VAL C C 1
ATOM 5079 O O . VAL C 1 146 ? 94.958 9.822 -413.737 1.00 32.60 146 VAL C O 1
ATOM 5083 N N . SER C 1 147 ? 93.188 9.080 -414.868 1.00 34.74 147 SER C N 1
ATOM 5084 C CA . SER C 1 147 ? 93.135 7.822 -414.101 1.00 36.88 147 SER C CA 1
ATOM 5085 C C . SER C 1 147 ? 94.398 6.979 -414.168 1.00 37.59 147 SER C C 1
ATOM 5086 O O . SER C 1 147 ? 94.659 6.200 -413.254 1.00 38.16 147 SER C O 1
ATOM 5089 N N . THR C 1 148 ? 95.202 7.126 -415.216 1.00 39.17 148 THR C N 1
ATOM 5090 C CA . THR C 1 148 ? 96.425 6.324 -415.307 1.00 39.62 148 THR C CA 1
ATOM 5091 C C . THR C 1 148 ? 97.448 6.665 -414.232 1.00 41.08 148 THR C C 1
ATOM 5092 O O . THR C 1 148 ? 98.293 5.823 -413.893 1.00 41.77 148 THR C O 1
ATOM 5096 N N . VAL C 1 149 ? 97.373 7.890 -413.686 1.00 40.57 149 VAL C N 1
ATOM 5097 C CA . VAL C 1 149 ? 98.387 8.356 -412.730 1.00 41.10 149 VAL C CA 1
ATOM 5098 C C . VAL C 1 149 ? 97.874 8.629 -411.327 1.00 41.56 149 VAL C C 1
ATOM 5099 O O . VAL C 1 149 ? 98.631 8.437 -410.353 1.00 42.52 149 VAL C O 1
ATOM 5103 N N . THR C 1 150 ? 96.613 9.043 -411.188 1.00 40.55 150 THR C N 1
ATOM 5104 C CA . THR C 1 150 ? 96.109 9.423 -409.892 1.00 40.97 150 THR C CA 1
ATOM 5105 C C . THR C 1 150 ? 94.575 9.231 -409.748 1.00 41.17 150 THR C C 1
ATOM 5106 O O . THR C 1 150 ? 93.858 9.158 -410.742 1.00 40.15 150 THR C O 1
ATOM 5110 N N . ASP C 1 151 ? 94.093 9.130 -408.511 1.00 39.99 151 ASP C N 1
ATOM 5111 C CA . ASP C 1 151 ? 92.655 9.129 -408.289 1.00 39.58 151 ASP C CA 1
ATOM 5112 C C . ASP C 1 151 ? 92.100 10.546 -408.106 1.00 38.98 151 ASP C C 1
ATOM 5113 O O . ASP C 1 151 ? 90.893 10.713 -407.888 1.00 39.15 151 ASP C O 1
ATOM 5118 N N . ASN C 1 152 ? 92.968 11.557 -408.135 1.00 37.77 152 ASN C N 1
ATOM 5119 C CA . ASN C 1 152 ? 92.547 12.921 -407.789 1.00 39.20 152 ASN C CA 1
ATOM 5120 C C . ASN C 1 152 ? 92.382 13.716 -409.062 1.00 38.96 152 ASN C C 1
ATOM 5121 O O . ASN C 1 152 ? 93.383 14.143 -409.644 1.00 39.02 152 ASN C O 1
ATOM 5126 N N . VAL C 1 153 ? 91.135 13.912 -409.494 1.00 39.54 153 VAL C N 1
ATOM 5127 C CA . VAL C 1 153 ? 90.833 14.694 -410.703 1.00 40.36 153 VAL C CA 1
ATOM 5128 C C . VAL C 1 153 ? 90.470 16.124 -410.273 1.00 40.20 153 VAL C C 1
ATOM 5129 O O . VAL C 1 153 ? 89.588 16.313 -409.453 1.00 40.44 153 VAL C O 1
ATOM 5133 N N . VAL C 1 154 ? 91.155 17.111 -410.824 1.00 40.69 154 VAL C N 1
ATOM 5134 C CA . VAL C 1 154 ? 90.880 18.537 -410.513 1.00 40.30 154 VAL C CA 1
ATOM 5135 C C . VAL C 1 154 ? 90.047 19.077 -411.652 1.00 40.06 154 VAL C C 1
ATOM 5136 O O . VAL C 1 154 ? 90.392 18.854 -412.781 1.00 40.31 154 VAL C O 1
ATOM 5140 N N . VAL C 1 155 ? 88.954 19.761 -411.345 1.00 39.84 155 VAL C N 1
ATOM 5141 C CA . VAL C 1 155 ? 88.160 20.464 -412.367 1.00 40.37 155 VAL C CA 1
ATOM 5142 C C . VAL C 1 155 ? 88.287 21.958 -412.036 1.00 40.13 155 VAL C C 1
ATOM 5143 O O . VAL C 1 155 ? 88.006 22.344 -410.920 1.00 40.08 155 VAL C O 1
ATOM 5147 N N . GLU C 1 156 ? 88.751 22.764 -412.993 1.00 40.87 156 GLU C N 1
ATOM 5148 C CA . GLU C 1 156 ? 89.037 24.206 -412.818 1.00 41.08 156 GLU C CA 1
ATOM 5149 C C . GLU C 1 156 ? 88.210 24.981 -413.827 1.00 40.65 156 GLU C C 1
ATOM 5150 O O . GLU C 1 156 ? 88.145 24.610 -415.016 1.00 40.04 156 GLU C O 1
ATOM 5156 N N . GLY C 1 157 ? 87.565 26.042 -413.355 1.00 40.02 157 GLY C N 1
ATOM 5157 C CA . GLY C 1 157 ? 86.798 26.917 -414.240 1.00 39.85 157 GLY C CA 1
ATOM 5158 C C . GLY C 1 157 ? 87.204 28.386 -414.186 1.00 40.43 157 GLY C C 1
ATOM 5159 O O . GLY C 1 157 ? 87.373 28.969 -413.106 1.00 39.72 157 GLY C O 1
ATOM 5160 N N . HIS C 1 158 ? 87.294 28.975 -415.380 1.00 40.31 158 HIS C N 1
ATOM 5161 C CA . HIS C 1 158 ? 87.561 30.384 -415.585 1.00 41.30 158 HIS C CA 1
ATOM 5162 C C . HIS C 1 158 ? 86.468 30.993 -416.460 1.00 40.93 158 HIS C C 1
ATOM 5163 O O . HIS C 1 158 ? 85.595 30.286 -416.981 1.00 40.98 158 HIS C O 1
ATOM 5170 N N . GLU C 1 159 ? 86.575 32.301 -416.664 1.00 41.88 159 GLU C N 1
ATOM 5171 C CA . GLU C 1 159 ? 85.644 33.058 -417.491 1.00 41.47 159 GLU C CA 1
ATOM 5172 C C . GLU C 1 159 ? 85.533 32.474 -418.908 1.00 41.88 159 GLU C C 1
ATOM 5173 O O . GLU C 1 159 ? 84.467 32.548 -419.515 1.00 42.31 159 GLU C O 1
ATOM 5179 N N . ASP C 1 160 ? 86.622 31.873 -419.421 1.00 41.38 160 ASP C N 1
ATOM 5180 C CA . ASP C 1 160 ? 86.712 31.442 -420.829 1.00 41.50 160 ASP C CA 1
ATOM 5181 C C . ASP C 1 160 ? 87.156 29.983 -421.071 1.00 41.10 160 ASP C C 1
ATOM 5182 O O . ASP C 1 160 ? 87.322 29.564 -422.215 1.00 40.29 160 ASP C O 1
ATOM 5187 N N . ARG C 1 161 ? 87.367 29.213 -420.009 1.00 41.53 161 ARG C N 1
ATOM 5188 C CA . ARG C 1 161 ? 87.857 27.858 -420.168 1.00 41.58 161 ARG C CA 1
ATOM 5189 C C . ARG C 1 161 ? 87.480 26.947 -419.011 1.00 40.55 161 ARG C C 1
ATOM 5190 O O . ARG C 1 161 ? 87.245 27.398 -417.895 1.00 39.07 161 ARG C O 1
ATOM 5198 N N . ILE C 1 162 ? 87.435 25.647 -419.305 1.00 40.18 162 ILE C N 1
ATOM 5199 C CA . ILE C 1 162 ? 87.362 24.594 -418.291 1.00 40.11 162 ILE C CA 1
ATOM 5200 C C . ILE C 1 162 ? 88.623 23.718 -418.421 1.00 39.36 162 ILE C C 1
ATOM 5201 O O . ILE C 1 162 ? 89.034 23.356 -419.515 1.00 39.61 162 ILE C O 1
ATOM 5206 N N . LEU C 1 163 ? 89.263 23.409 -417.313 1.00 39.71 163 LEU C N 1
ATOM 5207 C CA . LEU C 1 163 ? 90.395 22.500 -417.340 1.00 40.77 163 LEU C CA 1
ATOM 5208 C C . LEU C 1 163 ? 90.056 21.289 -416.514 1.00 40.99 163 LEU C C 1
ATOM 5209 O O . LEU C 1 163 ? 89.525 21.422 -415.400 1.00 41.05 163 LEU C O 1
ATOM 5214 N N . ILE C 1 164 ? 90.459 20.135 -417.037 1.00 41.31 164 ILE C N 1
ATOM 5215 C CA . ILE C 1 164 ? 90.437 18.880 -416.309 1.00 41.52 164 ILE C CA 1
ATOM 5216 C C . ILE C 1 164 ? 91.863 18.310 -416.231 1.00 41.41 164 ILE C C 1
ATOM 5217 O O . ILE C 1 164 ? 92.493 18.041 -417.255 1.00 42.37 164 ILE C O 1
ATOM 5222 N N . LYS C 1 165 ? 92.330 18.104 -415.001 1.00 42.12 165 LYS C N 1
ATOM 5223 C CA . LYS C 1 165 ? 93.733 17.788 -414.743 1.00 42.29 165 LYS C CA 1
ATOM 5224 C C . LYS C 1 165 ? 93.936 16.834 -413.588 1.00 41.92 165 LYS C C 1
ATOM 5225 O O . LYS C 1 165 ? 93.094 16.717 -412.709 1.00 41.19 165 LYS C O 1
ATOM 5231 N N . ALA C 1 166 ? 95.084 16.166 -413.624 1.00 40.69 166 ALA C N 1
ATOM 5232 C CA . ALA C 1 166 ? 95.575 15.395 -412.493 1.00 40.48 166 ALA C CA 1
ATOM 5233 C C . ALA C 1 166 ? 96.041 16.338 -411.394 1.00 40.83 166 ALA C C 1
ATOM 5234 O O . ALA C 1 166 ? 96.796 17.293 -411.629 1.00 40.12 166 ALA C O 1
ATOM 5236 N N . GLU C 1 167 ? 95.600 16.086 -410.171 1.00 40.54 167 GLU C N 1
ATOM 5237 C CA . GLU C 1 167 ? 96.219 16.741 -409.048 1.00 41.30 167 GLU C CA 1
ATOM 5238 C C . GLU C 1 167 ? 97.718 16.365 -408.964 1.00 40.43 167 GLU C C 1
ATOM 5239 O O . GLU C 1 167 ? 98.098 15.209 -409.106 1.00 39.86 167 GLU C O 1
ATOM 5245 N N . GLY C 1 168 ? 98.580 17.358 -408.819 1.00 40.33 168 GLY C N 1
ATOM 5246 C CA . GLY C 1 168 ? 99.992 17.102 -408.571 1.00 40.82 168 GLY C CA 1
ATOM 5247 C C . GLY C 1 168 ? 100.888 17.222 -409.789 1.00 40.74 168 GLY C C 1
ATOM 5248 O O . GLY C 1 168 ? 100.531 17.854 -410.776 1.00 42.04 168 GLY C O 1
ATOM 5249 N N . GLU C 1 169 ? 102.052 16.582 -409.720 1.00 40.19 169 GLU C N 1
ATOM 5250 C CA . GLU C 1 169 ? 103.154 16.914 -410.614 1.00 39.99 169 GLU C CA 1
ATOM 5251 C C . GLU C 1 169 ? 103.191 16.239 -411.984 1.00 38.59 169 GLU C C 1
ATOM 5252 O O . GLU C 1 169 ? 104.112 16.510 -412.745 1.00 36.30 169 GLU C O 1
ATOM 5258 N N . SER C 1 170 ? 102.205 15.404 -412.332 1.00 38.92 170 SER C N 1
ATOM 5259 C CA . SER C 1 170 ? 102.228 14.729 -413.648 1.00 39.21 170 SER C CA 1
ATOM 5260 C C . SER C 1 170 ? 101.932 15.713 -414.794 1.00 40.14 170 SER C C 1
ATOM 5261 O O . SER C 1 170 ? 102.385 15.500 -415.910 1.00 39.17 170 SER C O 1
ATOM 5264 N N . GLU C 1 171 ? 101.166 16.770 -414.494 1.00 39.62 171 GLU C N 1
ATOM 5265 C CA . GLU C 1 171 ? 100.762 17.784 -415.513 1.00 40.70 171 GLU C CA 1
ATOM 5266 C C . GLU C 1 171 ? 99.896 17.169 -416.634 1.00 40.22 171 GLU C C 1
ATOM 5267 O O . GLU C 1 171 ? 99.819 17.710 -417.762 1.00 39.95 171 GLU C O 1
ATOM 5273 N N . VAL C 1 172 ? 99.190 16.076 -416.315 1.00 38.97 172 VAL C N 1
ATOM 5274 C CA . VAL C 1 172 ? 98.174 15.558 -417.222 1.00 39.74 172 VAL C CA 1
ATOM 5275 C C . VAL C 1 172 ? 97.021 16.578 -417.184 1.00 39.42 172 VAL C C 1
ATOM 5276 O O . VAL C 1 172 ? 96.576 16.965 -416.110 1.00 38.01 172 VAL C O 1
ATOM 5280 N N . GLU C 1 173 ? 96.588 17.041 -418.349 1.00 39.86 173 GLU C N 1
ATOM 5281 C CA . GLU C 1 173 ? 95.586 18.098 -418.429 1.00 40.99 173 GLU C CA 1
ATOM 5282 C C . GLU C 1 173 ? 94.939 18.161 -419.821 1.00 41.04 173 GLU C C 1
ATOM 5283 O O . GLU C 1 173 ? 95.615 17.991 -420.823 1.00 40.03 173 GLU C O 1
ATOM 5289 N N . VAL C 1 174 ? 93.638 18.410 -419.850 1.00 41.32 174 VAL C N 1
ATOM 5290 C CA . VAL C 1 174 ? 92.847 18.669 -421.063 1.00 41.19 174 VAL C CA 1
ATOM 5291 C C . VAL C 1 174 ? 92.104 20.004 -420.874 1.00 40.71 174 VAL C C 1
ATOM 5292 O O . VAL C 1 174 ? 91.423 20.215 -419.844 1.00 39.33 174 VAL C O 1
ATOM 5296 N N . GLU C 1 175 ? 92.236 20.871 -421.867 1.00 40.55 175 GLU C N 1
ATOM 5297 C CA . GLU C 1 175 ? 91.609 22.193 -421.864 1.00 41.33 175 GLU C CA 1
ATOM 5298 C C . GLU C 1 175 ? 90.405 22.194 -422.798 1.00 41.08 175 GLU C C 1
ATOM 5299 O O . GLU C 1 175 ? 90.498 21.734 -423.933 1.00 40.44 175 GLU C O 1
ATOM 5305 N N . PHE C 1 176 ? 89.287 22.715 -422.304 1.00 40.22 176 PHE C N 1
ATOM 5306 C CA . PHE C 1 176 ? 88.126 22.971 -423.132 1.00 40.34 176 PHE C CA 1
ATOM 5307 C C . PHE C 1 176 ? 87.921 24.475 -423.289 1.00 39.94 176 PHE C C 1
ATOM 5308 O O . PHE C 1 176 ? 87.657 25.189 -422.328 1.00 38.48 176 PHE C O 1
ATOM 5316 N N . SER C 1 177 ? 88.033 24.949 -424.510 1.00 40.38 177 SER C N 1
ATOM 5317 C CA . SER C 1 177 ? 87.886 26.368 -424.760 1.00 40.81 177 SER C CA 1
ATOM 5318 C C . SER C 1 177 ? 87.465 26.540 -426.203 1.00 41.26 177 SER C C 1
ATOM 5319 O O . SER C 1 177 ? 87.373 25.562 -426.946 1.00 41.20 177 SER C O 1
ATOM 5322 N N . LYS C 1 178 ? 87.180 27.774 -426.601 1.00 41.92 178 LYS C N 1
ATOM 5323 C CA . LYS C 1 178 ? 86.820 28.021 -427.996 1.00 42.52 178 LYS C CA 1
ATOM 5324 C C . LYS C 1 178 ? 88.025 27.760 -428.890 1.00 42.83 178 LYS C C 1
ATOM 5325 O O . LYS C 1 178 ? 87.866 27.295 -430.023 1.00 43.45 178 LYS C O 1
ATOM 5331 N N . ASP C 1 179 ? 89.220 28.068 -428.388 1.00 42.78 179 ASP C N 1
ATOM 5332 C CA . ASP C 1 179 ? 90.456 27.815 -429.142 1.00 43.45 179 ASP C CA 1
ATOM 5333 C C . ASP C 1 179 ? 90.714 26.312 -429.371 1.00 43.21 179 ASP C C 1
ATOM 5334 O O . ASP C 1 179 ? 91.124 25.928 -430.476 1.00 44.11 179 ASP C O 1
ATOM 5339 N N . THR C 1 180 ? 90.464 25.487 -428.361 1.00 43.74 180 THR C N 1
ATOM 5340 C CA . THR C 1 180 ? 90.561 24.014 -428.474 1.00 43.80 180 THR C CA 1
ATOM 5341 C C . THR C 1 180 ? 89.334 23.350 -429.107 1.00 43.83 180 THR C C 1
ATOM 5342 O O . THR C 1 180 ? 89.449 22.244 -429.638 1.00 45.22 180 THR C O 1
ATOM 5346 N N . GLY C 1 181 ? 88.173 24.000 -429.064 1.00 43.65 181 GLY C N 1
ATOM 5347 C CA . GLY C 1 181 ? 86.956 23.478 -429.718 1.00 43.13 181 GLY C CA 1
ATOM 5348 C C . GLY C 1 181 ? 86.128 22.532 -428.874 1.00 43.38 181 GLY C C 1
ATOM 5349 O O . GLY C 1 181 ? 85.114 21.991 -429.336 1.00 44.96 181 GLY C O 1
ATOM 5350 N N . GLY C 1 182 ? 86.543 22.331 -427.633 1.00 41.95 182 GLY C N 1
ATOM 5351 C CA . GLY C 1 182 ? 85.816 21.434 -426.736 1.00 42.02 182 GLY C CA 1
ATOM 5352 C C . GLY C 1 182 ? 84.732 22.095 -425.910 1.00 41.08 182 GLY C C 1
ATOM 5353 O O . GLY C 1 182 ? 84.067 21.409 -425.150 1.00 40.58 182 GLY C O 1
ATOM 5354 N N . LEU C 1 183 ? 84.552 23.415 -426.068 1.00 40.60 183 LEU C N 1
ATOM 5355 C CA . LEU C 1 183 ? 83.668 24.210 -425.206 1.00 40.99 183 LEU C CA 1
ATOM 5356 C C . LEU C 1 183 ? 82.546 24.807 -426.047 1.00 40.80 183 LEU C C 1
ATOM 5357 O O . LEU C 1 183 ? 82.803 25.636 -426.922 1.00 39.73 183 LEU C O 1
ATOM 5362 N N . GLN C 1 184 ? 81.309 24.410 -425.763 1.00 41.30 184 GLN C N 1
ATOM 5363 C CA . GLN C 1 184 ? 80.142 24.914 -426.491 1.00 42.06 184 GLN C CA 1
ATOM 5364 C C . GLN C 1 184 ? 79.512 26.139 -425.787 1.00 41.73 184 GLN C C 1
ATOM 5365 O O . GLN C 1 184 ? 79.022 27.040 -426.448 1.00 42.33 184 GLN C O 1
ATOM 5371 N N . ASP C 1 185 ? 79.545 26.177 -424.460 1.00 42.01 185 ASP C N 1
ATOM 5372 C CA . ASP C 1 185 ? 78.868 27.223 -423.695 1.00 42.07 185 ASP C CA 1
ATOM 5373 C C . ASP C 1 185 ? 79.472 27.255 -422.295 1.00 41.73 185 ASP C C 1
ATOM 5374 O O . ASP C 1 185 ? 79.830 26.197 -421.781 1.00 39.89 185 ASP C O 1
ATOM 5379 N N . LEU C 1 186 ? 79.629 28.448 -421.705 1.00 41.27 186 LEU C N 1
ATOM 5380 C CA . LEU C 1 186 ? 80.136 28.567 -420.316 1.00 41.40 186 LEU C CA 1
ATOM 5381 C C . LEU C 1 186 ? 79.380 29.638 -419.551 1.00 41.09 186 LEU C C 1
ATOM 5382 O O . LEU C 1 186 ? 79.309 30.781 -419.994 1.00 40.03 186 LEU C O 1
ATOM 5387 N N . GLU C 1 187 ? 78.834 29.259 -418.400 1.00 40.87 187 GLU C N 1
ATOM 5388 C CA . GLU C 1 187 ? 78.168 30.174 -417.501 1.00 41.95 187 GLU C CA 1
ATOM 5389 C C . GLU C 1 187 ? 79.022 30.390 -416.235 1.00 41.27 187 GLU C C 1
ATOM 5390 O O . GLU C 1 187 ? 79.264 29.461 -415.463 1.00 40.03 187 GLU C O 1
ATOM 5396 N N . PHE C 1 188 ? 79.496 31.619 -416.060 1.00 40.44 188 PHE C N 1
ATOM 5397 C CA . PHE C 1 188 ? 80.511 31.948 -415.075 1.00 40.68 188 PHE C CA 1
ATOM 5398 C C . PHE C 1 188 ? 79.931 32.781 -413.959 1.00 40.63 188 PHE C C 1
ATOM 5399 O O . PHE C 1 188 ? 79.375 33.847 -414.205 1.00 39.83 188 PHE C O 1
ATOM 5407 N N . SER C 1 189 ? 80.043 32.296 -412.733 1.00 40.67 189 SER C N 1
ATOM 5408 C CA . SER C 1 189 ? 79.682 33.079 -411.567 1.00 41.10 189 SER C CA 1
ATOM 5409 C C . SER C 1 189 ? 80.939 33.473 -410.794 1.00 41.08 189 SER C C 1
ATOM 5410 O O . SER C 1 189 ? 81.112 34.646 -410.415 1.00 40.68 189 SER C O 1
ATOM 5413 N N . LYS C 1 190 ? 81.824 32.506 -410.583 1.00 41.49 190 LYS C N 1
ATOM 5414 C CA . LYS C 1 190 ? 83.032 32.718 -409.807 1.00 42.07 190 LYS C CA 1
ATOM 5415 C C . LYS C 1 190 ? 84.091 31.701 -410.211 1.00 41.56 190 LYS C C 1
ATOM 5416 O O . LYS C 1 190 ? 83.758 30.545 -410.481 1.00 41.04 190 LYS C O 1
ATOM 5422 N N . GLU C 1 191 ? 85.356 32.128 -410.230 1.00 41.52 191 GLU C N 1
ATOM 5423 C CA . GLU C 1 191 ? 86.467 31.214 -410.536 1.00 42.45 191 GLU C CA 1
ATOM 5424 C C . GLU C 1 191 ? 86.450 30.096 -409.501 1.00 41.69 191 GLU C C 1
ATOM 5425 O O . GLU C 1 191 ? 86.271 30.366 -408.304 1.00 40.90 191 GLU C O 1
ATOM 5431 N N . SER C 1 192 ? 86.598 28.853 -409.973 1.00 41.51 192 SER C N 1
ATOM 5432 C CA . SER C 1 192 ? 86.404 27.670 -409.143 1.00 42.59 192 SER C CA 1
ATOM 5433 C C . SER C 1 192 ? 87.415 26.560 -409.465 1.00 41.68 192 SER C C 1
ATOM 5434 O O . SER C 1 192 ? 87.843 26.435 -410.606 1.00 41.90 192 SER C O 1
ATOM 5437 N N . LYS C 1 193 ? 87.795 25.801 -408.437 1.00 42.05 193 LYS C N 1
ATOM 5438 C CA . LYS C 1 193 ? 88.705 24.654 -408.539 1.00 41.90 193 LYS C CA 1
ATOM 5439 C C . LYS C 1 193 ? 88.281 23.661 -407.451 1.00 42.02 193 LYS C C 1
ATOM 5440 O O . LYS C 1 193 ? 88.144 24.032 -406.287 1.00 41.78 193 LYS C O 1
ATOM 5446 N N . ASN C 1 194 ? 88.052 22.403 -407.807 1.00 41.06 194 ASN C N 1
ATOM 5447 C CA . ASN C 1 194 ? 87.820 21.366 -406.793 1.00 40.65 194 ASN C CA 1
ATOM 5448 C C . ASN C 1 194 ? 88.340 20.042 -407.323 1.00 40.21 194 ASN C C 1
ATOM 5449 O O . ASN C 1 194 ? 88.536 19.892 -408.523 1.00 39.97 194 ASN C O 1
ATOM 5454 N N . SER C 1 195 ? 88.575 19.099 -406.419 1.00 39.90 195 SER C N 1
ATOM 5455 C CA . SER C 1 195 ? 88.958 17.737 -406.769 1.00 40.04 195 SER C CA 1
ATOM 5456 C C . SER C 1 195 ? 87.863 16.690 -406.500 1.00 39.85 195 SER C C 1
ATOM 5457 O O . SER C 1 195 ? 87.087 16.785 -405.512 1.00 38.14 195 SER C O 1
ATOM 5460 N N . TYR C 1 196 ? 87.865 15.668 -407.357 1.00 39.60 196 TYR C N 1
ATOM 5461 C CA . TYR C 1 196 ? 86.868 14.608 -407.371 1.00 39.37 196 TYR C CA 1
ATOM 5462 C C . TYR C 1 196 ? 87.524 13.275 -407.656 1.00 39.93 196 TYR C C 1
ATOM 5463 O O . TYR C 1 196 ? 88.601 13.240 -408.253 1.00 39.39 196 TYR C O 1
ATOM 5472 N N . SER C 1 197 ? 86.839 12.181 -407.292 1.00 39.70 197 SER C N 1
ATOM 5473 C CA . SER C 1 197 ? 87.402 10.842 -407.450 1.00 39.43 197 SER C CA 1
ATOM 5474 C C . SER C 1 197 ? 87.386 10.369 -408.907 1.00 39.65 197 SER C C 1
ATOM 5475 O O . SER C 1 197 ? 86.334 10.267 -409.545 1.00 39.11 197 SER C O 1
ATOM 5478 N N . ALA C 1 198 ? 88.568 10.049 -409.414 1.00 40.35 198 ALA C N 1
ATOM 5479 C CA . ALA C 1 198 ? 88.688 9.488 -410.749 1.00 40.60 198 ALA C CA 1
ATOM 5480 C C . ALA C 1 198 ? 87.964 8.159 -410.842 1.00 40.78 198 ALA C C 1
ATOM 5481 O O . ALA C 1 198 ? 87.380 7.832 -411.885 1.00 41.27 198 ALA C O 1
ATOM 5483 N N . GLU C 1 199 ? 88.014 7.338 -409.783 1.00 40.65 199 GLU C N 1
ATOM 5484 C CA A GLU C 1 199 ? 87.358 6.017 -409.841 0.50 40.76 199 GLU C CA 1
ATOM 5485 C CA B GLU C 1 199 ? 87.352 6.030 -409.843 0.50 40.77 199 GLU C CA 1
ATOM 5486 C C . GLU C 1 199 ? 85.842 6.163 -410.028 1.00 40.80 199 GLU C C 1
ATOM 5487 O O . GLU C 1 199 ? 85.235 5.435 -410.826 1.00 39.87 199 GLU C O 1
ATOM 5498 N N . TYR C 1 200 ? 85.240 7.113 -409.323 1.00 40.30 200 TYR C N 1
ATOM 5499 C CA . TYR C 1 200 ? 83.805 7.361 -409.451 1.00 40.77 200 TYR C CA 1
ATOM 5500 C C . TYR C 1 200 ? 83.414 7.944 -410.794 1.00 41.11 200 TYR C C 1
ATOM 5501 O O . TYR C 1 200 ? 82.354 7.654 -411.296 1.00 42.22 200 TYR C O 1
ATOM 5510 N N . LEU C 1 201 ? 84.279 8.750 -411.391 1.00 40.03 201 LEU C N 1
ATOM 5511 C CA . LEU C 1 201 ? 83.978 9.284 -412.727 1.00 40.46 201 LEU C CA 1
ATOM 5512 C C . LEU C 1 201 ? 84.183 8.219 -413.782 1.00 40.56 201 LE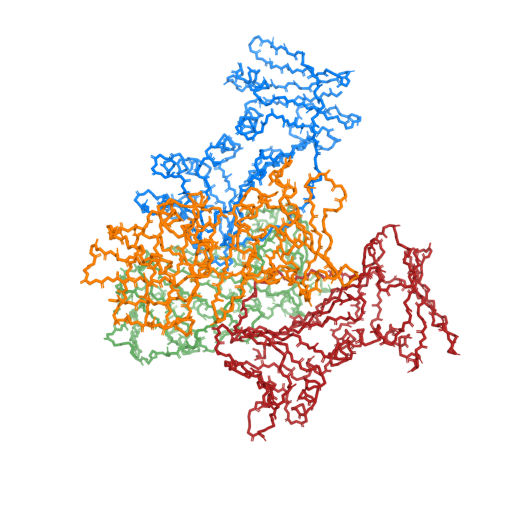U C C 1
ATOM 5513 O O . LEU C 1 201 ? 83.411 8.109 -414.722 1.00 41.16 201 LEU C O 1
ATOM 5518 N N . ASP C 1 202 ? 85.201 7.405 -413.590 1.00 41.34 202 ASP C N 1
ATOM 5519 C CA . ASP C 1 202 ? 85.417 6.238 -414.450 0.50 41.06 202 ASP C CA 1
ATOM 5520 C C . ASP C 1 202 ? 84.175 5.328 -414.520 1.00 41.87 202 ASP C C 1
ATOM 5521 O O . ASP C 1 202 ? 83.807 4.796 -415.578 1.00 41.51 202 ASP C O 1
ATOM 5529 N N . ASP C 1 203 ? 83.588 5.115 -413.353 1.00 41.38 203 ASP C N 1
ATOM 5530 C CA . ASP C 1 203 ? 82.423 4.254 -413.175 1.00 41.50 203 ASP C CA 1
ATOM 5531 C C . ASP C 1 203 ? 81.287 4.646 -414.123 1.00 41.43 203 ASP C C 1
ATOM 5532 O O . ASP C 1 203 ? 80.476 3.794 -414.503 1.00 41.95 203 ASP C O 1
ATOM 5537 N N . VAL C 1 204 ? 81.201 5.931 -414.448 1.00 40.41 204 VAL C N 1
ATOM 5538 C CA . VAL C 1 204 ? 80.095 6.453 -415.260 1.00 41.68 204 VAL C CA 1
ATOM 5539 C C . VAL C 1 204 ? 80.403 6.869 -416.676 1.00 41.65 204 VAL C C 1
ATOM 5540 O O . VAL C 1 204 ? 79.564 7.514 -417.314 1.00 41.96 204 VAL C O 1
ATOM 5544 N N . LEU C 1 205 ? 81.558 6.500 -417.205 1.00 41.04 205 LEU C N 1
ATOM 5545 C CA . LEU C 1 205 ? 81.985 7.013 -418.508 1.00 40.86 205 LEU C CA 1
ATOM 5546 C C . LEU C 1 205 ? 81.114 6.466 -419.664 1.00 40.95 205 LEU C C 1
ATOM 5547 O O . LEU C 1 205 ? 81.073 7.061 -420.771 1.00 40.37 205 LEU C O 1
ATOM 5552 N N . SER C 1 206 ? 80.383 5.380 -419.409 1.00 40.00 206 SER C N 1
ATOM 5553 C CA . SER C 1 206 ? 79.389 4.890 -420.354 1.00 40.81 206 SER C CA 1
ATOM 5554 C C . SER C 1 206 ? 78.387 5.985 -420.766 1.00 39.73 206 SER C C 1
ATOM 5555 O O . SER C 1 206 ? 77.793 5.935 -421.838 1.00 39.86 206 SER C O 1
ATOM 5558 N N . LEU C 1 207 ? 78.099 6.889 -419.852 1.00 40.27 207 LEU C N 1
ATOM 5559 C CA . LEU C 1 207 ? 77.121 7.950 -420.125 1.00 40.55 207 LEU C CA 1
ATOM 5560 C C . LEU C 1 207 ? 77.581 8.876 -421.217 1.00 40.92 207 LEU C C 1
ATOM 5561 O O . LEU C 1 207 ? 76.754 9.506 -421.880 1.00 41.07 207 LEU C O 1
ATOM 5566 N N . THR C 1 208 ? 78.891 8.950 -421.469 1.00 40.51 208 THR C N 1
ATOM 5567 C CA . THR C 1 208 ? 79.376 9.833 -422.528 1.00 40.42 208 THR C CA 1
ATOM 5568 C C . THR C 1 208 ? 78.927 9.359 -423.912 1.00 40.17 208 THR C C 1
ATOM 5569 O O . THR C 1 208 ? 79.007 10.092 -424.908 1.00 39.71 208 THR C O 1
ATOM 5573 N N . LYS C 1 209 ? 78.489 8.101 -423.988 1.00 39.68 209 LYS C N 1
ATOM 5574 C CA . LYS C 1 209 ? 77.962 7.571 -425.242 1.00 40.34 209 LYS C CA 1
ATOM 5575 C C . LYS C 1 209 ? 76.582 8.179 -425.575 1.00 39.94 209 LYS C C 1
ATOM 5576 O O . LYS C 1 209 ? 76.134 8.109 -426.746 1.00 39.86 209 LYS C O 1
ATOM 5582 N N . LEU C 1 210 ? 75.927 8.798 -424.604 1.00 39.70 210 LEU C N 1
ATOM 5583 C CA . LEU C 1 210 ? 74.543 9.232 -424.789 1.00 40.18 210 LEU C CA 1
ATOM 5584 C C . LEU C 1 210 ? 74.412 10.541 -425.579 1.00 40.06 210 LEU C C 1
ATOM 5585 O O . LEU C 1 210 ? 73.408 10.796 -426.228 1.00 39.97 210 LEU C O 1
ATOM 5590 N N . SER C 1 211 ? 75.410 11.399 -425.468 1.00 40.42 211 SER C N 1
ATOM 5591 C CA . SER C 1 211 ? 75.333 12.734 -426.024 1.00 41.15 211 SER C CA 1
ATOM 5592 C C . SER C 1 211 ? 76.734 13.206 -426.425 1.00 40.50 211 SER C C 1
ATOM 5593 O O . SER C 1 211 ? 77.716 12.844 -425.789 1.00 40.20 211 SER C O 1
ATOM 5596 N N . ASP C 1 212 ? 76.792 14.029 -427.455 1.00 40.44 212 ASP C N 1
ATOM 5597 C CA . ASP C 1 212 ? 78.076 14.568 -427.948 1.00 40.94 212 ASP C CA 1
ATOM 5598 C C . ASP C 1 212 ? 78.682 15.538 -426.953 1.00 40.30 212 ASP C C 1
ATOM 5599 O O . ASP C 1 212 ? 79.895 15.671 -426.886 1.00 40.12 212 ASP C O 1
ATOM 5604 N N . TYR C 1 213 ? 77.837 16.180 -426.163 1.00 40.01 213 TYR C N 1
ATOM 5605 C CA . TYR C 1 213 ? 78.275 17.101 -425.126 1.00 40.61 213 TYR C CA 1
ATOM 5606 C C . TYR C 1 213 ? 77.736 16.701 -423.773 1.00 40.38 213 TYR C C 1
ATOM 5607 O O . TYR C 1 213 ? 76.709 16.039 -423.679 1.00 40.38 213 TYR C O 1
ATOM 5616 N N . VAL C 1 214 ? 78.442 17.122 -422.731 1.00 40.08 214 VAL C N 1
ATOM 5617 C CA . VAL C 1 214 ? 78.026 16.922 -421.330 1.00 40.29 214 VAL C CA 1
ATOM 5618 C C . VAL C 1 214 ? 78.012 18.257 -420.626 1.00 41.02 214 VAL C C 1
ATOM 5619 O O . VAL C 1 214 ? 78.916 19.097 -420.819 1.00 40.56 214 VAL C O 1
ATOM 5623 N N . LYS C 1 215 ? 76.937 18.535 -419.892 1.00 40.63 215 LYS C N 1
ATOM 5624 C CA . LYS C 1 215 ? 76.891 19.788 -419.153 1.00 41.41 215 LYS C CA 1
ATOM 5625 C C . LYS C 1 215 ? 77.470 19.493 -417.760 1.00 41.11 215 LYS C C 1
ATOM 5626 O O . LYS C 1 215 ? 76.949 18.647 -417.041 1.00 40.36 215 LYS C O 1
ATOM 5632 N N . ILE C 1 216 ? 78.578 20.151 -417.415 1.00 41.65 216 ILE C N 1
ATOM 5633 C CA . ILE C 1 216 ? 79.237 19.961 -416.108 1.00 42.11 216 ILE C CA 1
ATOM 5634 C C . ILE C 1 216 ? 79.036 21.206 -415.250 1.00 41.86 216 ILE C C 1
ATOM 5635 O O . ILE C 1 216 ? 79.087 22.349 -415.761 1.00 41.71 216 ILE C O 1
ATOM 5640 N N . SER C 1 217 ? 78.771 20.995 -413.960 1.00 41.05 217 SER C N 1
ATOM 5641 C CA . SER C 1 217 ? 78.599 22.083 -413.019 1.00 40.78 217 SER C CA 1
ATOM 5642 C C . SER C 1 217 ? 79.334 21.790 -411.742 1.00 40.68 217 SER C C 1
ATOM 5643 O O . SER C 1 217 ? 79.341 20.652 -411.266 1.00 39.57 217 SER C O 1
ATOM 5646 N N . PHE C 1 218 ? 79.958 22.814 -411.164 1.00 40.15 218 PHE C N 1
ATOM 5647 C CA . PHE C 1 218 ? 80.791 22.584 -409.984 1.00 40.22 218 PHE C CA 1
ATOM 5648 C C . PHE C 1 218 ? 81.106 23.917 -409.286 1.00 40.57 218 PHE C C 1
ATOM 5649 O O . PHE C 1 218 ? 80.654 25.002 -409.681 1.00 39.83 218 PHE C O 1
ATOM 5657 N N . GLY C 1 219 ? 81.867 23.824 -408.218 1.00 40.40 219 GLY C N 1
ATOM 5658 C CA . GLY C 1 219 ? 82.348 25.008 -407.550 1.00 40.58 219 GLY C CA 1
ATOM 5659 C C . GLY C 1 219 ? 83.239 24.637 -406.404 1.00 40.53 219 GLY C C 1
ATOM 5660 O O . GLY C 1 219 ? 83.418 23.471 -406.107 1.00 40.34 219 GLY C O 1
ATOM 5661 N N . ASN C 1 220 ? 83.779 25.652 -405.736 1.00 41.13 220 ASN C N 1
ATOM 5662 C CA . ASN C 1 220 ? 84.642 25.428 -404.588 1.00 41.57 220 ASN C CA 1
ATOM 5663 C C . ASN C 1 220 ? 83.842 24.802 -403.465 1.00 41.50 220 ASN C C 1
ATOM 5664 O O . ASN C 1 220 ? 82.793 25.351 -403.079 1.00 40.77 220 ASN C O 1
ATOM 5669 N N . GLN C 1 221 ? 84.305 23.656 -402.969 1.00 41.57 221 GLN C N 1
ATOM 5670 C CA . GLN C 1 221 ? 83.622 22.929 -401.896 1.00 41.48 221 GLN C CA 1
ATOM 5671 C C . GLN C 1 221 ? 82.216 22.475 -402.295 1.00 41.52 221 GLN C C 1
ATOM 5672 O O . GLN C 1 221 ? 81.393 22.222 -401.430 1.00 41.23 221 GLN C O 1
ATOM 5678 N N . LYS C 1 222 ? 81.955 22.342 -403.595 1.00 40.76 222 LYS C N 1
ATOM 5679 C CA . LYS C 1 222 ? 80.639 21.948 -404.081 1.00 41.12 222 LYS C CA 1
ATOM 5680 C C . LYS C 1 222 ? 80.820 20.637 -404.835 1.00 40.23 222 LYS C C 1
ATOM 5681 O O . LYS C 1 222 ? 81.916 20.369 -405.316 1.00 39.96 222 LYS C O 1
ATOM 5687 N N . PRO C 1 223 ? 79.752 19.830 -404.942 1.00 40.23 223 PRO C N 1
ATOM 5688 C CA . PRO C 1 223 ? 79.793 18.602 -405.718 1.00 40.11 223 PRO C CA 1
ATOM 5689 C C . PRO C 1 223 ? 79.929 18.926 -407.204 1.00 40.45 223 PRO C C 1
ATOM 5690 O O . PRO C 1 223 ? 79.797 20.092 -407.615 1.00 40.53 223 PRO C O 1
ATOM 5694 N N . LEU C 1 224 ? 80.270 17.905 -407.972 1.00 39.91 224 LEU C N 1
ATOM 5695 C CA . LEU C 1 224 ? 80.356 17.971 -409.415 1.00 40.29 224 LEU C CA 1
ATOM 5696 C C . LEU C 1 224 ? 79.087 17.330 -409.960 1.00 40.69 224 LEU C C 1
ATOM 5697 O O . LEU C 1 224 ? 78.761 16.195 -409.573 1.00 41.65 224 LEU C O 1
ATOM 5702 N N . GLN C 1 225 ? 78.390 18.037 -410.848 1.00 40.25 225 GLN C N 1
ATOM 5703 C CA . GLN C 1 225 ? 77.243 17.482 -411.560 1.00 40.64 225 GLN C CA 1
ATOM 5704 C C . GLN C 1 225 ? 77.561 17.314 -413.030 1.00 40.47 225 GLN C C 1
ATOM 5705 O O . GLN C 1 225 ? 78.125 18.223 -413.665 1.00 40.90 225 GLN C O 1
ATOM 5711 N N . LEU C 1 226 ? 77.212 16.156 -413.575 1.00 40.23 226 LEU C N 1
ATOM 5712 C CA . LEU C 1 226 ? 77.266 15.897 -415.002 1.00 40.45 226 LEU C CA 1
ATOM 5713 C C . LEU C 1 226 ? 75.840 15.719 -415.459 1.00 40.30 226 LEU C C 1
ATOM 5714 O O . LEU C 1 226 ? 75.073 15.071 -414.755 1.00 40.81 226 LEU C O 1
ATOM 5719 N N . PHE C 1 227 ? 75.472 16.275 -416.611 1.00 39.63 227 PHE C N 1
ATOM 5720 C CA . PHE C 1 227 ? 74.131 16.134 -417.133 1.00 39.69 227 PHE C CA 1
ATOM 5721 C C . PHE C 1 227 ? 74.239 15.750 -418.613 1.00 39.80 227 PHE C C 1
ATOM 5722 O O . PHE C 1 227 ? 74.967 16.383 -419.372 1.00 39.62 227 PHE C O 1
ATOM 5730 N N . PHE C 1 228 ? 73.512 14.709 -419.006 1.00 39.63 228 PHE C N 1
ATOM 5731 C CA . PHE C 1 228 ? 73.550 14.198 -420.385 1.00 39.37 228 PHE C CA 1
ATOM 5732 C C . PHE C 1 228 ? 72.143 14.199 -420.923 1.00 39.73 228 PHE C C 1
ATOM 5733 O O . PHE C 1 228 ? 71.234 13.633 -420.285 1.00 38.79 228 PHE C O 1
ATOM 5741 N N . ASN C 1 229 ? 71.967 14.758 -422.120 1.00 37.12 229 ASN C N 1
ATOM 5742 C CA . ASN C 1 229 ? 70.690 14.783 -422.763 1.00 39.37 229 ASN C CA 1
ATOM 5743 C C . ASN C 1 229 ? 70.770 13.935 -424.018 1.00 40.11 229 ASN C C 1
ATOM 5744 O O . ASN C 1 229 ? 71.562 14.220 -424.905 1.00 40.85 229 ASN C O 1
ATOM 5749 N N . MET C 1 230 ? 69.884 12.962 -424.102 1.00 40.90 230 MET C N 1
ATOM 5750 C CA . MET C 1 230 ? 69.871 11.953 -425.146 1.00 41.87 230 MET C CA 1
ATOM 5751 C C . MET C 1 230 ? 68.705 12.073 -426.118 1.00 42.24 230 MET C C 1
ATOM 5752 O O . MET C 1 230 ? 67.691 12.754 -425.857 1.00 41.33 230 MET C O 1
ATOM 5757 N N . GLU C 1 231 ? 68.850 11.380 -427.247 1.00 42.21 231 GLU C N 1
ATOM 5758 C CA . GLU C 1 231 ? 67.852 11.401 -428.288 1.00 41.78 231 GLU C CA 1
ATOM 5759 C C . GLU C 1 231 ? 66.509 10.852 -427.746 1.00 41.66 231 GLU C C 1
ATOM 5760 O O . GLU C 1 231 ? 66.477 9.997 -426.821 1.00 41.00 231 GLU C O 1
ATOM 5766 N N . GLY C 1 232 ? 65.403 11.399 -428.243 1.00 41.04 232 GLY C N 1
ATOM 5767 C CA . GLY C 1 232 ? 64.075 11.026 -427.736 1.00 40.81 232 GLY C CA 1
ATOM 5768 C C . GLY C 1 232 ? 63.773 11.726 -426.430 1.00 40.91 232 GLY C C 1
ATOM 5769 O O . GLY C 1 232 ? 62.641 11.651 -425.923 1.00 40.94 232 GLY C O 1
ATOM 5770 N N . GLY C 1 233 ? 64.783 12.387 -425.861 1.00 40.77 233 GLY C N 1
ATOM 5771 C CA . GLY C 1 233 ? 64.572 13.310 -424.740 1.00 41.32 233 GLY C CA 1
ATOM 5772 C C . GLY C 1 233 ? 64.755 12.719 -423.349 1.00 41.33 233 GLY C C 1
ATOM 5773 O O . GLY C 1 233 ? 64.368 13.353 -422.332 1.00 42.24 233 GLY C O 1
ATOM 5774 N N . GLY C 1 234 ? 65.372 11.546 -423.276 1.00 39.61 234 GLY C N 1
ATOM 5775 C CA . GLY C 1 234 ? 65.815 10.991 -421.964 1.00 41.76 234 GLY C CA 1
ATOM 5776 C C . GLY C 1 234 ? 67.022 11.730 -421.391 1.00 42.18 234 GLY C C 1
ATOM 5777 O O . GLY C 1 234 ? 67.825 12.280 -422.141 1.00 41.41 234 GLY C O 1
ATOM 5778 N N . LYS C 1 235 ? 67.150 11.742 -420.062 1.00 41.59 235 LYS C N 1
ATOM 5779 C CA . LYS C 1 235 ? 68.141 12.574 -419.388 1.00 41.87 235 LYS C CA 1
ATOM 5780 C C . LYS C 1 235 ? 68.746 11.817 -418.215 1.00 40.88 235 LYS C C 1
ATOM 5781 O O . LYS C 1 235 ? 68.069 11.017 -417.581 1.00 39.25 235 LYS C O 1
ATOM 5787 N N . VAL C 1 236 ? 70.051 11.988 -418.034 1.00 40.67 236 VAL C N 1
ATOM 5788 C CA . VAL C 1 236 ? 70.776 11.383 -416.899 1.00 40.25 236 VAL C CA 1
ATOM 5789 C C . VAL C 1 236 ? 71.620 12.440 -416.201 1.00 40.06 236 VAL C C 1
ATOM 5790 O O . VAL C 1 236 ? 72.329 13.225 -416.857 1.00 39.73 236 VAL C O 1
ATOM 5794 N N . THR C 1 237 ? 71.520 12.499 -414.873 1.00 41.31 237 THR C N 1
ATOM 5795 C CA . THR C 1 237 ? 72.327 13.430 -414.074 1.00 40.91 237 THR C CA 1
ATOM 5796 C C . THR C 1 237 ? 73.145 12.574 -413.081 1.00 41.81 237 THR C C 1
ATOM 5797 O O . THR C 1 237 ? 72.649 11.596 -412.546 1.00 41.89 237 THR C O 1
ATOM 5801 N N . TYR C 1 238 ? 74.405 12.924 -412.871 1.00 41.79 238 TYR C N 1
ATOM 5802 C CA . TYR C 1 238 ? 75.248 12.223 -411.873 1.00 41.99 238 TYR C CA 1
ATOM 5803 C C . TYR C 1 238 ? 75.791 13.345 -410.982 1.00 41.45 238 TYR C C 1
ATOM 5804 O O . TYR C 1 238 ? 76.227 14.392 -411.491 1.00 42.76 238 TYR C O 1
ATOM 5813 N N . LEU C 1 239 ? 75.782 13.122 -409.684 1.00 41.70 239 LEU C N 1
ATOM 5814 C CA . LEU C 1 239 ? 76.297 14.114 -408.715 1.00 41.05 239 LEU C CA 1
ATOM 5815 C C . LEU C 1 239 ? 77.359 13.431 -407.836 1.00 40.88 239 LEU C C 1
ATOM 5816 O O . LEU C 1 239 ? 77.115 12.370 -407.292 1.00 40.50 239 LEU C O 1
ATOM 5821 N N . LEU C 1 240 ? 78.544 14.027 -407.771 1.00 40.44 240 LEU C N 1
ATOM 5822 C CA . LEU C 1 240 ? 79.672 13.439 -407.077 1.00 39.62 240 LEU C CA 1
ATOM 5823 C C . LEU C 1 240 ? 80.225 14.369 -406.018 1.00 38.20 240 LEU C C 1
ATOM 5824 O O . LEU C 1 240 ? 80.562 15.513 -406.326 1.00 39.55 240 LEU C O 1
ATOM 5829 N N . ALA C 1 241 ? 80.285 13.879 -404.769 1.00 39.37 241 ALA C N 1
ATOM 5830 C CA . ALA C 1 241 ? 80.891 14.591 -403.642 1.00 39.01 241 ALA C CA 1
ATOM 5831 C C . ALA C 1 241 ? 82.356 14.912 -403.919 1.00 39.21 241 ALA C C 1
ATOM 5832 O O . ALA C 1 241 ? 83.025 14.133 -404.626 1.00 39.94 241 ALA C O 1
ATOM 5834 N N . PRO C 1 242 ? 82.866 16.050 -403.399 1.00 39.87 242 PRO C N 1
ATOM 5835 C CA . PRO C 1 242 ? 84.310 16.338 -403.395 1.00 40.24 242 PRO C CA 1
ATOM 5836 C C . PRO C 1 242 ? 85.164 15.189 -402.853 1.00 41.26 242 PRO C C 1
ATOM 5837 O O . PRO C 1 242 ? 84.735 14.478 -401.929 1.00 40.21 242 PRO C O 1
ATOM 5841 N N . LYS C 1 243 ? 86.346 14.997 -403.451 1.00 41.44 243 LYS C N 1
ATOM 5842 C CA . LYS C 1 243 ? 87.268 13.900 -403.097 1.00 42.78 243 LYS C CA 1
ATOM 5843 C C . LYS C 1 243 ? 87.593 13.974 -401.618 1.00 43.51 243 LYS C C 1
ATOM 5844 O O . LYS C 1 243 ? 87.882 15.050 -401.125 1.00 43.83 243 LYS C O 1
ATOM 5850 N N . VAL C 1 244 ? 87.546 12.849 -400.910 1.00 45.10 244 VAL C N 1
ATOM 5851 C CA . VAL C 1 244 ? 87.878 12.862 -399.480 1.00 46.50 244 VAL C CA 1
ATOM 5852 C C . VAL C 1 244 ? 89.383 12.736 -399.297 1.00 47.89 244 VAL C C 1
ATOM 5853 O O . VAL C 1 244 ? 90.000 11.813 -399.851 1.00 49.42 244 VAL C O 1
ATOM 5858 N N . MET D 1 1 ? 94.344 41.619 -380.509 1.00 46.35 1 MET D N 1
ATOM 5859 C CA . MET D 1 1 ? 93.242 40.865 -379.819 1.00 45.83 1 MET D CA 1
ATOM 5860 C C . MET D 1 1 ? 93.709 40.218 -378.526 1.00 44.86 1 MET D C 1
ATOM 5861 O O . MET D 1 1 ? 94.853 39.788 -378.437 1.00 45.20 1 MET D O 1
ATOM 5866 N N . LYS D 1 2 ? 92.818 40.152 -377.538 1.00 43.46 2 LYS D N 1
ATOM 5867 C CA . LYS D 1 2 ? 93.075 39.466 -376.275 1.00 43.04 2 LYS D CA 1
ATOM 5868 C C . LYS D 1 2 ? 91.806 38.827 -375.738 1.00 42.17 2 LYS D C 1
ATOM 5869 O O . LYS D 1 2 ? 90.832 39.524 -375.474 1.00 42.42 2 LYS D O 1
ATOM 5875 N N . VAL D 1 3 ? 91.831 37.510 -375.545 1.00 40.86 3 VAL D N 1
ATOM 5876 C CA . VAL D 1 3 ? 90.721 36.775 -374.905 1.00 39.91 3 VAL D CA 1
ATOM 5877 C C . VAL D 1 3 ? 91.234 35.939 -373.722 1.00 39.28 3 VAL D C 1
ATOM 5878 O O . VAL D 1 3 ? 92.312 35.308 -373.802 1.00 38.16 3 VAL D O 1
ATOM 5882 N N . VAL D 1 4 ? 90.478 35.952 -372.623 1.00 37.94 4 VAL D N 1
ATOM 5883 C CA . VAL D 1 4 ? 90.829 35.231 -371.402 1.00 37.65 4 VAL D CA 1
ATOM 5884 C C . VAL D 1 4 ? 89.621 34.406 -370.935 1.00 37.78 4 VAL D C 1
ATOM 5885 O O . VAL D 1 4 ? 88.531 34.971 -370.731 1.00 35.98 4 VAL D O 1
ATOM 5889 N N . TYR D 1 5 ? 89.812 33.080 -370.815 1.00 36.96 5 TYR D N 1
ATOM 5890 C CA . TYR D 1 5 ? 88.795 32.163 -370.305 1.00 37.29 5 TYR D CA 1
ATOM 5891 C C . TYR D 1 5 ? 89.295 31.513 -368.998 1.00 38.03 5 TYR D C 1
ATOM 5892 O O . TYR D 1 5 ? 90.491 31.167 -368.870 1.00 36.03 5 TYR D O 1
ATOM 5901 N N . ASP D 1 6 ? 88.395 31.366 -368.024 1.00 38.78 6 ASP D N 1
ATOM 5902 C CA . ASP D 1 6 ? 88.776 30.926 -366.677 1.00 39.41 6 ASP D CA 1
ATOM 5903 C C . ASP D 1 6 ? 89.103 29.446 -366.485 1.00 39.13 6 ASP D C 1
ATOM 5904 O O . ASP D 1 6 ? 89.658 29.084 -365.453 1.00 38.12 6 ASP D O 1
ATOM 5909 N N . ASP D 1 7 ? 88.747 28.575 -367.419 1.00 38.07 7 ASP D N 1
ATOM 5910 C CA . ASP D 1 7 ? 89.059 27.139 -367.239 1.00 38.27 7 ASP D CA 1
ATOM 5911 C C . ASP D 1 7 ? 89.464 26.474 -368.555 1.00 37.73 7 ASP D C 1
ATOM 5912 O O . ASP D 1 7 ? 88.646 26.086 -369.385 1.00 35.34 7 ASP D O 1
ATOM 5917 N N . VAL D 1 8 ? 90.776 26.337 -368.709 1.00 38.62 8 VAL D N 1
ATOM 5918 C CA . VAL D 1 8 ? 91.344 25.791 -369.931 1.00 39.06 8 VAL D CA 1
ATOM 5919 C C . VAL D 1 8 ? 90.845 24.388 -370.231 1.00 38.89 8 VAL D C 1
ATOM 5920 O O . VAL D 1 8 ? 90.810 23.998 -371.389 1.00 39.61 8 VAL D O 1
ATOM 5924 N N . ARG D 1 9 ? 90.458 23.644 -369.198 1.00 39.10 9 ARG D N 1
ATOM 5925 C CA . ARG D 1 9 ? 90.013 22.248 -369.368 1.00 39.96 9 ARG D CA 1
ATOM 5926 C C . ARG D 1 9 ? 88.718 22.135 -370.182 1.00 40.02 9 ARG D C 1
ATOM 5927 O O . ARG D 1 9 ? 88.485 21.114 -370.852 1.00 39.02 9 ARG D O 1
ATOM 5935 N N . VAL D 1 10 ? 87.894 23.177 -370.122 1.00 40.18 10 VAL D N 1
ATOM 5936 C CA . VAL D 1 10 ? 86.668 23.255 -370.923 1.00 40.32 10 VAL D CA 1
ATOM 5937 C C . VAL D 1 10 ? 86.985 23.302 -372.433 1.00 40.47 10 VAL D C 1
ATOM 5938 O O . VAL D 1 10 ? 86.403 22.559 -373.242 1.00 40.28 10 VAL D O 1
ATOM 5942 N N . LEU D 1 11 ? 87.916 24.171 -372.792 1.00 40.38 11 LEU D N 1
ATOM 5943 C CA . LEU D 1 11 ? 88.403 24.254 -374.155 1.00 41.37 11 LEU D CA 1
ATOM 5944 C C . LEU D 1 11 ? 89.097 22.958 -374.577 1.00 40.62 11 LEU D C 1
ATOM 5945 O O . LEU D 1 11 ? 88.917 22.525 -375.706 1.00 41.07 11 LEU D O 1
ATOM 5950 N N . LYS D 1 12 ? 89.861 22.354 -373.671 1.00 40.90 12 LYS D N 1
ATOM 5951 C CA . LYS D 1 12 ? 90.491 21.039 -373.929 1.00 40.84 12 LYS D CA 1
ATOM 5952 C C . LYS D 1 12 ? 89.414 20.019 -374.308 1.00 40.95 12 LYS D C 1
ATOM 5953 O O . LYS D 1 12 ? 89.557 19.273 -375.278 1.00 41.06 12 LYS D O 1
ATOM 5959 N N . ASP D 1 13 ? 88.333 19.990 -373.553 1.00 40.20 13 ASP D N 1
ATOM 5960 C CA . ASP D 1 13 ? 87.240 19.018 -373.844 1.00 40.93 13 ASP D CA 1
ATOM 5961 C C . ASP D 1 13 ? 86.567 19.212 -375.230 1.00 40.80 13 ASP D C 1
ATOM 5962 O O . ASP D 1 13 ? 86.179 18.273 -375.866 1.00 40.61 13 ASP D O 1
ATOM 5967 N N . ILE D 1 14 ? 86.532 20.451 -375.719 1.00 40.88 14 ILE D N 1
ATOM 5968 C CA . ILE D 1 14 ? 86.025 20.775 -377.052 1.00 40.94 14 ILE D CA 1
ATOM 5969 C C . ILE D 1 14 ? 87.000 20.414 -378.130 1.00 40.26 14 ILE D C 1
ATOM 5970 O O . ILE D 1 14 ? 86.634 19.694 -379.064 1.00 40.51 14 ILE D O 1
ATOM 5975 N N . ILE D 1 15 ? 88.256 20.857 -377.986 1.00 40.39 15 ILE D N 1
ATOM 5976 C CA . ILE D 1 15 ? 89.263 20.554 -378.974 1.00 40.51 15 ILE D CA 1
ATOM 5977 C C . ILE D 1 15 ? 89.596 19.072 -379.026 1.00 40.43 15 ILE D C 1
ATOM 5978 O O . ILE D 1 15 ? 89.900 18.557 -380.104 1.00 40.75 15 ILE D O 1
ATOM 5983 N N . GLN D 1 16 ? 89.509 18.350 -377.915 1.00 40.43 16 GLN D N 1
ATOM 5984 C CA . GLN D 1 16 ? 89.763 16.914 -377.956 1.00 40.50 16 GLN D CA 1
ATOM 5985 C C . GLN D 1 16 ? 88.853 16.188 -378.959 1.00 40.43 16 GLN D C 1
ATOM 5986 O O . GLN D 1 16 ? 89.210 15.196 -379.565 1.00 40.28 16 GLN D O 1
ATOM 5992 N N . ALA D 1 17 ? 87.622 16.654 -379.032 1.00 40.71 17 ALA D N 1
ATOM 5993 C CA . ALA D 1 17 ? 86.656 16.132 -379.989 1.00 41.54 17 ALA D CA 1
ATOM 5994 C C . ALA D 1 17 ? 87.061 16.434 -381.433 1.00 42.25 17 ALA D C 1
ATOM 5995 O O . ALA D 1 17 ? 86.853 15.619 -382.291 1.00 44.09 17 ALA D O 1
ATOM 5997 N N . LEU D 1 18 ? 87.643 17.592 -381.678 1.00 42.07 18 LEU D N 1
ATOM 5998 C CA . LEU D 1 18 ? 88.218 17.974 -382.962 1.00 42.71 18 LEU D CA 1
ATOM 5999 C C . LEU D 1 18 ? 89.471 17.213 -383.391 1.00 42.27 18 LEU D C 1
ATOM 6000 O O . LEU D 1 18 ? 89.638 16.933 -384.585 1.00 42.01 18 LEU D O 1
ATOM 6005 N N . ALA D 1 19 ? 90.354 16.904 -382.432 1.00 41.96 19 ALA D N 1
ATOM 6006 C CA . ALA D 1 19 ? 91.670 16.345 -382.693 1.00 41.42 19 ALA D CA 1
ATOM 6007 C C . ALA D 1 19 ? 91.636 15.051 -383.467 1.00 41.24 19 ALA D C 1
ATOM 6008 O O . ALA D 1 19 ? 92.542 14.792 -384.254 1.00 39.03 19 ALA D O 1
ATOM 6010 N N . ARG D 1 20 ? 90.654 14.200 -383.168 1.00 40.65 20 ARG D N 1
ATOM 6011 C CA . ARG D 1 20 ? 90.530 12.953 -383.900 1.00 41.56 20 ARG D CA 1
ATOM 6012 C C . ARG D 1 20 ? 89.936 13.171 -385.294 1.00 41.85 20 ARG D C 1
ATOM 6013 O O . ARG D 1 20 ? 90.015 12.277 -386.156 1.00 42.22 20 ARG D O 1
ATOM 6021 N N . LEU D 1 21 ? 89.345 14.335 -385.533 1.00 41.86 21 LEU D N 1
ATOM 6022 C CA . LEU D 1 21 ? 88.600 14.560 -386.771 1.00 41.59 21 LEU D CA 1
ATOM 6023 C C . LEU D 1 21 ? 89.374 15.185 -387.906 1.00 41.58 21 LEU D C 1
ATOM 6024 O O . LEU D 1 21 ? 89.185 14.856 -389.085 1.00 40.17 21 LEU D O 1
ATOM 6029 N N . VAL D 1 22 ? 90.203 16.166 -387.570 1.00 40.66 22 VAL D N 1
ATOM 6030 C CA . VAL D 1 22 ? 90.909 16.949 -388.577 1.00 41.13 22 VAL D CA 1
ATOM 6031 C C . VAL D 1 22 ? 92.343 17.296 -388.163 1.00 41.00 22 VAL D C 1
ATOM 6032 O O . VAL D 1 22 ? 92.664 17.435 -386.993 1.00 39.92 22 VAL D O 1
ATOM 6036 N N . ASP D 1 23 ? 93.200 17.464 -389.155 1.00 40.46 23 ASP D N 1
ATOM 6037 C CA . ASP D 1 23 ? 94.594 17.855 -388.895 1.00 40.93 23 ASP D CA 1
ATOM 6038 C C . ASP D 1 23 ? 94.716 19.322 -388.468 1.00 40.46 23 ASP D C 1
ATOM 6039 O O . ASP D 1 23 ? 95.568 19.666 -387.647 1.00 39.48 23 ASP D O 1
ATOM 6044 N N . GLU D 1 24 ? 93.907 20.199 -389.065 1.00 40.64 24 GLU D N 1
ATOM 6045 C CA . GLU D 1 24 ? 93.988 21.655 -388.823 1.00 40.68 24 GLU D CA 1
ATOM 6046 C C . GLU D 1 24 ? 92.604 22.254 -388.744 1.00 40.68 24 GLU D C 1
ATOM 6047 O O . GLU D 1 24 ? 91.646 21.739 -389.347 1.00 40.12 24 GLU D O 1
ATOM 6053 N N . ALA D 1 25 ? 92.482 23.353 -387.999 1.00 39.57 25 ALA D N 1
ATOM 6054 C CA . ALA D 1 25 ? 91.181 23.991 -387.835 1.00 40.38 25 ALA D CA 1
ATOM 6055 C C . ALA D 1 25 ? 91.369 25.466 -387.564 1.00 39.99 25 ALA D C 1
ATOM 6056 O O . ALA D 1 25 ? 92.506 25.960 -387.452 1.00 39.86 25 ALA D O 1
ATOM 6058 N N . VAL D 1 26 ? 90.256 26.177 -387.500 1.00 40.17 26 VAL D N 1
ATOM 6059 C CA . VAL D 1 26 ? 90.241 27.623 -387.374 1.00 40.56 26 VAL D CA 1
ATOM 6060 C C . VAL D 1 26 ? 89.254 28.040 -386.290 1.00 40.41 26 VAL D C 1
ATOM 6061 O O . VAL D 1 26 ? 88.063 27.694 -386.334 1.00 40.19 26 VAL D O 1
ATOM 6065 N N . LEU D 1 27 ? 89.754 28.759 -385.298 1.00 40.37 27 LEU D N 1
ATOM 6066 C CA . LEU D 1 27 ? 88.890 29.490 -384.377 1.00 40.45 27 LEU D CA 1
ATOM 6067 C C . LEU D 1 27 ? 88.734 30.922 -384.895 1.00 40.86 27 LEU D C 1
ATOM 6068 O O . LEU D 1 27 ? 89.742 31.653 -385.092 1.00 39.83 27 LEU D O 1
ATOM 6073 N N . LYS D 1 28 ? 87.485 31.320 -385.147 1.00 40.86 28 LYS D N 1
ATOM 6074 C CA . LYS D 1 28 ? 87.187 32.638 -385.674 1.00 41.17 28 LYS D CA 1
ATOM 6075 C C . LYS D 1 28 ? 86.642 33.483 -384.522 1.00 41.26 28 LYS D C 1
ATOM 6076 O O . LYS D 1 28 ? 85.499 33.288 -384.069 1.00 41.10 28 LYS D O 1
ATOM 6082 N N . PHE D 1 29 ? 87.459 34.417 -384.055 1.00 40.85 29 PHE D N 1
ATOM 6083 C CA . PHE D 1 29 ? 87.039 35.348 -383.009 1.00 40.87 29 PHE D CA 1
ATOM 6084 C C . PHE D 1 29 ? 86.322 36.514 -383.694 1.00 40.62 29 PHE D C 1
ATOM 6085 O O . PHE D 1 29 ? 86.922 37.247 -384.485 1.00 40.45 29 PHE D O 1
ATOM 6093 N N . LYS D 1 30 ? 85.046 36.680 -383.375 1.00 40.43 30 LYS D N 1
ATOM 6094 C CA . LYS D 1 30 ? 84.245 37.801 -383.874 1.00 41.76 30 LYS D CA 1
ATOM 6095 C C . LYS D 1 30 ? 83.917 38.730 -382.712 1.00 41.04 30 LYS D C 1
ATOM 6096 O O . LYS D 1 30 ? 84.201 38.418 -381.548 1.00 40.22 30 LYS D O 1
ATOM 6102 N N . GLN D 1 31 ? 83.263 39.841 -383.026 1.00 41.19 31 GLN D N 1
ATOM 6103 C CA . GLN D 1 31 ? 82.939 40.834 -382.007 1.00 41.51 31 GLN D CA 1
ATOM 6104 C C . GLN D 1 31 ? 82.131 40.284 -380.832 1.00 40.96 31 GLN D C 1
ATOM 6105 O O . GLN D 1 31 ? 82.387 40.686 -379.699 1.00 40.63 31 GLN D O 1
ATOM 6111 N N . ASP D 1 32 ? 81.212 39.352 -381.104 1.00 40.82 32 ASP D N 1
ATOM 6112 C CA . ASP D 1 32 ? 80.201 38.881 -380.159 1.00 41.37 32 ASP D CA 1
ATOM 6113 C C . ASP D 1 32 ? 80.450 37.434 -379.679 1.00 41.00 32 ASP D C 1
ATOM 6114 O O . ASP D 1 32 ? 79.823 36.977 -378.715 1.00 40.27 32 ASP D O 1
ATOM 6119 N N . SER D 1 33 ? 81.338 36.714 -380.359 1.00 40.58 33 SER D N 1
ATOM 6120 C CA . SER D 1 33 ? 81.532 35.301 -380.071 1.00 41.02 33 SER D CA 1
ATOM 6121 C C . SER D 1 33 ? 82.693 34.701 -380.840 1.00 40.67 33 SER D C 1
ATOM 6122 O O . SER D 1 33 ? 83.186 35.296 -381.810 1.00 40.14 33 SER D O 1
ATOM 6125 N N . VAL D 1 34 ? 83.099 33.512 -380.409 1.00 40.89 34 VAL D N 1
ATOM 6126 C CA . VAL D 1 34 ? 84.103 32.693 -381.102 1.00 41.61 34 VAL D CA 1
ATOM 6127 C C . VAL D 1 34 ? 83.396 31.532 -381.760 1.00 41.61 34 VAL D C 1
ATOM 6128 O O . VAL D 1 34 ? 82.611 30.846 -381.127 1.00 41.01 34 VAL D O 1
ATOM 6132 N N . GLU D 1 35 ? 83.703 31.295 -383.025 1.00 41.48 35 GLU D N 1
ATOM 6133 C CA . GLU D 1 35 ? 83.050 30.240 -383.791 1.00 41.79 35 GLU D CA 1
ATOM 6134 C C . GLU D 1 35 ? 84.093 29.261 -384.292 1.00 40.84 35 GLU D C 1
ATOM 6135 O O . GLU D 1 35 ? 85.186 29.659 -384.664 1.00 40.67 35 GLU D O 1
ATOM 6141 N N . LEU D 1 36 ? 83.739 27.987 -384.344 1.00 40.65 36 LEU D N 1
ATOM 6142 C CA . LEU D 1 36 ? 84.552 26.990 -385.050 1.00 40.84 36 LEU D CA 1
ATOM 6143 C C . LEU D 1 36 ? 83.635 26.019 -385.789 1.00 40.75 36 LEU D C 1
ATOM 6144 O O . LEU D 1 36 ? 82.634 25.568 -385.228 1.00 40.63 36 LEU D O 1
ATOM 6149 N N . VAL D 1 37 ? 83.958 25.737 -387.056 1.00 40.26 37 VAL D N 1
ATOM 6150 C CA . VAL D 1 37 ? 83.249 24.693 -387.809 1.00 40.85 37 VAL D CA 1
ATOM 6151 C C . VAL D 1 37 ? 84.290 23.774 -388.453 1.00 41.26 37 VAL D C 1
ATOM 6152 O O . VAL D 1 37 ? 85.226 24.235 -389.120 1.00 40.16 37 VAL D O 1
ATOM 6156 N N . ALA D 1 38 ? 84.143 22.469 -388.281 1.00 40.54 38 ALA D N 1
ATOM 6157 C CA . ALA D 1 38 ? 85.061 21.540 -388.961 1.00 40.87 38 ALA D CA 1
ATOM 6158 C C . ALA D 1 38 ? 84.332 20.291 -389.436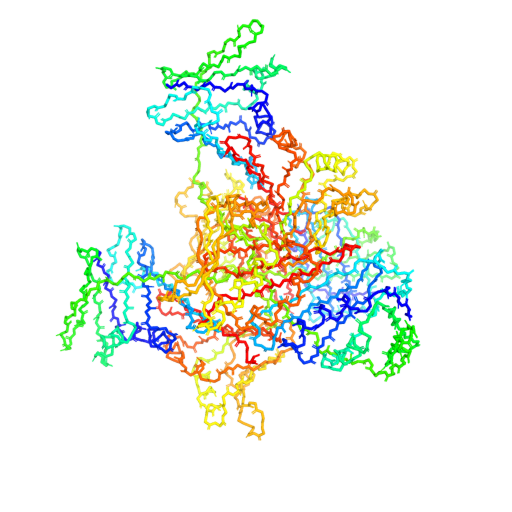 1.00 40.59 38 ALA D C 1
ATOM 6159 O O . ALA D 1 38 ? 83.460 19.702 -388.710 1.00 40.28 38 ALA D O 1
ATOM 6161 N N . LEU D 1 39 ? 84.644 19.902 -390.668 1.00 40.92 39 LEU D N 1
ATOM 6162 C CA . LEU D 1 39 ? 84.191 18.639 -391.242 1.00 41.16 39 LEU D CA 1
ATOM 6163 C C . LEU D 1 39 ? 85.326 17.670 -391.095 1.00 41.66 39 LEU D C 1
ATOM 6164 O O . LEU D 1 39 ? 86.485 18.037 -391.356 1.00 41.58 39 LEU D O 1
ATOM 6169 N N . ASP D 1 40 ? 85.055 16.432 -390.695 1.00 40.82 40 ASP D N 1
ATOM 6170 C CA . ASP D 1 40 ? 86.190 15.531 -390.557 1.00 41.94 40 ASP D CA 1
ATOM 6171 C C . ASP D 1 40 ? 86.781 15.259 -391.931 1.00 41.34 40 ASP D C 1
ATOM 6172 O O . ASP D 1 40 ? 86.179 15.542 -392.981 1.00 40.11 40 ASP D O 1
ATOM 6177 N N . ARG D 1 41 ? 87.974 14.708 -391.928 1.00 42.24 41 ARG D N 1
ATOM 6178 C CA . ARG D 1 41 ? 88.673 14.511 -393.177 1.00 42.23 41 ARG D CA 1
ATOM 6179 C C . ARG D 1 41 ? 87.904 13.655 -394.193 1.00 41.95 41 ARG D C 1
ATOM 6180 O O . ARG D 1 41 ? 88.060 13.854 -395.403 1.00 41.74 41 ARG D O 1
ATOM 6188 N N . ALA D 1 42 ? 87.057 12.738 -393.729 1.00 41.17 42 ALA D N 1
ATOM 6189 C CA . ALA D 1 42 ? 86.243 11.919 -394.641 1.00 41.04 42 ALA D CA 1
ATOM 6190 C C . ALA D 1 42 ? 84.865 12.500 -394.928 1.00 40.36 42 ALA D C 1
ATOM 6191 O O . ALA D 1 42 ? 84.100 11.918 -395.716 1.00 40.72 42 ALA D O 1
ATOM 6193 N N . HIS D 1 43 ? 84.568 13.653 -394.332 1.00 40.32 43 HIS D N 1
ATOM 6194 C CA . HIS D 1 43 ? 83.304 14.383 -394.540 1.00 40.79 43 HIS D CA 1
ATOM 6195 C C . HIS D 1 43 ? 82.091 13.564 -394.107 1.00 40.90 43 HIS D C 1
ATOM 6196 O O . HIS D 1 43 ? 80.996 13.683 -394.678 1.00 42.48 43 HIS D O 1
ATOM 6203 N N . ILE D 1 44 ? 82.310 12.711 -393.102 1.00 40.06 44 ILE D N 1
ATOM 6204 C CA . ILE D 1 44 ? 81.283 11.861 -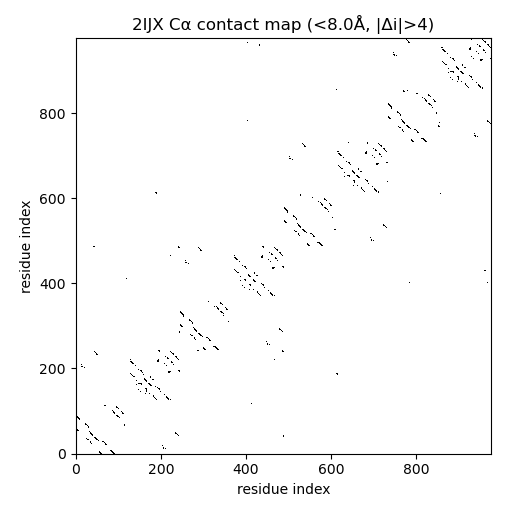392.475 1.00 39.99 44 ILE D CA 1
ATOM 6205 C C . ILE D 1 44 ? 80.663 12.546 -391.222 1.00 39.23 44 ILE D C 1
ATOM 6206 O O . ILE D 1 44 ? 79.571 12.186 -390.780 1.00 37.95 44 ILE D O 1
ATOM 6211 N N . SER D 1 45 ? 81.378 13.502 -390.649 1.00 38.60 45 SER D N 1
ATOM 6212 C CA . SER D 1 45 ? 80.884 14.217 -389.472 1.00 39.06 45 SER D CA 1
ATOM 6213 C C . SER D 1 45 ? 81.326 15.677 -389.471 1.00 38.87 45 SER D C 1
ATOM 6214 O O . SER D 1 45 ? 82.249 16.052 -390.184 1.00 38.02 45 SER D O 1
ATOM 6217 N N . LEU D 1 46 ? 80.604 16.482 -388.691 1.00 39.20 46 LEU D N 1
ATOM 6218 C CA . LEU D 1 46 ? 80.749 17.921 -388.634 1.00 39.90 46 LEU D CA 1
ATOM 6219 C C . LEU D 1 46 ? 80.562 18.352 -387.185 1.00 39.39 46 LEU D C 1
ATOM 6220 O O . LEU D 1 46 ? 79.607 17.933 -386.532 1.00 39.20 46 LEU D O 1
ATOM 6225 N N . ILE D 1 47 ? 81.452 19.193 -386.712 1.00 39.59 47 ILE D N 1
ATOM 6226 C CA . ILE D 1 47 ? 81.356 19.806 -385.413 1.00 40.05 47 ILE D CA 1
ATOM 6227 C C . ILE D 1 47 ? 81.252 21.316 -385.596 1.00 39.98 47 ILE D C 1
ATOM 6228 O O . ILE D 1 47 ? 81.894 21.901 -386.457 1.00 39.56 47 ILE D O 1
ATOM 6233 N N . SER D 1 48 ? 80.408 21.923 -384.775 1.00 40.56 48 SER D N 1
ATOM 6234 C CA . SER D 1 48 ? 80.175 23.340 -384.798 1.00 40.67 48 SER D CA 1
ATOM 6235 C C . SER D 1 48 ? 80.174 23.870 -383.362 1.00 39.97 48 SER D C 1
ATOM 6236 O O . SER D 1 48 ? 79.458 23.374 -382.533 1.00 40.33 48 SER D O 1
ATOM 6239 N N . VAL D 1 49 ? 80.956 24.886 -383.089 1.00 40.37 49 VAL D N 1
ATOM 6240 C CA . VAL D 1 49 ? 81.109 25.465 -381.763 1.00 40.33 49 VAL D CA 1
ATOM 6241 C C . VAL D 1 49 ? 80.865 26.970 -381.821 1.00 40.59 49 VAL D C 1
ATOM 6242 O O . VAL D 1 49 ? 81.394 27.659 -382.702 1.00 40.24 49 VAL D O 1
ATOM 6246 N N . ASN D 1 50 ? 80.090 27.478 -380.866 1.00 40.62 50 ASN D N 1
ATOM 6247 C CA . ASN D 1 50 ? 79.795 28.907 -380.782 1.00 40.51 50 ASN D CA 1
ATOM 6248 C C . ASN D 1 50 ? 79.856 29.338 -379.317 1.00 40.32 50 ASN D C 1
ATOM 6249 O O . ASN D 1 50 ? 79.068 28.853 -378.505 1.00 40.59 50 ASN D O 1
ATOM 6254 N N . LEU D 1 51 ? 80.811 30.206 -378.994 1.00 39.48 51 LEU D N 1
ATOM 6255 C CA . LEU D 1 51 ? 81.116 30.573 -377.619 1.00 39.84 51 LEU D CA 1
ATOM 6256 C C . LEU D 1 51 ? 80.883 32.076 -377.515 1.00 40.14 51 LEU D C 1
ATOM 6257 O O . LEU D 1 51 ? 81.617 32.858 -378.113 1.00 39.48 51 LEU D O 1
ATOM 6262 N N . PRO D 1 52 ? 79.832 32.470 -376.784 1.00 39.71 52 PRO D N 1
ATOM 6263 C CA . PRO D 1 52 ? 79.483 33.895 -376.643 1.00 39.86 52 PRO D CA 1
ATOM 6264 C C . PRO D 1 52 ? 80.541 34.669 -375.866 1.00 39.65 52 PRO D C 1
ATOM 6265 O O . PRO D 1 52 ? 81.169 34.120 -374.958 1.00 38.65 52 PRO D O 1
ATOM 6269 N N . ARG D 1 53 ? 80.762 35.929 -376.233 1.00 39.98 53 ARG D N 1
ATOM 6270 C CA . ARG D 1 53 ? 81.769 36.737 -375.536 1.00 40.79 53 ARG D CA 1
ATOM 6271 C C . ARG D 1 53 ? 81.507 36.814 -374.021 1.00 40.49 53 ARG D C 1
ATOM 6272 O O . ARG D 1 53 ? 82.451 36.926 -373.227 1.00 39.80 53 ARG D O 1
ATOM 6280 N N . GLU D 1 54 ? 80.254 36.654 -373.627 1.00 40.25 54 GLU D N 1
ATOM 6281 C CA . GLU D 1 54 ? 79.874 36.731 -372.224 1.00 41.31 54 GLU D CA 1
ATOM 6282 C C . GLU D 1 54 ? 80.438 35.620 -371.331 1.00 41.54 54 GLU D C 1
ATOM 6283 O O . GLU D 1 54 ? 80.523 35.796 -370.114 1.00 42.08 54 GLU D O 1
ATOM 6289 N N . MET D 1 55 ? 80.858 34.495 -371.912 1.00 41.43 55 MET D N 1
ATOM 6290 C CA . MET D 1 55 ? 81.496 33.450 -371.092 1.00 42.70 55 MET D CA 1
ATOM 6291 C C . MET D 1 55 ? 82.978 33.719 -370.752 1.00 41.56 55 MET D C 1
ATOM 6292 O O . MET D 1 55 ? 83.567 33.030 -369.909 1.00 41.99 55 MET D O 1
ATOM 6297 N N . PHE D 1 56 ? 83.564 34.751 -371.350 1.00 40.94 56 PHE D N 1
ATOM 6298 C CA . PHE D 1 56 ? 84.989 35.038 -371.178 1.00 40.97 56 PHE D CA 1
ATOM 6299 C C . PHE D 1 56 ? 85.237 36.161 -370.170 1.00 40.78 56 PHE D C 1
ATOM 6300 O O . PHE D 1 56 ? 84.494 37.143 -370.109 1.00 40.15 56 PHE D O 1
ATOM 6308 N N . LYS D 1 57 ? 86.282 36.004 -369.376 1.00 40.84 57 LYS D N 1
ATOM 6309 C CA . LYS D 1 57 ? 86.678 37.003 -368.396 1.00 41.57 57 LYS D CA 1
ATOM 6310 C C . LYS D 1 57 ? 87.107 38.304 -369.049 1.00 41.14 57 LYS D C 1
ATOM 6311 O O . LYS D 1 57 ? 86.817 39.378 -368.542 1.00 40.31 57 LYS D O 1
ATOM 6317 N N . GLU D 1 58 ? 87.833 38.194 -370.156 1.00 40.96 58 GLU D N 1
ATOM 6318 C CA . GLU D 1 58 ? 88.241 39.358 -370.949 1.00 41.66 58 GLU D CA 1
ATOM 6319 C C . GLU D 1 58 ? 88.024 39.031 -372.412 1.00 40.98 58 GLU D C 1
ATOM 6320 O O . GLU D 1 58 ? 88.326 37.930 -372.846 1.00 40.26 58 GLU D O 1
ATOM 6326 N N . TYR D 1 59 ? 87.518 39.985 -373.182 1.00 40.31 59 TYR D N 1
ATOM 6327 C CA . TYR D 1 59 ? 87.274 39.707 -374.576 1.00 41.02 59 TYR D CA 1
ATOM 6328 C C . TYR D 1 59 ? 87.478 41.008 -375.337 1.00 41.54 59 TYR D C 1
ATOM 6329 O O . TYR D 1 59 ? 86.639 41.913 -375.318 1.00 41.51 59 TYR D O 1
ATOM 6338 N N . ASP D 1 60 ? 88.683 41.132 -375.896 1.00 43.97 60 ASP D N 1
ATOM 6339 C CA . ASP D 1 60 ? 89.151 42.322 -376.588 1.00 45.30 60 ASP D CA 1
ATOM 6340 C C . ASP D 1 60 ? 89.370 41.946 -378.040 1.00 46.25 60 ASP D C 1
ATOM 6341 O O . ASP D 1 60 ? 90.468 41.534 -378.450 1.00 46.20 60 ASP D O 1
ATOM 6346 N N . VAL D 1 61 ? 88.289 42.042 -378.808 1.00 47.58 61 VAL D N 1
ATOM 6347 C CA . VAL D 1 61 ? 88.305 41.734 -380.228 1.00 48.19 61 VAL D CA 1
ATOM 6348 C C . VAL D 1 61 ? 87.565 42.870 -380.981 1.00 49.37 61 VAL D C 1
ATOM 6349 O O . VAL D 1 61 ? 86.566 43.415 -380.488 1.00 50.01 61 VAL D O 1
ATOM 6353 N N . ASN D 1 62 ? 88.094 43.237 -382.136 1.00 50.41 62 ASN D N 1
ATOM 6354 C CA . ASN D 1 62 ? 87.496 44.254 -383.021 1.00 50.71 62 ASN D CA 1
ATOM 6355 C C . ASN D 1 62 ? 88.413 44.374 -384.222 1.00 51.06 62 ASN D C 1
ATOM 6356 O O . ASN D 1 62 ? 89.547 44.876 -384.080 1.00 53.64 62 ASN D O 1
ATOM 6361 N N . ASP D 1 63 ? 88.003 43.861 -385.376 1.00 50.46 63 A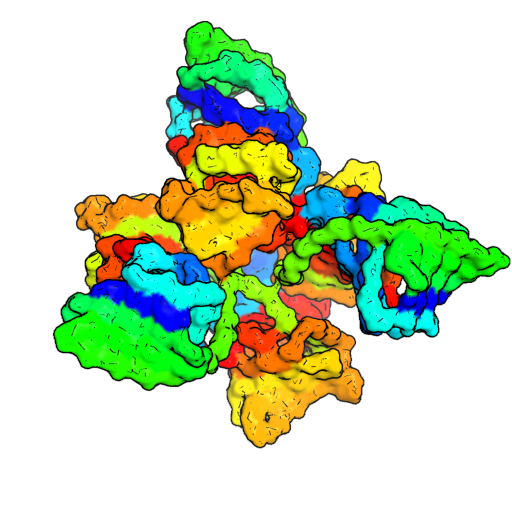SP D N 1
ATOM 6362 C CA . ASP D 1 63 ? 86.904 42.916 -385.483 1.00 49.53 63 ASP D CA 1
ATOM 6363 C C . ASP D 1 63 ? 87.576 41.567 -385.685 1.00 48.08 63 ASP D C 1
ATOM 6364 O O . ASP D 1 63 ? 88.354 41.152 -384.812 1.00 49.02 63 ASP D O 1
ATOM 6369 N N . GLU D 1 64 ? 87.374 40.909 -386.823 1.00 44.45 64 GLU D N 1
ATOM 6370 C CA . GLU D 1 64 ? 87.524 39.458 -386.831 1.00 43.76 64 GLU D CA 1
ATOM 6371 C C . GLU D 1 64 ? 88.978 39.015 -386.809 1.00 42.34 64 GLU D C 1
ATOM 6372 O O . GLU D 1 64 ? 89.800 39.570 -387.544 1.00 41.78 64 GLU D O 1
ATOM 6378 N N . PHE D 1 65 ? 89.283 38.004 -385.988 1.00 41.12 65 PHE D N 1
ATOM 6379 C CA . PHE D 1 65 ? 90.605 37.366 -385.984 1.00 41.31 65 PHE D CA 1
ATOM 6380 C C . PHE D 1 65 ? 90.487 35.858 -386.179 1.00 40.87 65 PHE D C 1
ATOM 6381 O O . PHE D 1 65 ? 89.837 35.190 -385.403 1.00 40.30 65 PHE D O 1
ATOM 6389 N N . LYS D 1 66 ? 91.133 35.334 -387.223 1.00 41.17 66 LYS D N 1
ATOM 6390 C CA . LYS D 1 66 ? 91.115 33.909 -387.513 1.00 40.89 66 LYS D CA 1
ATOM 6391 C C . LYS D 1 66 ? 92.417 33.287 -387.035 1.00 41.32 66 LYS D C 1
ATOM 6392 O O . LYS D 1 66 ? 93.518 33.596 -387.558 1.00 40.51 66 LYS D O 1
ATOM 6398 N N . PHE D 1 67 ? 92.269 32.438 -386.027 1.00 40.89 67 PHE D N 1
ATOM 6399 C CA . PHE D 1 67 ? 93.392 31.716 -385.430 1.00 41.30 67 PHE D CA 1
ATOM 6400 C C . PHE D 1 67 ? 93.390 30.329 -386.027 1.00 41.11 67 PHE D C 1
ATOM 6401 O O . PHE D 1 67 ? 92.498 29.507 -385.747 1.00 41.56 67 PHE D O 1
ATOM 6409 N N . GLY D 1 68 ? 94.341 30.083 -386.896 1.00 40.11 68 GLY D N 1
ATOM 6410 C CA . GLY D 1 68 ? 94.430 28.788 -387.541 1.00 41.26 68 GLY D CA 1
ATOM 6411 C C . GLY D 1 68 ? 95.511 27.998 -386.849 1.00 40.73 68 GLY D C 1
ATOM 6412 O O . GLY D 1 68 ? 96.584 28.532 -386.595 1.00 40.65 68 GLY D O 1
ATOM 6413 N N . PHE D 1 69 ? 95.234 26.730 -386.566 1.00 41.03 69 PHE D N 1
ATOM 6414 C CA . PHE D 1 69 ? 96.149 25.898 -385.762 1.00 41.40 69 PHE D CA 1
ATOM 6415 C C . PHE D 1 69 ? 96.180 24.451 -386.170 1.00 41.33 69 PHE D C 1
ATOM 6416 O O . PHE D 1 69 ? 95.249 23.921 -386.793 1.00 40.35 69 PHE D O 1
ATOM 6424 N N . ASN D 1 70 ? 97.269 23.818 -385.773 1.00 40.89 70 ASN D N 1
ATOM 6425 C CA . ASN D 1 70 ? 97.437 22.393 -385.831 1.00 41.31 70 ASN D CA 1
ATOM 6426 C C . ASN D 1 70 ? 96.729 21.804 -384.604 1.00 41.28 70 ASN D C 1
ATOM 6427 O O . ASN D 1 70 ? 97.081 22.144 -383.468 1.00 41.60 70 ASN D O 1
ATOM 6432 N N . THR D 1 71 ? 95.765 20.910 -384.823 1.00 40.08 71 THR D N 1
ATOM 6433 C CA . THR D 1 71 ? 94.918 20.403 -383.720 1.00 40.95 71 THR D CA 1
ATOM 6434 C C . THR D 1 71 ? 95.702 19.600 -382.666 1.00 41.06 71 THR D C 1
ATOM 6435 O O . THR D 1 71 ? 95.418 19.669 -381.461 1.00 41.43 71 THR D O 1
ATOM 6439 N N . GLN D 1 72 ? 96.694 18.830 -383.112 1.00 41.29 72 GLN D N 1
ATOM 6440 C CA . GLN D 1 72 ? 97.519 18.075 -382.186 1.00 40.57 72 GLN D CA 1
ATOM 6441 C C . GLN D 1 72 ? 98.298 19.014 -381.285 1.00 40.72 72 GLN D C 1
ATOM 6442 O O . GLN D 1 72 ? 98.422 18.775 -380.086 1.00 41.21 72 GLN D O 1
ATOM 6448 N N . TYR D 1 73 ? 98.878 20.058 -381.865 1.00 40.16 73 TYR D N 1
ATOM 6449 C CA . TYR D 1 73 ? 99.682 20.976 -381.073 1.00 39.69 73 TYR D CA 1
ATOM 6450 C C . TYR D 1 73 ? 98.753 21.736 -380.113 1.00 38.14 73 TYR D C 1
ATOM 6451 O O . TYR D 1 73 ? 99.089 21.911 -378.915 1.00 39.34 73 TYR D O 1
ATOM 6460 N N . LEU D 1 74 ? 97.597 22.202 -380.584 1.00 33.87 74 LEU D N 1
ATOM 6461 C CA . LEU D 1 74 ? 96.689 22.890 -379.658 1.00 32.51 74 LEU D CA 1
ATOM 6462 C C . LEU D 1 74 ? 96.274 21.970 -378.502 1.00 29.65 74 LEU D C 1
ATOM 6463 O O . LEU D 1 74 ? 96.146 22.415 -377.368 1.00 28.71 74 LEU D O 1
ATOM 6468 N N . MET D 1 75 ? 96.077 20.689 -378.788 1.00 29.46 75 MET D N 1
ATOM 6469 C CA . MET D 1 75 ? 95.794 19.723 -377.711 1.00 29.70 75 MET D CA 1
ATOM 6470 C C . MET D 1 75 ? 96.957 19.671 -376.714 1.00 29.57 75 MET D C 1
ATOM 6471 O O . MET D 1 75 ? 96.733 19.594 -375.496 1.00 29.19 75 MET D O 1
ATOM 6476 N N . LYS D 1 76 ? 98.202 19.747 -377.198 1.00 29.36 76 LYS D N 1
ATOM 6477 C CA . LYS D 1 76 ? 99.356 19.754 -376.244 1.00 29.83 76 LYS D CA 1
ATOM 6478 C C . LYS D 1 76 ? 99.193 20.917 -375.262 1.00 29.05 76 LYS D C 1
ATOM 6479 O O . LYS D 1 76 ? 99.258 20.762 -374.029 1.00 29.01 76 LYS D O 1
ATOM 6485 N N . ILE D 1 77 ? 98.906 22.091 -375.819 1.00 28.84 77 ILE D N 1
ATOM 6486 C CA . ILE D 1 77 ? 98.777 23.280 -375.020 1.00 29.13 77 ILE D CA 1
ATOM 6487 C C . ILE D 1 77 ? 97.648 23.152 -374.005 1.00 29.10 77 ILE D C 1
ATOM 6488 O O . ILE D 1 77 ? 97.785 23.510 -372.811 1.00 29.09 77 ILE D O 1
ATOM 6493 N N . LEU D 1 78 ? 96.519 22.660 -374.478 1.00 28.40 78 LEU D N 1
ATOM 6494 C CA . LEU D 1 78 ? 95.308 22.600 -373.628 1.00 29.54 78 LEU D CA 1
ATOM 6495 C C . LEU D 1 78 ? 95.339 21.466 -372.618 1.00 29.93 78 LEU D C 1
ATOM 6496 O O . LEU D 1 78 ? 94.585 21.506 -371.626 1.00 30.21 78 LEU D O 1
ATOM 6501 N N . LYS D 1 79 ? 96.185 20.468 -372.856 1.00 31.39 79 LYS D N 1
ATOM 6502 C CA . LYS D 1 79 ? 96.373 19.357 -371.899 1.00 32.93 79 LYS D CA 1
ATOM 6503 C C . LYS D 1 79 ? 97.347 19.602 -370.738 1.00 33.88 79 LYS D C 1
ATOM 6504 O O . LYS D 1 79 ? 97.406 18.782 -369.806 1.00 33.83 79 LYS D O 1
ATOM 6510 N N . VAL D 1 80 ? 98.148 20.675 -370.787 1.00 34.41 80 VAL D N 1
ATOM 6511 C CA . VAL D 1 80 ? 99.164 20.849 -369.747 1.00 35.64 80 VAL D CA 1
ATOM 6512 C C . VAL D 1 80 ? 98.580 20.973 -368.344 1.00 36.64 80 VAL D C 1
ATOM 6513 O O . VAL D 1 80 ? 99.117 20.380 -367.415 1.00 36.57 80 VAL D O 1
ATOM 6517 N N . ALA D 1 81 ? 97.517 21.751 -368.187 1.00 37.64 81 ALA D N 1
ATOM 6518 C CA . ALA D 1 81 ? 96.883 21.942 -366.889 1.00 38.69 81 ALA D CA 1
ATOM 6519 C C . ALA D 1 81 ? 95.879 20.820 -366.590 1.00 40.21 81 ALA D C 1
ATOM 6520 O O . ALA D 1 81 ? 94.927 20.613 -367.323 1.00 40.55 81 ALA D O 1
ATOM 6522 N N . LYS D 1 82 ? 96.093 20.097 -365.497 1.00 42.38 82 LYS D N 1
ATOM 6523 C CA . LYS D 1 82 ? 95.128 19.091 -365.059 1.00 42.36 82 LYS D CA 1
ATOM 6524 C C . LYS D 1 82 ? 94.113 19.637 -364.013 1.00 43.13 82 LYS D C 1
ATOM 6525 O O . LYS D 1 82 ? 93.044 19.030 -363.782 1.00 44.72 82 LYS D O 1
ATOM 6531 N N . ARG D 1 83 ? 94.439 20.767 -363.397 1.00 41.92 83 ARG D N 1
ATOM 6532 C CA . ARG D 1 83 ? 93.528 21.501 -362.550 1.00 42.61 83 ARG D CA 1
ATOM 6533 C C . ARG D 1 83 ? 93.069 22.748 -363.270 1.00 41.78 83 ARG D C 1
ATOM 6534 O O . ARG D 1 83 ? 93.573 23.064 -364.351 1.00 41.43 83 ARG D O 1
ATOM 6542 N N . LYS D 1 84 ? 92.145 23.462 -362.648 1.00 40.03 84 LYS D N 1
ATOM 6543 C CA . LYS D 1 84 ? 91.575 24.701 -363.203 1.00 40.87 84 LYS D CA 1
ATOM 6544 C C . LYS D 1 84 ? 92.621 25.807 -363.304 1.00 40.87 84 LYS D C 1
ATOM 6545 O O . LYS D 1 84 ? 93.211 26.215 -362.308 1.00 40.47 84 LYS D O 1
ATOM 6551 N N . GLU D 1 85 ? 92.861 26.282 -364.518 1.00 41.28 85 GLU D N 1
ATOM 6552 C CA . GLU D 1 85 ? 93.854 27.326 -364.754 1.00 41.33 85 GLU D CA 1
ATOM 6553 C C . GLU D 1 85 ? 93.323 28.143 -365.907 1.00 41.03 85 GLU D C 1
ATOM 6554 O O . GLU D 1 85 ? 92.610 27.603 -366.778 1.00 41.63 85 GLU D O 1
ATOM 6560 N N . ALA D 1 86 ? 93.561 29.450 -365.878 1.00 40.27 86 ALA D N 1
ATOM 6561 C CA . ALA D 1 86 ? 93.071 30.321 -366.935 1.00 40.75 86 ALA D CA 1
ATOM 6562 C C . ALA D 1 86 ? 93.903 30.135 -368.209 1.00 40.40 86 ALA D C 1
ATOM 6563 O O . ALA D 1 86 ? 95.040 29.700 -368.166 1.00 40.48 86 ALA D O 1
ATOM 6565 N N . ILE D 1 87 ? 93.313 30.465 -369.338 1.00 41.01 87 ILE D N 1
ATOM 6566 C CA . ILE D 1 87 ? 94.050 30.550 -370.593 1.00 41.21 87 ILE D CA 1
ATOM 6567 C C . ILE D 1 87 ? 93.834 31.934 -371.207 1.00 41.20 87 ILE D C 1
ATOM 6568 O O . ILE D 1 87 ? 92.701 32.449 -371.258 1.00 40.32 87 ILE D O 1
ATOM 6573 N N . GLU D 1 88 ? 94.930 32.548 -371.627 1.00 40.62 88 GLU D N 1
ATOM 6574 C CA . GLU D 1 88 ? 94.868 33.779 -372.379 1.00 40.99 88 GLU D CA 1
ATOM 6575 C C . GLU D 1 88 ? 95.317 33.443 -373.799 1.00 40.96 88 GLU D C 1
ATOM 6576 O O . GLU D 1 88 ? 96.352 32.772 -373.993 1.00 41.28 88 GLU D O 1
ATOM 6582 N N . ILE D 1 89 ? 94.569 33.912 -374.769 1.00 40.37 89 ILE D N 1
ATOM 6583 C CA . ILE D 1 89 ? 94.981 33.864 -376.164 1.00 40.92 89 ILE D CA 1
ATOM 6584 C C . ILE D 1 89 ? 95.061 35.316 -376.655 1.00 40.59 89 ILE D C 1
ATOM 6585 O O . ILE D 1 89 ? 94.087 36.059 -376.549 1.00 39.97 89 ILE D O 1
ATOM 6590 N N . ALA D 1 90 ? 96.213 35.701 -377.194 1.00 40.24 90 ALA D N 1
ATOM 6591 C CA . ALA D 1 90 ? 96.428 37.079 -377.662 1.00 40.22 90 ALA D CA 1
ATOM 6592 C C . ALA D 1 90 ? 97.218 37.186 -378.968 1.00 40.73 90 ALA D C 1
ATOM 6593 O O . ALA D 1 90 ? 98.013 36.294 -379.306 1.00 41.05 90 ALA D O 1
ATOM 6595 N N . SER D 1 91 ? 97.014 38.282 -379.693 1.00 39.94 91 SER D N 1
ATOM 6596 C CA . SER D 1 91 ? 97.816 38.548 -380.885 1.00 40.51 91 SER D CA 1
ATOM 6597 C C . SER D 1 91 ? 97.956 40.034 -381.137 1.00 40.50 91 SER D C 1
ATOM 6598 O O . SER D 1 91 ? 96.983 40.777 -381.079 1.00 39.69 91 SER D O 1
ATOM 6601 N N . GLU D 1 92 ? 99.188 40.452 -381.412 1.00 41.22 92 GLU D N 1
ATOM 6602 C CA . GLU D 1 92 ? 99.489 41.818 -381.823 1.00 41.61 92 GLU D CA 1
ATOM 6603 C C . GLU D 1 92 ? 99.897 41.865 -383.283 1.00 41.55 92 GLU D C 1
ATOM 6604 O O . GLU D 1 92 ? 100.026 42.943 -383.850 1.00 41.55 92 GLU D O 1
ATOM 6610 N N . SER D 1 93 ? 100.113 40.702 -383.885 1.00 41.68 93 SER D N 1
ATOM 6611 C CA . SER D 1 93 ? 100.468 40.591 -385.289 1.00 42.18 93 SER D CA 1
ATOM 6612 C C . SER D 1 93 ? 99.652 39.474 -385.915 1.00 42.01 93 SER D C 1
ATOM 6613 O O . SER D 1 93 ? 99.511 38.436 -385.322 1.00 42.84 93 SER D O 1
ATOM 6616 N N . PRO D 1 94 ? 99.175 39.652 -387.150 1.00 42.20 94 PRO D N 1
ATOM 6617 C CA . PRO D 1 94 ? 98.365 38.570 -387.723 1.00 41.81 94 PRO D CA 1
ATOM 6618 C C . PRO D 1 94 ? 99.073 37.230 -387.851 1.00 41.51 94 PRO D C 1
ATOM 6619 O O . PRO D 1 94 ? 98.390 36.182 -387.810 1.00 42.13 94 PRO D O 1
ATOM 6623 N N . ASP D 1 95 ? 100.402 37.232 -387.961 1.00 41.12 95 ASP D N 1
ATOM 6624 C CA . ASP D 1 95 ? 101.136 35.983 -388.180 1.00 41.30 95 ASP D CA 1
ATOM 6625 C C . ASP D 1 95 ? 101.513 35.202 -386.913 1.00 40.50 95 ASP D C 1
ATOM 6626 O O . ASP D 1 95 ? 102.080 34.116 -387.030 1.00 38.79 95 ASP D O 1
ATOM 6631 N N . SER D 1 96 ? 101.217 35.756 -385.737 1.00 40.23 96 SER D N 1
ATOM 6632 C CA . SER D 1 96 ? 101.621 35.161 -384.467 1.00 41.02 96 SER D CA 1
ATOM 6633 C C . SER D 1 96 ? 100.512 35.219 -383.420 1.00 41.12 96 SER D C 1
ATOM 6634 O O . SER D 1 96 ? 99.746 36.186 -383.351 1.00 41.85 96 SER D O 1
ATOM 6637 N N . VAL D 1 97 ? 100.447 34.167 -382.608 1.00 40.64 97 VAL D N 1
ATOM 6638 C CA . VAL D 1 97 ? 99.540 34.113 -381.480 1.00 40.43 97 VAL D CA 1
ATOM 6639 C C . VAL D 1 97 ? 100.385 33.746 -380.262 1.00 39.82 97 VAL D C 1
ATOM 6640 O O . VAL D 1 97 ? 101.395 33.026 -380.384 1.00 38.59 97 VAL D O 1
ATOM 6644 N N . ILE D 1 98 ? 100.029 34.329 -379.129 1.00 38.93 98 ILE D N 1
ATOM 6645 C CA . ILE D 1 98 ? 100.662 33.963 -377.865 1.00 38.78 98 ILE D CA 1
ATOM 6646 C C . ILE D 1 98 ? 99.594 33.409 -376.960 1.00 37.85 98 ILE D C 1
ATOM 6647 O O . ILE D 1 98 ? 98.576 34.055 -376.773 1.00 37.78 98 ILE D O 1
ATOM 6652 N N . ILE D 1 99 ? 99.849 32.225 -376.394 1.00 36.93 99 ILE D N 1
ATOM 6653 C CA . ILE D 1 99 ? 98.915 31.567 -375.472 1.00 36.73 99 ILE D CA 1
ATOM 6654 C C . ILE D 1 99 ? 99.580 31.381 -374.113 1.00 36.18 99 ILE D C 1
ATOM 6655 O O . ILE D 1 99 ? 100.656 30.814 -374.048 1.00 35.12 99 ILE D O 1
ATOM 6660 N N . ASN D 1 100 ? 98.956 31.889 -373.050 1.00 35.95 100 ASN D N 1
ATOM 6661 C CA . ASN D 1 100 ? 99.426 31.681 -371.684 1.00 36.67 100 ASN D CA 1
ATOM 6662 C C . ASN D 1 100 ? 98.466 30.827 -370.878 1.00 36.90 100 ASN D C 1
ATOM 6663 O O . ASN D 1 100 ? 97.264 31.078 -370.893 1.00 36.59 100 ASN D O 1
ATOM 6668 N N . ILE D 1 101 ? 99.001 29.833 -370.183 1.00 36.86 101 ILE D N 1
ATOM 6669 C CA . ILE D 1 101 ? 98.259 29.068 -369.182 1.00 37.88 101 ILE D CA 1
ATOM 6670 C C . ILE D 1 101 ? 98.710 29.622 -367.846 1.00 40.15 101 ILE D C 1
ATOM 6671 O O . ILE D 1 101 ? 99.908 29.558 -367.491 1.00 39.58 101 ILE D O 1
ATOM 6676 N N . ILE D 1 102 ? 97.748 30.187 -367.133 1.00 42.71 102 ILE D N 1
ATOM 6677 C CA . ILE D 1 102 ? 97.979 31.026 -365.985 1.00 45.17 102 ILE D CA 1
ATOM 6678 C C . ILE D 1 102 ? 97.529 30.252 -364.762 1.00 46.10 102 ILE D C 1
ATOM 6679 O O . ILE D 1 102 ? 96.359 29.896 -364.640 1.00 47.08 102 ILE D O 1
ATOM 6684 N N . GLY D 1 103 ? 98.461 30.008 -363.860 1.00 47.11 103 GLY D N 1
ATOM 6685 C CA . GLY D 1 103 ? 98.234 29.168 -362.692 1.00 47.47 103 GLY D CA 1
ATOM 6686 C C . GLY D 1 103 ? 99.545 28.491 -362.373 1.00 48.01 103 GLY D C 1
ATOM 6687 O O . GLY D 1 103 ? 100.609 28.950 -362.820 1.00 49.04 103 GLY D O 1
ATOM 6688 N N . SER D 1 104 ? 99.495 27.402 -361.620 1.00 47.95 104 SER D N 1
ATOM 6689 C CA . SER D 1 104 ? 100.715 26.753 -361.168 1.00 48.03 104 SER D CA 1
ATOM 6690 C C . SER D 1 104 ? 101.639 26.299 -362.320 1.00 47.87 104 SER D C 1
ATOM 6691 O O . SER D 1 104 ? 102.863 26.329 -362.164 1.00 47.74 104 SER D O 1
ATOM 6694 N N . THR D 1 105 ? 101.079 25.914 -363.469 1.00 47.18 105 THR D N 1
ATOM 6695 C CA . THR D 1 105 ? 101.908 25.503 -364.617 1.00 46.45 105 THR D CA 1
ATOM 6696 C C . THR D 1 105 ? 102.800 26.590 -365.205 1.00 46.05 105 THR D C 1
ATOM 6697 O O . THR D 1 105 ? 103.793 26.256 -365.857 1.00 46.78 105 THR D O 1
ATOM 6701 N N . ASN D 1 106 ? 102.426 27.862 -365.042 1.00 44.92 106 ASN D N 1
ATOM 6702 C CA . ASN D 1 106 ? 103.103 28.995 -365.706 1.00 44.30 106 ASN D CA 1
ATOM 6703 C C . ASN D 1 106 ? 103.713 28.660 -367.083 1.00 43.51 106 ASN D C 1
ATOM 6704 O O . ASN D 1 106 ? 104.942 28.553 -367.220 1.00 43.73 106 ASN D O 1
ATOM 6709 N N . ARG D 1 107 ? 102.859 28.538 -368.100 1.00 41.21 107 ARG D N 1
ATOM 6710 C CA . ARG D 1 107 ? 103.292 28.176 -369.452 1.00 40.51 107 ARG D CA 1
ATOM 6711 C C . ARG D 1 107 ? 102.955 29.308 -370.429 1.00 39.96 107 ARG D C 1
ATOM 6712 O O . ARG D 1 107 ? 101.861 29.889 -370.380 1.00 37.94 107 ARG D O 1
ATOM 6720 N N . GLU D 1 108 ? 103.917 29.626 -371.292 1.00 38.48 108 GLU D N 1
ATOM 6721 C CA . GLU D 1 108 ? 103.713 30.558 -372.398 1.00 37.48 108 GLU D CA 1
ATOM 6722 C C . GLU D 1 108 ? 104.027 29.785 -373.676 1.00 36.12 108 GLU D C 1
ATOM 6723 O O . GLU D 1 108 ? 105.006 29.021 -373.732 1.00 34.68 108 GLU D O 1
ATOM 6729 N N . PHE D 1 109 ? 103.168 29.924 -374.693 1.00 34.46 109 PHE D N 1
ATOM 6730 C CA . PHE D 1 109 ? 103.362 29.234 -375.962 1.00 34.41 109 PHE D CA 1
ATOM 6731 C C . PHE D 1 109 ? 103.362 30.292 -377.061 1.00 34.24 109 PHE D C 1
ATOM 6732 O O . PHE D 1 109 ? 102.426 31.082 -377.154 1.00 33.87 109 PHE D O 1
ATOM 6740 N N . ASN D 1 110 ? 104.435 30.327 -377.854 1.00 34.16 110 ASN D N 1
ATOM 6741 C CA . ASN D 1 110 ? 104.553 31.271 -378.963 1.00 34.54 110 ASN D CA 1
ATOM 6742 C C . ASN D 1 110 ? 104.346 30.495 -380.262 1.00 34.33 110 ASN D C 1
ATOM 6743 O O . ASN D 1 110 ? 105.115 29.619 -380.570 1.00 34.60 110 ASN D O 1
ATOM 6748 N N . VAL D 1 111 ? 103.288 30.818 -381.009 1.00 35.18 111 VAL D N 1
ATOM 6749 C CA . VAL D 1 111 ? 102.774 29.969 -382.072 1.00 36.73 111 VAL D CA 1
ATOM 6750 C C . VAL D 1 111 ? 102.649 30.775 -383.370 1.00 36.39 111 VAL D C 1
ATOM 6751 O O . VAL D 1 111 ? 102.224 31.900 -383.309 1.00 36.53 111 VAL D O 1
ATOM 6755 N N . ARG D 1 112 ? 103.048 30.220 -384.519 1.00 37.85 112 ARG D N 1
ATOM 6756 C CA . ARG D 1 112 ? 102.743 30.866 -385.795 1.00 39.13 112 ARG D CA 1
ATOM 6757 C C . ARG D 1 112 ? 101.261 30.628 -386.100 1.00 37.95 112 ARG D C 1
ATOM 6758 O O . ARG D 1 112 ? 100.733 29.515 -385.898 1.00 35.21 112 ARG D O 1
ATOM 6766 N N . ASN D 1 113 ? 100.616 31.684 -386.568 1.00 38.27 113 ASN D N 1
ATOM 6767 C CA . ASN D 1 113 ? 99.229 31.605 -387.000 1.00 39.18 113 ASN D CA 1
ATOM 6768 C C . ASN D 1 113 ? 99.199 30.991 -388.382 1.00 39.83 113 ASN D C 1
ATOM 6769 O O . ASN D 1 113 ? 99.895 31.462 -389.320 1.00 39.48 113 ASN D O 1
ATOM 6774 N N . LEU D 1 114 ? 98.458 29.894 -388.503 1.00 39.65 114 LEU D N 1
ATOM 6775 C CA . LEU D 1 114 ? 98.358 29.158 -389.754 1.00 40.77 114 LEU D CA 1
ATOM 6776 C C . LEU D 1 114 ? 97.282 29.718 -390.671 1.00 41.76 114 LEU D C 1
ATOM 6777 O O . LEU D 1 114 ? 96.250 30.177 -390.205 1.00 43.09 114 LEU D O 1
ATOM 6782 N N . GLU D 1 115 ? 97.536 29.629 -391.974 1.00 42.65 115 GLU D N 1
ATOM 6783 C CA . GLU D 1 115 ? 96.524 29.893 -392.998 1.00 43.37 115 GLU D CA 1
ATOM 6784 C C . GLU D 1 115 ? 95.839 28.588 -393.319 1.00 43.15 115 GLU D C 1
ATOM 6785 O O . GLU D 1 115 ? 96.412 27.717 -393.962 1.00 44.09 115 GLU D O 1
ATOM 6791 N N . VAL D 1 116 ? 94.609 28.440 -392.871 1.00 43.47 116 VAL D N 1
ATOM 6792 C CA . VAL D 1 116 ? 93.903 27.179 -393.001 1.00 43.35 116 VAL D CA 1
ATOM 6793 C C . VAL D 1 116 ? 92.630 27.454 -393.771 1.00 44.01 116 VAL D C 1
ATOM 6794 O O . VAL D 1 116 ? 91.984 28.467 -393.561 1.00 43.94 116 VAL D O 1
ATOM 6798 N N . SER D 1 117 ? 92.264 26.551 -394.660 1.00 45.66 117 SER D N 1
ATOM 6799 C CA . SER D 1 117 ? 91.098 26.808 -395.489 1.00 47.22 117 SER D CA 1
ATOM 6800 C C . SER D 1 117 ? 89.849 26.576 -394.637 1.00 47.70 117 SER D C 1
ATOM 6801 O O . SER D 1 117 ? 89.804 25.638 -393.818 1.00 47.01 117 SER D O 1
ATOM 6804 N N . GLU D 1 118 ? 88.865 27.451 -394.795 1.00 48.76 118 GLU D N 1
ATOM 6805 C CA . GLU D 1 118 ? 87.654 27.372 -394.002 1.00 50.63 118 GLU D CA 1
ATOM 6806 C C . GLU D 1 118 ? 86.574 26.521 -394.649 1.00 51.24 118 GLU D C 1
ATOM 6807 O O . GLU D 1 118 ? 86.472 26.448 -395.869 1.00 50.66 118 GLU D O 1
ATOM 6813 N N . GLN D 1 119 ? 85.794 25.862 -393.798 1.00 51.86 119 GLN D N 1
ATOM 6814 C CA . GLN D 1 119 ? 84.756 24.951 -394.233 1.00 53.16 119 GLN D CA 1
ATOM 6815 C C . GLN D 1 119 ? 83.391 25.555 -393.968 1.00 53.58 119 GLN D C 1
ATOM 6816 O O . GLN D 1 119 ? 83.099 26.010 -392.865 1.00 53.75 119 GLN D O 1
ATOM 6822 N N . GLU D 1 120 ? 82.602 25.606 -395.032 1.00 54.66 120 GLU D N 1
ATOM 6823 C CA . GLU D 1 120 ? 81.163 25.819 -394.984 1.00 55.34 120 GLU D CA 1
ATOM 6824 C C . GLU D 1 120 ? 80.425 24.667 -394.303 1.00 55.74 120 GLU D C 1
ATOM 6825 O O . GLU D 1 120 ? 80.798 23.492 -394.410 1.00 55.71 120 GLU D O 1
ATOM 6831 N N . ILE D 1 121 ? 79.352 25.011 -393.618 1.00 56.14 121 ILE D N 1
ATOM 6832 C CA . ILE D 1 121 ? 78.421 24.015 -393.146 1.00 56.12 121 ILE D CA 1
ATOM 6833 C C . ILE D 1 121 ? 77.731 23.523 -394.439 1.00 56.16 121 ILE D C 1
ATOM 6834 O O . ILE D 1 121 ? 77.189 24.348 -395.202 1.00 55.56 121 ILE D O 1
ATOM 6839 N N . PRO D 1 122 ? 77.799 22.201 -394.736 1.00 55.95 122 PRO D N 1
ATOM 6840 C CA . PRO D 1 122 ? 77.095 21.721 -395.941 1.00 55.66 122 PRO D CA 1
ATOM 6841 C C . PRO D 1 122 ? 75.596 22.090 -395.928 1.00 55.49 122 PRO D C 1
ATOM 6842 O O . PRO D 1 122 ? 74.942 22.013 -394.889 1.00 54.39 122 PRO D O 1
ATOM 6846 N N . GLU D 1 123 ? 75.075 22.525 -397.069 1.00 55.22 123 GLU D N 1
ATOM 6847 C CA . GLU D 1 123 ? 73.688 22.974 -397.137 1.00 55.70 123 GLU D CA 1
ATOM 6848 C C . GLU D 1 123 ? 72.792 21.793 -397.465 1.00 55.16 123 GLU D C 1
ATOM 6849 O O . GLU D 1 123 ? 72.422 21.592 -398.625 1.00 55.92 123 GLU D O 1
ATOM 6855 N N . ILE D 1 124 ? 72.478 21.018 -396.428 1.00 55.23 124 ILE D N 1
ATOM 6856 C CA . ILE D 1 124 ? 71.714 19.779 -396.529 1.00 55.41 124 ILE D CA 1
ATOM 6857 C C . ILE D 1 124 ? 70.559 19.881 -395.548 1.00 55.12 124 ILE D C 1
ATOM 6858 O O . ILE D 1 124 ? 70.782 20.227 -394.388 1.00 55.04 124 ILE D O 1
ATOM 6863 N N . ASN D 1 125 ? 69.341 19.583 -396.009 1.00 54.27 125 ASN D N 1
ATOM 6864 C CA . ASN D 1 125 ? 68.149 19.615 -395.144 1.00 53.96 125 ASN D CA 1
ATOM 6865 C C . ASN D 1 125 ? 68.170 18.438 -394.158 1.00 53.23 125 ASN D C 1
ATOM 6866 O O . ASN D 1 125 ? 68.695 17.377 -394.491 1.00 52.44 125 ASN D O 1
ATOM 6871 N N . LEU D 1 126 ? 67.638 18.655 -392.945 1.00 51.74 126 LEU D N 1
ATOM 6872 C CA . LEU D 1 126 ? 67.570 17.653 -391.854 1.00 51.00 126 LEU D CA 1
ATOM 6873 C C . LEU D 1 126 ? 66.159 17.615 -391.293 1.00 49.98 126 LEU D C 1
ATOM 6874 O O . LEU D 1 126 ? 65.715 18.621 -390.760 1.00 50.09 126 LEU D O 1
ATOM 6879 N N . GLN D 1 127 ? 65.461 16.482 -391.375 1.00 48.68 127 GLN D N 1
ATOM 6880 C CA . GLN D 1 127 ? 64.142 16.331 -390.714 1.00 48.27 127 GLN D CA 1
ATOM 6881 C C . GLN D 1 127 ? 64.197 15.122 -389.830 1.00 46.48 127 GLN D C 1
ATOM 6882 O O . GLN D 1 127 ? 64.305 14.016 -390.366 1.00 48.25 127 GLN D O 1
ATOM 6888 N N . PHE D 1 128 ? 64.083 15.277 -388.504 1.00 43.90 128 PHE D N 1
ATOM 6889 C CA . PHE D 1 128 ? 64.317 14.145 -387.611 1.00 42.39 128 PHE D CA 1
ATOM 6890 C C . PHE D 1 128 ? 62.992 13.528 -387.177 1.00 41.28 128 PHE D C 1
ATOM 6891 O O . PHE D 1 128 ? 62.000 14.228 -387.092 1.00 41.07 128 PHE D O 1
ATOM 6899 N N . ASP D 1 129 ? 62.990 12.230 -386.897 1.00 40.57 129 ASP D N 1
ATOM 6900 C CA . ASP D 1 129 ? 61.791 11.495 -386.464 1.00 41.11 129 ASP D CA 1
ATOM 6901 C C . ASP D 1 129 ? 61.619 11.511 -384.938 1.00 40.86 129 ASP D C 1
ATOM 6902 O O . ASP D 1 129 ? 60.513 11.398 -384.428 1.00 40.11 129 ASP D O 1
ATOM 6907 N N . ILE D 1 130 ? 62.731 11.617 -384.224 1.00 41.19 130 ILE D N 1
ATOM 6908 C CA . ILE D 1 130 ? 62.769 11.654 -382.771 1.00 41.54 130 ILE D CA 1
ATOM 6909 C C . ILE D 1 130 ? 63.819 12.708 -382.330 1.00 41.32 130 ILE D C 1
ATOM 6910 O O . ILE D 1 130 ? 64.912 12.811 -382.934 1.00 40.23 130 ILE D O 1
ATOM 6915 N N . SER D 1 131 ? 63.499 13.447 -381.274 1.00 41.26 131 SER D N 1
ATOM 6916 C CA . SER D 1 131 ? 64.499 14.213 -380.513 1.00 41.88 131 SER D CA 1
ATOM 6917 C C . SER D 1 131 ? 64.251 13.986 -379.037 1.00 41.43 131 SER D C 1
ATOM 6918 O O . SER D 1 131 ? 63.099 13.901 -378.615 1.00 42.46 131 SER D O 1
ATOM 6921 N N . ALA D 1 132 ? 65.320 13.875 -378.247 1.00 41.20 132 ALA D N 1
ATOM 6922 C CA . ALA D 1 132 ? 65.206 13.627 -376.810 1.00 41.00 132 ALA D CA 1
ATOM 6923 C C . ALA D 1 132 ? 66.362 14.261 -376.083 1.00 40.72 132 ALA D C 1
ATOM 6924 O O . ALA D 1 132 ? 67.452 14.387 -376.632 1.00 42.14 132 ALA D O 1
ATOM 6926 N N . THR D 1 133 ? 66.105 14.678 -374.854 1.00 40.50 133 THR D N 1
ATOM 6927 C CA . THR D 1 133 ? 67.135 15.150 -373.958 1.00 40.24 133 THR D CA 1
ATOM 6928 C C . THR D 1 133 ? 67.390 14.076 -372.933 1.00 40.82 133 THR D C 1
ATOM 6929 O O . THR D 1 133 ? 66.477 13.676 -372.195 1.00 40.29 133 THR D O 1
ATOM 6933 N N . ILE D 1 134 ? 68.622 13.579 -372.930 1.00 40.02 134 ILE D N 1
ATOM 6934 C CA . ILE D 1 134 ? 69.022 12.489 -372.066 1.00 40.51 134 ILE D CA 1
ATOM 6935 C C . ILE D 1 134 ? 70.283 12.822 -371.259 1.00 40.66 134 ILE D C 1
ATOM 6936 O O . ILE D 1 134 ? 71.018 13.770 -371.568 1.00 40.68 134 ILE D O 1
ATOM 6941 N N . SER D 1 135 ? 70.495 12.047 -370.200 1.00 40.82 135 SER D N 1
ATOM 6942 C CA . SER D 1 135 ? 71.677 12.147 -369.358 1.00 40.80 135 SER D CA 1
ATOM 6943 C C . SER D 1 135 ? 72.979 12.085 -370.175 1.00 40.75 135 SER D C 1
ATOM 6944 O O . SER D 1 135 ? 73.181 11.161 -370.940 1.00 40.98 135 SER D O 1
ATOM 6947 N N . SER D 1 136 ? 73.869 13.067 -370.003 1.00 41.03 136 SER D N 1
ATOM 6948 C CA . SER D 1 136 ? 75.161 13.043 -370.680 1.00 41.05 136 SER D CA 1
ATOM 6949 C C . SER D 1 136 ? 76.005 11.917 -370.138 1.00 40.70 136 SER D C 1
ATOM 6950 O O . SER D 1 136 ? 76.676 11.245 -370.904 1.00 41.12 136 SER D O 1
ATOM 6953 N N . ASP D 1 137 ? 75.962 11.693 -368.828 1.00 41.24 137 ASP D N 1
ATOM 6954 C CA . ASP D 1 137 ? 76.767 10.628 -368.222 1.00 41.35 137 ASP D CA 1
ATOM 6955 C C . ASP D 1 137 ? 76.216 9.238 -368.621 1.00 41.36 137 ASP D C 1
ATOM 6956 O O . ASP D 1 137 ? 76.990 8.332 -368.941 1.00 41.60 137 ASP D O 1
ATOM 6961 N N . GLY D 1 138 ? 74.903 9.100 -368.701 1.00 40.98 138 GLY D N 1
ATOM 6962 C CA . GLY D 1 138 ? 74.299 7.893 -369.226 1.00 41.24 138 GLY D CA 1
ATOM 6963 C C . GLY D 1 138 ? 74.706 7.632 -370.645 1.00 40.80 138 GLY D C 1
ATOM 6964 O O . GLY D 1 138 ? 74.976 6.508 -371.005 1.00 40.95 138 GLY D O 1
ATOM 6965 N N . PHE D 1 139 ? 74.712 8.675 -371.472 1.00 40.96 139 PHE D N 1
ATOM 6966 C CA . PHE D 1 139 ? 75.099 8.545 -372.888 1.00 41.65 139 PHE D CA 1
ATOM 6967 C C . PHE D 1 139 ? 76.560 8.116 -373.012 1.00 41.21 139 PHE D C 1
ATOM 6968 O O . PHE D 1 139 ? 76.869 7.191 -373.748 1.00 40.61 139 PHE D O 1
ATOM 6976 N N . LYS D 1 140 ? 77.448 8.779 -372.273 1.00 41.25 140 LYS D N 1
ATOM 6977 C CA . LYS D 1 140 ? 78.848 8.365 -372.239 1.00 41.32 140 LYS D CA 1
ATOM 6978 C C . LYS D 1 140 ? 79.016 6.884 -371.886 1.00 41.08 140 LYS D C 1
ATOM 6979 O O . LYS D 1 140 ? 79.759 6.145 -372.536 1.00 40.63 140 LYS D O 1
ATOM 6985 N N . SER D 1 141 ? 78.358 6.467 -370.819 1.00 41.24 141 SER D N 1
ATOM 6986 C CA . SER D 1 141 ? 78.437 5.078 -370.391 1.00 41.58 141 SER D CA 1
ATOM 6987 C C . SER D 1 141 ? 77.925 4.098 -371.447 1.00 40.98 141 SER D C 1
ATOM 6988 O O . SER D 1 141 ? 78.517 3.056 -371.676 1.00 40.46 141 SER D O 1
ATOM 6991 N N . ALA D 1 142 ? 76.822 4.440 -372.097 1.00 41.14 142 ALA D N 1
ATOM 6992 C CA . ALA D 1 142 ? 76.263 3.615 -373.141 1.00 41.37 142 ALA D CA 1
ATOM 6993 C C . ALA D 1 142 ? 77.218 3.401 -374.285 1.00 41.05 142 ALA D C 1
ATOM 6994 O O . ALA D 1 142 ? 77.462 2.264 -374.704 1.00 40.64 142 ALA D O 1
ATOM 6996 N N . ILE D 1 143 ? 77.802 4.493 -374.775 1.00 41.20 143 ILE D N 1
ATOM 6997 C CA . ILE D 1 143 ? 78.713 4.398 -375.920 1.00 41.37 143 ILE D CA 1
ATOM 6998 C C . ILE D 1 143 ? 79.920 3.572 -375.524 1.00 41.14 143 ILE D C 1
ATOM 6999 O O . ILE D 1 143 ? 80.378 2.731 -376.290 1.00 41.44 143 ILE D O 1
ATOM 7004 N N . SER D 1 144 ? 80.481 3.869 -374.360 1.00 40.93 144 SER D N 1
ATOM 7005 C CA . SER D 1 144 ? 81.663 3.186 -373.909 1.00 40.83 144 SER D CA 1
ATOM 7006 C C . SER D 1 144 ? 81.396 1.695 -373.824 1.00 40.86 144 SER D C 1
ATOM 7007 O O . SER D 1 144 ? 82.209 0.911 -374.290 1.00 40.46 144 SER D O 1
ATOM 7010 N N . GLU D 1 145 ? 80.256 1.332 -373.218 1.00 40.31 145 GLU D N 1
ATOM 7011 C CA . GLU D 1 145 ? 79.825 -0.077 -373.012 1.00 40.82 145 GLU D CA 1
ATOM 7012 C C . GLU D 1 145 ? 79.657 -0.803 -374.366 1.00 39.49 145 GLU D C 1
ATOM 7013 O O . GLU D 1 145 ? 80.184 -1.895 -374.598 1.00 38.18 145 GLU D O 1
ATOM 7019 N N . VAL D 1 146 ? 78.914 -0.188 -375.290 1.00 37.92 146 VAL D N 1
ATOM 7020 C CA . VAL D 1 146 ? 78.745 -0.746 -376.620 1.00 36.92 146 VAL D CA 1
ATOM 7021 C C . VAL D 1 146 ? 80.042 -0.919 -377.368 1.00 36.87 146 VAL D C 1
ATOM 7022 O O . VAL D 1 146 ? 80.227 -1.891 -378.088 1.00 35.59 146 VAL D O 1
ATOM 7026 N N . SER D 1 147 ? 80.930 0.069 -377.252 1.00 36.88 147 SER D N 1
ATOM 7027 C CA . SER D 1 147 ? 82.186 0.034 -377.973 1.00 38.29 147 SER D CA 1
ATOM 7028 C C . SER D 1 147 ? 83.098 -1.126 -377.551 1.00 39.02 147 SER D C 1
ATOM 7029 O O . SER D 1 147 ? 83.934 -1.524 -378.343 1.00 37.47 147 SER D O 1
ATOM 7032 N N . THR D 1 148 ? 82.881 -1.711 -376.370 1.00 39.89 148 THR D N 1
ATOM 7033 C CA . THR D 1 148 ? 83.629 -2.922 -375.952 1.00 40.83 148 THR D CA 1
ATOM 7034 C C . THR D 1 148 ? 83.425 -4.110 -376.870 1.00 41.18 148 THR D C 1
ATOM 7035 O O . THR D 1 148 ? 84.299 -4.968 -376.988 1.00 43.44 148 THR D O 1
ATOM 7039 N N . VAL D 1 149 ? 82.276 -4.192 -377.528 1.00 41.40 149 VAL D N 1
ATOM 7040 C CA . VAL D 1 149 ? 81.959 -5.362 -378.334 1.00 41.26 149 VAL D CA 1
ATOM 7041 C C . VAL D 1 149 ? 81.775 -5.082 -379.828 1.00 41.27 149 VAL D C 1
ATOM 7042 O O . VAL D 1 149 ? 81.965 -5.972 -380.633 1.00 42.08 149 VAL D O 1
ATOM 7046 N N . THR D 1 150 ? 81.438 -3.859 -380.211 1.00 41.80 150 THR D N 1
ATOM 7047 C CA . THR D 1 150 ? 81.136 -3.561 -381.616 1.00 41.60 150 THR D CA 1
ATOM 7048 C C . THR D 1 150 ? 81.398 -2.108 -381.993 1.00 41.20 150 THR D C 1
ATOM 7049 O O . THR D 1 150 ? 81.442 -1.235 -381.140 1.00 40.94 150 THR D O 1
ATOM 7053 N N . ASP D 1 151 ? 81.596 -1.868 -383.284 1.00 41.64 151 ASP D N 1
ATOM 7054 C CA . ASP D 1 151 ? 81.598 -0.508 -383.818 1.00 41.81 151 ASP D CA 1
ATOM 7055 C C . ASP D 1 151 ? 80.206 -0.009 -384.260 1.00 41.35 151 ASP D C 1
ATOM 7056 O O . ASP D 1 151 ? 80.070 1.120 -384.717 1.00 42.04 151 ASP D O 1
ATOM 7061 N N . ASN D 1 152 ? 79.182 -0.849 -384.168 1.00 39.98 152 ASN D N 1
ATOM 7062 C CA . ASN D 1 152 ? 77.853 -0.489 -384.660 1.00 40.78 152 ASN D CA 1
ATOM 7063 C C . ASN D 1 152 ? 76.937 -0.137 -383.487 1.00 39.63 152 ASN D C 1
ATOM 7064 O O . ASN D 1 152 ? 76.441 -1.007 -382.781 1.00 39.40 152 ASN D O 1
ATOM 7069 N N . VAL D 1 153 ? 76.766 1.151 -383.252 1.00 38.97 153 VAL D N 1
ATOM 7070 C CA . VAL D 1 153 ? 75.924 1.635 -382.195 1.00 40.09 153 VAL D CA 1
ATOM 7071 C C . VAL D 1 153 ? 74.516 1.895 -382.791 1.00 40.14 153 VAL D C 1
ATOM 7072 O O . VAL D 1 153 ? 74.371 2.716 -383.716 1.00 40.86 153 VAL D O 1
ATOM 7076 N N . VAL D 1 154 ? 73.502 1.208 -382.260 1.00 39.45 154 VAL D N 1
ATOM 7077 C CA . VAL D 1 154 ? 72.122 1.405 -382.640 1.00 39.96 154 VAL D CA 1
ATOM 7078 C C . VAL D 1 154 ? 71.475 2.370 -381.650 1.00 39.52 154 VAL D C 1
ATOM 7079 O O . VAL D 1 154 ? 71.611 2.221 -380.436 1.00 38.82 154 VAL D O 1
ATOM 7083 N N . VAL D 1 155 ? 70.786 3.366 -382.183 1.00 39.95 155 VAL D N 1
ATOM 7084 C CA . VAL D 1 155 ? 69.950 4.272 -381.383 1.00 40.23 155 VAL D CA 1
ATOM 7085 C C . VAL D 1 155 ? 68.508 4.033 -381.827 1.00 40.48 155 VAL D C 1
ATOM 7086 O O . VAL D 1 155 ? 68.212 4.096 -383.030 1.00 39.74 155 VAL D O 1
ATOM 7090 N N . GLU D 1 156 ? 67.643 3.710 -380.860 1.00 40.88 156 GLU D N 1
ATOM 7091 C CA . GLU D 1 156 ? 66.201 3.484 -381.094 1.00 41.55 156 GLU D CA 1
ATOM 7092 C C . GLU D 1 156 ? 65.356 4.473 -380.315 1.00 40.79 156 GLU D C 1
ATOM 7093 O O . GLU D 1 156 ? 65.699 4.826 -379.184 1.00 41.92 156 GLU D O 1
ATOM 7099 N N . GLY D 1 157 ? 64.271 4.921 -380.919 1.00 40.57 157 GLY D N 1
ATOM 7100 C CA . GLY D 1 157 ? 63.348 5.849 -380.311 1.00 40.78 157 GLY D CA 1
ATOM 7101 C C . GLY D 1 157 ? 61.960 5.236 -380.369 1.00 40.66 157 GLY D C 1
ATOM 7102 O O . GLY D 1 157 ? 61.433 4.930 -381.449 1.00 39.80 157 GLY D O 1
ATOM 7103 N N . HIS D 1 158 ? 61.397 5.023 -379.190 1.00 41.00 158 HIS D N 1
ATOM 7104 C CA . HIS D 1 158 ? 60.038 4.572 -379.049 1.00 41.17 158 HIS D CA 1
ATOM 7105 C C . HIS D 1 158 ? 59.264 5.747 -378.479 1.00 41.60 158 HIS D C 1
ATOM 7106 O O . HIS D 1 158 ? 59.842 6.798 -378.232 1.00 41.67 158 HIS D O 1
ATOM 7113 N N . GLU D 1 159 ? 57.971 5.585 -378.257 1.00 41.65 159 GLU D N 1
ATOM 7114 C CA . GLU D 1 159 ? 57.141 6.698 -377.789 1.00 42.43 159 GLU D CA 1
ATOM 7115 C C . GLU D 1 159 ? 57.544 7.226 -376.397 1.00 42.31 159 GLU D C 1
ATOM 7116 O O . GLU D 1 159 ? 57.356 8.411 -376.088 1.00 43.12 159 GLU D O 1
ATOM 7122 N N . ASP D 1 160 ? 58.073 6.341 -375.560 1.00 41.92 160 ASP D N 1
ATOM 7123 C CA . ASP D 1 160 ? 58.328 6.637 -374.150 1.00 41.49 160 ASP D CA 1
ATOM 7124 C C . ASP D 1 160 ? 59.767 6.392 -373.695 1.00 40.59 160 ASP D C 1
ATOM 7125 O O . ASP D 1 160 ? 60.052 6.458 -372.506 1.00 38.94 160 ASP D O 1
ATOM 7130 N N . ARG D 1 161 ? 60.658 6.076 -374.628 1.00 40.61 161 ARG D N 1
ATOM 7131 C CA . ARG D 1 161 ? 62.031 5.717 -374.270 1.00 41.66 161 ARG D CA 1
ATOM 7132 C C . ARG D 1 161 ? 62.989 5.800 -375.418 1.00 41.75 161 ARG D C 1
ATOM 7133 O O . ARG D 1 161 ? 62.596 5.706 -376.581 1.00 41.62 161 ARG D O 1
ATOM 7141 N N . ILE D 1 162 ? 64.263 5.955 -375.069 1.00 41.96 162 ILE D N 1
ATOM 7142 C CA . ILE D 1 162 ? 65.356 5.876 -376.025 1.00 41.84 162 ILE D CA 1
ATOM 7143 C C . ILE D 1 162 ? 66.231 4.700 -375.586 1.00 41.05 162 ILE D C 1
ATOM 7144 O O . ILE D 1 162 ? 66.513 4.531 -374.384 1.00 41.96 162 ILE D O 1
ATOM 7149 N N . LEU D 1 163 ? 66.636 3.868 -376.544 1.00 41.52 163 LEU D N 1
ATOM 7150 C CA . LEU D 1 163 ? 67.584 2.780 -376.297 1.00 41.60 163 LEU D CA 1
ATOM 7151 C C . LEU D 1 163 ? 68.825 2.976 -377.139 1.00 41.97 163 LEU D C 1
ATOM 7152 O O . LEU D 1 163 ? 68.765 3.255 -378.342 1.00 42.14 163 LEU D O 1
ATOM 7157 N N . ILE D 1 164 ? 69.955 2.819 -376.487 1.00 41.33 164 ILE D N 1
ATOM 7158 C CA . ILE D 1 164 ? 71.243 2.797 -377.162 1.00 41.75 164 ILE D CA 1
ATOM 7159 C C . ILE D 1 164 ? 71.854 1.414 -376.897 1.00 41.75 164 ILE D C 1
ATOM 7160 O O . ILE D 1 164 ? 72.004 0.992 -375.739 1.00 41.43 164 ILE D O 1
ATOM 7165 N N . LYS D 1 165 ? 72.159 0.720 -377.984 1.00 40.83 165 LYS D N 1
ATOM 7166 C CA . LYS D 1 165 ? 72.596 -0.627 -377.894 1.00 41.59 165 LYS D CA 1
ATOM 7167 C C . LYS D 1 165 ? 73.581 -1.066 -378.942 1.00 40.42 165 LYS D C 1
ATOM 7168 O O . LYS D 1 165 ? 73.796 -0.399 -379.929 1.00 40.72 165 LYS D O 1
ATOM 7174 N N . ALA D 1 166 ? 74.205 -2.209 -378.676 1.00 40.06 166 ALA D N 1
ATOM 7175 C CA . ALA D 1 166 ? 75.086 -2.839 -379.661 1.00 39.54 166 ALA D CA 1
ATOM 7176 C C . ALA D 1 166 ? 74.235 -3.480 -380.751 1.00 39.27 166 ALA D C 1
ATOM 7177 O O . ALA D 1 166 ? 73.237 -4.167 -380.482 1.00 38.97 166 ALA D O 1
ATOM 7179 N N . GLU D 1 167 ? 74.583 -3.241 -382.000 1.00 38.64 167 GLU D N 1
ATOM 7180 C CA . GLU D 1 167 ? 73.979 -3.998 -383.074 1.00 38.85 167 GLU D CA 1
ATOM 7181 C C . GLU D 1 167 ? 74.337 -5.457 -382.915 1.00 38.20 167 GLU D C 1
ATOM 7182 O O . GLU D 1 167 ? 75.465 -5.789 -382.576 1.00 38.24 167 GLU D O 1
ATOM 7188 N N . GLY D 1 168 ? 73.372 -6.347 -383.112 1.00 38.20 168 GLY D N 1
ATOM 7189 C CA . GLY D 1 168 ? 73.694 -7.764 -383.042 1.00 38.82 168 GLY D CA 1
ATOM 7190 C C . GLY D 1 168 ? 73.485 -8.398 -381.677 1.00 39.32 168 GLY D C 1
ATOM 7191 O O . GLY D 1 168 ? 72.822 -7.823 -380.800 1.00 39.03 168 GLY D O 1
ATOM 7192 N N . GLU D 1 169 ? 74.060 -9.592 -381.518 1.00 39.80 169 GLU D N 1
ATOM 7193 C CA . GLU D 1 169 ? 73.576 -10.553 -380.545 1.00 40.15 169 GLU D CA 1
ATOM 7194 C C . GLU D 1 169 ? 74.149 -10.456 -379.123 1.00 39.11 169 GLU D C 1
ATOM 7195 O O . GLU D 1 169 ? 73.792 -11.285 -378.267 1.00 36.44 169 GLU D O 1
ATOM 7201 N N . SER D 1 170 ? 74.959 -9.436 -378.848 1.00 39.30 170 SER D N 1
ATOM 7202 C CA . SER D 1 170 ? 75.526 -9.268 -377.501 1.00 40.29 170 SER D CA 1
ATOM 7203 C C . SER D 1 170 ? 74.520 -8.846 -376.437 1.00 40.37 170 SER D C 1
ATOM 7204 O O . SER D 1 170 ? 74.752 -9.070 -375.255 1.00 40.13 170 SER D O 1
ATOM 7207 N N . GLU D 1 171 ? 73.416 -8.224 -376.862 1.00 41.11 171 GLU D N 1
ATOM 7208 C CA . GLU D 1 171 ? 72.419 -7.636 -375.959 1.00 41.11 171 GLU D CA 1
ATOM 7209 C C . GLU D 1 171 ? 72.921 -6.545 -375.013 1.00 41.31 171 GLU D C 1
ATOM 7210 O O . GLU D 1 171 ? 72.277 -6.265 -374.013 1.00 42.12 171 GLU D O 1
ATOM 7216 N N . VAL D 1 172 ? 74.030 -5.886 -375.336 1.00 39.79 172 VAL D N 1
ATOM 7217 C CA . VAL D 1 172 ? 74.447 -4.749 -374.543 1.00 40.00 172 VAL D CA 1
ATOM 7218 C C . VAL D 1 172 ? 73.494 -3.583 -374.872 1.00 40.27 172 VAL D C 1
ATOM 7219 O O . VAL D 1 172 ? 73.377 -3.207 -376.022 1.00 40.38 172 VAL D O 1
ATOM 7223 N N . GLU D 1 173 ? 72.831 -3.037 -373.862 1.00 40.64 173 GLU D N 1
ATOM 7224 C CA . GLU D 1 173 ? 71.773 -2.042 -374.048 1.00 41.59 173 GLU D CA 1
ATOM 7225 C C . GLU D 1 173 ? 71.627 -1.125 -372.826 1.00 41.23 173 GLU D C 1
ATOM 7226 O O . GLU D 1 173 ? 71.690 -1.597 -371.694 1.00 39.16 173 GLU D O 1
ATOM 7232 N N . VAL D 1 174 ? 71.451 0.177 -373.071 1.00 41.00 174 VAL D N 1
ATOM 7233 C CA . VAL D 1 174 ? 71.145 1.164 -372.057 1.00 41.15 174 VAL D CA 1
ATOM 7234 C C . VAL D 1 174 ? 69.827 1.841 -372.414 1.00 40.37 174 VAL D C 1
ATOM 7235 O O . VAL D 1 174 ? 69.636 2.276 -373.541 1.00 39.39 174 VAL D O 1
ATOM 7239 N N . GLU D 1 175 ? 68.920 1.893 -371.449 1.00 40.43 175 GLU D N 1
ATOM 7240 C CA . GLU D 1 175 ? 67.595 2.497 -371.663 1.00 41.07 175 GLU D CA 1
ATOM 7241 C C . GLU D 1 175 ? 67.522 3.862 -370.975 1.00 40.71 175 GLU D C 1
ATOM 7242 O O . GLU D 1 175 ? 67.937 4.004 -369.811 1.00 40.62 175 GLU D O 1
ATOM 7248 N N . PHE D 1 176 ? 67.002 4.853 -371.691 1.00 40.05 176 PHE D N 1
ATOM 7249 C CA . PHE D 1 176 ? 66.723 6.153 -371.128 1.00 40.39 176 PHE D CA 1
ATOM 7250 C C . PHE D 1 176 ? 65.210 6.336 -371.132 1.00 40.18 176 PHE D C 1
ATOM 7251 O O . PHE D 1 176 ? 64.603 6.355 -372.196 1.00 38.87 176 PHE D O 1
ATOM 7259 N N . SER D 1 177 ? 64.626 6.444 -369.944 1.00 40.04 177 SER D N 1
ATOM 7260 C CA . SER D 1 177 ? 63.178 6.585 -369.787 1.00 40.70 177 SER D CA 1
ATOM 7261 C C . SER D 1 177 ? 62.897 7.272 -368.470 1.00 41.15 177 SER D C 1
ATOM 7262 O O . SER D 1 177 ? 63.800 7.510 -367.687 1.00 41.34 177 SER D O 1
ATOM 7265 N N . LYS D 1 178 ? 61.636 7.575 -368.214 1.00 41.82 178 LYS D N 1
ATOM 7266 C CA . LYS D 1 178 ? 61.270 8.157 -366.928 1.00 42.54 178 LYS D CA 1
ATOM 7267 C C . LYS D 1 178 ? 61.492 7.138 -365.797 1.00 42.83 178 LYS D C 1
ATOM 7268 O O . LYS D 1 178 ? 61.923 7.524 -364.711 1.00 43.33 178 LYS D O 1
ATOM 7274 N N . ASP D 1 179 ? 61.236 5.855 -366.079 1.00 42.81 179 ASP D N 1
ATOM 7275 C CA . ASP D 1 179 ? 61.520 4.745 -365.157 1.00 43.52 179 ASP D CA 1
ATOM 7276 C C . ASP D 1 179 ? 62.997 4.687 -364.752 1.00 43.24 179 ASP D C 1
ATOM 7277 O O . ASP D 1 179 ? 63.305 4.492 -363.561 1.00 43.94 179 ASP D O 1
ATOM 7282 N N . THR D 1 180 ? 63.887 4.778 -365.735 1.00 43.57 180 THR D N 1
ATOM 7283 C CA . THR D 1 180 ? 65.352 4.746 -365.484 1.00 43.67 180 THR D CA 1
ATOM 7284 C C . THR D 1 180 ? 65.927 6.070 -365.008 1.00 43.94 180 THR D C 1
ATOM 7285 O O . THR D 1 180 ? 67.041 6.094 -364.465 1.00 44.92 180 THR D O 1
ATOM 7289 N N . GLY D 1 181 ? 65.233 7.178 -365.283 1.00 43.77 181 GLY D N 1
ATOM 7290 C CA . GLY D 1 181 ? 65.679 8.502 -364.836 1.00 43.13 181 GLY D CA 1
ATOM 7291 C C . GLY D 1 181 ? 66.682 9.186 -365.765 1.00 43.29 181 GLY D C 1
ATOM 7292 O O . GLY D 1 181 ? 67.222 10.262 -365.440 1.00 44.61 181 GLY D O 1
ATOM 7293 N N . GLY D 1 182 ? 66.951 8.565 -366.902 1.00 42.14 182 GLY D N 1
ATOM 7294 C CA . GLY D 1 182 ? 67.892 9.092 -367.881 1.00 41.77 182 GLY D CA 1
ATOM 7295 C C . GLY D 1 182 ? 67.288 9.989 -368.953 1.00 40.91 182 GLY D C 1
ATOM 7296 O O . GLY D 1 182 ? 68.027 10.524 -369.762 1.00 40.52 182 GLY D O 1
ATOM 7297 N N . LEU D 1 183 ? 65.969 10.163 -368.937 1.00 40.58 183 LEU D N 1
ATOM 7298 C CA . LEU D 1 183 ? 65.224 10.869 -369.981 1.00 40.90 183 LEU D CA 1
ATOM 7299 C C . LEU D 1 183 ? 64.531 12.095 -369.411 1.00 40.87 183 LEU D C 1
ATOM 7300 O O . LEU D 1 183 ? 63.694 11.967 -368.527 1.00 39.55 183 LEU D O 1
ATOM 7305 N N . GLN D 1 184 ? 64.893 13.274 -369.905 1.00 41.13 184 GLN D N 1
ATOM 7306 C CA . GLN D 1 184 ? 64.331 14.536 -369.409 1.00 41.64 184 GLN D CA 1
ATOM 7307 C C . GLN D 1 184 ? 63.133 14.976 -370.243 1.00 41.46 184 GLN D C 1
ATOM 7308 O O . GLN D 1 184 ? 62.154 15.510 -369.704 1.00 42.51 184 GLN D O 1
ATOM 7314 N N . ASP D 1 185 ? 63.195 14.726 -371.545 1.00 41.61 185 ASP D N 1
ATOM 7315 C CA . ASP D 1 185 ? 62.194 15.196 -372.500 1.00 41.78 185 ASP D CA 1
ATOM 7316 C C . ASP D 1 185 ? 62.255 14.324 -373.769 1.00 41.39 185 ASP D C 1
ATOM 7317 O O . ASP D 1 185 ? 63.319 13.882 -374.157 1.00 39.44 185 ASP D O 1
ATOM 7322 N N . LEU D 1 186 ? 61.118 14.055 -374.402 1.00 40.96 186 LEU D N 1
ATOM 7323 C CA . LEU D 1 186 ? 61.134 13.285 -375.657 1.00 41.14 186 LEU D CA 1
ATOM 7324 C C . LEU D 1 186 ? 60.117 13.843 -376.643 1.00 40.85 186 LEU D C 1
ATOM 7325 O O . LEU D 1 186 ? 58.946 13.996 -376.292 1.00 39.68 186 LEU D O 1
ATOM 7330 N N . GLU D 1 187 ? 60.574 14.165 -377.857 1.00 40.58 187 GLU D N 1
ATOM 7331 C CA . GLU D 1 187 ? 59.701 14.648 -378.941 1.00 42.06 187 GLU D CA 1
ATOM 7332 C C . GLU D 1 187 ? 59.619 13.573 -380.030 1.00 41.09 187 GLU D C 1
ATOM 7333 O O . GLU D 1 187 ? 60.615 13.198 -380.655 1.00 40.22 187 GLU D O 1
ATOM 7339 N N . PHE D 1 188 ? 58.419 13.050 -380.216 1.00 40.49 188 PHE D N 1
ATOM 7340 C CA . PHE D 1 188 ? 58.205 11.859 -381.029 1.00 40.91 188 PHE D CA 1
ATOM 7341 C C . PHE D 1 188 ? 57.396 12.191 -382.289 1.00 40.83 188 PHE D C 1
ATOM 7342 O O . PHE D 1 188 ? 56.251 12.635 -382.194 1.00 40.29 188 PHE D O 1
ATOM 7350 N N . SER D 1 189 ? 57.995 11.981 -383.460 1.00 40.87 189 SER D N 1
ATOM 7351 C CA . SER D 1 189 ? 57.260 12.072 -384.730 1.00 41.55 189 SER D CA 1
ATOM 7352 C C . SER D 1 189 ? 56.954 10.667 -385.255 1.00 41.38 189 SER D C 1
ATOM 7353 O O . SER D 1 189 ? 55.817 10.371 -385.608 1.00 40.84 189 SER D O 1
ATOM 7356 N N . LYS D 1 190 ? 57.968 9.799 -385.274 1.00 41.79 190 LYS D N 1
ATOM 7357 C CA . LYS D 1 190 ? 57.843 8.457 -385.853 1.00 42.30 190 LYS D CA 1
ATOM 7358 C C . LYS D 1 190 ? 58.829 7.523 -385.156 1.00 41.64 190 LYS D C 1
ATOM 7359 O O . LYS D 1 190 ? 59.940 7.918 -384.912 1.00 41.38 190 LYS D O 1
ATOM 7365 N N . GLU D 1 191 ? 58.427 6.277 -384.899 1.00 41.99 191 GLU D N 1
ATOM 7366 C CA . GLU D 1 191 ? 59.348 5.255 -384.359 1.00 42.32 191 GLU D CA 1
ATOM 7367 C C . GLU D 1 191 ? 60.564 5.120 -385.284 1.00 41.88 191 GLU D C 1
ATOM 7368 O O . GLU D 1 191 ? 60.402 5.081 -386.511 1.00 41.21 191 GLU D O 1
ATOM 7374 N N . SER D 1 192 ? 61.771 5.092 -384.688 1.00 41.29 192 SER D N 1
ATOM 7375 C CA . SER D 1 192 ? 63.032 5.144 -385.415 1.00 42.17 192 SER D CA 1
ATOM 7376 C C . SER D 1 192 ? 64.101 4.241 -384.831 1.00 41.64 192 SER D C 1
ATOM 7377 O O . SER D 1 192 ? 64.143 4.018 -383.627 1.00 41.19 192 SER D O 1
ATOM 7380 N N . LYS D 1 193 ? 64.960 3.742 -385.714 1.00 41.95 193 LYS D N 1
ATOM 7381 C CA . LYS D 1 193 ? 66.111 2.906 -385.369 1.00 41.82 193 LYS D CA 1
ATOM 7382 C C . LYS D 1 193 ? 67.147 3.158 -386.468 1.00 41.98 193 LYS D C 1
ATOM 7383 O O . LYS D 1 193 ? 66.826 3.079 -387.655 1.00 41.82 193 LYS D O 1
ATOM 7389 N N . ASN D 1 194 ? 68.383 3.480 -386.091 1.00 41.15 194 ASN D N 1
ATOM 7390 C CA . ASN D 1 194 ? 69.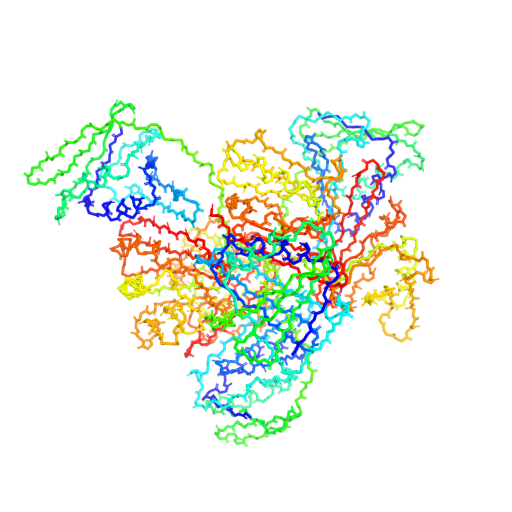461 3.585 -387.078 1.00 40.24 194 ASN D CA 1
ATOM 7391 C C . ASN D 1 194 ? 70.788 3.286 -386.362 1.00 40.14 194 ASN D C 1
ATOM 7392 O O . ASN D 1 194 ? 70.886 3.384 -385.144 1.00 39.30 194 ASN D O 1
ATOM 7397 N N . SER D 1 195 ? 71.786 2.867 -387.138 1.00 40.03 195 SER D N 1
ATOM 7398 C CA . SER D 1 195 ? 73.117 2.592 -386.637 1.00 40.02 195 SER D CA 1
ATOM 7399 C C . SER D 1 195 ? 74.164 3.638 -387.037 1.00 40.04 195 SER D C 1
ATOM 7400 O O . SER D 1 195 ? 74.127 4.185 -388.150 1.00 37.87 195 SER D O 1
ATOM 7403 N N . TYR D 1 196 ? 75.089 3.873 -386.108 1.00 38.80 196 TYR D N 1
ATOM 7404 C CA . TYR D 1 196 ? 76.135 4.893 -386.189 1.00 39.18 196 TYR D CA 1
ATOM 7405 C C . TYR D 1 196 ? 77.471 4.342 -385.732 1.00 39.59 196 TYR D C 1
ATOM 7406 O O . TYR D 1 196 ? 77.515 3.399 -384.931 1.00 38.76 196 TYR D O 1
ATOM 7415 N N . SER D 1 197 ? 78.563 4.948 -386.193 1.00 39.49 197 SER D N 1
ATOM 7416 C CA . SER D 1 197 ? 79.893 4.415 -385.878 1.00 39.44 197 SER D CA 1
ATOM 7417 C C . SER D 1 197 ? 80.268 4.698 -384.429 1.00 39.65 197 SER D C 1
ATOM 7418 O O . SER D 1 197 ? 80.299 5.837 -383.989 1.00 39.54 197 SER D O 1
ATOM 7421 N N . ALA D 1 198 ? 80.564 3.647 -383.687 1.00 40.45 198 ALA D N 1
ATOM 7422 C CA . ALA D 1 198 ? 81.026 3.801 -382.303 1.00 40.76 198 ALA D CA 1
ATOM 7423 C C . ALA D 1 198 ? 82.369 4.544 -382.227 1.00 40.92 198 ALA D C 1
ATOM 7424 O O . ALA D 1 198 ? 82.627 5.316 -381.299 1.00 41.47 198 ALA D O 1
ATOM 7426 N N . GLU D 1 199 ? 83.243 4.316 -383.199 1.00 40.86 199 GLU D N 1
ATOM 7427 C CA . GLU D 1 199 ? 84.543 5.022 -383.242 1.00 41.70 199 GLU D CA 1
ATOM 7428 C C . GLU D 1 199 ? 84.378 6.534 -383.272 1.00 41.08 199 GLU D C 1
ATOM 7429 O O . GLU D 1 199 ? 85.091 7.254 -382.567 1.00 40.18 199 GLU D O 1
ATOM 7435 N N . TYR D 1 200 ? 83.490 7.016 -384.138 1.00 40.34 200 TYR D N 1
ATOM 7436 C CA . TYR D 1 200 ? 83.219 8.442 -384.264 1.00 40.99 200 TYR D CA 1
ATOM 7437 C C . TYR D 1 200 ? 82.540 9.017 -383.038 1.00 41.06 200 TYR D C 1
ATOM 7438 O O . TYR D 1 200 ? 82.836 10.148 -382.648 1.00 42.50 200 TYR D O 1
ATOM 7447 N N . LEU D 1 201 ? 81.659 8.260 -382.399 1.00 39.82 201 LEU D N 1
ATOM 7448 C CA . LEU D 1 201 ? 81.032 8.729 -381.170 1.00 40.63 201 LEU D CA 1
ATOM 7449 C C . LEU D 1 201 ? 82.001 8.726 -379.993 1.00 40.28 201 LEU D C 1
ATOM 7450 O O . LEU D 1 201 ? 81.935 9.621 -379.128 1.00 41.36 201 LEU D O 1
ATOM 7455 N N . ASP D 1 202 ? 82.844 7.715 -379.959 1.00 41.17 202 ASP D N 1
ATOM 7456 C CA . ASP D 1 202 ? 83.980 7.614 -378.985 1.00 41.80 202 ASP D CA 1
ATOM 7457 C C . ASP D 1 202 ? 84.901 8.818 -379.087 1.00 42.20 202 ASP D C 1
ATOM 7458 O O . ASP D 1 202 ? 85.301 9.404 -378.065 1.00 41.83 202 ASP D O 1
ATOM 7463 N N . ASP D 1 203 ? 85.191 9.227 -380.330 1.00 41.65 203 ASP D N 1
ATOM 7464 C CA . ASP D 1 203 ? 86.050 10.394 -380.613 1.00 41.74 203 ASP D CA 1
ATOM 7465 C C . ASP D 1 203 ? 85.562 11.674 -379.935 1.00 41.29 203 ASP D C 1
ATOM 7466 O O . ASP D 1 203 ? 86.378 12.524 -379.626 1.00 42.05 203 ASP D O 1
ATOM 7471 N N . VAL D 1 204 ? 84.261 11.812 -379.743 1.00 41.38 204 VAL D N 1
ATOM 7472 C CA . VAL D 1 204 ? 83.640 13.034 -379.225 1.00 41.93 204 VAL D CA 1
ATOM 7473 C C . VAL D 1 204 ? 83.081 12.959 -377.791 1.00 42.11 204 VAL D C 1
ATOM 7474 O O . VAL D 1 204 ? 82.388 13.886 -377.326 1.00 42.44 204 VAL D O 1
ATOM 7478 N N . LEU D 1 205 ? 83.408 11.903 -377.041 1.00 41.55 205 LEU D N 1
ATOM 7479 C CA . LEU D 1 205 ? 82.790 11.761 -375.711 1.00 40.80 205 LEU D CA 1
ATOM 7480 C C . LEU D 1 205 ? 83.277 12.795 -374.714 1.00 40.81 205 LEU D C 1
ATOM 7481 O O . LEU D 1 205 ? 82.618 12.990 -373.689 1.00 40.81 205 LEU D O 1
ATOM 7486 N N . SER D 1 206 ? 84.390 13.479 -374.987 1.00 39.68 206 SER D N 1
ATOM 7487 C CA . SER D 1 206 ? 84.789 14.601 -374.106 1.00 40.32 206 SER D CA 1
ATOM 7488 C C . SER D 1 206 ? 83.678 15.692 -374.043 1.00 39.75 206 SER D C 1
ATOM 7489 O O . SER D 1 206 ? 83.583 16.387 -373.047 1.00 39.13 206 SER D O 1
ATOM 7492 N N . LEU D 1 207 ? 82.869 15.812 -375.091 1.00 40.11 207 LEU D N 1
ATOM 7493 C CA . LEU D 1 207 ? 81.763 16.793 -375.121 1.00 40.65 207 LEU D CA 1
ATOM 7494 C C . LEU D 1 207 ? 80.738 16.530 -374.026 1.00 41.19 207 LEU D C 1
ATOM 7495 O O . LEU D 1 207 ? 80.115 17.463 -373.536 1.00 41.10 207 LEU D O 1
ATOM 7500 N N . THR D 1 208 ? 80.627 15.267 -373.565 1.00 41.03 208 THR D N 1
ATOM 7501 C CA . THR D 1 208 ? 79.645 14.935 -372.504 1.00 40.50 208 THR D CA 1
ATOM 7502 C C . THR D 1 208 ? 80.016 15.572 -371.172 1.00 40.45 208 THR D C 1
ATOM 7503 O O . THR D 1 208 ? 79.176 15.659 -370.263 1.00 41.04 208 THR D O 1
ATOM 7507 N N . LYS D 1 209 ? 81.263 16.026 -371.043 1.00 40.17 209 LYS D N 1
ATOM 7508 C CA . LYS D 1 209 ? 81.711 16.769 -369.880 1.00 40.90 209 LYS D CA 1
ATOM 7509 C C . LYS D 1 209 ? 81.206 18.220 -369.844 1.00 39.70 209 LYS D C 1
ATOM 7510 O O . LYS D 1 209 ? 81.258 18.830 -368.810 1.00 40.42 209 LYS D O 1
ATOM 7516 N N . LEU D 1 210 ? 80.696 18.733 -370.945 1.00 39.91 210 LEU D N 1
ATOM 7517 C CA . LEU D 1 210 ? 80.270 20.139 -371.040 1.00 40.66 210 LEU D CA 1
ATOM 7518 C C . LEU D 1 210 ? 78.864 20.425 -370.437 1.00 40.27 210 LEU D C 1
ATOM 7519 O O . LEU D 1 210 ? 78.584 21.562 -370.036 1.00 39.85 210 LEU D O 1
ATOM 7524 N N . SER D 1 211 ? 78.008 19.413 -370.379 1.00 40.65 211 SER D N 1
ATOM 7525 C CA . SER D 1 211 ? 76.645 19.574 -369.878 1.00 41.19 211 SER D CA 1
ATOM 7526 C C . SER D 1 211 ? 76.123 18.296 -369.227 1.00 40.52 211 SER D C 1
ATOM 7527 O O . SER D 1 211 ? 76.640 17.227 -369.486 1.00 40.64 211 SER D O 1
ATOM 7530 N N . ASP D 1 212 ? 75.128 18.424 -368.352 1.00 40.48 212 ASP D N 1
ATOM 7531 C CA . ASP D 1 212 ? 74.512 17.289 -367.639 1.00 40.96 212 ASP D CA 1
ATOM 7532 C C . ASP D 1 212 ? 73.603 16.466 -368.514 1.00 40.33 212 ASP D C 1
ATOM 7533 O O . ASP D 1 212 ? 73.424 15.265 -368.260 1.00 40.12 212 ASP D O 1
ATOM 7538 N N . TYR D 1 213 ? 73.056 17.108 -369.557 1.00 40.12 213 TYR D N 1
ATOM 7539 C CA . TYR D 1 213 ? 72.210 16.459 -370.562 1.00 40.43 213 TYR D CA 1
ATOM 7540 C C . TYR D 1 213 ? 72.682 16.727 -371.981 1.00 39.92 213 TYR D C 1
ATOM 7541 O O . TYR D 1 213 ? 73.355 17.700 -372.250 1.00 40.10 213 TYR D O 1
ATOM 7550 N N . VAL D 1 214 ? 72.329 15.837 -372.872 1.00 39.31 214 VAL D N 1
ATOM 7551 C CA . VAL D 1 214 ? 72.642 15.993 -374.293 1.00 39.87 214 VAL D CA 1
ATOM 7552 C C . VAL D 1 214 ? 71.336 15.836 -375.043 1.00 40.56 214 VAL D C 1
ATOM 7553 O O . VAL D 1 214 ? 70.535 14.950 -374.698 1.00 39.83 214 VAL D O 1
ATOM 7557 N N . LYS D 1 215 ? 71.073 16.748 -375.989 1.00 40.09 215 LYS D N 1
ATOM 7558 C CA . LYS D 1 215 ? 69.901 16.585 -376.871 1.00 41.20 215 LYS D CA 1
ATOM 7559 C C . LYS D 1 215 ? 70.304 15.802 -378.101 1.00 40.62 215 LYS D C 1
ATOM 7560 O O . LYS D 1 215 ? 71.268 16.173 -378.811 1.00 39.86 215 LYS D O 1
ATOM 7566 N N . ILE D 1 216 ? 69.635 14.656 -378.303 1.00 41.51 216 ILE D N 1
ATOM 7567 C CA . ILE D 1 216 ? 69.943 13.759 -379.427 1.00 42.11 216 ILE D CA 1
ATOM 7568 C C . ILE D 1 216 ? 68.776 13.755 -380.409 1.00 42.14 216 ILE D C 1
ATOM 7569 O O . ILE D 1 216 ? 67.597 13.735 -379.998 1.00 41.67 216 ILE D O 1
ATOM 7574 N N . SER D 1 217 ? 69.083 13.849 -381.693 1.00 41.05 217 SER D N 1
ATOM 7575 C CA . SER D 1 217 ? 68.062 13.834 -382.736 1.00 40.77 217 SER D CA 1
ATOM 7576 C C . SER D 1 217 ? 68.491 12.877 -383.825 1.00 40.72 217 SER D C 1
ATOM 7577 O O . SER D 1 217 ? 69.644 12.845 -384.174 1.00 40.07 217 SER D O 1
ATOM 7580 N N . PHE D 1 218 ? 67.552 12.086 -384.347 1.00 40.32 218 PHE D N 1
ATOM 7581 C CA . PHE D 1 218 ? 67.893 11.062 -385.325 1.00 40.29 218 PHE D CA 1
ATOM 7582 C C . PHE D 1 218 ? 66.620 10.588 -386.047 1.00 40.36 218 PHE D C 1
ATOM 7583 O O . PHE D 1 218 ? 65.496 11.070 -385.792 1.00 39.82 218 PHE D O 1
ATOM 7591 N N . GLY D 1 219 ? 66.801 9.645 -386.962 1.00 40.16 219 GLY D N 1
ATOM 7592 C CA . GLY D 1 219 ? 65.679 9.014 -387.640 1.00 40.35 219 GLY D CA 1
ATOM 7593 C C . GLY D 1 219 ? 66.142 7.907 -388.537 1.00 40.23 219 GLY D C 1
ATOM 7594 O O . GLY D 1 219 ? 67.335 7.690 -388.703 1.00 40.09 219 GLY D O 1
ATOM 7595 N N . ASN D 1 220 ? 65.181 7.207 -389.127 1.00 41.16 220 ASN D N 1
ATOM 7596 C CA . ASN D 1 220 ? 65.497 6.157 -390.080 1.00 41.49 220 ASN D CA 1
ATOM 7597 C C . ASN D 1 220 ? 66.206 6.774 -391.292 1.00 41.54 220 ASN D C 1
ATOM 7598 O O . ASN D 1 220 ? 65.656 7.689 -391.939 1.00 40.61 220 ASN D O 1
ATOM 7603 N N . GLN D 1 221 ? 67.411 6.282 -391.584 1.00 41.55 221 GLN D N 1
ATOM 7604 C CA . GLN D 1 221 ? 68.233 6.776 -392.701 1.00 41.39 221 GLN D CA 1
ATOM 7605 C C . GLN D 1 221 ? 68.631 8.240 -392.561 1.00 41.18 221 GLN D C 1
ATOM 7606 O O . GLN D 1 221 ? 68.928 8.872 -393.538 1.00 41.34 221 GLN D O 1
ATOM 7612 N N . LYS D 1 222 ? 68.662 8.754 -391.340 1.00 41.04 222 LYS D N 1
ATOM 7613 C CA . LYS D 1 222 ? 69.001 10.145 -391.096 1.00 40.78 222 LYS D CA 1
ATOM 7614 C C . LYS D 1 222 ? 70.233 10.186 -390.192 1.00 40.31 222 LYS D C 1
ATOM 7615 O O . LYS D 1 222 ? 70.464 9.258 -389.427 1.00 39.39 222 LYS D O 1
ATOM 7621 N N . PRO D 1 223 ? 70.993 11.285 -390.241 1.00 40.01 223 PRO D N 1
ATOM 7622 C CA . PRO D 1 223 ? 72.141 11.412 -389.343 1.00 39.90 223 PRO D CA 1
ATOM 7623 C C . PRO D 1 223 ? 71.723 11.527 -387.896 1.00 40.02 223 PRO D C 1
ATOM 7624 O O . PRO D 1 223 ? 70.557 11.754 -387.592 1.00 39.92 223 PRO D O 1
ATOM 7628 N N . LEU D 1 224 ? 72.703 11.393 -387.020 1.00 40.42 224 LEU D N 1
ATOM 7629 C CA . LEU D 1 224 ? 72.547 11.578 -385.583 1.00 40.17 224 LEU D CA 1
ATOM 7630 C C . LEU D 1 224 ? 73.119 12.929 -385.223 1.00 41.02 224 LEU D C 1
ATOM 7631 O O . LEU D 1 224 ? 74.276 13.208 -385.531 1.00 40.48 224 LEU D O 1
ATOM 7636 N N . GLN D 1 225 ? 72.308 13.761 -384.573 1.00 40.29 225 GLN D N 1
ATOM 7637 C CA . GLN D 1 225 ? 72.758 15.051 -384.095 1.00 40.95 225 GLN D CA 1
ATOM 7638 C C . GLN D 1 225 ? 72.803 15.050 -382.571 1.00 40.98 225 GLN D C 1
ATOM 7639 O O . GLN D 1 225 ? 71.859 14.580 -381.913 1.00 41.15 225 GLN D O 1
ATOM 7645 N N . LEU D 1 226 ? 73.904 15.546 -382.026 1.00 41.04 226 LEU D N 1
ATOM 7646 C CA . LEU D 1 226 ? 74.068 15.715 -380.593 1.00 40.52 226 LEU D CA 1
ATOM 7647 C C . LEU D 1 226 ? 74.243 17.190 -380.324 1.00 40.54 226 LEU D C 1
ATOM 7648 O O . LEU D 1 226 ? 75.036 17.875 -380.993 1.00 40.14 226 LEU D O 1
ATOM 7653 N N . PHE D 1 227 ? 73.540 17.691 -379.323 1.00 39.83 227 PHE D N 1
ATOM 7654 C CA . PHE D 1 227 ? 73.611 19.077 -378.987 1.00 39.60 227 PHE D CA 1
ATOM 7655 C C . PHE D 1 227 ? 73.894 19.257 -377.493 1.00 39.37 227 PHE D C 1
ATOM 7656 O O . PHE D 1 227 ? 73.223 18.633 -376.665 1.00 38.02 227 PHE D O 1
ATOM 7664 N N . PHE D 1 228 ? 74.887 20.091 -377.190 1.00 38.91 228 PHE D N 1
ATOM 7665 C CA . PHE D 1 228 ? 75.368 20.346 -375.846 1.00 38.96 228 PHE D CA 1
ATOM 7666 C C . PHE D 1 228 ? 75.280 21.839 -375.522 1.00 39.02 228 PHE D C 1
ATOM 7667 O O . PHE D 1 228 ? 75.828 22.687 -376.260 1.00 37.96 228 PHE D O 1
ATOM 7675 N N . ASN D 1 229 ? 74.616 22.124 -374.402 1.00 38.15 229 ASN D N 1
ATOM 7676 C CA . ASN D 1 229 ? 74.452 23.479 -373.874 1.00 39.12 229 ASN D CA 1
ATOM 7677 C C . ASN D 1 229 ? 75.350 23.662 -372.682 1.00 39.25 229 ASN D C 1
ATOM 7678 O O . ASN D 1 229 ? 75.103 23.038 -371.675 1.00 38.39 229 ASN D O 1
ATOM 7683 N N . MET D 1 230 ? 76.356 24.535 -372.800 1.00 39.83 230 MET D N 1
ATOM 7684 C CA . MET D 1 230 ? 77.362 24.733 -371.774 1.00 40.50 230 MET D CA 1
ATOM 7685 C C . MET D 1 230 ? 77.020 25.814 -370.764 1.00 40.39 230 MET D C 1
ATOM 7686 O O . MET D 1 230 ? 76.239 26.751 -371.029 1.00 39.91 230 MET D O 1
ATOM 7691 N N . GLU D 1 231 ? 77.676 25.677 -369.619 1.00 40.90 231 GLU D N 1
ATOM 7692 C CA . GLU D 1 231 ? 77.742 26.696 -368.598 1.00 41.85 231 GLU D CA 1
ATOM 7693 C C . GLU D 1 231 ? 78.286 27.984 -369.215 1.00 41.57 231 GLU D C 1
ATOM 7694 O O . GLU D 1 231 ? 79.377 27.972 -369.802 1.00 42.53 231 GLU D O 1
ATOM 7700 N N . GLY D 1 232 ? 77.530 29.068 -369.085 1.00 41.53 232 GLY D N 1
ATOM 7701 C CA . GLY D 1 232 ? 77.922 30.386 -369.595 1.00 40.62 232 GLY D CA 1
ATOM 7702 C C . GLY D 1 232 ? 77.441 30.637 -371.017 1.00 40.41 232 GLY D C 1
ATOM 7703 O O . GLY D 1 232 ? 77.719 31.689 -371.576 1.00 40.37 232 GLY D O 1
ATOM 7704 N N . GLY D 1 233 ? 76.728 29.666 -371.595 1.00 40.11 233 GLY D N 1
ATOM 7705 C CA . GLY D 1 233 ? 75.949 29.874 -372.815 1.00 39.41 233 GLY D CA 1
ATOM 7706 C C . GLY D 1 233 ? 76.594 29.368 -374.083 1.00 39.08 233 GLY D C 1
ATOM 7707 O O . GLY D 1 233 ? 76.043 29.550 -375.172 1.00 39.00 233 GLY D O 1
ATOM 7708 N N . GLY D 1 234 ? 77.752 28.725 -373.976 1.00 37.31 234 GLY D N 1
ATOM 7709 C CA . GLY D 1 234 ? 78.393 28.163 -375.168 1.00 38.47 234 GLY D CA 1
ATOM 7710 C C . GLY D 1 234 ? 77.567 27.045 -375.812 1.00 38.29 234 GLY D C 1
ATOM 7711 O O . GLY D 1 234 ? 76.773 26.409 -375.151 1.00 36.55 234 GLY D O 1
ATOM 7712 N N . LYS D 1 235 ? 77.739 26.817 -377.117 1.00 39.45 235 LYS D N 1
ATOM 7713 C CA . LYS D 1 235 ? 76.938 25.767 -377.751 1.00 40.81 235 LYS D CA 1
ATOM 7714 C C . LYS D 1 235 ? 77.783 24.918 -378.660 1.00 41.35 235 LYS D C 1
ATOM 7715 O O . LYS D 1 235 ? 78.566 25.461 -379.427 1.00 41.11 235 LYS D O 1
ATOM 7721 N N . VAL D 1 236 ? 77.629 23.586 -378.535 1.00 40.87 236 VAL D N 1
ATOM 7722 C CA . VAL D 1 236 ? 78.322 22.638 -379.431 1.00 41.19 236 VAL D CA 1
ATOM 7723 C C . VAL D 1 236 ? 77.302 21.682 -380.081 1.00 42.33 236 VAL D C 1
ATOM 7724 O O . VAL D 1 236 ? 76.426 21.120 -379.404 1.00 43.29 236 VAL D O 1
ATOM 7728 N N . THR D 1 237 ? 77.406 21.503 -381.394 1.00 43.79 237 THR D N 1
ATOM 7729 C CA . THR D 1 237 ? 76.609 20.482 -382.072 1.00 43.16 237 THR D CA 1
ATOM 7730 C C . THR D 1 237 ? 77.575 19.558 -382.828 1.00 43.44 237 THR D C 1
ATOM 7731 O O . THR D 1 237 ? 78.553 20.026 -383.416 1.00 42.49 237 THR D O 1
ATOM 7735 N N . TYR D 1 238 ? 77.300 18.254 -382.773 1.00 42.35 238 TYR D N 1
ATOM 7736 C CA . TYR D 1 238 ? 77.994 17.243 -383.574 1.00 42.03 238 TYR D CA 1
ATOM 7737 C C . TYR D 1 238 ? 76.957 16.524 -384.431 1.00 40.26 238 TYR D C 1
ATOM 7738 O O . TYR D 1 238 ? 75.886 16.147 -383.950 1.00 40.78 238 TYR D O 1
ATOM 7747 N N . LEU D 1 239 ? 77.274 16.354 -385.705 1.00 40.86 239 LEU D N 1
ATOM 7748 C CA . LEU D 1 239 ? 76.370 15.694 -386.676 1.00 40.00 239 LEU D CA 1
ATOM 7749 C C . LEU D 1 239 ? 77.130 14.532 -387.283 1.00 39.71 239 LEU D C 1
ATOM 7750 O O . LEU D 1 239 ? 78.236 14.720 -387.789 1.00 40.21 239 LEU D O 1
ATOM 7755 N N . LEU D 1 240 ? 76.552 13.336 -387.216 1.00 39.38 240 LEU D N 1
ATOM 7756 C CA . LEU D 1 240 ? 77.231 12.095 -387.630 1.00 39.22 240 LEU D CA 1
ATOM 7757 C C . LEU D 1 240 ? 76.371 11.346 -388.657 1.00 38.38 240 LEU D C 1
ATOM 7758 O O . LEU D 1 240 ? 75.233 10.989 -388.373 1.00 37.08 240 LEU D O 1
ATOM 7763 N N . ALA D 1 241 ? 76.943 11.094 -389.825 1.00 38.82 241 ALA D N 1
ATOM 7764 C CA . ALA D 1 241 ? 76.273 10.310 -390.867 1.00 38.81 241 ALA D CA 1
ATOM 7765 C C . ALA D 1 241 ? 75.990 8.894 -390.367 1.00 39.39 241 ALA D C 1
ATOM 7766 O O . ALA D 1 241 ? 76.778 8.313 -389.595 1.00 38.97 241 ALA D O 1
ATOM 7768 N N . PRO D 1 242 ? 74.875 8.314 -390.819 1.00 39.54 242 PRO D N 1
ATOM 7769 C CA . PRO D 1 242 ? 74.606 6.944 -390.436 1.00 40.54 242 PRO D CA 1
ATOM 7770 C C . PRO D 1 242 ? 75.639 5.979 -391.006 1.00 41.06 242 PRO D C 1
ATOM 7771 O O . PRO D 1 242 ? 76.284 6.277 -392.017 1.00 41.17 242 PRO D O 1
ATOM 7775 N N . LYS D 1 243 ? 75.812 4.853 -390.336 1.00 41.92 243 LYS D N 1
ATOM 7776 C CA . LYS D 1 243 ? 76.697 3.804 -390.806 1.00 43.39 243 LYS D CA 1
ATOM 7777 C C . LYS D 1 243 ? 75.798 3.010 -391.751 1.00 45.12 243 LYS D C 1
ATOM 7778 O O . LYS D 1 243 ? 74.755 2.531 -391.328 1.00 47.63 243 LYS D O 1
ATOM 7784 N N . VAL D 1 244 ? 76.136 2.833 -393.014 1.00 47.49 244 VAL D N 1
ATOM 7785 C CA . VAL D 1 244 ? 77.456 2.895 -393.594 1.00 47.97 244 VAL D CA 1
ATOM 7786 C C . VAL D 1 244 ? 77.260 3.398 -395.051 1.00 49.16 244 VAL D C 1
ATOM 7787 O O . VAL D 1 244 ? 76.147 3.350 -395.581 1.00 49.39 244 VAL D O 1
#

Nearest PDB structures (foldseek):
  2nti-assembly3_I  TM=9.801E-01  e=1.162E-40  Saccharolobus solfataricus P2
  7rpx-assembly1_C  TM=9.346E-01  e=2.425E-34  Saccharolobus solfataricus
  2izo-assembly1_B  TM=9.384E-01  e=6.205E-21  Saccharolobus solfataricus
  2io4-assembly1_B  TM=9.337E-01  e=2.133E-20  Saccharolobus solfataricus P2
  8f5q-assembly1_C  TM=8.777E-01  e=1.134E-18  Homo sapiens

B-factor: mean 43.02, std 6.07, range [26.29, 85.57]

Organism: Saccharolobus solfataricus (strain ATCC 35092 / DSM 1617 / JCM 11322 / P2) (NCBI:txid273057)